Protein AF-A0A818W8V0-F1 (afdb_monomer_lite)

Sequence (957 aa):
MDLLHYVGRNDFQIKLRGQRIELGEIEVVIMRFSSEITNCVVVKYDHNNLEHLVAYVQTKIHFNVNILRDQCTNQLPLYMVPSLFILIDQFPLNPNGKIDRKALPLPDFSLLSLNVTDIVEHPHTKIQQQVSSIWCQVLHLESIPSINMNFFKLGGNSLLLIKLHHAYQMHFNQSITISDLFRHATIIDHAQFLEDHQITIERQWESFHITQGPASFAQTRLFLDERVRFGVATFDGASIDIFFHDLQQAYSTDRPLSSCALDYIDYSIHEKDINMDEAKTFWKHHLNDFSNQHLTIPYDHSPTDKNILSGRGTTITIQLSAELVDHMLILIQEHEATLSQLGLTTFYTFLFKLTQQTDLCVLTVSANRTRADLENIIGVFVNTIPLRLIIEPHSTFISLMQSVKDLALTTLPYSNLPFQDIASTTNISMLQTLFDVETIQNDEIALDSQILLHPFTSSITDPYSVAKFDLSCSFHYNTQTRSIIVAMNGASDLFETSTIELLIHRFECLLDQLVIKSSSTPVCEFSLLLPHERELVDQFNSGDELLFPLNILPIHEQFACRAVEHPQKVVLVLDDQSLTYAELLQTSQLVADHLMNEYEVQPGDIVGEQLLGKIVKDFFNYLSESCSVINIYAPAECTISALCYKIGGKEHEIPDNVPIGRCLPGRKIRLLDKYRQQVIPDGRSTGEIYLGGIGIFTGYFNNPEENARVLVRLSDNDGHFYRTGDLGRITTEGQLLFAGRIDFQVKLRGQRIELGEIEVVIMRFSSEITNCVVVKYDHNNLEHLVAYVQTKIHFNVNILRDQCTNQLPLYMVPSLFILIDQFPLNPNGKIDRKALPLPDFSLLSLNVTDIVEHPHTKIQQQVSSIWCQVLHLESIPSINMNFFKLGGNSLLLIKLHHAYQMHFNQSITISDLFRHATIIDHAQFLEDHQITIERQWESFHITQGQFCFSMKSSLVI

Structure (mmCIF, N/CA/C/O backbone):
data_AF-A0A818W8V0-F1
#
_entry.id   AF-A0A818W8V0-F1
#
loop_
_atom_site.group_PDB
_atom_site.id
_atom_site.type_symbol
_atom_site.label_atom_id
_atom_site.label_alt_id
_atom_site.label_comp_id
_atom_site.label_asym_id
_atom_site.label_entity_id
_atom_site.label_seq_id
_atom_site.pdbx_PDB_ins_code
_atom_site.Cartn_x
_atom_site.Cartn_y
_atom_site.Cartn_z
_atom_site.occupancy
_atom_site.B_iso_or_equiv
_atom_site.auth_seq_id
_atom_site.auth_comp_id
_atom_site.auth_asym_id
_atom_site.auth_atom_id
_atom_site.pdbx_PDB_model_num
ATOM 1 N N . MET A 1 1 ? -5.570 -33.684 -11.121 1.00 32.31 1 MET A N 1
ATOM 2 C CA . MET A 1 1 ? -5.424 -34.290 -12.459 1.00 32.31 1 MET A CA 1
ATOM 3 C C . MET A 1 1 ? -4.751 -33.235 -13.300 1.00 32.31 1 MET A C 1
ATOM 5 O O . MET A 1 1 ? -5.403 -32.245 -13.601 1.00 32.31 1 MET A O 1
ATOM 9 N N . ASP A 1 2 ? -3.464 -33.399 -13.584 1.00 30.47 2 ASP A N 1
ATOM 10 C CA . ASP A 1 2 ? -2.720 -32.449 -14.409 1.00 30.47 2 ASP A CA 1
ATOM 11 C C . ASP A 1 2 ? -3.267 -32.527 -15.837 1.00 30.47 2 ASP A C 1
ATOM 13 O O . ASP A 1 2 ? -3.103 -33.530 -16.536 1.00 30.47 2 ASP A O 1
ATOM 17 N N . LEU A 1 3 ? -4.024 -31.505 -16.234 1.00 33.69 3 LEU A N 1
ATOM 18 C CA . LEU A 1 3 ? -4.536 -31.372 -17.590 1.00 33.69 3 LEU A CA 1
ATOM 19 C C . LEU A 1 3 ? -3.351 -31.046 -18.501 1.00 33.69 3 LEU A C 1
ATOM 21 O O . LEU A 1 3 ? -2.761 -29.972 -18.430 1.00 33.69 3 LEU A O 1
ATOM 25 N N . LEU A 1 4 ? -2.983 -32.003 -19.350 1.00 36.69 4 LEU A N 1
ATOM 26 C CA . LEU A 1 4 ? -1.966 -31.827 -20.380 1.00 36.69 4 LEU A CA 1
ATOM 27 C C . LEU A 1 4 ? -2.536 -30.897 -21.461 1.00 36.69 4 LEU A C 1
ATOM 29 O O . LEU A 1 4 ? -3.321 -31.321 -22.311 1.00 36.69 4 LEU A O 1
ATOM 33 N N . HIS A 1 5 ? -2.175 -29.616 -21.400 1.00 45.50 5 HIS A N 1
ATOM 34 C CA . HIS A 1 5 ? -2.550 -28.642 -22.419 1.00 45.50 5 HIS A CA 1
ATOM 35 C C . HIS A 1 5 ? -1.690 -28.854 -23.669 1.00 45.50 5 HIS A C 1
ATOM 37 O O . HIS A 1 5 ? -0.464 -28.772 -23.630 1.00 45.50 5 HIS A O 1
ATOM 43 N N . TYR A 1 6 ? -2.333 -29.166 -24.793 1.00 51.50 6 TYR A N 1
ATOM 44 C CA . TYR A 1 6 ? -1.666 -29.273 -26.086 1.00 51.50 6 TYR A CA 1
ATOM 45 C C . TYR A 1 6 ? -1.365 -27.864 -26.616 1.00 51.50 6 TYR A C 1
ATOM 47 O O . TYR A 1 6 ? -2.277 -27.171 -27.057 1.00 51.50 6 TYR A O 1
ATOM 55 N N . VAL A 1 7 ? -0.095 -27.453 -26.570 1.00 48.53 7 VAL A N 1
ATOM 56 C CA . VAL A 1 7 ? 0.379 -26.113 -26.991 1.00 48.53 7 VAL A CA 1
ATOM 57 C C . VAL A 1 7 ? 0.801 -26.082 -28.475 1.00 48.53 7 VAL A C 1
ATOM 59 O O . VAL A 1 7 ? 1.339 -25.096 -28.951 1.00 48.53 7 VAL A O 1
ATOM 62 N N . GLY A 1 8 ? 0.567 -27.160 -29.236 1.00 55.56 8 GLY A N 1
ATOM 63 C CA . GLY A 1 8 ? 0.927 -27.245 -30.660 1.00 55.56 8 GLY A CA 1
ATOM 64 C C . GLY A 1 8 ? 2.066 -28.226 -30.961 1.00 55.56 8 GLY A C 1
ATOM 65 O O . GLY A 1 8 ? 2.316 -29.165 -30.204 1.00 55.56 8 GLY A O 1
ATOM 66 N N . ARG A 1 9 ? 2.728 -28.065 -32.114 1.00 52.44 9 ARG A N 1
ATOM 67 C CA . ARG A 1 9 ? 3.899 -28.871 -32.532 1.00 52.44 9 ARG A CA 1
ATOM 68 C C . ARG A 1 9 ? 5.094 -27.943 -32.715 1.00 52.44 9 ARG A C 1
ATOM 70 O O . ARG A 1 9 ? 4.915 -26.855 -33.236 1.00 52.44 9 ARG A O 1
ATOM 77 N N . ASN A 1 10 ? 6.314 -28.412 -32.434 1.00 50.50 10 ASN A N 1
ATOM 78 C CA . ASN A 1 10 ? 7.546 -27.643 -32.689 1.00 50.50 10 ASN A CA 1
ATOM 79 C C . ASN A 1 10 ? 7.644 -27.076 -34.120 1.00 50.50 10 ASN A C 1
ATOM 81 O O . ASN A 1 10 ? 8.220 -26.011 -34.307 1.00 50.50 10 ASN A O 1
ATOM 85 N N . ASP A 1 11 ? 7.053 -27.752 -35.111 1.00 54.50 11 ASP A N 1
ATOM 86 C CA . ASP A 1 11 ? 7.047 -27.320 -36.517 1.00 54.50 11 ASP A CA 1
ATOM 87 C C . ASP A 1 11 ? 6.082 -26.144 -36.806 1.00 54.50 11 ASP A C 1
ATOM 89 O O . ASP A 1 11 ? 6.066 -25.622 -37.920 1.00 54.50 11 ASP A O 1
ATOM 93 N N . PHE A 1 12 ? 5.242 -25.754 -35.840 1.00 61.28 12 PHE A N 1
ATOM 94 C CA . PHE A 1 12 ? 4.280 -24.645 -35.930 1.00 61.28 12 PHE A CA 1
ATOM 95 C C . PHE A 1 12 ? 4.737 -23.379 -35.192 1.00 61.28 12 PHE A C 1
ATOM 97 O O . PHE A 1 12 ? 4.150 -22.314 -35.408 1.00 61.28 12 PHE A O 1
ATOM 104 N N . GLN A 1 13 ? 5.834 -23.478 -34.433 1.00 62.94 13 GLN A N 1
ATOM 105 C CA . GLN A 1 13 ? 6.555 -22.331 -33.904 1.00 62.94 13 GLN A CA 1
ATOM 106 C C . GLN A 1 13 ? 7.411 -21.731 -35.010 1.00 62.94 13 GLN A C 1
ATOM 108 O O . GLN A 1 13 ? 8.459 -22.267 -35.378 1.00 62.94 13 GLN A O 1
ATOM 113 N N . ILE A 1 14 ? 6.983 -20.591 -35.529 1.00 72.38 14 ILE A N 1
ATOM 114 C CA . ILE A 1 14 ? 7.723 -19.860 -36.551 1.00 72.38 14 ILE A CA 1
ATOM 115 C C . ILE A 1 14 ? 8.410 -18.646 -35.936 1.00 72.38 14 ILE A C 1
ATOM 117 O O . ILE A 1 14 ? 7.915 -18.046 -34.985 1.00 72.38 14 ILE A O 1
ATOM 121 N N . LYS A 1 15 ? 9.554 -18.257 -36.498 1.00 58.22 15 LYS A N 1
ATOM 122 C CA . LYS A 1 15 ? 10.124 -16.932 -36.257 1.00 58.22 15 LYS A CA 1
ATOM 123 C C . LYS A 1 15 ? 9.536 -15.991 -37.307 1.00 58.22 15 LYS A C 1
ATOM 125 O O . LYS A 1 15 ? 9.686 -16.256 -38.500 1.00 58.22 15 LYS A O 1
ATOM 130 N N . LEU A 1 16 ? 8.836 -14.955 -36.859 1.00 59.69 16 LEU A N 1
ATOM 131 C CA . LEU A 1 16 ? 8.299 -13.886 -37.698 1.00 59.69 16 LEU A CA 1
ATOM 132 C C . LEU A 1 16 ? 8.810 -12.561 -37.131 1.00 59.69 16 LEU A C 1
ATOM 134 O O . LEU A 1 16 ? 8.563 -12.258 -35.963 1.00 59.69 16 LEU A O 1
ATOM 138 N N . ARG A 1 17 ? 9.562 -11.791 -37.930 1.00 54.91 17 ARG A N 1
ATOM 139 C CA . ARG A 1 17 ? 10.117 -10.477 -37.521 1.00 54.91 17 ARG A CA 1
ATOM 140 C C . ARG A 1 17 ? 10.872 -10.517 -36.179 1.00 54.91 17 ARG A C 1
ATOM 142 O O . ARG A 1 17 ? 10.651 -9.706 -35.288 1.00 54.91 17 ARG A O 1
ATOM 149 N N . GLY A 1 18 ? 11.727 -11.525 -35.999 1.00 49.25 18 GLY A N 1
ATOM 150 C CA . GLY A 1 18 ? 12.541 -11.683 -34.787 1.00 49.25 18 GLY A CA 1
ATOM 151 C C . GLY A 1 18 ? 11.843 -12.362 -33.602 1.00 49.25 18 GLY A C 1
ATOM 152 O O . GLY A 1 18 ? 12.541 -12.849 -32.715 1.00 49.25 18 GLY A O 1
ATOM 153 N N . GLN A 1 19 ? 10.512 -12.484 -33.612 1.00 49.91 19 GLN A N 1
ATOM 154 C CA . GLN A 1 19 ? 9.722 -13.044 -32.511 1.00 49.91 19 GLN A CA 1
ATOM 155 C C . GLN A 1 19 ? 9.246 -14.467 -32.830 1.00 49.91 19 GLN A C 1
ATOM 157 O O . GLN A 1 19 ? 8.926 -14.780 -33.977 1.00 49.91 19 GLN A O 1
ATOM 162 N N . ARG A 1 20 ? 9.229 -15.351 -31.824 1.00 61.84 20 ARG A N 1
ATOM 163 C CA . ARG A 1 20 ? 8.750 -16.734 -31.966 1.00 61.84 20 ARG A CA 1
ATOM 164 C C . ARG A 1 20 ? 7.240 -16.759 -31.719 1.00 61.84 20 ARG A C 1
ATOM 166 O O . ARG A 1 20 ? 6.792 -16.266 -30.692 1.00 61.84 20 ARG A O 1
ATOM 173 N N . ILE A 1 21 ? 6.472 -17.280 -32.671 1.00 73.25 21 ILE A N 1
ATOM 174 C CA . ILE A 1 21 ? 5.003 -17.252 -32.674 1.00 73.25 21 ILE A CA 1
ATOM 175 C C . ILE A 1 21 ? 4.482 -18.660 -32.950 1.00 73.25 21 ILE A C 1
ATOM 177 O O . ILE A 1 21 ? 4.970 -19.318 -33.872 1.00 73.25 21 ILE A O 1
ATOM 181 N N . GLU A 1 22 ? 3.472 -19.098 -32.199 1.00 79.75 22 GLU A N 1
ATOM 182 C CA . GLU A 1 22 ? 2.737 -20.332 -32.474 1.00 79.75 22 GLU A CA 1
ATOM 183 C C . GLU A 1 22 ? 1.491 -20.016 -33.309 1.00 79.75 22 GLU A C 1
ATOM 185 O O . GLU A 1 22 ? 0.564 -19.340 -32.866 1.00 79.75 22 GLU A O 1
ATOM 190 N N . LEU A 1 23 ? 1.440 -20.523 -34.542 1.00 81.69 23 LEU A N 1
ATOM 191 C CA . LEU A 1 23 ? 0.331 -20.234 -35.464 1.00 81.69 23 LEU A CA 1
ATOM 192 C C . LEU A 1 23 ? -1.035 -20.698 -34.926 1.00 81.69 23 LEU A C 1
ATOM 194 O O . LEU A 1 23 ? -2.058 -20.091 -35.238 1.00 81.69 23 LEU A O 1
ATOM 198 N N . GLY A 1 24 ? -1.050 -21.749 -34.100 1.00 77.31 24 GLY A N 1
ATOM 199 C CA . GLY A 1 24 ? -2.264 -22.283 -33.482 1.00 77.31 24 GLY A CA 1
ATOM 200 C C . GLY A 1 24 ? -2.942 -21.322 -32.500 1.00 77.31 24 GLY A C 1
ATOM 201 O O . GLY A 1 24 ? -4.162 -21.367 -32.364 1.00 77.31 24 GLY A O 1
ATOM 202 N N . GLU A 1 25 ? -2.198 -20.419 -31.857 1.00 77.62 25 GLU A N 1
ATOM 203 C CA . GLU A 1 25 ? -2.773 -19.411 -30.950 1.00 77.62 25 GLU A CA 1
ATOM 204 C C . GLU A 1 25 ? -3.679 -18.444 -31.721 1.00 77.62 25 GLU A C 1
ATOM 206 O O . GLU A 1 25 ? -4.813 -18.175 -31.318 1.00 77.62 25 GLU A O 1
ATOM 211 N N . ILE A 1 26 ? -3.223 -18.017 -32.901 1.00 83.44 26 ILE A N 1
ATOM 212 C CA . ILE A 1 26 ? -3.975 -17.141 -33.805 1.00 83.44 26 ILE A CA 1
ATOM 213 C C . ILE A 1 26 ? -5.231 -17.863 -34.321 1.00 83.44 26 ILE A C 1
ATOM 215 O O . ILE A 1 26 ? -6.312 -17.274 -34.360 1.00 83.44 26 ILE A O 1
ATOM 219 N N . GLU A 1 27 ? -5.112 -19.150 -34.676 1.00 86.56 27 GLU A N 1
ATOM 220 C CA . GLU A 1 27 ? -6.248 -19.981 -35.107 1.00 86.56 27 GLU A CA 1
ATOM 221 C C . GLU A 1 27 ? -7.338 -20.044 -34.021 1.00 86.56 27 GLU A C 1
ATOM 223 O O . GLU A 1 27 ? -8.521 -19.870 -34.323 1.00 86.56 27 GLU A O 1
ATOM 228 N N . VAL A 1 28 ? -6.956 -20.244 -32.753 1.00 81.38 28 VAL A N 1
ATOM 229 C CA . VAL A 1 28 ? -7.893 -20.316 -31.618 1.00 81.38 28 VAL A CA 1
ATOM 230 C C . VAL A 1 28 ? -8.596 -18.983 -31.380 1.00 81.38 28 VAL A C 1
ATOM 232 O O . VAL A 1 28 ? -9.808 -18.978 -31.153 1.00 81.38 28 VAL A O 1
ATOM 235 N N . VAL A 1 29 ? -7.871 -17.865 -31.451 1.00 79.88 29 VAL A N 1
ATOM 236 C CA . VAL A 1 29 ? -8.455 -16.526 -31.281 1.00 79.88 29 VAL A CA 1
ATOM 237 C C . VAL A 1 29 ? -9.482 -16.242 -32.380 1.00 79.88 29 VAL A C 1
ATOM 239 O O . VAL A 1 29 ? -10.622 -15.897 -32.070 1.00 79.88 29 VAL A O 1
ATOM 242 N N . ILE A 1 30 ? -9.148 -16.511 -33.649 1.00 83.62 30 ILE A N 1
ATOM 243 C CA . ILE A 1 30 ? -10.077 -16.308 -34.776 1.00 83.62 30 ILE A CA 1
ATOM 244 C C . ILE A 1 30 ? -11.333 -17.175 -34.635 1.00 83.62 30 ILE A C 1
ATOM 246 O O . ILE A 1 30 ? -12.448 -16.706 -34.859 1.00 83.62 30 ILE A O 1
ATOM 250 N N . MET A 1 31 ? -11.172 -18.432 -34.219 1.00 81.75 31 MET A N 1
ATOM 251 C CA . MET A 1 31 ? -12.284 -19.364 -34.008 1.00 81.75 31 MET A CA 1
ATOM 252 C C . MET A 1 31 ? -13.247 -18.932 -32.888 1.00 81.75 31 MET A C 1
ATOM 254 O O . MET A 1 31 ? -14.402 -19.355 -32.892 1.00 81.75 31 MET A O 1
ATOM 258 N N . ARG A 1 32 ? -12.811 -18.100 -31.930 1.00 80.44 32 ARG A N 1
ATOM 259 C CA . ARG A 1 32 ? -13.655 -17.608 -30.825 1.00 80.44 32 ARG A CA 1
ATOM 260 C C . ARG A 1 32 ? -14.546 -16.428 -31.211 1.00 80.44 32 ARG A C 1
ATOM 262 O O . ARG A 1 32 ? -15.521 -16.172 -30.509 1.00 80.44 32 ARG A O 1
ATOM 269 N N . PHE A 1 33 ? -14.257 -15.729 -32.309 1.00 80.25 33 PHE A N 1
ATOM 270 C CA . PHE A 1 33 ? -14.990 -14.513 -32.676 1.00 80.25 33 PHE A CA 1
ATOM 271 C C . PHE A 1 33 ? -16.450 -14.752 -33.052 1.00 80.25 33 PHE A C 1
ATOM 273 O O . PHE A 1 33 ? -17.297 -13.884 -32.840 1.00 80.25 33 PHE A O 1
ATOM 280 N N . SER A 1 34 ? -16.768 -15.913 -33.625 1.00 75.62 34 SER A N 1
ATOM 281 C CA . SER A 1 34 ? -18.135 -16.246 -34.009 1.00 75.62 34 SER A CA 1
ATOM 282 C C . SER A 1 34 ? -18.338 -17.752 -34.110 1.00 75.62 34 SER A C 1
ATOM 284 O O . SER A 1 34 ? -17.533 -18.457 -34.712 1.00 75.62 34 SER A O 1
ATOM 286 N N . SER A 1 35 ? -19.482 -18.236 -33.621 1.00 75.94 35 SER A N 1
ATOM 287 C CA . SER A 1 35 ? -19.940 -19.622 -33.800 1.00 75.94 35 SER A CA 1
ATOM 288 C C . SER A 1 35 ? -20.220 -20.003 -35.265 1.00 75.94 35 SER A C 1
ATOM 290 O O . SER A 1 35 ? -20.450 -21.178 -35.573 1.00 75.94 35 SER A O 1
ATOM 292 N N . GLU A 1 36 ? -20.217 -19.019 -36.169 1.00 79.94 36 GLU A N 1
ATOM 293 C CA . GLU A 1 36 ? -20.360 -19.208 -37.614 1.00 79.94 36 GLU A CA 1
ATOM 294 C C . GLU A 1 36 ? -19.046 -19.599 -38.302 1.00 79.94 36 GLU A C 1
ATOM 296 O O . GLU A 1 36 ? -19.079 -20.102 -39.430 1.00 79.94 36 GLU A O 1
ATOM 301 N N . ILE A 1 37 ? -17.902 -19.407 -37.635 1.00 84.06 37 ILE A N 1
ATOM 302 C CA . ILE A 1 37 ? -16.591 -19.855 -38.105 1.00 84.06 37 ILE A CA 1
ATOM 303 C C . ILE A 1 37 ? -16.417 -21.318 -37.692 1.00 84.06 37 ILE A C 1
ATOM 305 O O . ILE A 1 37 ? -16.410 -21.658 -36.512 1.00 84.06 37 ILE A O 1
ATOM 309 N N . THR A 1 38 ? -16.306 -22.210 -38.673 1.00 82.25 38 THR A N 1
ATOM 310 C CA . THR A 1 38 ? -16.234 -23.657 -38.428 1.00 82.25 38 THR A CA 1
ATOM 311 C C . THR A 1 38 ? -14.818 -24.192 -38.338 1.00 82.25 38 THR A C 1
ATOM 313 O O . THR A 1 38 ? -14.610 -25.172 -37.636 1.00 82.25 38 THR A O 1
ATOM 316 N N . ASN A 1 39 ? -13.868 -23.587 -39.052 1.00 84.12 39 ASN A N 1
ATOM 317 C CA . ASN A 1 39 ? -12.453 -23.954 -39.022 1.00 84.12 39 ASN A CA 1
ATOM 318 C C . ASN A 1 39 ? -11.599 -22.742 -39.408 1.00 84.12 39 ASN A C 1
ATOM 320 O O . ASN A 1 39 ? -11.994 -21.955 -40.273 1.00 84.12 39 ASN A O 1
ATOM 324 N N . CYS A 1 40 ? -10.404 -22.641 -38.831 1.00 88.69 40 CYS A N 1
ATOM 325 C CA . CYS A 1 40 ? -9.398 -21.653 -39.196 1.00 88.69 40 CYS A CA 1
ATOM 326 C C . CYS A 1 40 ? -8.023 -22.321 -39.272 1.00 88.69 40 CYS A C 1
ATOM 328 O O . CYS A 1 40 ? -7.707 -23.175 -38.446 1.00 88.69 40 CYS A O 1
ATOM 330 N N . VAL A 1 41 ? -7.225 -21.948 -40.273 1.00 88.44 41 VAL A N 1
ATOM 331 C CA . VAL A 1 41 ? -5.820 -22.350 -40.386 1.00 88.44 41 VAL A CA 1
ATOM 332 C C . VAL A 1 41 ? -4.986 -21.136 -40.756 1.00 88.44 41 VAL A C 1
ATOM 334 O O . VAL A 1 41 ? -5.291 -20.469 -41.746 1.00 88.44 41 VAL A O 1
ATOM 337 N N . VAL A 1 42 ? -3.917 -20.876 -40.006 1.00 88.81 42 VAL A N 1
ATOM 338 C CA . VAL A 1 42 ? -2.982 -19.783 -40.292 1.00 88.81 42 VAL A CA 1
ATOM 339 C C . VAL A 1 42 ? -1.675 -20.349 -40.835 1.00 88.81 42 VAL A C 1
ATOM 341 O O . VAL A 1 42 ? -1.122 -21.321 -40.318 1.00 88.81 42 VAL A O 1
ATOM 344 N N . VAL A 1 43 ? -1.190 -19.758 -41.927 1.00 86.19 43 VAL A N 1
ATOM 345 C CA . VAL A 1 43 ? 0.030 -20.179 -42.625 1.00 86.19 43 VAL A CA 1
ATOM 346 C C . VAL A 1 43 ? 0.907 -18.963 -42.903 1.00 86.19 43 VAL A C 1
ATOM 348 O O . VAL A 1 43 ? 0.406 -17.903 -43.279 1.00 86.19 43 VAL A O 1
ATOM 351 N N . LYS A 1 44 ? 2.222 -19.127 -42.740 1.00 84.88 44 LYS A N 1
ATOM 352 C CA . LYS A 1 44 ? 3.223 -18.143 -43.162 1.00 84.88 44 LYS A CA 1
ATOM 353 C C . LYS A 1 44 ? 3.591 -18.350 -44.631 1.00 84.88 44 LYS A C 1
ATOM 355 O O . LYS A 1 44 ? 3.869 -19.475 -45.045 1.00 84.88 44 LYS A O 1
ATOM 360 N N . TYR A 1 45 ? 3.646 -17.257 -45.380 1.00 80.56 45 TYR A N 1
ATOM 361 C CA . TYR A 1 45 ? 4.139 -17.198 -46.751 1.00 80.56 45 TYR A CA 1
ATOM 362 C C . TYR A 1 45 ? 5.225 -16.135 -46.887 1.00 80.56 45 TYR A C 1
ATOM 364 O O . TYR A 1 45 ? 5.107 -15.064 -46.301 1.00 80.56 45 TYR A O 1
ATOM 372 N N . ASP A 1 46 ? 6.216 -16.400 -47.736 1.00 74.94 46 ASP A N 1
ATOM 373 C CA . ASP A 1 46 ? 7.251 -15.428 -48.086 1.00 74.94 46 ASP A CA 1
ATOM 374 C C . ASP A 1 46 ? 6.951 -14.853 -49.480 1.00 74.94 46 ASP A C 1
ATOM 376 O O . ASP A 1 46 ? 6.868 -15.591 -50.467 1.00 74.94 46 ASP A O 1
ATOM 380 N N . HIS A 1 47 ? 6.760 -13.535 -49.578 1.00 66.44 47 HIS A N 1
ATOM 381 C CA . HIS A 1 47 ? 6.486 -12.834 -50.837 1.00 66.44 47 HIS A CA 1
ATOM 382 C C . HIS A 1 47 ? 7.252 -11.505 -50.887 1.00 66.44 47 HIS A C 1
ATOM 384 O O . HIS A 1 47 ? 7.178 -10.717 -49.957 1.00 66.44 47 HIS A O 1
ATOM 390 N N . ASN A 1 48 ? 7.997 -11.239 -51.969 1.00 57.09 48 ASN A N 1
ATOM 391 C CA . ASN A 1 48 ? 8.837 -10.034 -52.129 1.00 57.09 48 ASN A CA 1
ATOM 392 C C . ASN A 1 48 ? 9.810 -9.762 -50.960 1.00 57.09 48 ASN A C 1
ATOM 394 O O . ASN A 1 48 ? 9.987 -8.613 -50.566 1.00 57.09 48 ASN A O 1
ATOM 398 N N . ASN A 1 49 ? 10.449 -10.808 -50.421 1.00 53.03 49 ASN A N 1
ATOM 399 C CA . ASN A 1 49 ? 11.295 -10.748 -49.217 1.00 53.03 49 ASN A CA 1
ATOM 400 C C . ASN A 1 49 ? 10.568 -10.279 -47.941 1.00 53.03 49 ASN A C 1
ATOM 402 O O . ASN A 1 49 ? 11.241 -9.920 -46.986 1.00 53.03 49 ASN A O 1
ATOM 406 N N . LEU A 1 50 ? 9.231 -10.295 -47.913 1.00 51.38 50 LEU A N 1
ATOM 407 C CA . LEU A 1 50 ? 8.425 -10.023 -46.726 1.00 51.38 50 LEU A CA 1
ATOM 408 C C . LEU A 1 50 ? 7.713 -11.300 -46.274 1.00 51.38 50 LEU A C 1
ATOM 410 O O . LEU A 1 50 ? 7.146 -12.044 -47.081 1.00 51.38 50 LEU A O 1
ATOM 414 N N . GLU A 1 51 ? 7.718 -11.533 -44.966 1.00 72.00 51 GLU A N 1
ATOM 415 C CA . GLU A 1 51 ? 7.007 -12.646 -44.340 1.00 72.00 51 GLU A CA 1
ATOM 416 C C . GLU A 1 51 ? 5.560 -12.229 -44.010 1.00 72.00 51 GLU A C 1
ATOM 418 O O . GLU A 1 51 ? 5.324 -11.285 -43.249 1.00 72.00 51 GLU A O 1
ATOM 423 N N . HIS A 1 52 ? 4.578 -12.936 -44.571 1.00 76.69 52 HIS A N 1
ATOM 424 C CA . HIS A 1 52 ? 3.149 -12.652 -44.423 1.00 76.69 52 HIS A CA 1
ATOM 425 C C . HIS A 1 52 ? 2.411 -13.794 -43.723 1.00 76.69 52 HIS A C 1
ATOM 427 O O . HIS A 1 52 ? 2.540 -14.960 -44.097 1.00 76.69 52 HIS A O 1
ATOM 433 N N . LEU A 1 53 ? 1.562 -13.448 -42.754 1.00 83.00 53 LEU A N 1
ATOM 434 C CA . LEU A 1 53 ? 0.595 -14.375 -42.168 1.00 83.00 53 LEU A CA 1
ATOM 435 C C . LEU A 1 53 ? -0.710 -14.345 -42.968 1.00 83.00 53 LEU A C 1
ATOM 437 O O . LEU A 1 53 ? -1.283 -13.278 -43.193 1.00 83.00 53 LEU A O 1
ATOM 441 N N . VAL A 1 54 ? -1.194 -15.516 -43.375 1.00 86.56 54 VAL A N 1
ATOM 442 C CA . VAL A 1 54 ? -2.453 -15.679 -44.109 1.00 86.56 54 VAL A CA 1
ATOM 443 C C . VAL A 1 54 ? -3.367 -16.614 -43.329 1.00 86.56 54 VAL A C 1
ATOM 445 O O . VAL A 1 54 ? -3.009 -17.766 -43.080 1.00 86.56 54 VAL A O 1
ATOM 448 N N . ALA A 1 55 ? -4.549 -16.123 -42.958 1.00 89.19 55 ALA A N 1
ATOM 449 C CA . ALA A 1 55 ? -5.577 -16.908 -42.285 1.00 89.19 55 ALA A CA 1
ATOM 450 C C . ALA A 1 55 ? -6.628 -17.396 -43.285 1.00 89.19 55 ALA A C 1
ATOM 452 O O . ALA A 1 55 ? -7.335 -16.608 -43.913 1.00 89.19 55 ALA A O 1
ATOM 453 N N . TYR A 1 56 ? -6.761 -18.711 -43.407 1.00 89.75 56 TYR A N 1
ATOM 454 C CA . TYR A 1 56 ? -7.852 -19.350 -44.133 1.00 89.75 56 TYR A CA 1
ATOM 455 C C . TYR A 1 56 ? -8.986 -19.608 -43.153 1.00 89.75 56 TYR A C 1
ATOM 457 O O . TYR A 1 56 ? -8.773 -20.230 -42.112 1.00 89.75 56 TYR A O 1
ATOM 465 N N . VAL A 1 57 ? -10.182 -19.124 -43.467 1.00 88.50 57 VAL A N 1
ATOM 466 C CA . VAL A 1 57 ? -11.334 -19.169 -42.564 1.00 88.50 57 VAL A CA 1
ATOM 467 C C . VAL A 1 57 ? -12.503 -19.815 -43.293 1.00 88.50 57 VAL A C 1
ATOM 469 O O . VAL A 1 57 ? -12.900 -19.374 -44.368 1.00 88.50 57 VAL A O 1
ATOM 472 N N . GLN A 1 58 ? -13.055 -20.876 -42.713 1.00 87.12 58 GLN A N 1
ATOM 473 C CA . GLN A 1 58 ? -14.262 -21.526 -43.212 1.00 87.12 58 GLN A CA 1
ATOM 474 C C . GLN A 1 58 ? -15.457 -21.041 -42.398 1.00 87.12 58 GLN A C 1
ATOM 476 O O . GLN A 1 58 ? -15.462 -21.180 -41.172 1.00 87.12 58 GLN A O 1
ATOM 481 N N . THR A 1 59 ? -16.472 -20.501 -43.068 1.00 82.50 59 THR A N 1
ATOM 482 C CA . THR A 1 59 ? -17.660 -19.926 -42.424 1.00 82.50 59 THR A CA 1
ATOM 483 C C . THR A 1 59 ? -18.944 -20.525 -42.994 1.00 82.50 59 THR A C 1
ATOM 485 O O . THR A 1 59 ? -19.000 -20.911 -44.159 1.00 82.50 59 THR A O 1
ATOM 488 N N . LYS A 1 60 ? -20.005 -20.613 -42.182 1.00 76.88 60 LYS A N 1
ATOM 489 C CA . LYS A 1 60 ? -21.330 -21.097 -42.633 1.00 76.88 60 LYS A CA 1
ATOM 490 C C . LYS A 1 60 ? -22.117 -20.057 -43.434 1.00 76.88 60 LYS A C 1
ATOM 492 O O . LYS A 1 60 ? -23.024 -20.412 -44.184 1.00 76.88 60 LYS A O 1
ATOM 497 N N . ILE A 1 61 ? -21.783 -18.782 -43.253 1.00 75.44 61 ILE A N 1
ATOM 498 C CA . ILE A 1 61 ? -22.401 -17.625 -43.907 1.00 75.44 61 ILE A CA 1
ATOM 499 C C . ILE A 1 61 ? -21.323 -16.706 -44.479 1.00 75.44 61 ILE A C 1
ATOM 501 O O . ILE A 1 61 ? -20.162 -16.771 -44.070 1.00 75.44 61 ILE A O 1
ATOM 505 N N . HIS A 1 62 ? -21.706 -15.824 -45.404 1.00 68.56 62 HIS A N 1
ATOM 506 C CA . HIS A 1 62 ? -20.791 -14.825 -45.948 1.00 68.56 62 HIS A CA 1
ATOM 507 C C . HIS A 1 62 ? -20.357 -13.867 -44.827 1.00 68.56 62 HIS A C 1
ATOM 509 O O . HIS A 1 62 ? -21.174 -13.115 -44.297 1.00 68.56 62 HIS A O 1
ATOM 515 N N . PHE A 1 63 ? -19.081 -13.922 -44.446 1.00 69.50 63 PHE A N 1
ATOM 516 C CA . PHE A 1 63 ? -18.527 -13.138 -43.343 1.00 69.50 63 PHE A CA 1
ATOM 517 C C . PHE A 1 63 ? -17.783 -11.914 -43.888 1.00 69.50 63 PHE A C 1
ATOM 519 O O . PHE A 1 63 ? -17.148 -11.991 -44.941 1.00 69.50 63 PHE A O 1
ATOM 526 N N . ASN A 1 64 ? -17.863 -10.769 -43.207 1.00 76.38 64 ASN A N 1
ATOM 527 C CA . ASN A 1 64 ? -17.091 -9.594 -43.609 1.00 76.38 64 ASN A CA 1
ATOM 528 C C . ASN A 1 64 ? -15.665 -9.710 -43.057 1.00 76.38 64 ASN A C 1
ATOM 530 O O . ASN A 1 64 ? -15.454 -9.689 -41.847 1.00 76.38 64 ASN A O 1
ATOM 534 N N . VAL A 1 65 ? -14.690 -9.809 -43.959 1.00 73.75 65 VAL A N 1
ATOM 535 C CA . VAL A 1 65 ? -13.266 -9.939 -43.629 1.00 73.75 65 VAL A CA 1
ATOM 536 C C . VAL A 1 65 ? -12.736 -8.750 -42.819 1.00 73.75 65 VAL A C 1
ATOM 538 O O . VAL A 1 65 ? -11.885 -8.945 -41.955 1.00 73.75 65 VAL A O 1
ATOM 541 N N . ASN A 1 66 ? -13.259 -7.539 -43.032 1.00 70.88 66 ASN A N 1
ATOM 542 C CA . ASN A 1 66 ? -12.806 -6.362 -42.286 1.00 70.88 66 ASN A CA 1
ATOM 543 C C . ASN A 1 66 ? -13.160 -6.469 -40.796 1.00 70.88 66 ASN A C 1
ATOM 545 O O . ASN A 1 66 ? -12.340 -6.127 -39.958 1.00 70.88 66 ASN A O 1
ATOM 549 N N . ILE A 1 67 ? -14.308 -7.071 -40.462 1.00 74.44 67 ILE A N 1
ATOM 550 C CA . ILE A 1 67 ? -14.704 -7.302 -39.065 1.00 74.44 67 ILE A CA 1
ATOM 551 C C . ILE A 1 67 ? -13.738 -8.280 -38.380 1.00 74.44 67 ILE A C 1
ATOM 553 O O . ILE A 1 67 ? -13.356 -8.051 -37.237 1.00 74.44 67 ILE A O 1
ATOM 557 N N . LEU A 1 68 ? -13.298 -9.338 -39.077 1.00 75.88 68 LEU A N 1
ATOM 558 C CA . LEU A 1 68 ? -12.292 -10.268 -38.538 1.00 75.88 68 LEU A CA 1
ATOM 559 C C . LEU A 1 68 ? -10.962 -9.568 -38.277 1.00 75.88 68 LEU A C 1
ATOM 561 O O . LEU A 1 68 ? -10.325 -9.830 -37.263 1.00 75.88 68 LEU A O 1
ATOM 565 N N . ARG A 1 69 ? -10.547 -8.672 -39.177 1.00 72.75 69 ARG A N 1
ATOM 566 C CA . ARG A 1 69 ? -9.307 -7.913 -39.017 1.00 72.75 69 ARG A CA 1
ATOM 567 C C . ARG A 1 69 ? -9.385 -6.949 -37.839 1.00 72.75 69 ARG A C 1
ATOM 569 O O . ARG A 1 69 ? -8.455 -6.938 -37.037 1.00 72.75 69 ARG A O 1
ATOM 576 N N . ASP A 1 70 ? -10.478 -6.204 -37.705 1.00 68.62 70 ASP A N 1
ATOM 577 C CA . ASP A 1 70 ? -10.673 -5.267 -36.594 1.00 68.62 70 ASP A CA 1
ATOM 578 C C . ASP A 1 70 ? -10.678 -6.025 -35.257 1.00 68.62 70 ASP A C 1
ATOM 580 O O . ASP A 1 70 ? -9.985 -5.653 -34.314 1.00 68.62 70 ASP A O 1
ATOM 584 N N . GLN A 1 71 ? -11.374 -7.165 -35.195 1.00 72.44 71 GLN A N 1
ATOM 585 C CA . GLN A 1 71 ? -11.395 -8.022 -34.007 1.00 72.44 71 GLN A CA 1
ATOM 586 C C . GLN A 1 71 ? -10.032 -8.656 -33.700 1.00 72.44 71 GLN A C 1
ATOM 588 O O . GLN A 1 71 ? -9.639 -8.697 -32.536 1.00 72.44 71 GLN A O 1
ATOM 593 N N . CYS A 1 72 ? -9.285 -9.101 -34.716 1.00 71.81 72 CYS A N 1
ATOM 594 C CA . CYS A 1 72 ? -7.905 -9.554 -34.538 1.00 71.81 72 CYS A CA 1
ATOM 595 C C . CYS A 1 72 ? -7.016 -8.435 -34.004 1.00 71.81 72 CYS A C 1
ATOM 597 O O . CYS A 1 72 ? -6.245 -8.682 -33.092 1.00 71.81 72 CYS A O 1
ATOM 599 N N . THR A 1 73 ? -7.126 -7.222 -34.540 1.00 68.19 73 THR A N 1
ATOM 600 C CA . THR A 1 73 ? -6.291 -6.080 -34.126 1.00 68.19 73 THR A CA 1
ATOM 601 C C . THR A 1 73 ? -6.545 -5.683 -32.673 1.00 68.19 73 THR A C 1
ATOM 603 O O . THR A 1 73 ? -5.626 -5.243 -31.994 1.00 68.19 73 THR A O 1
ATOM 606 N N . ASN A 1 74 ? -7.764 -5.910 -32.177 1.00 64.25 74 ASN A N 1
ATOM 607 C CA . ASN A 1 74 ? -8.133 -5.643 -30.786 1.00 64.25 74 ASN A CA 1
ATOM 608 C C . ASN A 1 74 ? -7.724 -6.756 -29.801 1.00 64.25 74 ASN A C 1
ATOM 610 O O . ASN A 1 74 ? -7.709 -6.515 -28.600 1.00 64.25 74 ASN A O 1
ATOM 614 N N . GLN A 1 75 ? -7.458 -7.983 -30.267 1.00 62.44 75 GLN A N 1
ATOM 615 C CA . GLN A 1 75 ? -7.146 -9.131 -29.391 1.00 62.44 75 GLN A CA 1
ATOM 616 C C . GLN A 1 75 ? -5.751 -9.723 -29.597 1.00 62.44 75 GLN A C 1
ATOM 618 O O . GLN A 1 75 ? -5.307 -10.533 -28.789 1.00 62.44 75 GLN A O 1
ATOM 623 N N . LEU A 1 76 ? -5.063 -9.358 -30.677 1.00 67.69 76 LEU A N 1
ATOM 624 C CA . LEU A 1 76 ? -3.735 -9.841 -31.022 1.00 67.69 76 LEU A CA 1
ATOM 625 C C . LEU A 1 76 ? -2.811 -8.650 -31.293 1.00 67.69 76 LEU A C 1
ATOM 627 O O . LEU A 1 76 ? -3.211 -7.705 -31.975 1.00 67.69 76 LEU A O 1
ATOM 631 N N . PRO A 1 77 ? -1.539 -8.719 -30.869 1.00 57.59 77 PRO A N 1
ATOM 632 C CA . PRO A 1 77 ? -0.528 -7.757 -31.284 1.00 57.59 77 PRO A CA 1
ATOM 633 C C . PRO A 1 77 ? -0.433 -7.648 -32.816 1.00 57.59 77 PRO A C 1
ATOM 635 O O . PRO A 1 77 ? -0.512 -8.652 -33.523 1.00 57.59 77 PRO A O 1
ATOM 638 N N . LEU A 1 78 ? -0.176 -6.445 -33.342 1.00 60.47 78 LEU A N 1
ATOM 639 C CA . LEU A 1 78 ? -0.188 -6.137 -34.787 1.00 60.47 78 LEU A CA 1
ATOM 640 C C . LEU A 1 78 ? 0.626 -7.095 -35.682 1.00 60.47 78 LEU A C 1
ATOM 642 O O . LEU A 1 78 ? 0.254 -7.324 -36.829 1.00 60.47 78 LEU A O 1
ATOM 646 N N . TYR A 1 79 ? 1.728 -7.671 -35.193 1.00 63.94 79 TYR A N 1
ATOM 647 C CA . TYR A 1 79 ? 2.540 -8.625 -35.964 1.00 63.94 79 TYR A CA 1
ATOM 648 C C . TYR A 1 79 ? 1.956 -10.055 -35.997 1.00 63.94 79 TYR A C 1
ATOM 650 O O . TYR A 1 79 ? 2.367 -10.846 -36.842 1.00 63.94 79 TYR A O 1
ATOM 658 N N . MET A 1 80 ? 1.031 -10.399 -35.092 1.00 71.12 80 MET A N 1
ATOM 659 C CA . MET A 1 80 ? 0.272 -11.661 -35.069 1.00 71.12 80 MET A CA 1
ATOM 660 C C . MET A 1 80 ? -1.014 -11.577 -35.896 1.00 71.12 80 MET A C 1
ATOM 662 O O . MET A 1 80 ? -1.575 -12.612 -36.257 1.00 71.12 80 MET A O 1
ATOM 666 N N . VAL A 1 81 ? -1.480 -10.368 -36.221 1.00 76.44 81 VAL A N 1
ATOM 667 C CA . VAL A 1 81 ? -2.659 -10.170 -37.066 1.00 76.44 81 VAL A CA 1
ATOM 668 C C . VAL A 1 81 ? -2.355 -10.658 -38.490 1.00 76.44 81 VAL A C 1
ATOM 670 O O . VAL A 1 81 ? -1.421 -10.157 -39.128 1.00 76.44 81 VAL A O 1
ATOM 673 N N . PRO A 1 82 ? -3.133 -11.615 -39.034 1.00 82.38 82 PRO A N 1
ATOM 674 C CA . PRO A 1 82 ? -2.970 -12.054 -40.411 1.00 82.38 82 PRO A CA 1
ATOM 675 C C . PRO A 1 82 ? -3.090 -10.885 -41.390 1.00 82.38 82 PRO A C 1
ATOM 677 O O . PRO A 1 82 ? -4.061 -10.127 -41.383 1.00 82.38 82 PRO A O 1
ATOM 680 N N . SER A 1 83 ? -2.108 -10.760 -42.280 1.00 76.19 83 SER A N 1
ATOM 681 C CA . SER A 1 83 ? -2.099 -9.731 -43.322 1.00 76.19 83 SER A CA 1
ATOM 682 C C . SER A 1 83 ? -3.257 -9.934 -44.308 1.00 76.19 83 SER A C 1
ATOM 684 O O . SER A 1 83 ? -3.825 -8.972 -44.831 1.00 76.19 83 SER A O 1
ATOM 686 N N . LEU A 1 84 ? -3.645 -11.193 -44.529 1.00 81.00 84 LEU A N 1
ATOM 687 C CA . LEU A 1 84 ? -4.710 -11.582 -45.444 1.00 81.00 84 LEU A CA 1
ATOM 688 C C . LEU A 1 84 ? -5.640 -12.611 -44.790 1.00 81.00 84 LEU A C 1
ATOM 690 O O . LEU A 1 84 ? -5.173 -13.558 -44.155 1.00 81.00 84 LEU A O 1
ATOM 694 N N . PHE A 1 85 ? -6.945 -12.458 -45.012 1.00 84.88 85 PHE A N 1
ATOM 695 C CA . PHE A 1 85 ? -7.947 -13.464 -44.667 1.00 84.88 85 PHE A CA 1
ATOM 696 C C . PHE A 1 85 ? -8.587 -13.989 -45.949 1.00 84.88 85 PHE A C 1
ATOM 698 O O . PHE A 1 85 ? -9.051 -13.206 -46.780 1.00 84.88 85 PHE A O 1
ATOM 705 N N . ILE A 1 86 ? -8.618 -15.309 -46.105 1.00 86.12 86 ILE A N 1
ATOM 706 C CA . ILE A 1 86 ? -9.211 -15.985 -47.257 1.00 86.12 86 ILE A CA 1
ATOM 707 C C . ILE A 1 86 ? -10.377 -16.825 -46.760 1.00 86.12 86 ILE A C 1
ATOM 709 O O . ILE A 1 86 ? -10.188 -17.782 -46.009 1.00 86.12 86 ILE A O 1
ATOM 713 N N . LEU A 1 87 ? -11.584 -16.474 -47.201 1.00 85.50 87 LEU A N 1
ATOM 714 C CA . LEU A 1 87 ? -12.761 -17.299 -46.966 1.00 85.50 87 LEU A CA 1
ATOM 715 C C . LEU A 1 87 ? -12.723 -18.500 -47.909 1.00 85.50 87 LEU A C 1
ATOM 717 O O . LEU A 1 87 ? -12.568 -18.331 -49.119 1.00 85.50 87 LEU A O 1
ATOM 721 N N . ILE A 1 88 ? -12.851 -19.703 -47.355 1.00 86.38 88 ILE A N 1
ATOM 722 C CA . ILE A 1 88 ? -12.916 -20.939 -48.137 1.00 86.38 88 ILE A CA 1
ATOM 723 C C . ILE A 1 88 ? -14.173 -21.727 -47.783 1.00 86.38 88 ILE A C 1
ATOM 725 O O . ILE A 1 88 ? -14.538 -21.839 -46.615 1.00 86.38 88 ILE A O 1
ATOM 729 N N . ASP A 1 89 ? -14.809 -22.325 -48.788 1.00 81.06 89 ASP A N 1
ATOM 730 C CA . ASP A 1 89 ? -16.025 -23.115 -48.571 1.00 81.06 89 ASP A CA 1
ATOM 731 C C . ASP A 1 89 ? -15.715 -24.449 -47.870 1.00 81.06 89 ASP A C 1
ATOM 733 O O . ASP A 1 89 ? -16.469 -24.906 -47.006 1.00 81.06 89 ASP A O 1
ATOM 737 N N . GLN A 1 90 ? -14.584 -25.079 -48.218 1.00 82.12 90 GLN A N 1
ATOM 738 C CA . GLN A 1 90 ? -14.106 -26.332 -47.624 1.00 82.12 90 GLN A CA 1
ATOM 739 C C . GLN A 1 90 ? -12.575 -26.406 -47.596 1.00 82.12 90 GLN A C 1
ATOM 741 O O . GLN A 1 90 ? -11.907 -26.067 -48.573 1.00 82.12 90 GLN A O 1
ATOM 746 N N . PHE A 1 91 ? -12.020 -26.906 -46.488 1.00 87.75 91 PHE A N 1
ATOM 747 C CA . PHE A 1 91 ? -10.591 -27.198 -46.382 1.00 87.75 91 PHE A CA 1
ATOM 748 C C . PHE A 1 91 ? -10.217 -28.446 -47.197 1.00 87.75 91 PHE A C 1
ATOM 750 O O . PHE A 1 91 ? -10.905 -29.465 -47.090 1.00 87.75 91 PHE A O 1
ATOM 757 N N . PRO A 1 92 ? -9.107 -28.423 -47.957 1.00 85.06 92 PRO A N 1
ATOM 758 C CA . PRO A 1 92 ? -8.571 -29.631 -48.564 1.00 85.06 92 PRO A CA 1
ATOM 759 C C . PRO A 1 92 ? -8.151 -30.602 -47.456 1.00 85.06 92 PRO A C 1
ATOM 761 O O . PRO A 1 92 ? -7.465 -30.222 -46.507 1.00 85.06 92 PRO A O 1
ATOM 764 N N . LEU A 1 93 ? -8.582 -31.857 -47.560 1.00 86.50 93 LEU A N 1
ATOM 765 C CA . LEU A 1 93 ? -8.254 -32.917 -46.608 1.00 86.50 93 LEU A CA 1
ATOM 766 C C . LEU A 1 93 ? -7.290 -33.913 -47.252 1.00 86.50 93 LEU A C 1
ATOM 768 O O . LEU A 1 93 ? -7.434 -34.277 -48.418 1.00 86.50 93 LEU A O 1
ATOM 772 N N . ASN A 1 94 ? -6.324 -34.388 -46.473 1.00 84.56 94 ASN A N 1
ATOM 773 C CA . ASN A 1 94 ? -5.449 -35.483 -46.867 1.00 84.56 94 ASN A CA 1
ATOM 774 C C . ASN A 1 94 ? -6.189 -36.840 -46.773 1.00 84.56 94 ASN A C 1
ATOM 776 O O . ASN A 1 94 ? -7.281 -36.912 -46.201 1.00 84.56 94 ASN A O 1
ATOM 780 N N . PRO A 1 95 ? -5.600 -37.951 -47.261 1.00 77.62 95 PRO A N 1
ATOM 781 C CA . PRO A 1 95 ? -6.234 -39.276 -47.222 1.00 77.62 95 PRO A CA 1
ATOM 782 C C . PRO A 1 95 ? -6.627 -39.774 -45.819 1.00 77.62 95 PRO A C 1
ATOM 784 O O . PRO A 1 95 ? -7.447 -40.678 -45.700 1.00 77.62 95 PRO A O 1
ATOM 787 N N . ASN A 1 96 ? -6.069 -39.178 -44.758 1.00 77.50 96 ASN A N 1
ATOM 788 C CA . ASN A 1 96 ? -6.363 -39.502 -43.360 1.00 77.50 96 ASN A CA 1
ATOM 789 C C . ASN A 1 96 ? -7.436 -38.581 -42.745 1.00 77.50 96 ASN A C 1
ATOM 791 O O . ASN A 1 96 ? -7.618 -38.593 -41.528 1.00 77.50 96 ASN A O 1
ATOM 795 N N . GLY A 1 97 ? -8.104 -37.744 -43.546 1.00 74.81 97 GLY A N 1
ATOM 796 C CA . GLY A 1 97 ? -9.154 -36.829 -43.091 1.00 74.81 97 GLY A CA 1
ATOM 797 C C . GLY A 1 97 ? -8.655 -35.615 -42.300 1.00 74.81 97 GLY A C 1
ATOM 798 O O . GLY A 1 97 ? -9.464 -34.924 -41.688 1.00 74.81 97 GLY A O 1
ATOM 799 N N . LYS A 1 98 ? -7.343 -35.336 -42.288 1.00 78.75 98 LYS A N 1
ATOM 800 C CA . LYS A 1 98 ? -6.772 -34.121 -41.675 1.00 78.75 98 LYS A CA 1
ATOM 801 C C . LYS A 1 98 ? -6.605 -33.028 -42.724 1.00 78.75 98 LYS A C 1
ATOM 803 O O . LYS A 1 98 ? -6.364 -33.345 -43.884 1.00 78.75 98 LYS A O 1
ATOM 808 N N . ILE A 1 99 ? -6.657 -31.763 -42.311 1.00 82.31 99 ILE A N 1
ATOM 809 C CA . ILE A 1 99 ? -6.447 -30.622 -43.214 1.00 82.31 99 ILE A CA 1
ATOM 810 C C . ILE A 1 99 ? -5.064 -30.711 -43.876 1.00 82.31 99 ILE A C 1
ATOM 812 O O . ILE A 1 99 ? -4.040 -30.820 -43.196 1.00 82.31 99 ILE A O 1
ATOM 816 N N . ASP A 1 100 ? -5.042 -30.664 -45.206 1.00 82.69 100 ASP A N 1
ATOM 817 C CA . ASP A 1 100 ? -3.834 -30.634 -46.019 1.00 82.69 100 ASP A CA 1
ATOM 818 C C . ASP A 1 100 ? -3.400 -29.187 -46.272 1.00 82.69 100 ASP A C 1
ATOM 820 O O . ASP A 1 100 ? -3.808 -28.538 -47.235 1.00 82.69 100 ASP A O 1
ATOM 824 N N . ARG A 1 101 ? -2.531 -28.680 -45.392 1.00 79.69 101 ARG A N 1
ATOM 825 C CA . ARG A 1 101 ? -2.006 -27.308 -45.469 1.00 79.69 101 ARG A CA 1
ATOM 826 C C . ARG A 1 101 ? -1.222 -27.034 -46.760 1.00 79.69 101 ARG A C 1
ATOM 828 O O . ARG A 1 101 ? -1.120 -25.881 -47.158 1.00 79.69 101 ARG A O 1
ATOM 835 N N . LYS A 1 102 ? -0.683 -28.064 -47.429 1.00 77.19 102 LYS A N 1
ATOM 836 C CA . LYS A 1 102 ? 0.075 -27.907 -48.686 1.00 77.19 102 LYS A CA 1
ATOM 837 C C . LYS A 1 102 ? -0.830 -27.770 -49.908 1.00 77.19 102 LYS A C 1
ATOM 839 O O . LYS A 1 102 ? -0.381 -27.275 -50.935 1.00 77.19 102 LYS A O 1
ATOM 844 N N . ALA A 1 103 ? -2.078 -28.215 -49.795 1.00 81.69 103 ALA A N 1
ATOM 845 C CA . ALA A 1 103 ? -3.079 -28.131 -50.851 1.00 81.69 103 ALA A CA 1
ATOM 846 C C . ALA A 1 103 ? -3.972 -26.881 -50.731 1.00 81.69 103 ALA A C 1
ATOM 848 O O . ALA A 1 103 ? -4.943 -26.754 -51.478 1.00 81.69 103 ALA A O 1
ATOM 849 N N . LEU A 1 104 ? -3.675 -25.974 -49.790 1.00 86.00 104 LEU A N 1
ATOM 850 C CA . LEU A 1 104 ? -4.391 -24.707 -49.650 1.00 86.00 104 LEU A CA 1
ATOM 851 C C . LEU A 1 104 ? -4.194 -23.827 -50.895 1.00 86.00 104 LEU A C 1
ATOM 853 O O . LEU A 1 104 ? -3.105 -23.820 -51.476 1.00 86.00 104 LEU A O 1
ATOM 857 N N . PRO A 1 105 ? -5.229 -23.078 -51.317 1.00 84.44 105 PRO A N 1
ATOM 858 C CA . PRO A 1 105 ? -5.118 -22.201 -52.472 1.00 84.44 105 PRO A CA 1
ATOM 859 C C . PRO A 1 105 ? -4.088 -21.103 -52.202 1.00 84.44 105 PRO A C 1
ATOM 861 O O . PRO A 1 105 ? -4.071 -20.507 -51.120 1.00 84.44 105 PRO A O 1
ATOM 864 N N . LEU A 1 106 ? -3.233 -20.835 -53.193 1.00 80.75 106 LEU A N 1
ATOM 865 C CA . LEU A 1 106 ? -2.228 -19.783 -53.088 1.00 80.75 106 LEU A CA 1
ATOM 866 C C . LEU A 1 106 ? -2.914 -18.419 -52.893 1.00 80.75 106 LEU A C 1
ATOM 868 O O . LEU A 1 106 ? -3.846 -18.103 -53.637 1.00 80.75 106 LEU A O 1
ATOM 872 N N . PRO A 1 107 ? -2.476 -17.621 -51.907 1.00 80.12 107 PRO A N 1
ATOM 873 C CA . PRO A 1 107 ? -3.052 -16.313 -51.638 1.00 80.12 107 PRO A CA 1
ATOM 874 C C . PRO A 1 107 ? -2.744 -15.328 -52.771 1.00 80.12 107 PRO A C 1
ATOM 876 O O . PRO A 1 107 ? -1.611 -15.240 -53.248 1.00 80.12 107 PRO A O 1
ATOM 879 N N . ASP A 1 108 ? -3.752 -14.559 -53.182 1.00 78.31 108 ASP A N 1
ATOM 880 C CA . ASP A 1 108 ? -3.561 -13.450 -54.113 1.00 78.31 108 ASP A CA 1
ATOM 881 C C . ASP A 1 108 ? -3.071 -12.213 -53.349 1.00 78.31 108 ASP A C 1
ATOM 883 O O . ASP A 1 108 ? -3.850 -11.442 -52.785 1.00 78.31 108 ASP A O 1
ATOM 887 N N . PHE A 1 109 ? -1.750 -12.030 -53.319 1.00 67.94 109 PHE A N 1
ATOM 888 C CA . PHE A 1 109 ? -1.111 -10.898 -52.651 1.00 67.94 109 PHE A CA 1
ATOM 889 C C . PHE A 1 109 ? -1.413 -9.541 -53.305 1.00 67.94 109 PHE A C 1
ATOM 891 O O . PHE A 1 109 ? -1.160 -8.512 -52.682 1.00 67.94 109 PHE A O 1
ATOM 898 N N . SER A 1 110 ? -2.010 -9.493 -54.505 1.00 60.56 110 SER A N 1
ATOM 899 C CA . SER A 1 110 ? -2.457 -8.222 -55.096 1.00 60.56 110 SER A CA 1
ATOM 900 C C . SER A 1 110 ? -3.584 -7.565 -54.284 1.00 60.56 110 SER A C 1
ATOM 902 O O . SER A 1 110 ? -3.698 -6.338 -54.258 1.00 60.56 110 SER A O 1
ATOM 904 N N . LEU A 1 111 ? -4.343 -8.357 -53.517 1.00 56.69 111 LEU A N 1
ATOM 905 C CA . LEU A 1 111 ? -5.404 -7.894 -52.618 1.00 56.69 111 LEU A CA 1
ATOM 906 C C . LEU A 1 111 ? -4.885 -7.140 -51.382 1.00 56.69 111 LEU A C 1
ATOM 908 O O . LEU A 1 111 ? -5.669 -6.443 -50.734 1.00 56.69 111 LEU A O 1
ATOM 912 N N . LEU A 1 112 ? -3.581 -7.218 -51.073 1.00 56.66 112 LEU A N 1
ATOM 913 C CA . LEU A 1 112 ? -2.956 -6.388 -50.032 1.00 56.66 112 LEU A CA 1
ATOM 914 C C . LEU A 1 112 ? -3.066 -4.891 -50.365 1.00 56.66 112 LEU A C 1
ATOM 916 O O . LEU A 1 112 ? -3.163 -4.069 -49.461 1.00 56.66 112 LEU A O 1
ATOM 920 N N . SER A 1 113 ? -3.101 -4.540 -51.655 1.00 41.53 113 SER A N 1
ATOM 921 C CA . SER A 1 113 ? -3.165 -3.147 -52.120 1.00 41.53 113 SER A CA 1
ATOM 922 C C . SER A 1 113 ? -4.568 -2.523 -52.079 1.00 41.53 113 SER A C 1
ATOM 924 O O . SER A 1 113 ? -4.701 -1.314 -52.240 1.00 41.53 113 SER A O 1
ATOM 926 N N . LEU A 1 114 ? -5.619 -3.327 -51.865 1.00 38.16 114 LEU A N 1
ATOM 927 C CA . LEU A 1 114 ? -7.015 -2.912 -52.064 1.00 38.16 114 LEU A CA 1
ATOM 928 C C . LEU A 1 114 ? -7.840 -2.770 -50.774 1.00 38.16 114 LEU A C 1
ATOM 930 O O . LEU A 1 114 ? -8.972 -2.306 -50.851 1.00 38.16 114 LEU A O 1
ATOM 934 N N . ASN A 1 115 ? -7.307 -3.134 -49.601 1.00 39.12 115 ASN A N 1
ATOM 935 C CA . ASN A 1 115 ? -8.091 -3.226 -48.358 1.00 39.12 115 ASN A CA 1
ATOM 936 C C . ASN A 1 115 ? -7.423 -2.589 -47.123 1.00 39.12 115 ASN A C 1
ATOM 938 O O . ASN A 1 115 ? -7.554 -3.117 -46.018 1.00 39.12 115 ASN A O 1
ATOM 942 N N . VAL A 1 116 ? -6.732 -1.457 -47.287 1.00 39.41 116 VAL A N 1
ATOM 943 C CA . VAL A 1 116 ? -6.252 -0.640 -46.159 1.00 39.41 116 VAL A CA 1
ATOM 944 C C . VAL A 1 116 ? -6.933 0.726 -46.231 1.00 39.41 116 VAL A C 1
ATOM 946 O O . VAL A 1 116 ? -6.557 1.581 -47.025 1.00 39.41 116 VAL A O 1
ATOM 949 N N . THR A 1 117 ? -7.995 0.901 -45.445 1.00 32.88 117 THR A N 1
ATOM 950 C CA . THR A 1 117 ? -8.668 2.195 -45.222 1.00 32.88 117 THR A CA 1
ATOM 951 C C . THR A 1 117 ? -8.119 2.942 -44.008 1.00 32.88 117 THR A C 1
ATOM 953 O O . THR A 1 117 ? -8.766 3.868 -43.534 1.00 32.88 117 THR A O 1
ATOM 956 N N . ASP A 1 118 ? -6.919 2.596 -43.546 1.00 39.44 118 ASP A N 1
ATOM 957 C CA . ASP A 1 118 ? -6.056 3.563 -42.874 1.00 39.44 118 ASP A CA 1
ATOM 958 C C . ASP A 1 118 ? -5.178 4.180 -43.955 1.00 39.44 118 ASP A C 1
ATOM 960 O O . ASP A 1 118 ? -4.559 3.471 -44.745 1.00 39.44 118 ASP A O 1
ATOM 964 N N . ILE A 1 119 ? -5.173 5.502 -44.057 1.00 42.06 119 ILE A N 1
ATOM 965 C CA . ILE A 1 119 ? -4.390 6.228 -45.055 1.00 42.06 119 ILE A CA 1
ATOM 966 C C . ILE A 1 119 ? -2.911 5.863 -44.831 1.00 42.06 119 ILE A C 1
ATOM 968 O O . ILE A 1 119 ? -2.276 6.322 -43.880 1.00 42.06 119 ILE A O 1
ATOM 972 N N . VAL A 1 120 ? -2.381 4.968 -45.669 1.00 50.88 120 VAL A N 1
ATOM 973 C CA . VAL A 1 120 ? -0.971 4.569 -45.667 1.00 50.88 120 VAL A CA 1
ATOM 974 C C . VAL A 1 120 ? -0.176 5.744 -46.218 1.00 50.88 120 VAL A C 1
ATOM 976 O O . VAL A 1 120 ? 0.005 5.891 -47.426 1.00 50.88 120 VAL A O 1
ATOM 979 N N . GLU A 1 121 ? 0.251 6.631 -45.328 1.00 56.75 121 GLU A N 1
ATOM 980 C CA . GLU A 1 121 ? 1.167 7.706 -45.678 1.00 56.75 121 GLU A CA 1
ATOM 981 C C . GLU A 1 121 ? 2.595 7.160 -45.651 1.00 56.75 121 GLU A C 1
ATOM 983 O O . GLU A 1 121 ? 3.073 6.604 -44.656 1.00 56.75 121 GLU A O 1
ATOM 988 N N . HIS A 1 122 ? 3.269 7.276 -46.791 1.00 64.94 122 HIS A N 1
ATOM 989 C CA . HIS A 1 122 ? 4.652 6.857 -46.965 1.00 64.94 122 HIS A CA 1
ATOM 990 C C . HIS A 1 122 ? 5.588 8.050 -46.743 1.00 64.94 122 HIS A C 1
ATOM 992 O O . HIS A 1 122 ? 5.205 9.182 -47.018 1.00 64.94 122 HIS A O 1
ATOM 998 N N . PRO A 1 123 ? 6.831 7.835 -46.285 1.00 71.38 123 PRO A N 1
ATOM 999 C CA . PRO A 1 123 ? 7.762 8.931 -46.042 1.00 71.38 123 PRO A CA 1
ATOM 1000 C C . PRO A 1 123 ? 8.058 9.707 -47.338 1.00 71.38 123 PRO A C 1
ATOM 1002 O O . PRO A 1 123 ? 8.629 9.173 -48.295 1.00 71.38 123 PRO A O 1
ATOM 1005 N N . HIS A 1 124 ? 7.666 10.981 -47.359 1.00 75.56 124 HIS A N 1
ATOM 1006 C CA . HIS A 1 124 ? 7.743 11.865 -48.522 1.00 75.56 124 HIS A CA 1
ATOM 1007 C C . HIS A 1 124 ? 8.977 12.775 -48.488 1.00 75.56 124 HIS A C 1
ATOM 1009 O O . HIS A 1 124 ? 9.523 13.101 -49.544 1.00 75.56 124 HIS A O 1
ATOM 1015 N N . THR A 1 125 ? 9.440 13.173 -47.297 1.00 79.44 125 THR A N 1
ATOM 1016 C CA . THR A 1 125 ? 10.654 13.991 -47.141 1.00 79.44 125 THR A CA 1
ATOM 1017 C C . THR A 1 125 ? 11.896 13.125 -46.933 1.00 79.44 125 THR A C 1
ATOM 1019 O O . THR A 1 125 ? 11.829 11.980 -46.480 1.00 79.44 125 THR A O 1
ATOM 1022 N N . LYS A 1 126 ? 13.073 13.675 -47.259 1.00 78.75 126 LYS A N 1
ATOM 1023 C CA . LYS A 1 126 ? 14.357 12.982 -47.069 1.00 78.75 126 LYS A CA 1
ATOM 1024 C C . LYS A 1 126 ? 14.597 12.633 -45.593 1.00 78.75 126 LYS A C 1
ATOM 1026 O O . LYS A 1 126 ? 15.116 11.558 -45.309 1.00 78.75 126 LYS A O 1
ATOM 1031 N N . ILE A 1 127 ? 14.171 13.502 -44.675 1.00 80.81 127 ILE A N 1
ATOM 1032 C CA . ILE A 1 127 ? 14.287 13.283 -43.229 1.00 80.81 127 ILE A CA 1
ATOM 1033 C C . ILE A 1 127 ? 13.305 12.201 -42.773 1.00 80.81 127 ILE A C 1
ATOM 1035 O O . ILE A 1 127 ? 13.725 11.287 -42.071 1.00 80.81 127 ILE A O 1
ATOM 1039 N N . GLN A 1 128 ? 12.055 12.195 -43.255 1.00 82.44 128 GLN A N 1
ATOM 1040 C CA . GLN A 1 128 ? 11.105 11.106 -42.976 1.00 82.44 128 GLN A CA 1
ATOM 1041 C C . GLN A 1 128 ? 11.631 9.735 -43.436 1.00 82.44 128 GLN A C 1
ATOM 1043 O O . GLN A 1 128 ? 11.471 8.742 -42.730 1.00 82.44 128 GLN A O 1
ATOM 1048 N N . GLN A 1 129 ? 12.299 9.666 -44.594 1.00 81.75 129 GLN A N 1
ATOM 1049 C CA . GLN A 1 129 ? 12.917 8.425 -45.085 1.00 81.75 129 GLN A CA 1
ATOM 1050 C C . GLN A 1 129 ? 14.088 7.972 -44.202 1.00 81.75 129 GLN A C 1
ATOM 1052 O O . GLN A 1 129 ? 14.209 6.785 -43.902 1.00 81.75 129 GLN A O 1
ATOM 1057 N N . GLN A 1 130 ? 14.932 8.907 -43.755 1.00 81.38 130 GLN A N 1
ATOM 1058 C CA . GLN A 1 130 ? 16.042 8.614 -42.842 1.00 81.38 130 GLN A CA 1
ATOM 1059 C C . GLN A 1 130 ? 15.538 8.151 -41.471 1.00 81.38 130 GLN A C 1
ATOM 1061 O O . GLN A 1 130 ? 15.981 7.117 -40.977 1.00 81.38 130 GLN A O 1
ATOM 1066 N N . VAL A 1 131 ? 14.564 8.860 -40.897 1.00 84.62 131 VAL A N 1
ATOM 1067 C CA . VAL A 1 131 ? 13.896 8.485 -39.646 1.00 84.62 131 VAL A CA 1
ATOM 1068 C C . VAL A 1 131 ? 13.270 7.093 -39.759 1.00 84.62 131 VAL A C 1
ATOM 1070 O O . VAL A 1 131 ? 13.515 6.240 -38.906 1.00 84.62 131 VAL A O 1
ATOM 1073 N N . SER A 1 132 ? 12.528 6.827 -40.838 1.00 82.94 132 SER A N 1
ATOM 1074 C CA . SER A 1 132 ? 11.913 5.519 -41.076 1.00 82.94 132 SER A CA 1
ATOM 1075 C C . SER A 1 132 ? 12.952 4.401 -41.176 1.00 82.94 132 SER A C 1
ATOM 1077 O O . SER A 1 132 ? 12.731 3.322 -40.636 1.00 82.94 132 SER A O 1
ATOM 1079 N N . SER A 1 133 ? 14.091 4.638 -41.832 1.00 81.25 133 SER A N 1
ATOM 1080 C CA . SER A 1 133 ? 15.172 3.648 -41.917 1.00 81.25 133 SER A CA 1
ATOM 1081 C C . SER A 1 133 ? 15.780 3.340 -40.548 1.00 81.25 133 SER A C 1
ATOM 1083 O O . SER A 1 133 ? 16.103 2.187 -40.266 1.00 81.25 133 SER A O 1
ATOM 1085 N N . ILE A 1 134 ? 15.940 4.356 -39.700 1.00 83.19 134 ILE A N 1
ATOM 1086 C CA . ILE A 1 134 ? 16.484 4.192 -38.350 1.00 83.19 134 ILE A CA 1
ATOM 1087 C C . ILE A 1 134 ? 15.515 3.393 -37.473 1.00 83.19 134 ILE A C 1
ATOM 1089 O O . ILE A 1 134 ? 15.922 2.452 -36.795 1.00 83.19 134 ILE A O 1
ATOM 1093 N N . TRP A 1 135 ? 14.223 3.715 -37.524 1.00 82.25 135 TRP A N 1
ATOM 1094 C CA . TRP A 1 135 ? 13.195 2.966 -36.801 1.00 82.25 135 TRP A CA 1
ATOM 1095 C C . TRP A 1 135 ? 13.149 1.496 -37.219 1.00 82.25 135 TRP A C 1
ATOM 1097 O O . TRP A 1 135 ? 13.072 0.632 -36.351 1.00 82.25 135 TRP A O 1
ATOM 1107 N N . CYS A 1 136 ? 13.252 1.200 -38.520 1.00 76.19 136 CYS A N 1
ATOM 1108 C CA . CYS A 1 136 ? 13.355 -0.173 -39.018 1.00 76.19 136 CYS A CA 1
ATOM 1109 C C . CYS A 1 136 ? 14.516 -0.935 -38.360 1.00 76.19 136 CYS A C 1
ATOM 1111 O O . CYS A 1 136 ? 14.342 -2.064 -37.908 1.00 76.19 136 CYS A O 1
ATOM 1113 N N . GLN A 1 137 ? 15.692 -0.311 -38.245 1.00 74.00 137 GLN A N 1
ATOM 1114 C CA . GLN A 1 137 ? 16.857 -0.935 -37.613 1.00 74.00 137 GLN A CA 1
ATOM 1115 C C . GLN A 1 137 ? 16.651 -1.173 -36.113 1.00 74.00 137 GLN A C 1
ATOM 1117 O O . GLN A 1 137 ? 16.936 -2.267 -35.628 1.00 74.00 137 GLN A O 1
ATOM 1122 N N . VAL A 1 138 ? 16.139 -0.170 -35.394 1.00 72.62 138 VAL A N 1
ATOM 1123 C CA . VAL A 1 138 ? 15.969 -0.218 -33.933 1.00 72.62 138 VAL A CA 1
ATOM 1124 C C . VAL A 1 138 ? 14.862 -1.181 -33.517 1.00 72.62 138 VAL A C 1
ATOM 1126 O O . VAL A 1 138 ? 15.036 -1.946 -32.577 1.00 72.62 138 VAL A O 1
ATOM 1129 N N . LEU A 1 139 ? 13.730 -1.172 -34.221 1.00 64.19 139 LEU A N 1
ATOM 1130 C CA . LEU A 1 139 ? 12.598 -2.061 -33.950 1.00 64.19 139 LEU A CA 1
ATOM 1131 C C . LEU A 1 139 ? 12.772 -3.452 -34.579 1.00 64.19 139 LEU A C 1
ATOM 1133 O O . LEU A 1 139 ? 11.910 -4.310 -34.404 1.00 64.19 139 LEU A O 1
ATOM 1137 N N . HIS A 1 140 ? 13.862 -3.676 -35.322 1.00 65.44 140 HIS A N 1
ATOM 1138 C CA . HIS A 1 140 ? 14.097 -4.889 -36.108 1.00 65.44 140 HIS A CA 1
ATOM 1139 C C . HIS A 1 140 ? 12.945 -5.202 -37.086 1.00 65.44 140 HIS A C 1
ATOM 1141 O O . HIS A 1 140 ? 12.544 -6.354 -37.263 1.00 65.44 140 HIS A O 1
ATOM 1147 N N . LEU A 1 141 ? 12.413 -4.156 -37.727 1.00 59.00 141 LEU A N 1
ATOM 1148 C CA . LEU A 1 141 ? 11.356 -4.225 -38.735 1.00 59.00 141 LEU A CA 1
ATOM 1149 C C . LEU A 1 141 ? 11.944 -4.037 -40.136 1.00 59.00 141 LEU A C 1
ATOM 1151 O O . LEU A 1 141 ? 12.791 -3.178 -40.355 1.00 59.00 141 LEU A O 1
ATOM 1155 N N . GLU A 1 142 ? 11.457 -4.799 -41.113 1.00 50.97 142 GLU A N 1
ATOM 1156 C CA . GLU A 1 142 ? 11.894 -4.665 -42.513 1.00 50.97 142 GLU A CA 1
ATOM 1157 C C . GLU A 1 142 ? 11.345 -3.387 -43.172 1.00 50.97 142 GLU A C 1
ATOM 1159 O O . GLU A 1 142 ? 12.025 -2.752 -43.977 1.00 50.97 142 GLU A O 1
ATOM 1164 N N . SER A 1 143 ? 10.133 -2.967 -42.796 1.00 59.31 143 SER A N 1
ATOM 1165 C CA . SER A 1 143 ? 9.500 -1.727 -43.259 1.00 59.31 143 SER A CA 1
ATOM 1166 C C . SER A 1 143 ? 8.450 -1.237 -42.265 1.00 59.31 143 SER A C 1
ATOM 1168 O O . SER A 1 143 ? 7.754 -2.054 -41.656 1.00 59.31 143 SER A O 1
ATOM 1170 N N . ILE A 1 144 ? 8.275 0.081 -42.154 1.00 65.44 144 ILE A N 1
ATOM 1171 C CA . ILE A 1 144 ? 7.248 0.677 -41.289 1.00 65.44 144 ILE A CA 1
ATOM 1172 C C . ILE A 1 144 ? 5.931 0.797 -42.061 1.00 65.44 144 ILE A C 1
ATOM 1174 O O . ILE A 1 144 ? 5.949 1.324 -43.175 1.00 65.44 144 ILE A O 1
ATOM 1178 N N . PRO A 1 145 ? 4.795 0.328 -41.505 1.00 60.31 145 PRO A N 1
ATOM 1179 C CA . PRO A 1 145 ? 3.540 0.282 -42.250 1.00 60.31 145 PRO A CA 1
ATOM 1180 C C . PRO A 1 145 ? 2.985 1.663 -42.627 1.00 60.31 145 PRO A C 1
ATOM 1182 O O . PRO A 1 145 ? 2.430 1.799 -43.709 1.00 60.31 145 PRO A O 1
ATOM 1185 N N . SER A 1 146 ? 3.130 2.681 -41.772 1.00 71.19 146 SER A N 1
ATOM 1186 C CA . SER A 1 146 ? 2.725 4.069 -42.049 1.00 71.19 146 SER A CA 1
ATOM 1187 C C . SER A 1 146 ? 3.517 5.043 -41.172 1.00 71.19 146 SER A C 1
ATOM 1189 O O . SER A 1 146 ? 3.830 4.724 -40.024 1.00 71.19 146 SER A O 1
ATOM 1191 N N . ILE A 1 147 ? 3.829 6.237 -41.689 1.00 74.62 147 ILE A N 1
ATOM 1192 C CA . ILE A 1 147 ? 4.576 7.271 -40.944 1.00 74.62 147 ILE A CA 1
ATOM 1193 C C . ILE A 1 147 ? 3.797 7.865 -39.759 1.00 74.62 147 ILE A C 1
ATOM 1195 O O . ILE A 1 147 ? 4.401 8.435 -38.851 1.00 74.62 147 ILE A O 1
ATOM 1199 N N . ASN A 1 148 ? 2.475 7.681 -39.740 1.00 73.12 148 ASN A N 1
ATOM 1200 C CA . ASN A 1 148 ? 1.594 8.099 -38.646 1.00 73.12 148 ASN A CA 1
ATOM 1201 C C . ASN A 1 148 ? 1.523 7.075 -37.505 1.00 73.12 148 ASN A C 1
ATOM 1203 O O . ASN A 1 148 ? 0.860 7.318 -36.498 1.00 73.12 148 ASN A O 1
ATOM 1207 N N . MET A 1 149 ? 2.161 5.907 -37.650 1.00 67.62 149 MET A N 1
ATOM 1208 C CA . MET A 1 149 ? 2.144 4.903 -36.591 1.00 67.62 149 MET A CA 1
ATOM 1209 C C . MET A 1 149 ? 3.039 5.308 -35.427 1.00 67.62 149 MET A C 1
ATOM 1211 O O . MET A 1 149 ? 4.187 5.718 -35.599 1.00 67.62 149 MET A O 1
ATOM 1215 N N . ASN A 1 150 ? 2.495 5.120 -34.228 1.00 73.31 150 ASN A N 1
ATOM 1216 C CA . ASN A 1 150 ? 3.201 5.366 -32.987 1.00 73.31 150 ASN A CA 1
ATOM 1217 C C . ASN A 1 150 ? 4.298 4.303 -32.747 1.00 73.31 150 ASN A C 1
ATOM 1219 O O . ASN A 1 150 ? 4.056 3.107 -32.931 1.00 73.31 150 ASN A O 1
ATOM 1223 N N . PHE A 1 151 ? 5.478 4.726 -32.286 1.00 78.38 151 PHE A N 1
ATOM 1224 C CA . PHE A 1 151 ? 6.629 3.875 -31.960 1.00 78.38 151 PHE A CA 1
ATOM 1225 C C . PHE A 1 151 ? 6.274 2.710 -31.024 1.00 78.38 151 PHE A C 1
ATOM 1227 O O . PHE A 1 151 ? 6.673 1.567 -31.257 1.00 78.38 151 PHE A O 1
ATOM 1234 N N . PHE A 1 152 ? 5.480 2.975 -29.984 1.00 69.94 152 PHE A N 1
ATOM 1235 C CA . PHE A 1 152 ? 5.088 1.974 -28.990 1.00 69.94 152 PHE A CA 1
ATOM 1236 C C . PHE A 1 152 ? 4.084 0.964 -29.560 1.00 69.94 152 PHE A C 1
ATOM 1238 O O . PHE A 1 152 ? 4.157 -0.225 -29.247 1.00 69.94 152 PHE A O 1
ATOM 1245 N N . LYS A 1 153 ? 3.220 1.389 -30.494 1.00 64.50 153 LYS A N 1
ATOM 1246 C CA . LYS A 1 153 ? 2.306 0.484 -31.221 1.00 64.50 153 LYS A CA 1
ATOM 1247 C C . LYS A 1 153 ? 3.046 -0.483 -32.143 1.00 64.50 153 LYS A C 1
ATOM 1249 O O . LYS A 1 153 ? 2.548 -1.566 -32.432 1.00 64.50 153 LYS A O 1
ATOM 1254 N N . LEU A 1 154 ? 4.253 -0.121 -32.574 1.00 66.38 154 LEU A N 1
ATOM 1255 C CA . LEU A 1 154 ? 5.136 -0.990 -33.355 1.00 66.38 154 LEU A CA 1
ATOM 1256 C C . LEU A 1 154 ? 5.979 -1.942 -32.485 1.00 66.38 154 LEU A C 1
ATOM 1258 O O . LEU A 1 154 ? 6.813 -2.668 -33.021 1.00 66.38 154 LEU A O 1
ATOM 1262 N N . GLY A 1 155 ? 5.759 -1.971 -31.164 1.00 59.97 155 GLY A N 1
ATOM 1263 C CA . GLY A 1 155 ? 6.492 -2.829 -30.227 1.00 59.97 155 GLY A CA 1
ATOM 1264 C C . GLY A 1 155 ? 7.726 -2.175 -29.599 1.00 59.97 155 GLY A C 1
ATOM 1265 O O . GLY A 1 155 ? 8.542 -2.871 -28.994 1.00 59.97 155 GLY A O 1
ATOM 1266 N N . GLY A 1 156 ? 7.875 -0.854 -29.728 1.00 63.81 156 GLY A N 1
ATOM 1267 C CA . GLY A 1 156 ? 8.896 -0.086 -29.022 1.00 63.81 156 GLY A CA 1
ATOM 1268 C C . GLY A 1 156 ? 8.733 -0.137 -27.497 1.00 63.81 156 GLY A C 1
ATOM 1269 O O . GLY A 1 156 ? 7.626 -0.232 -26.975 1.00 63.81 156 GLY A O 1
ATOM 1270 N N . ASN A 1 157 ? 9.844 -0.050 -26.766 1.00 61.47 157 ASN A N 1
ATOM 1271 C CA . ASN A 1 157 ? 9.883 0.044 -25.301 1.00 61.47 157 ASN A CA 1
ATOM 1272 C C . ASN A 1 157 ? 10.952 1.061 -24.860 1.00 61.47 157 ASN A C 1
ATOM 1274 O O . ASN A 1 157 ? 11.661 1.603 -25.707 1.00 61.47 157 ASN A O 1
ATOM 1278 N N . SER A 1 158 ? 11.095 1.316 -23.554 1.00 62.59 158 SER A N 1
ATOM 1279 C CA . SER A 1 158 ? 12.041 2.316 -23.029 1.00 62.59 158 SER A CA 1
ATOM 1280 C C . SER A 1 158 ? 13.493 2.070 -23.459 1.00 62.59 158 SER A C 1
ATOM 1282 O O . SER A 1 158 ? 14.198 3.019 -23.785 1.00 62.59 158 SER A O 1
ATOM 1284 N N . LEU A 1 159 ? 13.934 0.808 -23.529 1.00 62.78 159 LEU A N 1
ATOM 1285 C CA . LEU A 1 159 ? 15.285 0.453 -23.977 1.00 62.78 159 LEU A CA 1
ATOM 1286 C C . LEU A 1 159 ? 15.465 0.717 -25.479 1.00 62.78 159 LEU A C 1
ATOM 1288 O O . LEU A 1 159 ? 16.458 1.306 -25.899 1.00 62.78 159 LEU A O 1
ATOM 1292 N N . LEU A 1 160 ? 14.488 0.317 -26.296 1.00 68.56 160 LEU A N 1
ATOM 1293 C CA . LEU A 1 160 ? 14.495 0.582 -27.736 1.00 68.56 160 LEU A CA 1
ATOM 1294 C C . LEU A 1 160 ? 14.407 2.080 -28.033 1.00 68.56 160 LEU A C 1
ATOM 1296 O O . LEU A 1 160 ? 15.000 2.541 -28.998 1.00 68.56 160 LEU A O 1
ATOM 1300 N N . LEU A 1 161 ? 13.724 2.852 -27.191 1.00 72.50 161 LEU A N 1
ATOM 1301 C CA . LEU A 1 161 ? 13.663 4.303 -27.318 1.00 72.50 161 LEU A CA 1
ATOM 1302 C C . LEU A 1 161 ? 15.017 4.961 -26.992 1.00 72.50 161 LEU A C 1
ATOM 1304 O O . LEU A 1 161 ? 15.407 5.910 -27.667 1.00 72.50 161 LEU A O 1
ATOM 1308 N N . ILE A 1 162 ? 15.778 4.427 -26.028 1.00 65.38 162 ILE A N 1
ATOM 1309 C CA . ILE A 1 162 ? 17.170 4.847 -25.777 1.00 65.38 162 ILE A CA 1
ATOM 1310 C C . ILE A 1 162 ? 18.053 4.532 -26.997 1.00 65.38 162 ILE A C 1
ATOM 1312 O O . ILE A 1 162 ? 18.814 5.390 -27.444 1.00 65.38 162 ILE A O 1
ATOM 1316 N N . LYS A 1 163 ? 17.901 3.348 -27.606 1.00 69.81 163 LYS A N 1
ATOM 1317 C CA . LYS A 1 163 ? 18.599 2.997 -28.860 1.00 69.81 163 LYS A CA 1
ATOM 1318 C C . LYS A 1 163 ? 18.174 3.881 -30.036 1.00 69.81 163 LYS A C 1
ATOM 1320 O O . LYS A 1 163 ? 18.994 4.240 -30.877 1.00 69.81 163 LYS A O 1
ATOM 1325 N N . LEU A 1 164 ? 16.902 4.270 -30.090 1.00 77.94 164 LEU A N 1
ATOM 1326 C CA . LEU A 1 164 ? 16.390 5.195 -31.096 1.00 77.94 164 LEU A CA 1
ATOM 1327 C C . LEU A 1 164 ? 17.013 6.584 -30.941 1.00 77.94 164 LEU A C 1
ATOM 1329 O O . LEU A 1 164 ? 17.495 7.160 -31.915 1.00 77.94 164 LEU A O 1
ATOM 1333 N N . HIS A 1 165 ? 17.047 7.086 -29.709 1.00 74.94 165 HIS A N 1
ATOM 1334 C CA . HIS A 1 165 ? 17.714 8.329 -29.350 1.00 74.94 165 HIS A CA 1
ATOM 1335 C C . HIS A 1 165 ? 19.183 8.326 -29.772 1.00 74.94 165 HIS A C 1
ATOM 1337 O O . HIS A 1 165 ? 19.634 9.270 -30.420 1.00 74.94 165 HIS A O 1
ATOM 1343 N N . HIS A 1 166 ? 19.904 7.236 -29.489 1.00 67.38 166 HIS A N 1
ATOM 1344 C CA . HIS A 1 166 ? 21.272 7.023 -29.961 1.00 67.38 166 HIS A CA 1
ATOM 1345 C C . HIS A 1 166 ? 21.363 7.160 -31.484 1.00 67.38 166 HIS A C 1
ATOM 1347 O O . HIS A 1 166 ? 22.168 7.938 -32.000 1.00 67.38 166 HIS A O 1
ATOM 1353 N 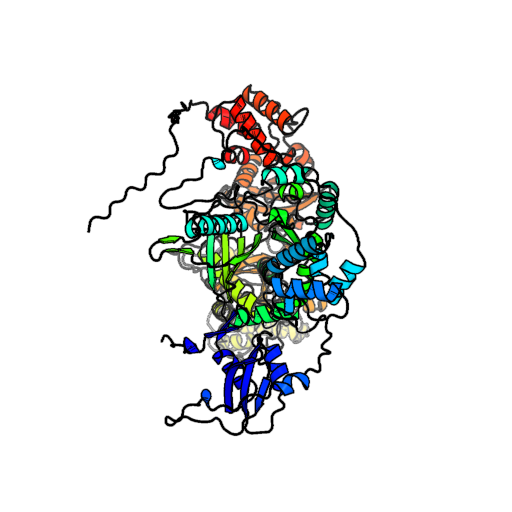N . ALA A 1 167 ? 20.544 6.403 -32.216 1.00 71.44 167 ALA A N 1
ATOM 1354 C CA . ALA A 1 167 ? 20.617 6.365 -33.669 1.00 71.44 167 ALA A CA 1
ATOM 1355 C C . ALA A 1 167 ? 20.322 7.738 -34.294 1.00 71.44 167 ALA A C 1
ATOM 1357 O O . ALA A 1 167 ? 20.960 8.116 -35.276 1.00 71.44 167 ALA A O 1
ATOM 1358 N N . TYR A 1 168 ? 19.426 8.525 -33.690 1.00 76.56 168 TYR A N 1
ATOM 1359 C CA . TYR A 1 168 ? 19.176 9.906 -34.102 1.00 76.56 168 TYR A CA 1
ATOM 1360 C C . TYR A 1 168 ? 20.356 10.830 -33.812 1.00 76.56 168 TYR A C 1
ATOM 1362 O O . TYR A 1 168 ? 20.738 11.609 -34.686 1.00 76.56 168 TYR A O 1
ATOM 1370 N N . GLN A 1 169 ? 20.963 10.733 -32.626 1.00 68.81 169 GLN A N 1
ATOM 1371 C CA . GLN A 1 169 ? 22.141 11.532 -32.282 1.00 68.81 169 GLN A CA 1
ATOM 1372 C C . GLN A 1 169 ? 23.295 11.278 -33.258 1.00 68.81 169 GLN A C 1
ATOM 1374 O O . GLN A 1 169 ? 23.902 12.230 -33.743 1.00 68.81 169 GLN A O 1
ATOM 1379 N N . MET A 1 170 ? 23.549 10.014 -33.610 1.00 67.62 170 MET A N 1
ATOM 1380 C CA . MET A 1 170 ? 24.605 9.639 -34.556 1.00 67.62 170 MET A CA 1
ATOM 1381 C C . MET A 1 170 ? 24.311 10.085 -35.992 1.00 67.62 170 MET A C 1
ATOM 1383 O O . MET A 1 170 ? 25.216 10.536 -36.694 1.00 67.62 170 MET A O 1
ATOM 1387 N N . HIS A 1 171 ? 23.061 9.963 -36.450 1.00 71.69 171 HIS A N 1
ATOM 1388 C CA . HIS A 1 171 ? 22.717 10.267 -37.840 1.00 71.69 171 HIS A CA 1
ATOM 1389 C C . HIS A 1 171 ? 22.442 11.743 -38.124 1.00 71.69 171 HIS A C 1
ATOM 1391 O O . HIS A 1 171 ? 22.743 12.199 -39.228 1.00 71.69 171 HIS A O 1
ATOM 1397 N N . PHE A 1 172 ? 21.869 12.477 -37.169 1.00 71.12 172 PHE A N 1
ATOM 1398 C CA . PHE A 1 172 ? 21.441 13.863 -37.373 1.00 71.12 172 PHE A CA 1
ATOM 1399 C C . PHE A 1 172 ? 22.321 14.886 -36.648 1.00 71.12 172 PHE A C 1
ATOM 1401 O O . PHE A 1 172 ? 22.247 16.066 -36.976 1.00 71.12 172 PHE A O 1
ATOM 1408 N N . ASN A 1 173 ? 23.188 14.459 -35.719 1.00 57.69 173 ASN A N 1
ATOM 1409 C CA . ASN A 1 173 ? 24.074 15.331 -34.936 1.00 57.69 173 ASN A CA 1
ATOM 1410 C C . ASN A 1 173 ? 23.323 16.470 -34.201 1.00 57.69 173 ASN A C 1
ATOM 1412 O O . ASN A 1 173 ? 23.835 17.582 -34.059 1.00 57.69 173 ASN A O 1
ATOM 1416 N N . GLN A 1 174 ? 22.087 16.189 -33.769 1.00 62.84 174 GLN A N 1
ATOM 1417 C CA . GLN A 1 174 ? 21.154 17.116 -33.117 1.00 62.84 174 GLN A CA 1
ATOM 1418 C C . GLN A 1 174 ? 20.766 16.619 -31.715 1.00 62.84 174 GLN A C 1
ATOM 1420 O O . GLN A 1 174 ? 20.747 15.415 -31.448 1.00 62.84 174 GLN A O 1
ATOM 1425 N N . SER A 1 175 ? 20.410 17.546 -30.820 1.00 58.03 175 SER A N 1
ATOM 1426 C CA . SER A 1 175 ? 19.917 17.244 -29.471 1.00 58.03 175 SER A CA 1
ATOM 1427 C C . SER A 1 175 ? 18.397 17.084 -29.441 1.00 58.03 175 SER A C 1
ATOM 1429 O O . SER A 1 175 ? 17.684 17.965 -28.967 1.00 58.03 175 SER A O 1
ATOM 1431 N N . ILE A 1 176 ? 17.888 15.958 -29.934 1.00 69.31 176 ILE A N 1
ATOM 1432 C CA . ILE A 1 176 ? 16.564 15.506 -29.492 1.00 69.31 176 ILE A CA 1
ATOM 1433 C C . ILE A 1 176 ? 16.717 14.941 -28.079 1.00 69.31 176 ILE A C 1
ATOM 1435 O O . ILE A 1 176 ? 17.719 14.277 -27.822 1.00 69.31 176 ILE A O 1
ATOM 1439 N N . THR A 1 177 ? 15.801 15.221 -27.150 1.00 69.25 177 THR A N 1
ATOM 1440 C CA . THR A 1 177 ? 15.832 14.573 -25.829 1.00 69.25 177 THR A CA 1
ATOM 1441 C C . THR A 1 177 ? 14.995 13.295 -25.836 1.00 69.25 177 THR A C 1
ATOM 1443 O O . THR A 1 177 ? 14.097 13.119 -26.658 1.00 69.25 177 THR A O 1
ATOM 1446 N N . ILE A 1 178 ? 15.246 12.391 -24.886 1.00 68.75 178 ILE A N 1
ATOM 1447 C CA . ILE A 1 178 ? 14.417 11.187 -24.699 1.00 68.75 178 ILE A CA 1
ATOM 1448 C C . ILE A 1 178 ? 12.957 11.565 -24.393 1.00 68.75 178 ILE A C 1
ATOM 1450 O O . ILE A 1 178 ? 12.042 10.887 -24.852 1.00 68.75 178 ILE A O 1
ATOM 1454 N N . SER A 1 179 ? 12.733 12.666 -23.662 1.00 65.75 179 SER A N 1
ATOM 1455 C CA . SER A 1 179 ? 11.386 13.177 -23.376 1.00 65.75 179 SER A CA 1
ATOM 1456 C C . SER A 1 179 ? 10.676 13.624 -24.660 1.00 65.75 179 SER A C 1
ATOM 1458 O O . SER A 1 179 ? 9.508 13.294 -24.858 1.00 65.75 179 SER A O 1
ATOM 1460 N N . ASP A 1 180 ? 11.397 14.276 -25.579 1.00 73.69 180 ASP A N 1
ATOM 1461 C CA . ASP A 1 180 ? 10.851 14.679 -26.880 1.00 73.69 180 ASP A CA 1
ATOM 1462 C C . ASP A 1 180 ? 10.508 13.466 -27.747 1.00 73.69 180 ASP A C 1
ATOM 1464 O O . ASP A 1 180 ? 9.433 13.438 -28.338 1.00 73.69 180 ASP A O 1
ATOM 1468 N N . LEU A 1 181 ? 11.354 12.427 -27.756 1.00 76.88 181 LEU A N 1
ATOM 1469 C CA . LEU A 1 181 ? 11.064 11.180 -28.479 1.00 76.88 181 LEU A CA 1
ATOM 1470 C C . LEU A 1 181 ? 9.815 10.465 -27.959 1.00 76.88 181 LEU A C 1
ATOM 1472 O O . LEU A 1 181 ? 9.086 9.817 -28.706 1.00 76.88 181 LEU A O 1
ATOM 1476 N N . PHE A 1 182 ? 9.575 10.567 -26.654 1.00 72.88 182 PHE A N 1
ATOM 1477 C CA . PHE A 1 182 ? 8.382 10.015 -26.027 1.00 72.88 182 PHE A CA 1
ATOM 1478 C C . PHE A 1 182 ? 7.130 10.839 -26.336 1.00 72.88 182 PHE A C 1
ATOM 1480 O O . PHE A 1 182 ? 6.049 10.275 -26.507 1.00 72.88 182 PHE A O 1
ATOM 1487 N N . ARG A 1 183 ? 7.265 12.171 -26.364 1.00 71.38 183 ARG A N 1
ATOM 1488 C CA . ARG A 1 183 ? 6.169 13.116 -26.620 1.00 71.38 183 ARG A CA 1
ATOM 1489 C C . ARG A 1 183 ? 5.741 13.106 -28.088 1.00 71.38 183 ARG A C 1
ATOM 1491 O O . ARG A 1 183 ? 4.557 13.243 -28.372 1.00 71.38 183 ARG A O 1
ATOM 1498 N N . HIS A 1 184 ? 6.693 12.916 -28.994 1.00 75.44 184 HIS A N 1
ATOM 1499 C CA . HIS A 1 184 ? 6.523 12.960 -30.445 1.00 75.44 184 HIS A CA 1
ATOM 1500 C C . HIS A 1 184 ? 6.637 11.566 -31.060 1.00 75.44 184 HIS A C 1
ATOM 1502 O O . HIS A 1 184 ? 7.412 11.338 -31.974 1.00 75.44 184 HIS A O 1
ATOM 1508 N N . ALA A 1 185 ? 5.864 10.607 -30.560 1.00 76.88 185 ALA A N 1
ATOM 1509 C CA . ALA A 1 185 ? 6.073 9.189 -30.837 1.00 76.88 185 ALA A CA 1
ATOM 1510 C C . ALA A 1 185 ? 5.702 8.718 -32.264 1.00 76.88 185 ALA A C 1
ATOM 1512 O O . ALA A 1 185 ? 5.526 7.518 -32.452 1.00 76.88 185 ALA A O 1
ATOM 1513 N N . THR A 1 186 ? 5.595 9.594 -33.272 1.00 84.25 186 THR A N 1
ATOM 1514 C CA . THR A 1 186 ? 5.391 9.230 -34.690 1.00 84.25 186 THR A CA 1
ATOM 1515 C C . THR A 1 186 ? 6.572 9.665 -35.565 1.00 84.25 186 THR A C 1
ATOM 1517 O O . THR A 1 186 ? 7.385 10.512 -35.190 1.00 84.25 186 THR A O 1
ATOM 1520 N N . ILE A 1 187 ? 6.686 9.095 -36.768 1.00 82.06 187 ILE A N 1
ATOM 1521 C CA . ILE A 1 187 ? 7.745 9.479 -37.717 1.00 82.06 187 ILE A CA 1
ATOM 1522 C C . ILE A 1 187 ? 7.543 10.906 -38.217 1.00 82.06 187 ILE A C 1
ATOM 1524 O O . ILE A 1 187 ? 8.533 11.605 -38.434 1.00 82.06 187 ILE A O 1
ATOM 1528 N N . ILE A 1 188 ? 6.292 11.340 -38.398 1.00 82.50 188 ILE A N 1
ATOM 1529 C CA . ILE A 1 188 ? 5.995 12.716 -38.808 1.00 82.50 188 ILE A CA 1
ATOM 1530 C C . ILE A 1 188 ? 6.475 13.694 -37.746 1.00 82.50 188 ILE A C 1
ATOM 1532 O O . ILE A 1 188 ? 7.221 14.610 -38.083 1.00 82.50 188 ILE A O 1
ATOM 1536 N N . ASP A 1 189 ? 6.100 13.471 -36.488 1.00 81.44 189 ASP A N 1
ATOM 1537 C CA . ASP A 1 189 ? 6.438 14.394 -35.407 1.00 81.44 189 ASP A CA 1
ATOM 1538 C C . ASP A 1 189 ? 7.956 14.460 -35.197 1.00 81.44 189 ASP A C 1
ATOM 1540 O O . ASP A 1 189 ? 8.523 15.544 -35.081 1.00 81.44 189 ASP A O 1
ATOM 1544 N N . HIS A 1 190 ? 8.645 13.314 -35.234 1.00 83.88 190 HIS A N 1
ATOM 1545 C CA . HIS A 1 190 ? 10.107 13.280 -35.180 1.00 83.88 190 HIS A CA 1
ATOM 1546 C C . HIS A 1 190 ? 10.759 13.988 -36.367 1.00 83.88 190 HIS A C 1
ATOM 1548 O O . HIS A 1 190 ? 11.717 14.734 -36.179 1.00 83.88 190 HIS A O 1
ATOM 1554 N N . ALA A 1 191 ? 10.274 13.759 -37.589 1.00 81.81 191 ALA A N 1
ATOM 1555 C CA . ALA A 1 191 ? 10.829 14.408 -38.769 1.00 81.81 191 ALA A CA 1
ATOM 1556 C C . ALA A 1 191 ? 10.62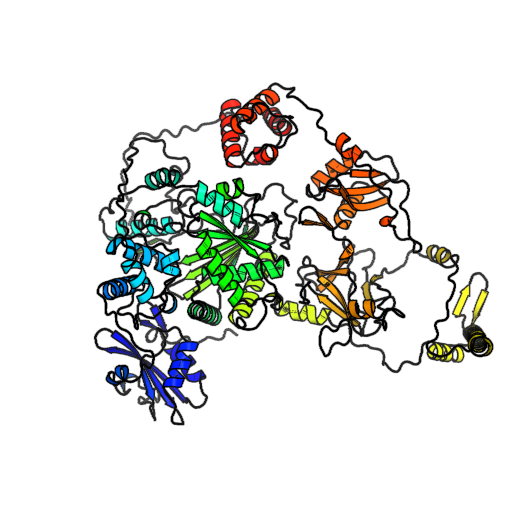7 15.928 -38.722 1.00 81.81 191 ALA A C 1
ATOM 1558 O O . ALA A 1 191 ? 11.568 16.659 -39.014 1.00 81.81 191 ALA A O 1
ATOM 1559 N N . GLN A 1 192 ? 9.452 16.395 -38.290 1.00 81.50 192 GLN A N 1
ATOM 1560 C CA . GLN A 1 192 ? 9.168 17.817 -38.082 1.00 81.50 192 GLN A CA 1
ATOM 1561 C C . GLN A 1 192 ? 10.064 18.417 -36.995 1.00 81.50 192 GLN A C 1
ATOM 1563 O O . GLN A 1 192 ? 10.687 19.449 -37.214 1.00 81.50 192 GLN A O 1
ATOM 1568 N N . PHE A 1 193 ? 10.217 17.739 -35.855 1.00 78.94 193 PHE A N 1
ATOM 1569 C CA . PHE A 1 193 ? 11.080 18.209 -34.771 1.00 78.94 193 PHE A CA 1
ATOM 1570 C C . PHE A 1 193 ? 12.541 18.379 -35.222 1.00 78.94 193 PHE A C 1
ATOM 1572 O O . PHE A 1 193 ? 13.163 19.401 -34.923 1.00 78.94 193 PHE A O 1
ATOM 1579 N N . LEU A 1 194 ? 13.074 17.403 -35.969 1.00 76.88 194 LEU A N 1
ATOM 1580 C CA . LEU A 1 194 ? 14.435 17.431 -36.526 1.00 76.88 194 LEU A CA 1
ATOM 1581 C C . LEU A 1 194 ? 14.603 18.494 -37.632 1.00 76.88 194 LEU A C 1
ATOM 1583 O O . LEU A 1 194 ? 15.700 19.030 -37.822 1.00 76.88 194 LEU A O 1
ATOM 1587 N N . GLU A 1 195 ? 13.531 18.796 -38.371 1.00 77.12 195 GLU A N 1
ATOM 1588 C CA . GLU A 1 195 ? 13.483 19.876 -39.365 1.00 77.12 195 GLU A CA 1
ATOM 1589 C C . GLU A 1 195 ? 13.494 21.263 -38.694 1.00 77.12 195 GLU A C 1
ATOM 1591 O O . GLU A 1 195 ? 14.218 22.151 -39.153 1.00 77.12 195 GLU A O 1
ATOM 1596 N N . ASP A 1 196 ? 12.772 21.426 -37.581 1.00 71.44 196 ASP A N 1
ATOM 1597 C CA . ASP A 1 196 ? 12.603 22.703 -36.876 1.00 71.44 196 ASP A CA 1
ATOM 1598 C C . ASP A 1 196 ? 13.789 23.074 -35.959 1.00 71.44 196 ASP A C 1
ATOM 1600 O O . ASP A 1 196 ? 14.083 24.258 -35.774 1.00 71.44 196 ASP A O 1
ATOM 1604 N N . HIS A 1 197 ? 14.509 22.093 -35.397 1.00 63.69 197 HIS A N 1
ATOM 1605 C CA . HIS A 1 197 ? 15.551 22.315 -34.380 1.00 63.69 197 HIS A CA 1
ATOM 1606 C C . HIS A 1 197 ? 16.968 21.978 -34.887 1.00 63.69 197 HIS A C 1
ATOM 1608 O O . HIS A 1 197 ? 17.612 21.025 -34.449 1.00 63.69 197 HIS A O 1
ATOM 1614 N N . GLN A 1 198 ? 17.511 22.812 -35.783 1.00 51.59 198 GLN A N 1
ATOM 1615 C CA . GLN A 1 198 ? 18.923 22.755 -36.198 1.00 51.59 198 GLN A CA 1
ATOM 1616 C C . GLN A 1 198 ? 19.863 23.335 -35.124 1.00 51.59 198 GLN A C 1
ATOM 1618 O O . GLN A 1 198 ? 20.384 24.441 -35.271 1.00 51.59 198 GLN A O 1
ATOM 1623 N N . ILE A 1 199 ? 20.105 22.599 -34.038 1.00 46.66 199 ILE A N 1
ATOM 1624 C CA . ILE A 1 199 ? 21.150 22.940 -33.061 1.00 46.66 199 ILE A CA 1
ATOM 1625 C C . ILE A 1 199 ? 22.267 21.898 -33.147 1.00 46.66 199 ILE A C 1
ATOM 1627 O O . ILE A 1 199 ? 22.099 20.748 -32.747 1.00 46.66 199 ILE A O 1
ATOM 1631 N N . THR A 1 200 ? 23.416 22.319 -33.678 1.00 39.56 200 THR A N 1
ATOM 1632 C CA . THR A 1 200 ? 24.654 21.533 -33.715 1.00 39.56 200 THR A CA 1
ATOM 1633 C C . THR A 1 200 ? 25.350 21.637 -32.361 1.00 39.56 200 THR A C 1
ATOM 1635 O O . THR A 1 200 ? 25.684 22.742 -31.933 1.00 39.56 200 THR A O 1
ATOM 1638 N N . ILE A 1 201 ? 25.613 20.511 -31.698 1.00 46.00 201 ILE A N 1
ATOM 1639 C CA . ILE A 1 201 ? 26.492 20.485 -30.523 1.00 46.00 201 ILE A CA 1
ATOM 1640 C C . ILE A 1 201 ? 27.887 20.040 -30.976 1.00 46.00 201 ILE A C 1
ATOM 1642 O O . ILE A 1 201 ? 28.068 18.905 -31.410 1.00 46.00 201 ILE A O 1
ATOM 1646 N N . GLU A 1 202 ? 28.890 20.908 -30.838 1.00 38.62 202 GLU A N 1
ATOM 1647 C CA . GLU A 1 202 ? 30.291 20.474 -30.793 1.00 38.62 202 GLU A CA 1
ATOM 1648 C C . GLU A 1 202 ? 30.547 19.816 -29.431 1.00 38.62 202 GLU A C 1
ATOM 1650 O O . GLU A 1 202 ? 30.416 20.460 -28.391 1.00 38.62 202 GLU A O 1
ATOM 1655 N N . ARG A 1 203 ? 30.896 18.524 -29.409 1.00 46.06 203 ARG A N 1
ATOM 1656 C CA . ARG A 1 203 ? 31.357 17.844 -28.189 1.00 46.06 203 ARG A CA 1
ATOM 1657 C C . ARG A 1 203 ? 32.839 17.512 -28.320 1.00 46.06 203 ARG A C 1
ATOM 1659 O O . ARG A 1 203 ? 33.202 16.596 -29.050 1.00 46.06 203 ARG A O 1
ATOM 1666 N N . GLN A 1 204 ? 33.677 18.236 -27.583 1.00 39.56 204 GLN A N 1
ATOM 1667 C CA . GLN A 1 204 ? 35.043 17.819 -27.266 1.00 39.56 204 GLN A CA 1
ATOM 1668 C C . GLN A 1 204 ? 35.051 17.271 -25.840 1.00 39.56 204 GLN A C 1
ATOM 1670 O O . GLN A 1 204 ? 34.687 17.979 -24.908 1.00 39.56 204 GLN A O 1
ATOM 1675 N N . TRP A 1 205 ? 35.425 16.002 -25.689 1.00 39.16 205 TRP A N 1
ATOM 1676 C CA . TRP A 1 205 ? 35.773 15.410 -24.400 1.00 39.16 205 TRP A CA 1
ATOM 1677 C C . TRP A 1 205 ? 37.291 15.329 -24.356 1.00 39.16 205 TRP A C 1
ATOM 1679 O O . TRP A 1 205 ? 37.903 14.769 -25.266 1.00 39.16 205 TRP A O 1
ATOM 1689 N N . GLU A 1 206 ? 37.905 15.895 -23.325 1.00 39.72 206 GLU A N 1
ATOM 1690 C CA . GLU A 1 206 ? 39.296 15.579 -23.021 1.00 39.72 206 GLU A CA 1
ATOM 1691 C C . GLU A 1 206 ? 39.304 14.256 -22.247 1.00 39.72 206 GLU A C 1
ATOM 1693 O O . GLU A 1 206 ? 38.728 14.158 -21.167 1.00 39.72 206 GLU A O 1
ATOM 1698 N N . SER A 1 207 ? 39.899 13.214 -22.831 1.00 34.38 207 SER A N 1
ATOM 1699 C CA . SER A 1 207 ? 40.089 11.916 -22.176 1.00 34.38 207 SER A CA 1
ATOM 1700 C C . SER A 1 207 ? 41.165 12.027 -21.093 1.00 34.38 207 SER A C 1
ATOM 1702 O O . SER A 1 207 ? 42.293 12.437 -21.397 1.00 34.38 207 SER A O 1
ATOM 1704 N N . PHE A 1 208 ? 40.873 11.614 -19.860 1.00 39.56 208 PHE A N 1
ATOM 1705 C CA . PHE A 1 208 ? 41.833 11.645 -18.758 1.00 39.56 208 PHE A CA 1
ATOM 1706 C C . PHE A 1 208 ? 42.421 10.251 -18.500 1.00 39.56 208 PHE A C 1
ATOM 1708 O O . PHE A 1 208 ? 41.841 9.409 -17.822 1.00 39.56 208 PHE A O 1
ATOM 1715 N N . HIS A 1 209 ? 43.643 10.004 -18.978 1.00 39.62 209 HIS A N 1
ATOM 1716 C CA . HIS A 1 209 ? 44.366 8.771 -18.655 1.00 39.62 209 HIS A CA 1
ATOM 1717 C C . HIS A 1 209 ? 45.037 8.855 -17.274 1.00 39.62 209 HIS A C 1
ATOM 1719 O O . HIS A 1 209 ? 46.083 9.488 -17.116 1.00 39.62 209 HIS A O 1
ATOM 1725 N N . ILE A 1 210 ? 44.483 8.167 -16.271 1.00 38.81 210 ILE A N 1
ATOM 1726 C CA . ILE A 1 210 ? 45.144 7.987 -14.969 1.00 38.81 210 ILE A CA 1
ATOM 1727 C C . ILE A 1 210 ? 46.154 6.840 -15.089 1.00 38.81 210 ILE A C 1
ATOM 1729 O O . ILE A 1 210 ? 45.791 5.668 -15.096 1.00 38.81 210 ILE A O 1
ATOM 1733 N N . THR A 1 211 ? 47.445 7.163 -15.183 1.00 39.28 211 THR A N 1
ATOM 1734 C CA . THR A 1 211 ? 48.510 6.158 -15.352 1.00 39.28 211 THR A CA 1
ATOM 1735 C C . THR A 1 211 ? 48.951 5.492 -14.044 1.00 39.28 211 THR A C 1
ATOM 1737 O O . THR A 1 211 ? 49.522 4.405 -14.096 1.00 39.28 211 THR A O 1
ATOM 1740 N N . GLN A 1 212 ? 48.682 6.095 -12.875 1.00 37.12 212 GLN A N 1
ATOM 1741 C CA . GLN A 1 212 ? 48.937 5.509 -11.550 1.00 37.12 212 GLN A CA 1
ATOM 1742 C C . GLN A 1 212 ? 47.972 6.069 -10.491 1.00 37.12 212 GLN A C 1
ATOM 1744 O O . GLN A 1 212 ? 48.067 7.231 -10.106 1.00 37.12 212 GLN A O 1
ATOM 1749 N N . GLY A 1 213 ? 47.080 5.222 -9.980 1.00 35.91 213 GLY A N 1
ATOM 1750 C CA . GLY A 1 213 ? 46.251 5.481 -8.800 1.00 35.91 213 GLY A CA 1
ATOM 1751 C C . GLY A 1 213 ? 46.061 4.181 -8.009 1.00 35.91 213 GLY A C 1
ATOM 1752 O O . GLY A 1 213 ? 46.149 3.105 -8.605 1.00 35.91 213 GLY A O 1
ATOM 1753 N N . PRO A 1 214 ? 45.864 4.227 -6.678 1.00 33.59 214 PRO A N 1
ATOM 1754 C CA . PRO A 1 214 ? 45.581 3.018 -5.916 1.00 33.59 214 PRO A CA 1
ATOM 1755 C C . PRO A 1 214 ? 44.273 2.408 -6.426 1.00 33.59 214 PRO A C 1
ATOM 1757 O O . PRO A 1 214 ? 43.273 3.115 -6.547 1.00 33.59 214 PRO A O 1
ATOM 1760 N N . ALA A 1 215 ? 44.282 1.104 -6.717 1.00 39.31 215 ALA A N 1
ATOM 1761 C CA . ALA A 1 215 ? 43.055 0.378 -7.015 1.00 39.31 215 ALA A CA 1
ATOM 1762 C C . ALA A 1 215 ? 42.052 0.619 -5.875 1.00 39.31 215 ALA A C 1
ATOM 1764 O O . ALA A 1 215 ? 42.406 0.495 -4.697 1.00 39.31 215 ALA A O 1
ATOM 1765 N N . SER A 1 216 ? 40.824 1.016 -6.206 1.00 40.94 216 SER A N 1
ATOM 1766 C CA . SER A 1 216 ? 39.802 1.292 -5.196 1.00 40.94 216 SER A CA 1
ATOM 1767 C C . SER A 1 216 ? 39.523 0.031 -4.366 1.00 40.94 216 SER A C 1
ATOM 1769 O O . SER A 1 216 ? 39.702 -1.093 -4.836 1.00 40.94 216 SER A O 1
ATOM 1771 N N . PHE A 1 217 ? 39.027 0.201 -3.136 1.00 38.03 217 PHE A N 1
ATOM 1772 C CA . PHE A 1 217 ? 38.593 -0.908 -2.270 1.00 38.03 217 PHE A CA 1
ATOM 1773 C C . PHE A 1 217 ? 37.592 -1.867 -2.956 1.00 38.03 217 PHE A C 1
ATOM 1775 O O . PHE A 1 217 ? 37.469 -3.024 -2.562 1.00 38.03 217 PHE A O 1
ATOM 1782 N N . ALA A 1 218 ? 36.879 -1.405 -3.991 1.00 37.25 218 ALA A N 1
ATOM 1783 C CA . ALA A 1 218 ? 35.960 -2.221 -4.780 1.00 37.25 218 ALA A CA 1
ATOM 1784 C C . ALA A 1 218 ? 36.652 -2.971 -5.938 1.00 37.25 218 ALA A C 1
ATOM 1786 O O . ALA A 1 218 ? 36.246 -4.084 -6.268 1.00 37.25 218 ALA A O 1
ATOM 1787 N N . GLN A 1 219 ? 37.724 -2.416 -6.515 1.00 40.25 219 GLN A N 1
ATOM 1788 C CA . GLN A 1 219 ? 38.517 -3.061 -7.575 1.00 40.25 219 GLN A CA 1
ATOM 1789 C C . GLN A 1 219 ? 39.324 -4.267 -7.059 1.00 40.25 219 GLN A C 1
ATOM 1791 O O . GLN A 1 219 ? 39.621 -5.183 -7.820 1.00 40.25 219 GLN A O 1
ATOM 1796 N N . THR A 1 220 ? 39.632 -4.323 -5.760 1.00 37.62 220 THR A N 1
ATOM 1797 C CA . THR A 1 220 ? 40.360 -5.432 -5.114 1.00 37.62 220 THR A CA 1
ATOM 1798 C C . THR A 1 220 ? 39.507 -6.666 -4.788 1.00 37.62 220 THR A C 1
ATOM 1800 O O . THR A 1 220 ? 40.041 -7.642 -4.264 1.00 37.62 220 THR A O 1
ATOM 1803 N N . ARG A 1 221 ? 38.199 -6.663 -5.089 1.00 41.47 221 ARG A N 1
ATOM 1804 C CA . ARG A 1 221 ? 37.264 -7.758 -4.755 1.00 41.47 221 ARG A CA 1
ATOM 1805 C C . ARG A 1 221 ? 36.747 -8.574 -5.944 1.00 41.47 221 ARG A C 1
ATOM 1807 O O . ARG A 1 221 ? 35.821 -9.365 -5.763 1.00 41.47 221 ARG A O 1
ATOM 1814 N N . LEU A 1 222 ? 37.342 -8.436 -7.128 1.00 38.94 222 LEU A N 1
ATOM 1815 C CA . LEU A 1 222 ? 37.034 -9.314 -8.257 1.00 38.94 222 LEU A CA 1
ATOM 1816 C C . LEU A 1 222 ? 37.712 -10.676 -8.026 1.00 38.94 222 LEU A C 1
ATOM 1818 O O . LEU A 1 222 ? 38.869 -10.885 -8.378 1.00 38.94 222 LEU A O 1
ATOM 1822 N N . PHE A 1 223 ? 37.008 -11.580 -7.345 1.00 39.22 223 PHE A N 1
ATOM 1823 C CA . PHE A 1 223 ? 37.457 -12.956 -7.144 1.00 39.22 223 PHE A CA 1
ATOM 1824 C C . PHE A 1 223 ? 36.994 -13.813 -8.323 1.00 39.22 223 PHE A C 1
ATOM 1826 O O . PHE A 1 223 ? 35.796 -13.983 -8.539 1.00 39.22 223 PHE A O 1
ATOM 1833 N N . LEU A 1 224 ? 37.962 -14.337 -9.074 1.00 37.12 224 LEU A N 1
ATOM 1834 C CA . LEU A 1 224 ? 37.779 -15.406 -10.050 1.00 37.12 224 LEU A CA 1
ATOM 1835 C C . LEU A 1 224 ? 38.117 -16.730 -9.353 1.00 37.12 224 LEU A C 1
ATOM 1837 O O . LEU A 1 224 ? 39.285 -17.085 -9.224 1.00 37.12 224 LEU A O 1
ATOM 1841 N N . ASP A 1 225 ? 37.088 -17.414 -8.862 1.00 38.44 225 ASP A N 1
ATOM 1842 C CA . ASP A 1 225 ? 37.126 -18.850 -8.546 1.00 38.44 225 ASP A CA 1
ATOM 1843 C C . ASP A 1 225 ? 36.111 -19.553 -9.477 1.00 38.44 225 ASP A C 1
ATOM 1845 O O . ASP A 1 225 ? 35.714 -18.961 -10.481 1.00 38.44 225 ASP A O 1
ATOM 1849 N N . GLU A 1 226 ? 35.595 -20.745 -9.159 1.00 36.72 226 GLU A N 1
ATOM 1850 C CA . GLU A 1 226 ? 34.464 -21.378 -9.880 1.00 36.72 226 GLU A CA 1
ATOM 1851 C C . GLU A 1 226 ? 33.188 -20.488 -10.003 1.00 36.72 226 GLU A C 1
ATOM 1853 O O . GLU A 1 226 ? 32.186 -20.918 -10.573 1.00 36.72 226 GLU A O 1
ATOM 1858 N N . ARG A 1 227 ? 33.177 -19.253 -9.461 1.00 39.50 227 ARG A N 1
ATOM 1859 C CA . ARG A 1 227 ? 32.083 -18.263 -9.523 1.00 39.50 227 ARG A CA 1
ATOM 1860 C C . ARG A 1 227 ? 32.619 -16.822 -9.608 1.00 39.50 227 ARG A C 1
ATOM 1862 O O . ARG A 1 227 ? 33.590 -16.493 -8.930 1.00 39.50 227 ARG A O 1
ATOM 1869 N N . VAL A 1 228 ? 31.927 -15.944 -10.346 1.00 45.12 228 VAL A N 1
ATOM 1870 C CA . VAL A 1 228 ? 32.194 -14.488 -10.426 1.00 45.12 228 VAL A CA 1
ATOM 1871 C C . VAL A 1 228 ? 31.181 -13.725 -9.558 1.00 45.12 228 VAL A C 1
ATOM 1873 O O . VAL A 1 228 ? 29.994 -14.042 -9.581 1.00 45.12 228 VAL A O 1
ATOM 1876 N N . ARG A 1 229 ? 31.622 -12.726 -8.776 1.00 46.09 229 ARG A N 1
ATOM 1877 C CA . ARG A 1 229 ? 30.738 -11.837 -7.990 1.00 46.09 229 ARG A CA 1
ATOM 1878 C C . ARG A 1 229 ? 30.939 -10.373 -8.398 1.00 46.09 229 ARG A C 1
ATOM 1880 O O . ARG A 1 229 ? 32.062 -9.880 -8.325 1.00 46.09 229 ARG A O 1
ATOM 1887 N N . PHE A 1 230 ? 29.855 -9.672 -8.733 1.00 49.25 230 PHE A N 1
ATOM 1888 C CA . PHE A 1 230 ? 29.865 -8.236 -9.048 1.00 49.25 230 PHE A CA 1
ATOM 1889 C C . PHE A 1 230 ? 29.433 -7.396 -7.838 1.00 49.25 230 PHE A C 1
ATOM 1891 O O . PHE A 1 230 ? 28.535 -7.777 -7.087 1.00 49.25 230 PHE A O 1
ATOM 1898 N N . GLY A 1 231 ? 30.087 -6.253 -7.622 1.00 47.34 231 GLY A N 1
ATOM 1899 C CA . GLY A 1 231 ? 29.691 -5.280 -6.603 1.00 47.34 231 GLY A CA 1
ATOM 1900 C C . GLY A 1 231 ? 28.783 -4.202 -7.193 1.00 47.34 231 GLY A C 1
ATOM 1901 O O . GLY A 1 231 ? 29.133 -3.597 -8.197 1.00 47.34 231 GLY A O 1
ATOM 1902 N N . VAL A 1 232 ? 27.661 -3.894 -6.534 1.00 51.09 232 VAL A N 1
ATOM 1903 C CA . VAL A 1 232 ? 26.698 -2.861 -6.991 1.00 51.09 232 VAL A CA 1
ATOM 1904 C C . VAL A 1 232 ? 27.307 -1.446 -7.007 1.00 51.09 232 VAL A C 1
ATOM 1906 O O . VAL A 1 232 ? 26.822 -0.559 -7.693 1.00 51.09 232 VAL A O 1
ATOM 1909 N N . ALA A 1 233 ? 28.398 -1.223 -6.267 1.00 49.47 233 ALA A N 1
ATOM 1910 C CA . ALA A 1 233 ? 29.145 0.039 -6.281 1.00 49.47 233 ALA A CA 1
ATOM 1911 C C . ALA A 1 233 ? 30.090 0.188 -7.492 1.00 49.47 233 ALA A C 1
ATOM 1913 O O . ALA A 1 233 ? 30.724 1.231 -7.635 1.00 49.47 233 ALA A O 1
ATOM 1914 N N . THR A 1 234 ? 30.224 -0.846 -8.329 1.00 54.62 234 THR A N 1
ATOM 1915 C CA . THR A 1 234 ? 31.096 -0.854 -9.516 1.00 54.62 234 THR A CA 1
ATOM 1916 C C . THR A 1 234 ? 30.389 -1.291 -10.797 1.00 54.62 234 THR A C 1
ATOM 1918 O O . THR A 1 234 ? 30.823 -0.884 -11.869 1.00 54.62 234 THR A O 1
ATOM 1921 N N . PHE A 1 235 ? 29.314 -2.076 -10.697 1.00 61.00 235 PHE A N 1
ATOM 1922 C CA . PHE A 1 235 ? 28.515 -2.542 -11.829 1.00 61.00 235 PHE A CA 1
ATOM 1923 C C . PHE A 1 235 ? 27.027 -2.287 -11.572 1.00 61.00 235 PHE A C 1
ATOM 1925 O O . PHE A 1 235 ? 26.497 -2.686 -10.533 1.00 61.00 235 PHE A O 1
ATOM 1932 N N . ASP A 1 236 ? 26.354 -1.669 -12.539 1.00 65.94 236 ASP A N 1
ATOM 1933 C CA . ASP A 1 236 ? 24.900 -1.754 -12.690 1.00 65.94 236 ASP A CA 1
ATOM 1934 C C . ASP A 1 236 ? 24.489 -2.949 -13.576 1.00 65.94 236 ASP A C 1
ATOM 1936 O O . ASP A 1 236 ? 25.347 -3.638 -14.129 1.00 65.94 236 ASP A O 1
ATOM 1940 N N . GLY A 1 237 ? 23.181 -3.217 -13.704 1.00 64.19 237 GLY A N 1
ATOM 1941 C CA . GLY A 1 237 ? 22.671 -4.349 -14.496 1.00 64.19 237 GLY A CA 1
ATOM 1942 C C . GLY A 1 237 ? 23.170 -4.333 -15.946 1.00 64.19 237 GLY A C 1
ATOM 1943 O O . GLY A 1 237 ? 23.738 -5.314 -16.413 1.00 64.19 237 GLY A O 1
ATOM 1944 N N . ALA A 1 238 ? 23.099 -3.174 -16.608 1.00 68.25 238 ALA A N 1
ATOM 1945 C CA . ALA A 1 238 ? 23.598 -3.007 -17.974 1.00 68.25 238 ALA A CA 1
ATOM 1946 C C . ALA A 1 238 ? 25.113 -3.266 -18.096 1.00 68.25 238 ALA A C 1
ATOM 1948 O O . ALA A 1 238 ? 25.566 -3.843 -19.079 1.00 68.25 238 ALA A O 1
ATOM 1949 N N . SER A 1 239 ? 25.916 -2.886 -17.095 1.00 70.38 239 SER A N 1
ATOM 1950 C CA . SER A 1 239 ? 27.356 -3.181 -17.083 1.00 70.38 239 SER A CA 1
ATOM 1951 C C . SER A 1 239 ? 27.662 -4.668 -16.997 1.00 70.38 239 SER A C 1
ATOM 1953 O O . SER A 1 239 ? 28.690 -5.104 -17.514 1.00 70.38 239 SER A O 1
ATOM 1955 N N . ILE A 1 240 ? 26.804 -5.440 -16.328 1.00 66.12 240 ILE A N 1
ATOM 1956 C CA . ILE A 1 240 ? 26.943 -6.895 -16.259 1.00 66.12 240 ILE A CA 1
ATOM 1957 C C . ILE A 1 240 ? 26.677 -7.501 -17.641 1.00 66.12 240 ILE A C 1
ATOM 1959 O O . ILE A 1 240 ? 27.468 -8.328 -18.093 1.00 66.12 240 ILE A O 1
ATOM 1963 N N . ASP A 1 241 ? 25.641 -7.036 -18.341 1.00 67.81 241 ASP A N 1
ATOM 1964 C CA . ASP A 1 241 ? 25.326 -7.493 -19.700 1.00 67.81 241 ASP A CA 1
ATOM 1965 C C . ASP A 1 241 ? 26.470 -7.196 -20.679 1.00 67.81 241 ASP A C 1
ATOM 1967 O O . ASP A 1 241 ? 26.910 -8.088 -21.407 1.00 67.81 241 ASP A O 1
ATOM 1971 N N . ILE A 1 242 ? 27.017 -5.972 -20.645 1.00 72.50 242 ILE A N 1
ATOM 1972 C CA . ILE A 1 242 ? 28.175 -5.571 -21.465 1.00 72.50 242 ILE A CA 1
ATOM 1973 C C . ILE A 1 242 ? 29.379 -6.467 -21.158 1.00 72.50 242 ILE A C 1
ATOM 1975 O O . ILE A 1 242 ? 30.016 -6.988 -22.070 1.00 72.50 242 ILE A O 1
ATOM 1979 N N . PHE A 1 243 ? 29.666 -6.700 -19.874 1.00 73.31 243 PHE A N 1
ATOM 1980 C CA . PHE A 1 243 ? 30.778 -7.551 -19.459 1.00 73.31 243 PHE A CA 1
ATOM 1981 C C . PHE A 1 243 ? 30.649 -8.981 -20.000 1.00 73.31 243 PHE A C 1
ATOM 1983 O O . PHE A 1 243 ? 31.624 -9.536 -20.508 1.00 73.31 243 PHE A O 1
ATOM 1990 N N . PHE A 1 244 ? 29.464 -9.591 -19.901 1.00 68.44 244 PHE A N 1
ATOM 1991 C CA . PHE A 1 244 ? 29.248 -10.950 -20.400 1.00 68.44 244 PHE A CA 1
ATOM 1992 C C . PHE A 1 244 ? 29.261 -11.023 -21.929 1.00 68.44 244 PHE A C 1
ATOM 1994 O O . PHE A 1 244 ? 29.803 -11.987 -22.478 1.00 68.44 244 PHE A O 1
ATOM 2001 N N . HIS A 1 245 ? 28.742 -10.002 -22.613 1.00 71.31 245 HIS A N 1
ATOM 2002 C CA . HIS A 1 245 ? 28.828 -9.888 -24.066 1.00 71.31 245 HIS A CA 1
ATOM 2003 C C . HIS A 1 245 ? 30.287 -9.824 -24.543 1.00 71.31 245 HIS A C 1
ATOM 2005 O O . HIS A 1 245 ? 30.708 -10.617 -25.389 1.00 71.31 245 HIS A O 1
ATOM 2011 N N . ASP A 1 246 ? 31.087 -8.943 -23.941 1.00 73.94 246 ASP A N 1
ATOM 2012 C CA . ASP A 1 246 ? 32.508 -8.789 -24.254 1.00 73.94 246 ASP A CA 1
ATOM 2013 C C . ASP A 1 246 ? 33.297 -10.064 -23.934 1.00 73.94 246 ASP A C 1
ATOM 2015 O O . ASP A 1 246 ? 34.151 -10.495 -24.715 1.00 73.94 246 ASP A O 1
ATOM 2019 N N . LEU A 1 247 ? 32.983 -10.723 -22.814 1.00 71.88 247 LEU A N 1
ATOM 2020 C CA . LEU A 1 247 ? 33.588 -11.998 -22.436 1.00 71.88 247 LEU A CA 1
ATOM 2021 C C . LEU A 1 247 ? 33.307 -13.084 -23.485 1.00 71.88 247 LEU A C 1
ATOM 2023 O O . LEU A 1 247 ? 34.220 -13.811 -23.884 1.00 71.88 247 LEU A O 1
ATOM 2027 N N . GLN A 1 248 ? 32.066 -13.175 -23.969 1.00 68.31 248 GLN A N 1
ATOM 2028 C CA . GLN A 1 248 ? 31.682 -14.106 -25.029 1.00 68.31 248 GLN A CA 1
ATOM 2029 C C . GLN A 1 248 ? 32.405 -13.794 -26.342 1.00 68.31 248 GLN A C 1
ATOM 2031 O O . GLN A 1 248 ? 32.901 -14.704 -27.015 1.00 68.31 248 GLN A O 1
ATOM 2036 N N . GLN A 1 249 ? 32.481 -12.520 -26.726 1.00 69.56 249 GLN A N 1
ATOM 2037 C CA . GLN A 1 249 ? 33.144 -12.107 -27.957 1.00 69.56 249 GLN A CA 1
ATOM 2038 C C . GLN A 1 249 ? 34.645 -12.413 -27.915 1.00 69.56 249 GLN A C 1
ATOM 2040 O O . GLN A 1 249 ? 35.181 -12.985 -28.870 1.00 69.56 249 GLN A O 1
ATOM 2045 N N . ALA A 1 250 ? 35.312 -12.087 -26.806 1.00 70.12 250 ALA A N 1
ATOM 2046 C CA . ALA A 1 250 ? 36.730 -12.370 -26.607 1.00 70.12 250 ALA A CA 1
ATOM 2047 C C . ALA A 1 250 ? 37.021 -13.873 -26.715 1.00 70.12 250 ALA A C 1
ATOM 2049 O O . ALA A 1 250 ? 37.970 -14.275 -27.386 1.00 70.12 250 ALA A O 1
ATOM 2050 N N . TYR A 1 251 ? 36.170 -14.706 -26.114 1.00 65.38 251 TYR A N 1
ATOM 2051 C CA . TYR A 1 251 ? 36.359 -16.154 -26.104 1.00 65.38 251 TYR A CA 1
ATOM 2052 C C . TYR A 1 251 ? 36.037 -16.822 -27.450 1.00 65.38 251 TYR A C 1
ATOM 2054 O O . TYR A 1 251 ? 36.716 -17.759 -27.854 1.00 65.38 251 TYR A O 1
ATOM 2062 N N . SER A 1 252 ? 35.010 -16.350 -28.162 1.00 66.69 252 SER A N 1
ATOM 2063 C CA . SER A 1 252 ? 34.564 -16.952 -29.430 1.00 66.69 252 SER A CA 1
ATOM 2064 C C . SER A 1 252 ? 35.407 -16.552 -30.641 1.00 66.69 252 SER A C 1
ATOM 2066 O O . SER A 1 252 ? 35.470 -17.301 -31.617 1.00 66.69 252 SER A O 1
ATOM 2068 N N . THR A 1 253 ? 36.034 -15.372 -30.616 1.00 64.69 253 THR A N 1
ATOM 2069 C CA . THR A 1 253 ? 36.710 -14.817 -31.801 1.00 64.69 253 THR A CA 1
ATOM 2070 C C . THR A 1 253 ? 38.233 -14.804 -31.720 1.00 64.69 253 THR A C 1
ATOM 2072 O O . THR A 1 253 ? 38.861 -14.533 -32.745 1.00 64.69 253 THR A O 1
ATOM 2075 N N . ASP A 1 254 ? 38.825 -15.092 -30.552 1.00 61.38 254 ASP A N 1
ATOM 2076 C CA . ASP A 1 254 ? 40.277 -15.031 -30.281 1.00 61.38 254 ASP A CA 1
ATOM 2077 C C . ASP A 1 254 ? 40.914 -13.699 -30.755 1.00 61.38 254 ASP A C 1
ATOM 2079 O O . ASP A 1 254 ? 42.090 -13.607 -31.118 1.00 61.38 254 ASP A O 1
ATOM 2083 N N . ARG A 1 255 ? 40.094 -12.638 -30.817 1.00 58.81 255 ARG A N 1
ATOM 2084 C CA . ARG A 1 255 ? 40.465 -11.284 -31.239 1.00 58.81 255 ARG A CA 1
ATOM 2085 C C . ARG A 1 255 ? 40.466 -10.356 -30.028 1.00 58.81 255 ARG A C 1
ATOM 2087 O O . ARG A 1 255 ? 39.597 -10.482 -29.167 1.00 58.81 255 ARG A O 1
ATOM 2094 N N . PRO A 1 256 ? 41.396 -9.387 -29.973 1.00 58.19 256 PRO A N 1
ATOM 2095 C CA . PRO A 1 256 ? 41.364 -8.364 -28.940 1.00 58.19 256 PRO A CA 1
ATOM 2096 C C . PRO A 1 256 ? 40.071 -7.547 -29.057 1.00 58.19 256 PRO A C 1
ATOM 2098 O O . PRO A 1 256 ? 39.699 -7.128 -30.157 1.00 58.19 256 PRO A O 1
ATOM 2101 N N . LEU A 1 257 ? 39.405 -7.331 -27.921 1.00 65.50 257 LEU A N 1
ATOM 2102 C CA . LEU A 1 257 ? 38.255 -6.435 -27.817 1.00 65.50 257 LEU A CA 1
ATOM 2103 C C . LEU A 1 257 ? 38.654 -5.015 -28.239 1.00 65.50 257 LEU A C 1
ATOM 2105 O O . LEU A 1 257 ? 39.795 -4.582 -28.049 1.00 65.50 257 LEU A O 1
ATOM 2109 N N . SER A 1 258 ? 37.705 -4.294 -28.828 1.00 61.03 258 SER A N 1
ATOM 2110 C CA . SER A 1 258 ? 37.903 -2.901 -29.232 1.00 61.03 258 SER A CA 1
ATOM 2111 C C . SER A 1 258 ? 38.145 -2.037 -27.990 1.00 61.03 258 SER A C 1
ATOM 2113 O O . SER A 1 258 ? 37.421 -2.162 -27.007 1.00 61.03 258 SER A O 1
ATOM 2115 N N . SER A 1 259 ? 39.145 -1.151 -28.010 1.00 56.38 259 SER A N 1
ATOM 2116 C CA . SER A 1 259 ? 39.381 -0.232 -26.890 1.00 56.38 259 SER A CA 1
ATOM 2117 C C . SER A 1 259 ? 38.226 0.763 -26.759 1.00 56.38 259 SER A C 1
ATOM 2119 O O . SER A 1 259 ? 37.918 1.459 -27.731 1.00 56.38 259 SER A O 1
ATOM 2121 N N . CYS A 1 260 ? 37.631 0.873 -25.570 1.00 59.72 260 CYS A N 1
ATOM 2122 C CA . CYS A 1 260 ? 36.646 1.915 -25.282 1.00 59.72 260 CYS A CA 1
ATOM 2123 C C . CYS A 1 260 ? 37.313 3.299 -25.323 1.00 59.72 260 CYS A C 1
ATOM 2125 O O . CYS A 1 260 ? 38.407 3.485 -24.792 1.00 59.72 260 CYS A O 1
ATOM 2127 N N . ALA A 1 261 ? 36.671 4.262 -25.989 1.00 57.69 261 ALA A N 1
ATOM 2128 C CA . ALA A 1 261 ? 37.199 5.620 -26.152 1.00 57.69 261 ALA A CA 1
ATOM 2129 C C . ALA A 1 261 ? 37.060 6.483 -24.883 1.00 57.69 261 ALA A C 1
ATOM 2131 O O . ALA A 1 261 ? 37.702 7.525 -24.785 1.00 57.69 261 ALA A O 1
ATOM 2132 N N . LEU A 1 262 ? 36.217 6.053 -23.942 1.00 64.25 262 LEU A N 1
ATOM 2133 C CA . LEU A 1 262 ? 35.866 6.747 -22.706 1.00 64.25 262 LEU A CA 1
ATOM 2134 C C . LEU A 1 262 ? 35.860 5.752 -21.546 1.00 64.25 262 LEU A C 1
ATOM 2136 O O . LEU A 1 262 ? 35.408 4.616 -21.708 1.00 64.25 262 LEU A O 1
ATOM 2140 N N . ASP A 1 263 ? 36.337 6.194 -20.386 1.00 69.38 263 ASP A N 1
ATOM 2141 C CA . ASP A 1 263 ? 36.272 5.448 -19.130 1.00 69.38 263 ASP A CA 1
ATOM 2142 C C . ASP A 1 263 ? 35.151 6.008 -18.231 1.00 69.38 263 ASP A C 1
ATOM 2144 O O . ASP A 1 263 ? 34.749 7.170 -18.345 1.00 69.38 263 ASP A O 1
ATOM 2148 N N . TYR A 1 264 ? 34.651 5.214 -17.283 1.00 73.38 264 TYR A N 1
ATOM 2149 C CA . TYR A 1 264 ? 33.645 5.673 -16.313 1.00 73.38 264 TYR A CA 1
ATOM 2150 C C . TYR A 1 264 ? 34.148 6.863 -15.476 1.00 73.38 264 TYR A C 1
ATOM 2152 O O . TYR A 1 264 ? 33.377 7.719 -15.037 1.00 73.38 264 TYR A O 1
ATOM 2160 N N . ILE A 1 265 ? 35.467 6.957 -15.288 1.00 70.94 265 ILE A N 1
ATOM 2161 C CA . ILE A 1 265 ? 36.107 8.088 -14.614 1.00 70.94 265 ILE A CA 1
ATOM 2162 C C . ILE A 1 265 ? 35.863 9.392 -15.383 1.00 70.94 265 ILE A C 1
ATOM 2164 O O . ILE A 1 265 ? 35.501 10.390 -14.755 1.00 70.94 265 ILE A O 1
ATOM 2168 N N . ASP A 1 266 ? 35.984 9.376 -16.714 1.00 71.81 266 ASP A N 1
ATOM 2169 C CA . ASP A 1 266 ? 35.755 10.551 -17.564 1.00 71.81 266 ASP A CA 1
ATOM 2170 C C . ASP A 1 266 ? 34.312 11.060 -17.421 1.00 71.81 266 ASP A C 1
ATOM 2172 O O . ASP A 1 266 ? 34.083 12.267 -17.292 1.00 71.81 266 ASP A O 1
ATOM 2176 N N . TYR A 1 267 ? 33.346 10.132 -17.352 1.00 74.56 267 TYR 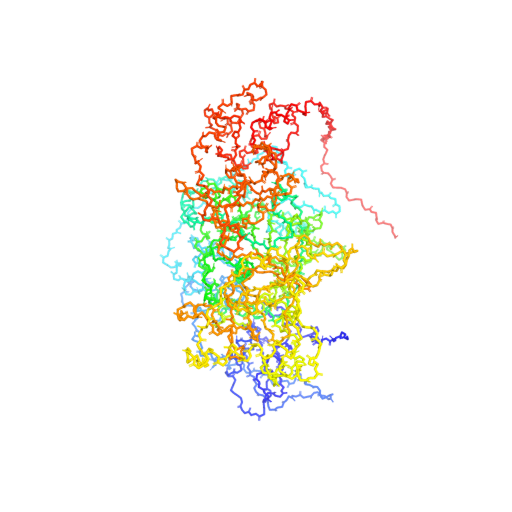A N 1
ATOM 2177 C CA . TYR A 1 267 ? 31.942 10.433 -17.060 1.00 74.56 267 TYR A CA 1
ATOM 2178 C C . TYR A 1 267 ? 31.776 11.096 -15.682 1.00 74.56 267 TYR A C 1
ATOM 2180 O O . TYR A 1 267 ? 31.178 12.167 -15.586 1.00 74.56 267 TYR A O 1
ATOM 2188 N N . SER A 1 268 ? 32.356 10.513 -14.627 1.00 71.25 268 SER A N 1
ATOM 2189 C CA . SER A 1 268 ? 32.195 10.999 -13.244 1.00 71.25 268 SER A CA 1
ATOM 2190 C C . SER A 1 268 ? 32.772 12.401 -12.990 1.00 71.25 268 SER A C 1
ATOM 2192 O O . SER A 1 268 ? 32.351 13.100 -12.066 1.00 71.25 268 SER A O 1
ATOM 2194 N N . ILE A 1 269 ? 33.763 12.812 -13.789 1.00 68.94 269 ILE A N 1
ATOM 2195 C CA . ILE A 1 269 ? 34.350 14.154 -13.731 1.00 68.94 269 ILE A CA 1
ATOM 2196 C C . ILE A 1 269 ? 33.411 15.153 -14.411 1.00 68.94 269 ILE A C 1
ATOM 2198 O O . ILE A 1 269 ? 33.072 16.163 -13.801 1.00 68.94 269 ILE A O 1
ATOM 2202 N N . HIS A 1 270 ? 32.940 14.843 -15.622 1.00 65.94 270 HIS A N 1
ATOM 2203 C CA . HIS A 1 270 ? 32.035 15.714 -16.378 1.00 65.94 270 HIS A CA 1
ATOM 2204 C C . HIS A 1 270 ? 30.649 15.858 -15.738 1.00 65.94 270 HIS A C 1
ATOM 2206 O O . HIS A 1 270 ? 30.020 16.905 -15.870 1.00 65.94 270 HIS A O 1
ATOM 2212 N N . GLU A 1 271 ? 30.163 14.838 -15.027 1.00 65.81 271 GLU A N 1
ATOM 2213 C CA . GLU A 1 271 ? 28.883 14.902 -14.314 1.00 65.81 271 GLU A CA 1
ATOM 2214 C C . GLU A 1 271 ? 28.857 16.036 -13.274 1.00 65.81 271 GLU A C 1
ATOM 2216 O O . GLU A 1 271 ? 27.826 16.679 -13.087 1.00 65.81 271 GLU A O 1
ATOM 2221 N N . LYS A 1 272 ? 30.001 16.354 -12.651 1.00 57.62 272 LYS A N 1
ATOM 2222 C CA . LYS A 1 272 ? 30.109 17.434 -11.654 1.00 57.62 272 LYS A CA 1
ATOM 2223 C C . LYS A 1 272 ? 29.974 18.840 -12.241 1.00 57.62 272 LYS A C 1
ATOM 2225 O O . LYS A 1 272 ? 29.661 19.757 -11.485 1.00 57.62 272 LYS A O 1
ATOM 2230 N N . ASP A 1 273 ? 30.179 18.996 -13.548 1.00 52.78 273 ASP A N 1
ATOM 2231 C CA . ASP A 1 273 ? 30.112 20.282 -14.253 1.00 52.78 273 ASP A CA 1
ATOM 2232 C C . ASP A 1 273 ? 28.716 20.577 -14.845 1.00 52.78 273 ASP A C 1
ATOM 2234 O O . ASP A 1 273 ? 28.483 21.651 -15.405 1.00 52.78 273 ASP A O 1
ATOM 2238 N N . ILE A 1 274 ? 27.756 19.650 -14.716 1.00 61.56 274 ILE A N 1
ATOM 2239 C CA . ILE A 1 274 ? 26.359 19.862 -15.128 1.00 61.56 274 ILE A CA 1
ATOM 2240 C C . ILE A 1 274 ? 25.694 20.870 -14.172 1.00 61.56 274 ILE A C 1
ATOM 2242 O O . ILE A 1 274 ? 25.941 20.853 -12.969 1.00 61.56 274 ILE A O 1
ATOM 2246 N N . ASN A 1 275 ? 24.833 21.757 -14.692 1.00 61.53 275 ASN A N 1
ATOM 2247 C CA . ASN A 1 275 ? 24.125 22.787 -13.919 1.00 61.53 275 ASN A CA 1
ATOM 2248 C C . ASN A 1 275 ? 23.137 22.175 -12.898 1.00 61.53 275 ASN A C 1
ATOM 2250 O O . ASN A 1 275 ? 21.934 22.076 -13.140 1.00 61.53 275 ASN A O 1
ATOM 2254 N N . MET A 1 276 ? 23.659 21.758 -11.743 1.00 70.62 276 MET A N 1
ATOM 2255 C CA . MET A 1 276 ? 22.900 21.100 -10.675 1.00 70.62 276 MET A CA 1
ATOM 2256 C C . MET A 1 276 ? 21.877 22.021 -9.999 1.00 70.62 276 MET A C 1
ATOM 2258 O O . MET A 1 276 ? 20.964 21.526 -9.339 1.00 70.62 276 MET A O 1
ATOM 2262 N N . ASP A 1 277 ? 21.995 23.342 -10.142 1.00 78.44 277 ASP A N 1
ATOM 2263 C CA . ASP A 1 277 ? 21.128 24.297 -9.442 1.00 78.44 277 ASP A CA 1
ATOM 2264 C C . ASP A 1 277 ? 19.700 24.314 -10.001 1.00 78.44 277 ASP A C 1
ATOM 2266 O O . ASP A 1 277 ? 18.735 24.414 -9.236 1.00 78.44 277 ASP A O 1
ATOM 2270 N N . GLU A 1 278 ? 19.540 24.144 -11.317 1.00 82.06 278 GLU A N 1
ATOM 2271 C CA . GLU A 1 278 ? 18.219 24.021 -11.940 1.00 82.06 278 GLU A CA 1
ATOM 2272 C C . GLU A 1 278 ? 17.519 22.733 -11.486 1.00 82.06 278 GLU A C 1
ATOM 2274 O O . GLU A 1 278 ? 16.375 22.778 -11.032 1.00 82.06 278 GLU A O 1
ATOM 2279 N N . ALA A 1 279 ? 18.238 21.604 -11.497 1.00 82.38 279 ALA A N 1
ATOM 2280 C CA . ALA A 1 279 ? 17.724 20.322 -11.020 1.00 82.38 279 ALA A CA 1
ATOM 2281 C C . ALA A 1 279 ? 17.327 20.382 -9.537 1.00 82.38 279 ALA A C 1
ATOM 2283 O O . ALA A 1 279 ? 16.229 19.965 -9.172 1.00 82.38 279 ALA A O 1
ATOM 2284 N N . LYS A 1 280 ? 18.172 20.961 -8.673 1.00 84.50 280 LYS A N 1
ATOM 2285 C CA . LYS A 1 280 ? 17.852 21.161 -7.249 1.00 84.50 280 LYS A CA 1
ATOM 2286 C C . LYS A 1 280 ? 16.612 22.033 -7.057 1.00 84.50 280 LYS A C 1
ATOM 2288 O O . LYS A 1 280 ? 15.789 21.742 -6.192 1.00 84.50 280 LYS A O 1
ATOM 2293 N N . THR A 1 281 ? 16.458 23.085 -7.862 1.00 88.19 281 THR A N 1
ATOM 2294 C CA . THR A 1 281 ? 15.286 23.971 -7.805 1.00 88.19 281 THR A CA 1
ATOM 2295 C C . THR A 1 281 ? 14.015 23.236 -8.226 1.00 88.19 281 THR A C 1
ATOM 2297 O O . THR A 1 281 ? 13.001 23.334 -7.531 1.00 88.19 281 THR A O 1
ATOM 2300 N N . PHE A 1 282 ? 14.081 22.456 -9.309 1.00 89.31 282 PHE A N 1
ATOM 2301 C CA . PHE A 1 282 ? 12.985 21.600 -9.754 1.00 89.31 282 PHE A CA 1
ATOM 2302 C C . PHE A 1 282 ? 12.566 20.621 -8.654 1.00 89.31 282 PHE A C 1
ATOM 2304 O O . PHE A 1 282 ? 11.404 20.622 -8.256 1.00 89.31 282 PHE A O 1
ATOM 2311 N N . TRP A 1 283 ? 13.506 19.848 -8.100 1.00 88.50 283 TRP A N 1
ATOM 2312 C CA . TRP A 1 283 ? 13.215 18.850 -7.066 1.00 88.50 283 TRP A CA 1
ATOM 2313 C C . TRP A 1 283 ? 12.658 19.472 -5.786 1.00 88.50 283 TRP A C 1
ATOM 2315 O O . TRP A 1 283 ? 11.703 18.948 -5.210 1.00 88.50 283 TRP A O 1
ATOM 2325 N N . LYS A 1 284 ? 13.186 20.634 -5.383 1.00 87.00 284 LYS A N 1
ATOM 2326 C CA . LYS A 1 284 ? 12.664 21.397 -4.247 1.00 87.00 284 LYS A CA 1
ATOM 2327 C C . LYS A 1 284 ? 11.212 21.818 -4.452 1.00 87.00 284 LYS A C 1
ATOM 2329 O O . LYS A 1 284 ? 10.443 21.765 -3.501 1.00 87.00 284 LYS A O 1
ATOM 2334 N N . HIS A 1 285 ? 10.837 22.227 -5.663 1.00 86.88 285 HIS A N 1
ATOM 2335 C CA . HIS A 1 285 ? 9.458 22.589 -5.986 1.00 86.88 285 HIS A CA 1
ATOM 2336 C C . HIS A 1 285 ? 8.551 21.357 -6.123 1.00 86.88 285 HIS A C 1
ATOM 2338 O O . HIS A 1 285 ? 7.469 21.325 -5.547 1.00 86.88 285 HIS A O 1
ATOM 2344 N N . HIS A 1 286 ? 9.010 20.328 -6.836 1.00 87.50 286 HIS A N 1
ATOM 2345 C CA . HIS A 1 286 ? 8.254 19.110 -7.128 1.00 87.50 286 HIS A CA 1
ATOM 2346 C C . HIS A 1 286 ? 7.872 18.332 -5.859 1.00 87.50 286 HIS A C 1
ATOM 2348 O O . HIS A 1 286 ? 6.761 17.819 -5.727 1.00 87.50 286 HIS A O 1
ATOM 2354 N N . LEU A 1 287 ? 8.788 18.285 -4.891 1.00 86.94 287 LEU A N 1
ATOM 2355 C CA . LEU A 1 287 ? 8.597 17.608 -3.609 1.00 86.94 287 LEU A CA 1
ATOM 2356 C C . LEU A 1 287 ? 8.213 18.589 -2.488 1.00 86.94 287 LEU A C 1
ATOM 2358 O O . LEU A 1 287 ? 8.174 18.204 -1.317 1.00 86.94 287 LEU A O 1
ATOM 2362 N N . ASN A 1 288 ? 7.905 19.847 -2.830 1.00 76.56 288 ASN A N 1
ATOM 2363 C CA . ASN A 1 288 ? 7.468 20.842 -1.857 1.00 76.56 288 ASN A CA 1
ATOM 2364 C C . ASN A 1 288 ? 6.161 20.396 -1.197 1.00 76.56 288 ASN A C 1
ATOM 2366 O O . ASN A 1 288 ? 5.281 19.841 -1.852 1.00 76.56 288 ASN A O 1
ATOM 2370 N N . ASP A 1 289 ? 6.023 20.632 0.104 1.00 71.75 289 ASP A N 1
ATOM 2371 C CA . ASP A 1 289 ? 4.836 20.254 0.884 1.00 71.75 289 ASP A CA 1
ATOM 2372 C C . ASP A 1 289 ? 4.521 18.748 0.910 1.00 71.75 289 ASP A C 1
ATOM 2374 O O . ASP A 1 289 ? 3.482 18.353 1.443 1.00 71.75 289 ASP A O 1
ATOM 2378 N N . PHE A 1 290 ? 5.397 17.882 0.383 1.00 76.31 290 PHE A N 1
ATOM 2379 C CA . PHE A 1 290 ? 5.333 16.465 0.715 1.00 76.31 290 PHE A CA 1
ATOM 2380 C C . PHE A 1 290 ? 5.715 16.346 2.186 1.00 76.31 290 PHE A C 1
ATOM 2382 O O . PHE A 1 290 ? 6.888 16.354 2.566 1.00 76.31 290 PHE A O 1
ATOM 2389 N N . SER A 1 291 ? 4.699 16.305 3.047 1.00 57.22 291 SER A N 1
ATOM 2390 C CA . SER A 1 291 ? 4.883 15.854 4.416 1.00 57.22 291 SER A CA 1
ATOM 2391 C C . SER A 1 291 ? 5.521 14.481 4.306 1.00 57.22 291 SER A C 1
ATOM 2393 O O . SER A 1 291 ? 4.924 13.628 3.657 1.00 57.22 291 SER A O 1
ATOM 2395 N N . ASN A 1 292 ? 6.716 14.306 4.870 1.00 57.25 292 ASN A N 1
ATOM 2396 C CA . ASN A 1 292 ? 7.499 13.069 4.909 1.00 57.25 292 ASN A CA 1
ATOM 2397 C C . ASN A 1 292 ? 6.727 11.978 5.690 1.00 57.25 292 ASN A C 1
ATOM 2399 O O . ASN A 1 292 ? 7.112 11.562 6.782 1.00 57.25 292 ASN A O 1
ATOM 2403 N N . GLN A 1 293 ? 5.539 11.636 5.193 1.00 56.81 293 GLN A N 1
ATOM 2404 C CA . GLN A 1 293 ? 4.570 10.743 5.785 1.00 56.81 293 GLN A CA 1
ATOM 2405 C C . GLN A 1 293 ? 5.103 9.351 5.550 1.00 56.81 293 GLN A C 1
ATOM 2407 O O . GLN A 1 293 ? 5.149 8.868 4.421 1.00 56.81 293 GLN A O 1
ATOM 2412 N N . HIS A 1 294 ? 5.497 8.722 6.647 1.00 66.38 294 HIS A N 1
ATOM 2413 C CA . HIS A 1 294 ? 5.747 7.299 6.671 1.00 66.38 294 HIS A CA 1
ATOM 2414 C C . HIS A 1 294 ? 4.496 6.591 6.135 1.00 66.38 294 HIS A C 1
ATOM 2416 O O . HIS A 1 294 ? 3.374 6.855 6.588 1.00 66.38 294 HIS A O 1
ATOM 2422 N N . LEU A 1 295 ? 4.681 5.740 5.136 1.00 73.56 295 LEU A N 1
ATOM 2423 C CA . LEU A 1 295 ? 3.653 4.846 4.649 1.00 73.56 295 LEU A CA 1
ATOM 2424 C C . LEU A 1 295 ? 3.229 3.939 5.799 1.00 73.56 295 LEU A C 1
ATOM 2426 O O . LEU A 1 295 ? 4.056 3.315 6.471 1.00 73.56 295 LEU A O 1
ATOM 2430 N N . THR A 1 296 ? 1.923 3.863 6.030 1.00 72.44 296 THR A N 1
ATOM 2431 C CA . THR A 1 296 ? 1.342 2.991 7.056 1.00 72.44 296 THR A CA 1
ATOM 2432 C C . THR A 1 296 ? 1.133 1.592 6.485 1.00 72.44 296 THR A C 1
ATOM 2434 O O . THR A 1 296 ? 0.004 1.110 6.397 1.00 72.44 296 THR A O 1
ATOM 2437 N N . ILE A 1 297 ? 2.220 0.976 6.014 1.00 81.06 297 ILE A N 1
ATOM 2438 C CA . ILE A 1 297 ? 2.212 -0.402 5.514 1.00 81.06 297 ILE A CA 1
ATOM 2439 C C . ILE A 1 297 ? 1.943 -1.339 6.711 1.00 81.06 297 ILE A C 1
ATOM 2441 O O . ILE A 1 297 ? 2.478 -1.097 7.795 1.00 81.06 297 ILE A O 1
ATOM 2445 N N . PRO A 1 298 ? 1.102 -2.380 6.573 1.00 77.12 298 PRO A N 1
ATOM 2446 C CA . PRO A 1 298 ? 0.763 -3.290 7.667 1.00 77.12 298 PRO A CA 1
ATOM 2447 C C . PRO A 1 298 ? 1.903 -4.282 7.964 1.00 77.12 298 PRO A C 1
ATOM 2449 O O . PRO A 1 298 ? 1.813 -5.464 7.630 1.00 77.12 298 PRO A O 1
ATOM 2452 N N . TYR A 1 299 ? 2.972 -3.799 8.597 1.00 81.31 299 TYR A N 1
ATOM 2453 C CA . TYR A 1 299 ? 4.122 -4.601 9.029 1.00 81.31 299 TYR A CA 1
ATOM 2454 C C . TYR A 1 299 ? 3.762 -5.656 10.084 1.00 81.31 299 TYR A C 1
ATOM 2456 O O . TYR A 1 299 ? 2.839 -5.475 10.879 1.00 81.31 299 TYR A O 1
ATOM 2464 N N . ASP A 1 300 ? 4.530 -6.741 10.116 1.00 79.25 300 ASP A N 1
ATOM 2465 C CA . ASP A 1 300 ? 4.439 -7.828 11.099 1.00 79.25 300 ASP A CA 1
ATOM 2466 C C . ASP A 1 300 ? 5.109 -7.418 12.411 1.00 79.25 300 ASP A C 1
ATOM 2468 O O . ASP A 1 300 ? 4.649 -7.757 13.503 1.00 79.25 300 ASP A O 1
ATOM 2472 N N . HIS A 1 301 ? 6.192 -6.653 12.287 1.00 76.88 301 HIS A N 1
ATOM 2473 C CA . HIS A 1 301 ? 6.967 -6.101 13.388 1.00 76.88 301 HIS A CA 1
ATOM 2474 C C . HIS A 1 301 ? 7.064 -4.591 13.234 1.00 76.88 301 HIS A C 1
ATOM 2476 O O . HIS A 1 301 ? 7.114 -4.076 12.114 1.00 76.88 301 HIS A O 1
ATOM 2482 N N . SER A 1 302 ? 7.084 -3.865 14.352 1.00 65.62 302 SER A N 1
ATOM 2483 C CA . SER A 1 302 ? 7.146 -2.413 14.264 1.00 65.62 302 SER A CA 1
ATOM 2484 C C . SER A 1 302 ? 8.476 -2.002 13.626 1.00 65.62 302 SER A C 1
ATOM 2486 O O . SER A 1 302 ? 9.530 -2.470 14.072 1.00 65.62 302 SER A O 1
ATOM 2488 N N . PRO A 1 303 ? 8.481 -1.056 12.667 1.00 59.09 303 PRO A N 1
ATOM 2489 C CA . PRO A 1 303 ? 9.711 -0.444 12.166 1.00 59.09 303 PRO A CA 1
ATOM 2490 C C . PRO A 1 303 ? 10.602 0.145 13.262 1.00 59.09 303 PRO A C 1
ATOM 2492 O O . PRO A 1 303 ? 11.780 0.401 13.032 1.00 59.09 303 PRO A O 1
ATOM 2495 N N . THR A 1 304 ? 10.052 0.354 14.461 1.00 48.34 304 THR A N 1
ATOM 2496 C CA . THR A 1 304 ? 10.753 0.919 15.613 1.00 48.34 304 THR A CA 1
ATOM 2497 C C . THR A 1 304 ? 11.323 -0.106 16.583 1.00 48.34 304 THR A C 1
ATOM 2499 O O . THR A 1 304 ? 12.071 0.289 17.472 1.00 48.34 304 THR A O 1
ATOM 2502 N N . ASP A 1 305 ? 11.043 -1.402 16.412 1.00 42.84 305 ASP A N 1
ATOM 2503 C CA . ASP A 1 305 ? 11.655 -2.454 17.240 1.00 42.84 305 ASP A CA 1
ATOM 2504 C C . ASP A 1 305 ? 13.166 -2.581 16.965 1.00 42.84 305 ASP A C 1
ATOM 2506 O O . ASP A 1 305 ? 13.915 -3.167 17.752 1.00 42.84 305 ASP A O 1
ATOM 2510 N N . LYS A 1 306 ? 13.644 -2.000 15.852 1.00 45.25 306 LYS A N 1
ATOM 2511 C CA . LYS A 1 306 ? 15.063 -1.922 15.493 1.00 45.25 306 LYS A CA 1
ATOM 2512 C C . LYS A 1 306 ? 15.424 -0.527 14.988 1.00 45.25 306 LYS A C 1
ATOM 2514 O O . LYS A 1 306 ? 14.985 -0.109 13.928 1.00 45.25 306 LYS A O 1
ATOM 2519 N N . ASN A 1 307 ? 16.344 0.147 15.683 1.00 43.91 307 ASN A N 1
ATOM 2520 C CA . ASN A 1 307 ? 16.895 1.442 15.248 1.00 43.91 307 ASN A CA 1
ATOM 2521 C C . ASN A 1 307 ? 17.669 1.372 13.910 1.00 43.91 307 ASN A C 1
ATOM 2523 O O . ASN A 1 307 ? 17.973 2.412 13.330 1.00 43.91 307 ASN A O 1
ATOM 2527 N N . ILE A 1 308 ? 18.035 0.169 13.442 1.00 56.28 308 ILE A N 1
ATOM 2528 C CA . ILE A 1 308 ? 18.740 -0.083 12.176 1.00 56.28 308 ILE A CA 1
ATOM 2529 C C . ILE A 1 308 ? 18.228 -1.407 11.595 1.00 56.28 308 ILE A C 1
ATOM 2531 O O . ILE A 1 308 ? 18.318 -2.443 12.260 1.00 56.28 308 ILE A O 1
ATOM 2535 N N . LEU A 1 309 ? 17.737 -1.387 10.354 1.00 64.31 309 LEU A N 1
ATOM 2536 C CA . LEU A 1 309 ? 17.400 -2.604 9.614 1.00 64.31 309 LEU A CA 1
ATOM 2537 C C . LEU A 1 309 ? 18.678 -3.395 9.302 1.00 64.31 309 LEU A C 1
ATOM 2539 O O . LEU A 1 309 ? 19.689 -2.840 8.875 1.00 64.31 309 LEU A O 1
ATOM 2543 N N . SER A 1 310 ? 18.630 -4.712 9.475 1.00 64.69 310 SER A N 1
ATOM 2544 C CA . SER A 1 310 ? 19.739 -5.637 9.211 1.00 64.69 310 SER A CA 1
ATOM 2545 C C . SER A 1 310 ? 20.103 -5.748 7.728 1.00 64.69 310 SER A C 1
ATOM 2547 O O . SER A 1 310 ? 21.104 -6.378 7.390 1.00 64.69 310 SER A O 1
ATOM 2549 N N . GLY A 1 311 ? 19.279 -5.178 6.844 1.00 69.25 311 GLY A N 1
ATOM 2550 C CA . GLY A 1 311 ? 19.391 -5.327 5.398 1.00 69.25 311 GLY A CA 1
ATOM 2551 C C . GLY A 1 311 ? 19.014 -6.723 4.907 1.00 69.25 311 GLY A C 1
ATOM 2552 O O . GLY A 1 311 ? 19.182 -6.999 3.725 1.00 69.25 311 GLY A O 1
ATOM 2553 N N . ARG A 1 312 ? 18.515 -7.613 5.778 1.00 74.75 312 ARG A N 1
ATOM 2554 C CA . ARG A 1 312 ? 17.975 -8.912 5.366 1.00 74.75 312 ARG A CA 1
ATOM 2555 C C . ARG A 1 312 ? 16.575 -8.739 4.797 1.00 74.75 312 ARG A C 1
ATOM 2557 O O . ARG A 1 312 ? 15.758 -8.017 5.364 1.00 74.75 312 ARG A O 1
ATOM 2564 N N . GLY A 1 313 ? 16.323 -9.408 3.687 1.00 82.12 313 GLY A N 1
ATOM 2565 C CA . GLY A 1 313 ? 15.049 -9.409 2.990 1.00 82.12 313 GLY A CA 1
ATOM 2566 C C . GLY A 1 313 ? 14.539 -10.815 2.750 1.00 82.12 313 GLY A C 1
ATOM 2567 O O . GLY A 1 313 ? 15.278 -11.786 2.878 1.00 82.12 313 GLY A O 1
ATOM 2568 N N . THR A 1 314 ? 13.275 -10.894 2.380 1.00 83.56 314 THR A N 1
ATOM 2569 C CA . THR A 1 314 ? 12.639 -12.084 1.837 1.00 83.56 314 THR A CA 1
ATOM 2570 C C . THR A 1 314 ? 12.014 -11.681 0.520 1.00 83.56 314 THR A C 1
ATOM 2572 O O . THR A 1 314 ? 11.314 -10.672 0.465 1.00 83.56 314 THR A O 1
ATOM 2575 N N . THR A 1 315 ? 12.230 -12.462 -0.533 1.00 84.94 315 THR A N 1
ATOM 2576 C CA . THR A 1 315 ? 11.604 -12.199 -1.830 1.00 84.94 315 THR A CA 1
ATOM 2577 C C . THR A 1 315 ? 10.779 -13.379 -2.273 1.00 84.94 315 THR A C 1
ATOM 2579 O O . THR A 1 315 ? 11.247 -14.515 -2.239 1.00 84.94 315 THR A O 1
ATOM 2582 N N . ILE A 1 316 ? 9.577 -13.078 -2.735 1.00 89.69 316 ILE A N 1
ATOM 2583 C CA . ILE A 1 316 ? 8.675 -14.035 -3.355 1.00 89.69 316 ILE A CA 1
ATOM 2584 C C . ILE A 1 316 ? 8.527 -13.644 -4.818 1.00 89.69 316 ILE A C 1
ATOM 2586 O O . ILE A 1 316 ? 8.544 -12.459 -5.154 1.00 89.69 316 ILE A O 1
ATOM 2590 N N . THR A 1 317 ? 8.418 -14.639 -5.694 1.00 89.75 317 THR A N 1
ATOM 2591 C CA . THR A 1 317 ? 8.215 -14.419 -7.127 1.00 89.75 317 THR A CA 1
ATOM 2592 C C . THR A 1 317 ? 6.983 -15.163 -7.606 1.00 89.75 317 THR A C 1
ATOM 2594 O O . THR A 1 317 ? 6.687 -16.258 -7.129 1.00 89.75 317 THR A O 1
ATOM 2597 N N . ILE A 1 318 ? 6.276 -14.564 -8.557 1.00 92.06 318 ILE A N 1
ATOM 2598 C CA . ILE A 1 318 ? 5.154 -15.175 -9.264 1.00 92.06 318 ILE A CA 1
ATOM 2599 C C . ILE A 1 318 ? 5.356 -14.991 -10.765 1.00 92.06 318 ILE A C 1
ATOM 2601 O O . ILE A 1 318 ? 5.834 -13.951 -11.223 1.00 92.06 318 ILE A O 1
ATOM 2605 N N . GLN A 1 319 ? 4.989 -16.002 -11.542 1.00 90.44 319 GLN A N 1
ATOM 2606 C CA . GLN A 1 319 ? 4.944 -15.894 -12.993 1.00 90.44 319 GLN A CA 1
ATOM 2607 C C . GLN A 1 319 ? 3.514 -15.564 -13.412 1.00 90.44 319 GLN A C 1
ATOM 2609 O O . GLN A 1 319 ? 2.598 -16.323 -13.104 1.00 90.44 319 GLN A O 1
ATOM 2614 N N . LEU A 1 320 ? 3.333 -14.457 -14.135 1.00 91.75 320 LEU A N 1
ATOM 2615 C CA . LEU A 1 320 ? 2.014 -14.059 -14.622 1.00 91.75 320 LEU A CA 1
ATOM 2616 C C . LEU A 1 320 ? 1.509 -15.032 -15.696 1.00 91.75 320 LEU A C 1
ATOM 2618 O O . LEU A 1 320 ? 2.290 -15.596 -16.471 1.00 91.75 320 LEU A O 1
ATOM 2622 N N . SER A 1 321 ? 0.188 -15.215 -15.757 1.00 90.19 321 SER A N 1
ATOM 2623 C CA . SER A 1 321 ? -0.447 -16.016 -16.804 1.00 90.19 321 SER A CA 1
ATOM 2624 C C . SER A 1 321 ? -0.247 -15.370 -18.181 1.00 90.19 321 SER A C 1
ATOM 2626 O O . SER A 1 321 ? -0.196 -14.146 -18.301 1.00 90.19 321 SER A O 1
ATOM 2628 N N . ALA A 1 322 ? -0.159 -16.186 -19.236 1.00 82.94 322 ALA A N 1
ATOM 2629 C CA . ALA A 1 322 ? 0.003 -15.678 -20.602 1.00 82.94 322 ALA A CA 1
ATOM 2630 C C . ALA A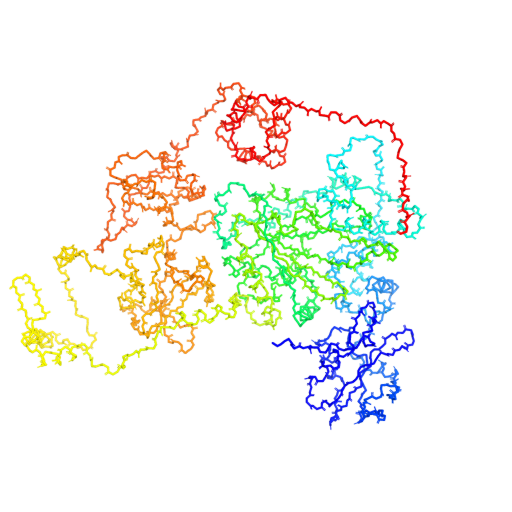 1 322 ? -1.137 -14.720 -20.999 1.00 82.94 322 ALA A C 1
ATOM 2632 O O . ALA A 1 322 ? -0.881 -13.659 -21.553 1.00 82.94 322 ALA A O 1
ATOM 2633 N N . GLU A 1 323 ? -2.375 -15.046 -20.612 1.00 84.44 323 GLU A N 1
ATOM 2634 C CA . GLU A 1 323 ? -3.556 -14.209 -20.859 1.00 84.44 323 GLU A CA 1
ATOM 2635 C C . GLU A 1 323 ? -3.444 -12.826 -20.199 1.00 84.44 323 GLU A C 1
ATOM 2637 O O . GLU A 1 323 ? -3.753 -11.813 -20.824 1.00 84.44 323 GLU A O 1
ATOM 2642 N N . LEU A 1 324 ? -2.962 -12.760 -18.953 1.00 88.25 324 LEU A N 1
ATOM 2643 C CA . LEU A 1 324 ? -2.759 -11.485 -18.270 1.00 88.25 324 LEU A CA 1
ATOM 2644 C C . LEU A 1 324 ? -1.651 -10.664 -18.939 1.00 88.25 324 LEU A C 1
ATOM 2646 O O . LEU A 1 324 ? -1.818 -9.461 -19.136 1.00 88.25 324 LEU A O 1
ATOM 2650 N N . VAL A 1 325 ? -0.542 -11.305 -19.323 1.00 87.25 325 VAL A N 1
ATOM 2651 C CA . VAL A 1 325 ? 0.554 -10.628 -20.031 1.00 87.25 325 VAL A CA 1
ATOM 2652 C C . VAL A 1 325 ? 0.077 -10.061 -21.368 1.00 87.25 325 VAL A C 1
ATOM 2654 O O . VAL A 1 325 ? 0.375 -8.907 -21.671 1.00 87.25 325 VAL A O 1
ATOM 2657 N N . ASP A 1 326 ? -0.699 -10.820 -22.140 1.00 81.06 326 ASP A N 1
ATOM 2658 C CA . ASP A 1 326 ? -1.243 -10.353 -23.416 1.00 81.06 326 ASP A CA 1
ATOM 2659 C C . ASP A 1 326 ? -2.149 -9.131 -23.222 1.00 81.06 326 ASP A C 1
ATOM 2661 O O . ASP A 1 326 ? -1.961 -8.116 -23.898 1.00 81.06 326 ASP A O 1
ATOM 2665 N N . HIS A 1 327 ? -3.060 -9.162 -22.242 1.00 85.44 327 HIS A N 1
ATOM 2666 C CA . HIS A 1 327 ? -3.893 -8.001 -21.924 1.00 85.44 327 HIS A CA 1
ATOM 2667 C C . HIS A 1 327 ? -3.070 -6.788 -21.464 1.00 85.44 327 HIS A C 1
ATOM 2669 O O . HIS A 1 327 ? -3.371 -5.662 -21.859 1.00 85.44 327 HIS A O 1
ATOM 2675 N N . MET A 1 328 ? -2.007 -6.988 -20.675 1.00 89.50 328 MET A N 1
ATOM 2676 C CA . MET A 1 328 ? -1.096 -5.903 -20.290 1.00 89.50 328 MET A CA 1
ATOM 2677 C C . MET A 1 328 ? -0.416 -5.285 -21.514 1.00 89.50 328 MET A C 1
ATOM 2679 O O . MET A 1 328 ? -0.350 -4.062 -21.625 1.00 89.50 328 MET A O 1
ATOM 2683 N N . LEU A 1 329 ? 0.090 -6.110 -22.436 1.00 82.00 329 LEU A N 1
ATOM 2684 C CA . LEU A 1 329 ? 0.759 -5.637 -23.649 1.00 82.00 329 LEU A CA 1
ATOM 2685 C C . LEU A 1 329 ? -0.203 -4.876 -24.569 1.00 82.00 329 LEU A C 1
ATOM 2687 O O . LEU A 1 329 ? 0.183 -3.836 -25.103 1.00 82.00 329 LEU A O 1
ATOM 2691 N N . ILE A 1 330 ? -1.448 -5.342 -24.705 1.00 80.62 330 ILE A N 1
ATOM 2692 C CA . ILE A 1 330 ? -2.508 -4.632 -25.439 1.00 80.62 330 ILE A CA 1
ATOM 2693 C C . ILE A 1 330 ? -2.772 -3.270 -24.789 1.00 80.62 330 ILE A C 1
ATOM 2695 O O . ILE A 1 330 ? -2.701 -2.247 -25.466 1.00 80.62 330 ILE A O 1
ATOM 2699 N N . LEU A 1 331 ? -2.969 -3.228 -23.468 1.00 84.50 331 LEU A N 1
ATOM 2700 C CA . LEU A 1 331 ? -3.262 -1.990 -22.739 1.00 84.50 331 LEU A CA 1
ATOM 2701 C C . LEU A 1 331 ? -2.145 -0.944 -22.877 1.00 84.50 331 LEU A C 1
ATOM 2703 O O . LEU A 1 331 ? -2.399 0.246 -23.073 1.00 84.50 331 LEU A O 1
ATOM 2707 N N . ILE A 1 332 ? -0.891 -1.398 -22.794 1.00 84.19 332 ILE A N 1
ATOM 2708 C CA . ILE A 1 332 ? 0.306 -0.572 -22.982 1.00 84.19 332 ILE A CA 1
ATOM 2709 C C . ILE A 1 332 ? 0.333 0.016 -24.401 1.00 84.19 332 ILE A C 1
ATOM 2711 O O . ILE A 1 332 ? 0.654 1.193 -24.565 1.00 84.19 332 ILE A O 1
ATOM 2715 N N . GLN A 1 333 ? -0.028 -0.772 -25.418 1.00 75.00 333 GLN A N 1
ATOM 2716 C CA . GLN A 1 333 ? -0.080 -0.321 -26.812 1.00 75.00 333 GLN A CA 1
ATOM 2717 C C . GLN A 1 333 ? -1.231 0.658 -27.077 1.00 75.00 333 GLN A C 1
ATOM 2719 O O . GLN A 1 333 ? -1.026 1.671 -27.749 1.00 75.00 333 GLN A O 1
ATOM 2724 N N . GLU A 1 334 ? -2.424 0.383 -26.548 1.00 80.06 334 GLU A N 1
ATOM 2725 C CA . GLU A 1 334 ? -3.615 1.224 -26.723 1.00 80.06 334 GLU A CA 1
ATOM 2726 C C . GLU A 1 334 ? -3.423 2.625 -26.138 1.00 80.06 334 GLU A C 1
ATOM 2728 O O . GLU A 1 334 ? -3.802 3.618 -26.763 1.00 80.06 334 GLU A O 1
ATOM 2733 N N . HIS A 1 335 ? -2.789 2.710 -24.968 1.00 80.94 335 HIS A N 1
ATOM 2734 C CA . HIS A 1 335 ? -2.582 3.963 -24.242 1.00 80.94 335 HIS A CA 1
ATOM 2735 C C . HIS A 1 335 ? -1.172 4.550 -24.384 1.00 80.94 335 HIS A C 1
ATOM 2737 O O . HIS A 1 335 ? -0.834 5.512 -23.690 1.00 80.94 335 HIS A O 1
ATOM 2743 N N . GLU A 1 336 ? -0.360 3.999 -25.292 1.00 77.50 336 GLU A N 1
ATOM 2744 C CA . GLU A 1 336 ? 0.995 4.479 -25.598 1.00 77.50 336 GLU A CA 1
ATOM 2745 C C . GLU A 1 336 ? 1.858 4.626 -24.332 1.00 77.50 336 GLU A C 1
ATOM 2747 O O . GLU A 1 336 ? 2.551 5.630 -24.128 1.00 77.50 336 GLU A O 1
ATOM 2752 N N . ALA A 1 337 ? 1.739 3.650 -23.436 1.00 83.50 337 ALA A N 1
ATOM 2753 C CA . ALA A 1 337 ? 2.458 3.583 -22.175 1.00 83.50 337 ALA A CA 1
ATOM 2754 C C . ALA A 1 337 ? 3.646 2.613 -22.290 1.00 83.50 337 ALA A C 1
ATOM 2756 O O . ALA A 1 337 ? 3.951 2.080 -23.355 1.00 83.50 337 ALA A O 1
ATOM 2757 N N . THR A 1 338 ? 4.334 2.363 -21.179 1.00 83.56 338 THR A N 1
ATOM 2758 C CA . THR A 1 338 ? 5.374 1.331 -21.062 1.00 83.56 338 THR A CA 1
ATOM 2759 C C . THR A 1 338 ? 5.063 0.371 -19.930 1.00 83.56 338 THR A C 1
ATOM 2761 O O . THR A 1 338 ? 4.278 0.681 -19.034 1.00 83.56 338 THR A O 1
ATOM 2764 N N . LEU A 1 339 ? 5.740 -0.780 -19.927 1.00 85.69 339 LEU A N 1
ATOM 2765 C CA . LEU A 1 339 ? 5.615 -1.756 -18.845 1.00 85.69 339 LEU A CA 1
ATOM 2766 C C . LEU A 1 339 ? 5.973 -1.157 -17.476 1.00 85.69 339 LEU A C 1
ATOM 2768 O O . LEU A 1 339 ? 5.301 -1.447 -16.492 1.00 85.69 339 LEU A O 1
ATOM 2772 N N . SER A 1 340 ? 6.973 -0.270 -17.430 1.00 86.44 340 SER A N 1
ATOM 2773 C CA . SER A 1 340 ? 7.332 0.476 -16.217 1.00 86.44 340 SER A CA 1
ATOM 2774 C C . SER A 1 340 ? 6.198 1.378 -15.740 1.00 86.44 340 SER A C 1
ATOM 2776 O O . SER A 1 340 ? 5.844 1.326 -14.569 1.00 86.44 340 SER A O 1
ATOM 2778 N N . GLN A 1 341 ? 5.555 2.126 -16.639 1.00 90.19 341 GLN A N 1
ATOM 2779 C CA . GLN A 1 341 ? 4.426 2.988 -16.277 1.00 90.19 341 GLN A CA 1
ATOM 2780 C C . GLN A 1 341 ? 3.216 2.179 -15.795 1.00 90.19 341 GLN A C 1
ATOM 2782 O O . GLN A 1 341 ? 2.636 2.525 -14.769 1.00 90.19 341 GLN A O 1
ATOM 2787 N N . LEU A 1 342 ? 2.859 1.083 -16.472 1.00 93.69 342 LEU A N 1
ATOM 2788 C CA . LEU A 1 342 ? 1.757 0.212 -16.046 1.00 93.69 342 LEU A CA 1
ATOM 2789 C C . LEU A 1 342 ? 2.049 -0.429 -14.682 1.00 93.69 342 LEU A C 1
ATOM 2791 O O . LEU A 1 342 ? 1.208 -0.385 -13.780 1.00 93.69 342 LEU A O 1
ATOM 2795 N N . GLY A 1 343 ? 3.246 -0.993 -14.510 1.00 94.06 343 GLY A N 1
ATOM 2796 C CA . GLY A 1 343 ? 3.657 -1.632 -13.263 1.00 94.06 343 GLY A CA 1
ATOM 2797 C C . GLY A 1 343 ? 3.732 -0.647 -12.094 1.00 94.06 343 GLY A C 1
ATOM 2798 O O . GLY A 1 343 ? 3.173 -0.913 -11.032 1.00 94.06 343 GLY A O 1
ATOM 2799 N N . LEU A 1 344 ? 4.302 0.540 -12.315 1.00 94.56 344 LEU A N 1
ATOM 2800 C CA . LEU A 1 344 ? 4.376 1.599 -11.310 1.00 94.56 344 LEU A CA 1
ATOM 2801 C C . LEU A 1 344 ? 2.979 2.112 -10.929 1.00 94.56 344 LEU A C 1
ATOM 2803 O O . LEU A 1 344 ? 2.691 2.286 -9.748 1.00 94.56 344 LEU A O 1
ATOM 2807 N N . THR A 1 345 ? 2.075 2.283 -11.898 1.00 96.50 345 THR A N 1
ATOM 2808 C CA . THR A 1 345 ? 0.669 2.661 -11.643 1.00 96.50 345 THR A CA 1
ATOM 2809 C C . THR A 1 345 ? -0.056 1.598 -10.817 1.00 96.50 345 THR A C 1
ATOM 2811 O O . THR A 1 345 ? -0.802 1.917 -9.885 1.00 96.50 345 THR A O 1
ATOM 2814 N N . THR A 1 346 ? 0.193 0.322 -11.120 1.00 96.94 346 THR A N 1
ATOM 2815 C CA . THR A 1 346 ? -0.331 -0.814 -10.348 1.00 96.94 346 THR A CA 1
ATOM 2816 C C . THR A 1 346 ? 0.195 -0.770 -8.917 1.00 96.94 346 THR A C 1
ATOM 2818 O O . THR A 1 346 ? -0.582 -0.903 -7.976 1.00 96.94 346 THR A O 1
ATOM 2821 N N . PHE A 1 347 ? 1.489 -0.501 -8.730 1.00 97.25 347 PHE A N 1
ATOM 2822 C CA . PHE A 1 347 ? 2.109 -0.414 -7.411 1.00 97.25 347 PHE A CA 1
ATOM 2823 C C . PHE A 1 347 ? 1.624 0.794 -6.597 1.00 97.25 347 PHE A C 1
ATOM 2825 O O . PHE A 1 347 ? 1.317 0.638 -5.418 1.00 97.25 347 PHE A O 1
ATOM 2832 N N . TYR A 1 348 ? 1.427 1.965 -7.212 1.00 96.56 348 TYR A N 1
ATOM 2833 C CA . TYR A 1 348 ? 0.755 3.099 -6.562 1.00 96.56 348 TYR A CA 1
ATOM 2834 C C . TYR A 1 348 ? -0.660 2.744 -6.112 1.00 96.56 348 TYR A C 1
ATOM 2836 O O . TYR A 1 348 ? -1.039 3.042 -4.981 1.00 96.56 348 TYR A O 1
ATOM 2844 N N . THR A 1 349 ? -1.432 2.080 -6.976 1.00 96.38 349 THR A N 1
ATOM 2845 C CA . THR A 1 349 ? -2.795 1.643 -6.646 1.00 96.38 349 THR A CA 1
ATOM 2846 C C . THR A 1 349 ? -2.777 0.623 -5.508 1.00 96.38 349 THR A C 1
ATOM 2848 O O . THR A 1 349 ? -3.583 0.713 -4.584 1.00 96.38 349 THR A O 1
ATOM 2851 N N . PHE A 1 350 ? -1.819 -0.304 -5.522 1.00 96.50 350 PHE A N 1
ATOM 2852 C CA . PHE A 1 350 ? -1.613 -1.286 -4.464 1.00 96.50 350 PHE A CA 1
ATOM 2853 C C . PHE A 1 350 ? -1.301 -0.618 -3.123 1.00 96.50 350 PHE A C 1
ATOM 2855 O O . PHE A 1 350 ? -2.002 -0.867 -2.145 1.00 96.50 350 PHE A O 1
ATOM 2862 N N . LEU A 1 351 ? -0.318 0.287 -3.084 1.00 93.56 351 LEU A N 1
ATOM 2863 C CA . LEU A 1 351 ? 0.039 1.038 -1.880 1.00 93.56 351 LEU A CA 1
ATOM 2864 C C . LEU A 1 351 ? -1.129 1.892 -1.382 1.00 93.56 351 LEU A C 1
ATOM 2866 O O . LEU A 1 351 ? -1.421 1.882 -0.193 1.00 93.56 351 LEU A O 1
ATOM 2870 N N . PHE A 1 352 ? -1.856 2.558 -2.278 1.00 93.38 352 PHE A N 1
ATOM 2871 C CA . PHE A 1 352 ? -3.066 3.307 -1.941 1.00 93.38 352 PHE A CA 1
ATOM 2872 C C . PHE A 1 352 ? -4.134 2.433 -1.286 1.00 93.38 352 PHE A C 1
ATOM 2874 O O . PHE A 1 352 ? -4.727 2.832 -0.284 1.00 93.38 352 PHE A O 1
ATOM 2881 N N . LYS A 1 353 ? -4.386 1.238 -1.829 1.00 91.62 353 LYS A N 1
ATOM 2882 C CA . LYS A 1 353 ? -5.360 0.301 -1.259 1.00 91.62 353 LYS A CA 1
ATOM 2883 C C . LYS A 1 353 ? -4.880 -0.303 0.060 1.00 91.62 353 LYS A C 1
ATOM 2885 O O . LYS A 1 353 ? -5.711 -0.573 0.921 1.00 91.62 353 LYS A O 1
ATOM 2890 N N . LEU A 1 354 ? -3.571 -0.471 0.226 1.00 88.31 354 LEU A N 1
ATOM 2891 C CA . LEU A 1 354 ? -2.959 -1.037 1.424 1.00 88.31 354 LEU A CA 1
ATOM 2892 C C . LEU A 1 354 ? -2.908 -0.032 2.587 1.00 88.31 354 LEU A C 1
ATOM 2894 O O . LEU A 1 354 ? -3.245 -0.377 3.713 1.00 88.31 354 LEU A O 1
ATOM 2898 N N . THR A 1 355 ? -2.520 1.219 2.323 1.00 84.38 355 THR A N 1
ATOM 2899 C CA . THR A 1 355 ? -2.300 2.247 3.359 1.00 84.38 355 THR A CA 1
ATOM 2900 C C . THR A 1 355 ? -3.456 3.236 3.495 1.00 84.38 355 THR A C 1
ATOM 2902 O O . THR A 1 355 ? -3.535 3.980 4.472 1.00 84.38 355 THR A O 1
ATOM 2905 N N . GLN A 1 356 ? -4.357 3.288 2.510 1.00 83.19 356 GLN A N 1
ATOM 2906 C CA . GLN A 1 356 ? -5.394 4.314 2.374 1.00 83.19 356 GLN A CA 1
ATOM 2907 C C . GLN A 1 356 ? -4.829 5.748 2.276 1.00 83.19 356 GLN A C 1
ATOM 2909 O O . GLN A 1 356 ? -5.574 6.712 2.476 1.00 83.19 356 GLN A O 1
ATOM 2914 N N . GLN A 1 357 ? -3.543 5.939 1.969 1.00 85.88 357 GLN A N 1
ATOM 2915 C CA . GLN A 1 357 ? -2.940 7.261 1.752 1.00 85.88 357 GLN A CA 1
ATOM 2916 C C . GLN A 1 357 ? -3.037 7.659 0.276 1.00 85.88 357 GLN A C 1
ATOM 2918 O O . GLN A 1 357 ? -2.844 6.833 -0.607 1.00 85.88 357 GLN A O 1
ATOM 2923 N N . THR A 1 358 ? -3.368 8.925 0.008 1.00 90.88 358 THR A N 1
ATOM 2924 C CA . THR A 1 358 ? -3.517 9.460 -1.360 1.00 90.88 358 THR A CA 1
ATOM 2925 C C . THR A 1 358 ? -2.264 10.160 -1.865 1.00 90.88 358 THR A C 1
ATOM 2927 O O . THR A 1 358 ? -2.050 10.185 -3.063 1.00 90.88 358 THR A O 1
ATOM 2930 N N . ASP A 1 359 ? -1.453 10.745 -0.985 1.00 90.50 359 ASP A N 1
ATOM 2931 C CA . ASP A 1 359 ? -0.195 11.403 -1.351 1.00 90.50 359 ASP A CA 1
ATOM 2932 C C . ASP A 1 359 ? 0.945 10.403 -1.144 1.00 90.50 359 ASP A C 1
ATOM 2934 O O . ASP A 1 359 ? 1.335 10.132 -0.007 1.00 90.50 359 ASP A O 1
ATOM 2938 N N . LEU A 1 360 ? 1.397 9.778 -2.232 1.00 90.25 360 LEU A N 1
ATOM 2939 C CA . LEU A 1 360 ? 2.376 8.693 -2.208 1.00 90.25 360 LEU A CA 1
ATOM 2940 C C . LEU A 1 360 ? 3.648 9.108 -2.940 1.00 90.25 360 LEU A C 1
ATOM 2942 O O . LEU A 1 360 ? 3.592 9.710 -4.008 1.00 90.25 360 LEU A O 1
ATOM 2946 N N . CYS A 1 361 ? 4.803 8.723 -2.402 1.00 90.50 361 CYS A N 1
ATOM 2947 C CA . CYS A 1 361 ? 6.089 8.891 -3.067 1.00 90.50 361 CYS A CA 1
ATOM 2948 C C . CYS A 1 361 ? 6.800 7.538 -3.147 1.00 90.50 361 CYS A C 1
ATOM 2950 O O . CYS A 1 361 ? 7.063 6.915 -2.118 1.00 90.50 361 CYS A O 1
ATOM 2952 N N . VAL A 1 362 ? 7.065 7.079 -4.369 1.00 91.25 362 VAL A N 1
ATOM 2953 C CA . VAL A 1 362 ? 7.686 5.780 -4.663 1.00 91.25 362 VAL A CA 1
ATOM 2954 C C . VAL A 1 362 ? 9.005 6.032 -5.373 1.00 91.25 362 VAL A C 1
ATOM 2956 O O . VAL A 1 362 ? 9.092 6.892 -6.251 1.00 91.25 362 VAL A O 1
ATOM 2959 N N . LEU A 1 363 ? 10.039 5.284 -4.996 1.00 89.81 363 LEU A N 1
ATOM 2960 C CA . LEU A 1 363 ? 11.307 5.316 -5.707 1.00 89.81 363 LEU A CA 1
ATOM 2961 C C . LEU A 1 363 ? 11.237 4.459 -6.969 1.00 89.81 363 LEU A C 1
ATOM 2963 O O . LEU A 1 363 ? 10.752 3.333 -6.932 1.00 89.81 363 LEU A O 1
ATOM 2967 N N . THR A 1 364 ? 11.776 4.970 -8.068 1.00 88.69 364 THR A N 1
ATOM 2968 C CA . THR A 1 364 ? 12.004 4.200 -9.294 1.00 88.69 364 THR A CA 1
ATOM 2969 C C . THR A 1 364 ? 13.468 4.257 -9.689 1.00 88.69 364 THR A C 1
ATOM 2971 O O . THR A 1 364 ? 14.200 5.178 -9.316 1.00 88.69 364 THR A O 1
ATOM 2974 N N . VAL A 1 365 ? 13.891 3.277 -10.472 1.00 81.44 365 VAL A N 1
ATOM 2975 C CA . VAL A 1 365 ? 15.242 3.199 -11.016 1.00 81.44 365 VAL A CA 1
ATOM 2976 C C . VAL A 1 365 ? 15.267 3.809 -12.420 1.00 81.44 365 VAL A C 1
ATOM 2978 O O . VAL A 1 365 ? 14.377 3.560 -13.231 1.00 81.44 365 VAL A O 1
ATOM 2981 N N . SER A 1 366 ? 16.282 4.623 -12.715 1.00 74.62 366 SER A N 1
ATOM 2982 C CA . SER A 1 366 ? 16.589 5.092 -14.070 1.00 74.62 366 SER A CA 1
ATOM 2983 C C . SER A 1 366 ? 17.983 4.633 -14.463 1.00 74.62 366 SER A C 1
ATOM 2985 O O . SER A 1 366 ? 18.935 4.845 -13.716 1.00 74.62 366 SER A O 1
ATOM 2987 N N . ALA A 1 367 ? 18.116 4.036 -15.649 1.00 68.56 367 ALA A N 1
ATOM 2988 C CA . ALA A 1 367 ? 19.395 3.549 -16.165 1.00 68.56 367 ALA A CA 1
ATOM 2989 C C . ALA A 1 367 ? 20.412 4.672 -16.429 1.00 68.56 367 ALA A C 1
ATOM 2991 O O . ALA A 1 367 ? 21.604 4.405 -16.507 1.00 68.56 367 ALA A O 1
ATOM 2992 N N . ASN A 1 368 ? 19.939 5.908 -16.620 1.00 69.31 368 ASN A N 1
ATOM 2993 C CA . ASN A 1 368 ? 20.733 7.120 -16.844 1.00 69.31 368 ASN A CA 1
ATOM 2994 C C . ASN A 1 368 ? 21.779 7.083 -17.985 1.00 69.31 368 ASN A C 1
ATOM 2996 O O . ASN A 1 368 ? 22.537 8.031 -18.176 1.00 69.31 368 ASN A O 1
ATOM 3000 N N . ARG A 1 369 ? 21.773 6.040 -18.825 1.00 69.62 369 ARG A N 1
ATOM 3001 C CA . ARG A 1 369 ? 22.577 5.913 -20.053 1.00 69.62 369 ARG A CA 1
ATOM 3002 C C . ARG A 1 369 ? 21.899 6.625 -21.217 1.00 69.62 369 ARG A C 1
ATOM 3004 O O . ARG A 1 369 ? 21.480 6.022 -22.198 1.00 69.62 369 ARG A O 1
ATOM 3011 N N . THR A 1 370 ? 21.729 7.933 -21.077 1.00 60.50 370 THR A N 1
ATOM 3012 C CA . THR A 1 370 ? 20.960 8.746 -22.030 1.00 60.50 370 THR A CA 1
ATOM 3013 C C . THR A 1 370 ? 21.753 9.131 -23.278 1.00 60.50 370 THR A C 1
ATOM 3015 O O . THR A 1 370 ? 21.189 9.690 -24.216 1.00 60.50 370 THR A O 1
ATOM 3018 N N . ARG A 1 371 ? 23.057 8.839 -23.323 1.00 60.28 371 ARG A N 1
ATOM 3019 C CA . ARG A 1 371 ? 23.954 9.216 -24.419 1.00 60.28 371 ARG A CA 1
ATOM 3020 C C . ARG A 1 371 ? 24.642 8.000 -25.026 1.00 60.28 371 ARG A C 1
ATOM 3022 O O . ARG A 1 371 ? 25.030 7.078 -24.315 1.00 60.28 371 ARG A O 1
ATOM 3029 N N . ALA A 1 372 ? 24.850 8.070 -26.336 1.00 56.50 372 ALA A N 1
ATOM 3030 C CA . ALA A 1 372 ? 25.462 7.022 -27.145 1.00 56.50 372 ALA A CA 1
ATOM 3031 C C . ALA A 1 372 ? 26.869 6.602 -26.692 1.00 56.50 372 ALA A C 1
ATOM 3033 O O . ALA A 1 372 ? 27.241 5.437 -26.777 1.00 56.50 372 ALA A O 1
ATOM 3034 N N . ASP A 1 373 ? 27.652 7.554 -26.195 1.00 61.91 373 ASP A N 1
ATOM 3035 C CA . ASP A 1 373 ? 29.024 7.339 -25.751 1.00 61.91 373 ASP A CA 1
ATOM 3036 C C . ASP A 1 373 ? 29.128 6.598 -24.407 1.00 61.91 373 ASP A C 1
ATOM 3038 O O . ASP A 1 373 ? 30.200 6.109 -24.071 1.00 61.91 373 ASP A O 1
ATOM 3042 N N . LEU A 1 374 ? 28.015 6.460 -23.674 1.00 69.75 374 LEU A N 1
ATOM 3043 C CA . LEU A 1 374 ? 27.938 5.770 -22.381 1.00 69.75 374 LEU A CA 1
ATOM 3044 C C . LEU A 1 374 ? 27.371 4.343 -22.485 1.00 69.75 374 LEU A C 1
ATOM 3046 O O . LEU A 1 374 ? 27.333 3.623 -21.489 1.00 69.75 374 LEU A O 1
ATOM 3050 N N . GLU A 1 375 ? 26.904 3.924 -23.665 1.00 64.38 375 GLU A N 1
ATOM 3051 C CA . GLU A 1 375 ? 26.180 2.657 -23.851 1.00 64.38 375 GLU A CA 1
ATOM 3052 C C . GLU A 1 375 ? 27.060 1.434 -23.567 1.00 64.38 375 GLU A C 1
ATOM 3054 O O . GLU A 1 375 ? 26.599 0.511 -22.911 1.00 64.38 375 GLU A O 1
ATOM 3059 N N . ASN A 1 376 ? 28.339 1.479 -23.953 1.00 69.44 376 ASN A N 1
ATOM 3060 C CA . ASN A 1 376 ? 29.285 0.362 -23.816 1.00 69.44 376 ASN A CA 1
ATOM 3061 C C . ASN A 1 376 ? 30.321 0.575 -22.696 1.00 69.44 376 ASN A C 1
ATOM 3063 O O . ASN A 1 376 ? 31.378 -0.054 -22.688 1.00 69.44 376 ASN A O 1
ATOM 3067 N N . ILE A 1 377 ? 30.053 1.493 -21.763 1.00 75.31 377 ILE A N 1
ATOM 3068 C CA . ILE A 1 377 ? 30.939 1.745 -20.621 1.00 75.31 377 ILE A CA 1
ATOM 3069 C C . ILE A 1 377 ? 30.496 0.889 -19.432 1.00 75.31 377 ILE A C 1
ATOM 3071 O O . ILE A 1 377 ? 29.329 0.899 -19.038 1.00 75.31 377 ILE A O 1
ATOM 3075 N N . ILE A 1 378 ? 31.442 0.183 -18.820 1.00 74.56 378 ILE A N 1
ATOM 3076 C CA . ILE A 1 378 ? 31.227 -0.516 -17.551 1.00 74.56 378 ILE A CA 1
ATOM 3077 C C . ILE A 1 378 ? 31.312 0.504 -16.407 1.00 74.56 378 ILE A C 1
ATOM 3079 O O . ILE A 1 378 ? 32.325 1.184 -16.258 1.00 74.56 378 ILE A O 1
ATOM 3083 N N . GLY A 1 379 ? 30.257 0.612 -15.597 1.00 70.06 379 GLY A N 1
ATOM 3084 C CA . GLY A 1 379 ? 30.178 1.557 -14.482 1.00 70.06 379 GLY A CA 1
ATOM 3085 C C . GLY A 1 379 ? 28.820 1.565 -13.775 1.00 70.06 379 GLY A C 1
ATOM 3086 O O . GLY A 1 379 ? 27.965 0.721 -14.024 1.00 70.06 379 GLY A O 1
ATOM 3087 N N . VAL A 1 380 ? 28.600 2.521 -12.871 1.00 72.31 380 VAL A N 1
ATOM 3088 C CA . VAL A 1 380 ? 27.321 2.665 -12.152 1.00 72.31 380 VAL A CA 1
ATOM 3089 C C . VAL A 1 380 ? 26.598 3.905 -12.654 1.00 72.31 380 VAL A C 1
ATOM 3091 O O . VAL A 1 380 ? 26.832 5.002 -12.166 1.00 72.31 380 VAL A O 1
ATOM 3094 N N . PHE A 1 381 ? 25.713 3.739 -13.630 1.00 74.00 381 PHE A N 1
ATOM 3095 C CA . PHE A 1 381 ? 24.930 4.854 -14.173 1.00 74.00 381 PHE A CA 1
ATOM 3096 C C . PHE A 1 381 ? 23.544 4.941 -13.545 1.00 74.00 381 PHE A C 1
ATOM 3098 O O . PHE A 1 381 ? 22.926 6.001 -13.540 1.00 74.00 381 PHE A O 1
ATOM 3105 N N . VAL A 1 382 ? 23.064 3.829 -12.990 1.00 74.81 382 VAL A N 1
ATOM 3106 C CA . VAL A 1 382 ? 21.751 3.746 -12.362 1.00 74.81 382 VAL A CA 1
ATOM 3107 C C . VAL A 1 382 ? 21.579 4.800 -11.265 1.00 74.81 382 VAL A C 1
ATOM 3109 O O . VAL A 1 382 ? 22.344 4.840 -10.300 1.00 74.81 382 VAL A O 1
ATOM 3112 N N . ASN A 1 383 ? 20.510 5.590 -11.371 1.00 79.25 383 ASN A N 1
ATOM 3113 C CA . ASN A 1 383 ? 20.092 6.524 -10.335 1.00 79.25 383 ASN A CA 1
ATOM 3114 C C . ASN A 1 383 ? 18.684 6.197 -9.822 1.00 79.25 383 ASN A C 1
ATOM 3116 O O . ASN A 1 383 ? 17.862 5.596 -10.515 1.00 79.25 383 ASN A O 1
ATOM 3120 N N . THR A 1 384 ? 18.416 6.585 -8.578 1.00 84.69 384 THR A N 1
ATOM 3121 C CA . THR A 1 384 ? 17.141 6.356 -7.894 1.00 84.69 384 THR A CA 1
ATOM 3122 C C . THR A 1 384 ? 16.362 7.663 -7.815 1.00 84.69 384 THR A C 1
ATOM 3124 O O . THR A 1 384 ? 16.867 8.658 -7.299 1.00 84.69 384 THR A O 1
ATOM 3127 N N . ILE A 1 385 ? 15.133 7.668 -8.328 1.00 87.88 385 ILE A N 1
ATOM 3128 C CA . ILE A 1 385 ? 14.326 8.877 -8.508 1.00 87.88 385 ILE A CA 1
ATOM 3129 C C . ILE A 1 385 ? 13.050 8.777 -7.668 1.00 87.88 385 ILE A C 1
ATOM 3131 O O . ILE A 1 385 ? 12.320 7.794 -7.807 1.00 87.88 385 ILE A O 1
ATOM 3135 N N . PRO A 1 386 ? 12.742 9.777 -6.825 1.00 90.31 386 PRO A N 1
ATOM 3136 C CA . PRO A 1 386 ? 11.478 9.840 -6.107 1.00 90.31 386 PRO A CA 1
ATOM 3137 C C . PRO A 1 386 ? 10.376 10.403 -7.003 1.00 90.31 386 PRO A C 1
ATOM 3139 O O . PRO A 1 386 ? 10.447 11.548 -7.446 1.00 90.31 386 PRO A O 1
ATOM 3142 N N . LEU A 1 387 ? 9.333 9.612 -7.238 1.00 91.38 387 LEU A N 1
ATOM 3143 C CA . LEU A 1 387 ? 8.144 10.043 -7.962 1.00 91.38 387 LEU A CA 1
ATOM 3144 C C . LEU A 1 387 ? 6.997 10.232 -6.966 1.00 91.38 387 LEU A C 1
ATOM 3146 O O . LEU A 1 387 ? 6.548 9.276 -6.327 1.00 91.38 387 LEU A O 1
ATOM 3150 N N . ARG A 1 388 ? 6.528 11.475 -6.812 1.00 92.31 388 ARG A N 1
ATOM 3151 C CA . ARG A 1 388 ? 5.375 11.810 -5.966 1.00 92.31 388 ARG A CA 1
ATOM 3152 C C . ARG A 1 388 ? 4.106 11.858 -6.808 1.00 92.31 388 ARG A C 1
ATOM 3154 O O . ARG A 1 388 ? 4.040 12.595 -7.786 1.00 92.31 388 ARG A O 1
ATOM 3161 N N . LEU A 1 389 ? 3.084 11.127 -6.381 1.00 92.62 389 LEU A N 1
ATOM 3162 C CA . LEU A 1 389 ? 1.780 11.078 -7.024 1.00 92.62 389 LEU A CA 1
ATOM 3163 C C . LEU A 1 389 ? 0.674 11.287 -5.989 1.00 92.62 389 LEU A C 1
ATOM 3165 O O . LEU A 1 389 ? 0.614 10.590 -4.975 1.00 92.62 389 LEU A O 1
ATOM 3169 N N . ILE A 1 390 ? -0.227 12.229 -6.274 1.00 92.62 390 ILE A N 1
ATOM 3170 C CA . ILE A 1 390 ? -1.463 12.412 -5.513 1.00 92.62 390 ILE A CA 1
ATOM 3171 C C . ILE A 1 390 ? -2.567 11.645 -6.236 1.00 92.62 390 ILE A C 1
ATOM 3173 O O . ILE A 1 390 ? -2.968 11.999 -7.341 1.00 92.62 390 ILE A O 1
ATOM 3177 N N . ILE A 1 391 ? -3.051 10.582 -5.608 1.00 94.12 391 ILE A N 1
ATOM 3178 C CA . ILE A 1 391 ? -4.075 9.698 -6.151 1.00 94.12 391 ILE A CA 1
ATOM 3179 C C . ILE A 1 391 ? -5.451 10.274 -5.850 1.00 94.12 391 ILE A C 1
ATOM 3181 O O . ILE A 1 391 ? -5.850 10.403 -4.689 1.00 94.12 391 ILE A O 1
ATOM 3185 N N . GLU A 1 392 ? -6.207 10.547 -6.908 1.00 94.62 392 GLU A N 1
ATOM 3186 C CA . GLU A 1 392 ? -7.631 10.834 -6.814 1.00 94.62 392 GLU A CA 1
ATOM 3187 C C . GLU A 1 392 ? -8.413 9.515 -6.705 1.00 94.62 392 GLU A C 1
ATOM 3189 O O . GLU A 1 392 ? -8.420 8.735 -7.659 1.00 94.62 392 GLU A O 1
ATOM 3194 N N . PRO A 1 393 ? -9.108 9.234 -5.586 1.00 92.88 393 PRO A N 1
ATOM 3195 C CA . PRO A 1 393 ? -9.741 7.930 -5.355 1.00 92.88 393 PRO A CA 1
ATOM 3196 C C . PRO A 1 393 ? -10.765 7.525 -6.419 1.00 92.88 393 PRO A C 1
ATOM 3198 O O . PRO A 1 393 ? -10.961 6.340 -6.671 1.00 92.88 393 PRO A O 1
ATOM 3201 N N . HIS A 1 394 ? -11.422 8.514 -7.028 1.00 92.56 394 HIS A N 1
ATOM 3202 C CA . HIS A 1 394 ? -12.455 8.306 -8.038 1.00 92.56 394 HIS A CA 1
ATOM 3203 C C . HIS A 1 394 ? -11.921 8.311 -9.481 1.00 92.56 394 HIS A C 1
ATOM 3205 O O . HIS A 1 394 ? -12.706 8.147 -10.413 1.00 92.56 394 HIS A O 1
ATOM 3211 N N . SER A 1 395 ? -10.610 8.496 -9.676 1.00 94.00 395 SER A N 1
ATOM 3212 C CA . SER A 1 395 ? -9.981 8.384 -10.996 1.00 94.00 395 SER A CA 1
ATOM 3213 C C . SER A 1 395 ? -9.984 6.934 -11.484 1.00 94.00 395 SER A C 1
ATOM 3215 O O . SER A 1 395 ? -10.061 5.995 -10.690 1.00 94.00 395 SER A O 1
ATOM 3217 N N . THR A 1 396 ? -9.926 6.737 -12.800 1.00 94.50 396 THR A N 1
ATOM 3218 C CA . THR A 1 396 ? -9.764 5.405 -13.397 1.00 94.50 396 THR A CA 1
ATOM 3219 C C . THR A 1 396 ? -8.292 5.007 -13.436 1.00 94.50 396 THR A C 1
ATOM 3221 O O . THR A 1 396 ? -7.401 5.859 -13.407 1.00 94.50 396 THR A O 1
ATOM 3224 N N . PHE A 1 397 ? -8.024 3.707 -13.574 1.00 95.00 397 PHE A N 1
ATOM 3225 C CA . PHE A 1 397 ? -6.657 3.203 -13.723 1.00 95.00 397 PHE A CA 1
ATOM 3226 C C . PHE A 1 397 ? -5.931 3.829 -14.927 1.00 95.00 397 PHE A C 1
ATOM 3228 O O . PHE A 1 397 ? -4.761 4.189 -14.827 1.00 95.00 397 PHE A O 1
ATOM 3235 N N . ILE A 1 398 ? -6.642 4.045 -16.040 1.00 93.19 398 ILE A N 1
ATOM 3236 C CA . ILE A 1 398 ? -6.089 4.697 -17.237 1.00 93.19 398 ILE A CA 1
ATOM 3237 C C . ILE A 1 398 ? -5.686 6.146 -16.966 1.00 93.19 398 ILE A C 1
ATOM 3239 O O . ILE A 1 398 ? -4.595 6.559 -17.358 1.00 93.19 398 ILE A O 1
ATOM 3243 N N . SER A 1 399 ? -6.534 6.910 -16.271 1.00 92.81 399 SER A N 1
ATOM 3244 C CA . SER A 1 399 ? -6.212 8.288 -15.885 1.00 92.81 399 SER A CA 1
ATOM 3245 C C . SER A 1 399 ? -4.966 8.331 -15.003 1.00 92.81 399 SER A C 1
ATOM 3247 O O . SER A 1 399 ? -4.105 9.186 -15.195 1.00 92.81 399 SER A O 1
ATOM 3249 N N . LEU A 1 400 ? -4.847 7.393 -14.060 1.00 94.31 400 LEU A N 1
ATOM 3250 C CA . LEU A 1 400 ? -3.686 7.316 -13.181 1.00 94.31 400 LEU A CA 1
ATOM 3251 C C . LEU A 1 400 ? -2.412 6.957 -13.958 1.00 94.31 400 LEU A C 1
ATOM 3253 O O . LEU A 1 400 ? -1.365 7.559 -13.731 1.00 94.31 400 LEU A O 1
ATOM 3257 N N . MET A 1 401 ? -2.508 6.037 -14.922 1.00 93.06 401 MET A N 1
ATOM 3258 C CA . MET A 1 401 ? -1.392 5.666 -15.795 1.00 93.06 401 MET A CA 1
ATOM 3259 C C . MET A 1 401 ? -0.914 6.844 -16.654 1.00 93.06 401 MET A C 1
ATOM 3261 O O . MET A 1 401 ? 0.290 7.014 -16.846 1.00 93.06 401 MET A O 1
ATOM 3265 N N . GLN A 1 402 ? -1.832 7.695 -17.121 1.00 90.94 402 GLN A N 1
ATOM 3266 C CA . GLN A 1 402 ? -1.488 8.945 -17.806 1.00 90.94 402 GLN A CA 1
ATOM 3267 C C . GLN A 1 402 ? -0.756 9.915 -16.871 1.00 90.94 402 GLN A C 1
ATOM 3269 O O . GLN A 1 402 ? 0.291 10.436 -17.243 1.00 90.94 402 GLN A O 1
ATOM 3274 N N . SER A 1 403 ? -1.226 10.086 -15.629 1.00 93.81 403 SER A N 1
ATOM 3275 C CA . SER A 1 403 ? -0.527 10.914 -14.636 1.00 93.81 403 SER A CA 1
ATOM 3276 C C . SER A 1 403 ? 0.881 10.396 -14.329 1.00 93.81 403 SER A C 1
ATOM 3278 O O . SER A 1 403 ? 1.818 11.185 -14.235 1.00 93.81 403 SER A O 1
ATOM 3280 N N . VAL A 1 404 ? 1.063 9.074 -14.224 1.00 92.88 404 VAL A N 1
ATOM 3281 C CA . VAL A 1 404 ? 2.385 8.449 -14.042 1.00 92.88 404 VAL A CA 1
ATOM 3282 C C . VAL A 1 404 ? 3.276 8.663 -15.268 1.00 92.88 404 VAL A C 1
ATOM 3284 O O . VAL A 1 404 ? 4.467 8.936 -15.117 1.00 92.88 404 VAL A O 1
ATOM 3287 N N . LYS A 1 405 ? 2.722 8.583 -16.484 1.00 88.12 405 LYS A N 1
ATOM 3288 C CA . LYS A 1 405 ? 3.447 8.889 -17.725 1.00 88.12 405 LYS A CA 1
ATOM 3289 C C . LYS A 1 405 ? 3.934 10.340 -17.737 1.00 88.12 405 LYS A C 1
ATOM 3291 O O . LYS A 1 405 ? 5.124 10.565 -17.946 1.00 88.12 405 LYS A O 1
ATOM 3296 N N . ASP A 1 406 ? 3.064 11.305 -17.452 1.00 88.50 406 ASP A N 1
ATOM 3297 C CA . ASP A 1 406 ? 3.428 12.727 -17.399 1.00 88.50 406 ASP A CA 1
ATOM 3298 C C . ASP A 1 406 ? 4.476 13.006 -16.312 1.00 88.50 406 ASP A C 1
ATOM 3300 O O . ASP A 1 406 ? 5.451 13.731 -16.533 1.00 88.50 406 ASP A O 1
ATOM 33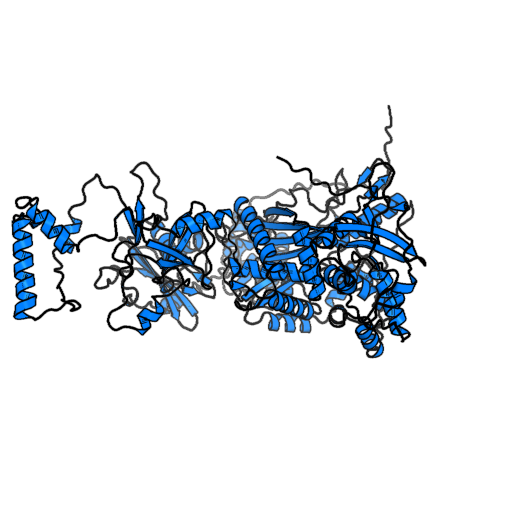04 N N . LEU A 1 407 ? 4.330 12.369 -15.149 1.00 89.56 407 LEU A N 1
ATOM 3305 C CA . LEU A 1 407 ? 5.280 12.455 -14.044 1.00 89.56 407 LEU A CA 1
ATOM 3306 C C . LEU A 1 407 ? 6.668 11.920 -14.435 1.00 89.56 407 LEU A C 1
ATOM 3308 O O . LEU A 1 407 ? 7.688 12.570 -14.196 1.00 89.56 407 LEU A O 1
ATOM 3312 N N . ALA A 1 408 ? 6.724 10.764 -15.097 1.00 84.31 408 ALA A N 1
ATOM 3313 C CA . ALA A 1 408 ? 7.980 10.194 -15.576 1.00 84.31 408 ALA A CA 1
ATOM 3314 C C . ALA A 1 408 ? 8.655 11.101 -16.623 1.00 84.31 408 ALA A C 1
ATOM 3316 O O . ALA A 1 408 ? 9.865 11.308 -16.577 1.00 84.31 408 ALA A O 1
ATOM 3317 N N . LEU A 1 409 ? 7.884 11.693 -17.541 1.00 81.44 409 LEU A N 1
ATOM 3318 C CA . LEU A 1 409 ? 8.422 12.545 -18.609 1.00 81.44 409 LEU A CA 1
ATOM 3319 C C . LEU A 1 409 ? 8.913 13.910 -18.121 1.00 81.44 409 LEU A C 1
ATOM 3321 O O . LEU A 1 409 ? 9.879 14.443 -18.673 1.00 81.44 409 LEU A O 1
ATOM 3325 N N . THR A 1 410 ? 8.258 14.472 -17.105 1.00 85.19 410 THR A N 1
ATOM 3326 C CA . THR A 1 410 ? 8.633 15.753 -16.485 1.00 85.19 410 THR A CA 1
ATOM 3327 C C . THR A 1 410 ? 9.861 15.639 -15.587 1.00 85.19 410 THR A C 1
ATOM 3329 O O . THR A 1 410 ? 10.634 16.588 -15.496 1.00 85.19 410 THR A O 1
ATOM 3332 N N . THR A 1 411 ? 10.073 14.484 -14.954 1.00 84.94 411 THR A N 1
ATOM 3333 C CA . THR A 1 411 ? 11.226 14.244 -14.069 1.00 84.94 411 THR A CA 1
ATOM 3334 C C . THR A 1 411 ? 12.473 13.763 -14.810 1.00 84.94 411 THR A C 1
ATOM 3336 O O . THR A 1 411 ? 13.586 13.996 -14.338 1.00 84.94 411 THR A O 1
ATOM 3339 N N . LEU A 1 412 ? 12.315 13.155 -15.992 1.00 79.00 412 LEU A N 1
ATOM 3340 C CA . LEU A 1 412 ? 13.412 12.588 -16.781 1.00 79.00 412 LEU A CA 1
ATOM 3341 C C . LEU A 1 412 ? 14.589 13.552 -17.049 1.00 79.00 412 LEU A C 1
ATOM 3343 O O . LEU A 1 412 ? 15.725 13.117 -16.894 1.00 79.00 412 LEU A O 1
ATOM 3347 N N . PRO A 1 413 ? 14.400 14.845 -17.393 1.00 78.00 413 PRO A N 1
ATOM 3348 C CA . PRO A 1 413 ? 15.528 15.761 -17.616 1.00 78.00 413 PRO A CA 1
ATOM 3349 C C . PRO A 1 413 ? 16.398 15.996 -16.372 1.00 78.00 413 PRO A C 1
ATOM 3351 O O . PRO A 1 413 ? 17.561 16.377 -16.489 1.00 78.00 413 PRO A O 1
ATOM 3354 N N . TYR A 1 414 ? 15.841 15.756 -15.183 1.00 82.50 414 TYR A N 1
ATOM 3355 C CA . TYR A 1 414 ? 16.475 16.000 -13.890 1.00 82.50 414 TYR A CA 1
ATOM 3356 C C . TYR A 1 414 ? 16.877 14.695 -13.177 1.00 82.50 414 TYR A C 1
ATOM 3358 O O . TYR A 1 414 ? 17.258 14.732 -12.003 1.00 82.50 414 TYR A O 1
ATOM 3366 N N . SER A 1 415 ? 16.833 13.553 -13.883 1.00 77.50 415 SER A N 1
ATOM 3367 C CA . SER A 1 415 ? 17.153 12.217 -13.358 1.00 77.50 415 SER A CA 1
ATOM 3368 C C . SER A 1 415 ? 18.619 12.007 -13.003 1.00 77.50 415 SER A C 1
ATOM 3370 O O . SER A 1 415 ? 18.931 11.026 -12.339 1.00 77.50 415 SER A O 1
ATOM 3372 N N . ASN A 1 416 ? 19.520 12.888 -13.444 1.00 77.94 416 ASN A N 1
ATOM 3373 C CA . ASN A 1 416 ? 20.953 12.784 -13.158 1.00 77.94 416 ASN A CA 1
ATOM 3374 C C . ASN A 1 416 ? 21.302 13.192 -11.722 1.00 77.94 416 ASN A C 1
ATOM 3376 O O . ASN A 1 416 ? 22.366 12.829 -11.238 1.00 77.94 416 ASN A O 1
ATOM 3380 N N . LEU A 1 417 ? 20.441 13.956 -11.034 1.00 79.69 417 LEU A N 1
ATOM 3381 C CA . LEU A 1 417 ? 20.748 14.410 -9.679 1.00 79.69 417 LEU A CA 1
ATOM 3382 C C . LEU A 1 417 ? 20.667 13.221 -8.702 1.00 79.69 417 LEU A C 1
ATOM 3384 O O . LEU A 1 417 ? 19.599 12.610 -8.601 1.00 79.69 417 LEU A O 1
ATOM 3388 N N . PRO A 1 418 ? 21.740 12.875 -7.968 1.00 80.62 418 PRO A N 1
ATOM 3389 C CA . PRO A 1 418 ? 21.720 11.744 -7.046 1.00 80.62 418 PRO A CA 1
ATOM 3390 C C . PRO A 1 418 ? 20.633 11.883 -5.978 1.00 80.62 418 PRO A C 1
ATOM 3392 O O . PRO A 1 418 ? 20.413 12.971 -5.439 1.00 80.62 418 PRO A O 1
ATOM 3395 N N . PHE A 1 419 ? 20.005 10.769 -5.589 1.00 81.12 419 PHE A N 1
ATOM 3396 C CA . PHE A 1 419 ? 18.952 10.783 -4.562 1.00 81.12 419 PHE A CA 1
ATOM 3397 C C . PHE A 1 419 ? 19.384 11.464 -3.254 1.00 81.12 419 PHE A C 1
ATOM 3399 O O . PHE A 1 419 ? 18.586 12.151 -2.626 1.00 81.12 419 PHE A O 1
ATOM 3406 N N . GLN A 1 420 ? 20.650 11.318 -2.847 1.00 75.25 420 GLN A N 1
ATOM 3407 C CA . GLN A 1 420 ? 21.177 11.960 -1.635 1.00 75.25 420 GLN A CA 1
ATOM 3408 C C . GLN A 1 420 ? 21.132 13.491 -1.722 1.00 75.25 420 GLN A C 1
ATOM 3410 O O . GLN A 1 420 ? 20.821 14.154 -0.732 1.00 75.25 420 GLN A O 1
ATOM 3415 N N . ASP A 1 421 ? 21.385 14.052 -2.905 1.00 78.19 421 ASP A N 1
ATOM 3416 C CA . ASP A 1 421 ? 21.317 15.492 -3.134 1.00 78.19 421 ASP A CA 1
ATOM 3417 C C . ASP A 1 421 ? 19.860 15.970 -3.201 1.00 78.19 421 ASP A C 1
ATOM 3419 O O . ASP A 1 421 ? 19.529 17.010 -2.622 1.00 78.19 421 ASP A O 1
ATOM 3423 N N . ILE A 1 422 ? 18.965 15.178 -3.807 1.00 81.88 422 ILE A N 1
ATOM 3424 C CA . ILE A 1 422 ? 17.511 15.418 -3.775 1.00 81.88 422 ILE A CA 1
ATOM 3425 C C . ILE A 1 422 ? 17.003 15.431 -2.323 1.00 81.88 422 ILE A C 1
ATOM 3427 O O . ILE A 1 422 ? 16.327 16.370 -1.902 1.00 81.88 422 ILE A O 1
ATOM 3431 N N . ALA A 1 423 ? 17.381 14.432 -1.526 1.00 76.06 423 ALA A N 1
ATOM 3432 C CA . ALA A 1 423 ? 17.021 14.325 -0.115 1.00 76.06 423 ALA A CA 1
ATOM 3433 C C . ALA A 1 423 ? 17.584 15.492 0.713 1.00 76.06 423 ALA A C 1
ATOM 3435 O O . ALA A 1 423 ? 16.889 16.039 1.557 1.00 76.06 423 ALA A O 1
ATOM 3436 N N . SER A 1 424 ? 18.817 15.938 0.440 1.00 72.81 424 SER A N 1
ATOM 3437 C CA . SER A 1 424 ? 19.438 17.060 1.165 1.00 72.81 424 SER A CA 1
ATOM 3438 C C . SER A 1 424 ? 18.802 18.427 0.882 1.00 72.81 424 SER A C 1
ATOM 3440 O O . SER A 1 424 ? 18.906 19.343 1.697 1.00 72.81 424 SER A O 1
ATOM 3442 N N . THR A 1 425 ? 18.166 18.583 -0.282 1.00 73.19 425 THR A N 1
ATOM 3443 C CA . THR A 1 425 ? 17.539 19.841 -0.723 1.00 73.19 425 THR A CA 1
ATOM 3444 C C . THR A 1 425 ? 16.042 19.904 -0.428 1.00 73.19 425 THR A C 1
ATOM 3446 O O . THR A 1 425 ? 15.424 20.963 -0.580 1.00 73.19 425 THR A O 1
ATOM 3449 N N . THR A 1 426 ? 15.470 18.792 0.033 1.00 73.81 426 THR A N 1
ATOM 3450 C CA . THR A 1 426 ? 14.059 18.626 0.386 1.00 73.81 426 THR A CA 1
ATOM 3451 C C . THR A 1 426 ? 13.931 18.179 1.846 1.00 73.81 426 THR A C 1
ATOM 3453 O O . THR A 1 426 ? 14.921 17.948 2.529 1.00 73.81 426 THR A O 1
ATOM 3456 N N . ASN A 1 427 ? 12.706 18.066 2.363 1.00 64.00 427 ASN A N 1
ATOM 3457 C CA . ASN A 1 427 ? 12.465 17.530 3.712 1.00 64.00 427 ASN A CA 1
ATOM 3458 C C . ASN A 1 427 ? 12.313 15.994 3.724 1.00 64.00 427 ASN A C 1
ATOM 3460 O O . ASN A 1 427 ? 11.807 15.432 4.698 1.00 64.00 427 ASN A O 1
ATOM 3464 N N . ILE A 1 428 ? 12.701 15.312 2.641 1.00 67.31 428 ILE A N 1
ATOM 3465 C CA . ILE A 1 428 ? 12.578 13.859 2.500 1.00 67.31 428 ILE A CA 1
ATOM 3466 C C . ILE A 1 428 ? 13.859 13.213 3.010 1.00 67.31 428 ILE A C 1
ATOM 3468 O O . ILE A 1 428 ? 14.922 13.360 2.418 1.00 67.31 428 ILE A O 1
ATOM 3472 N N . SER A 1 429 ? 13.752 12.482 4.115 1.00 56.34 429 SER A N 1
ATOM 3473 C CA . SER A 1 429 ? 14.900 11.817 4.739 1.00 56.34 429 SER A CA 1
ATOM 3474 C C . SER A 1 429 ? 15.046 10.350 4.331 1.00 56.34 429 SER A C 1
ATOM 3476 O O . SER A 1 429 ? 16.163 9.839 4.305 1.00 56.34 429 SER A O 1
ATOM 3478 N N . MET A 1 430 ? 13.935 9.658 4.050 1.00 65.81 430 MET A N 1
ATOM 3479 C CA . MET A 1 430 ? 13.914 8.236 3.697 1.00 65.81 430 MET A CA 1
ATOM 3480 C C . MET A 1 430 ? 12.581 7.878 3.036 1.00 65.81 430 MET A C 1
ATOM 3482 O O . MET A 1 430 ? 11.531 8.307 3.505 1.00 65.81 430 MET A O 1
ATOM 3486 N N . LEU A 1 431 ? 12.625 7.082 1.969 1.00 69.75 431 LEU A N 1
ATOM 3487 C CA . LEU A 1 431 ? 11.440 6.498 1.341 1.00 69.75 431 LEU A CA 1
ATOM 3488 C C . LEU A 1 431 ? 11.494 4.981 1.494 1.00 69.75 431 LEU A C 1
ATOM 3490 O O . LEU A 1 431 ? 12.562 4.378 1.425 1.00 69.75 431 LEU A O 1
ATOM 3494 N N . GLN A 1 432 ? 10.331 4.383 1.722 1.00 76.06 432 GLN A N 1
ATOM 3495 C CA . GLN A 1 432 ? 10.215 2.994 2.169 1.00 76.06 432 GLN A CA 1
ATOM 3496 C C . GLN A 1 432 ? 9.991 2.005 1.033 1.00 76.06 432 GLN A C 1
ATOM 3498 O O . GLN A 1 432 ? 10.102 0.799 1.239 1.00 76.06 432 GLN A O 1
ATOM 3503 N N . THR A 1 433 ? 9.630 2.506 -0.150 1.00 80.56 433 THR A N 1
ATOM 3504 C CA . THR A 1 433 ? 9.195 1.666 -1.263 1.00 80.56 433 THR A CA 1
ATOM 3505 C C . THR A 1 433 ? 9.933 1.977 -2.551 1.00 80.56 433 THR A C 1
ATOM 3507 O O . THR A 1 433 ? 10.224 3.139 -2.848 1.00 80.56 433 THR A O 1
ATOM 3510 N N . LEU A 1 434 ? 10.219 0.921 -3.313 1.00 87.88 434 LEU A N 1
ATOM 3511 C CA . LEU A 1 434 ? 10.840 0.999 -4.631 1.00 87.88 434 LEU A CA 1
ATOM 3512 C C . LEU A 1 434 ? 10.097 0.108 -5.630 1.00 87.88 434 LEU A C 1
ATOM 3514 O O . LEU A 1 434 ? 9.769 -1.038 -5.325 1.00 87.88 434 LEU A O 1
ATOM 3518 N N . PHE A 1 435 ? 9.874 0.633 -6.828 1.00 87.25 435 PHE A N 1
ATOM 3519 C CA . PHE A 1 435 ? 9.410 -0.123 -7.980 1.00 87.25 435 PHE A CA 1
ATOM 3520 C C . PHE A 1 435 ? 10.479 -0.147 -9.078 1.00 87.25 435 PHE A C 1
ATOM 3522 O O . PHE A 1 435 ? 11.145 0.862 -9.314 1.00 87.25 435 PHE A O 1
ATOM 3529 N N . ASP A 1 436 ? 10.628 -1.278 -9.764 1.00 83.12 436 ASP A N 1
ATOM 3530 C CA . ASP A 1 436 ? 11.576 -1.418 -10.872 1.00 83.12 436 ASP A CA 1
ATOM 3531 C C . ASP A 1 436 ? 11.047 -2.322 -11.999 1.00 83.12 436 ASP A C 1
ATOM 3533 O O . ASP A 1 436 ? 10.161 -3.154 -11.800 1.00 83.12 436 ASP A O 1
ATOM 3537 N N . VAL A 1 437 ? 11.597 -2.172 -13.203 1.00 74.00 437 VAL A N 1
ATOM 3538 C CA . VAL A 1 437 ? 11.376 -3.096 -14.318 1.00 74.00 437 VAL A CA 1
ATOM 3539 C C . VAL A 1 437 ? 12.709 -3.484 -14.929 1.00 74.00 437 VAL A C 1
ATOM 3541 O O . VAL A 1 437 ? 13.402 -2.664 -15.526 1.00 74.00 437 VAL A O 1
ATOM 3544 N N . GLU A 1 438 ? 13.006 -4.773 -14.865 1.00 71.62 438 GLU A N 1
ATOM 3545 C CA . GLU A 1 438 ? 14.183 -5.376 -15.461 1.00 71.62 438 GLU A CA 1
ATOM 3546 C C . GLU A 1 438 ? 13.789 -6.131 -16.734 1.00 71.62 438 GLU A C 1
ATOM 3548 O O . GLU A 1 438 ? 12.816 -6.887 -16.777 1.00 71.62 438 GLU A O 1
ATOM 3553 N N . THR A 1 439 ? 14.544 -5.922 -17.808 1.00 64.25 439 THR A N 1
ATOM 3554 C CA . THR A 1 439 ? 14.371 -6.695 -19.041 1.00 64.25 439 THR A CA 1
ATOM 3555 C C . THR A 1 439 ? 15.420 -7.788 -19.067 1.00 64.25 439 THR A C 1
ATOM 3557 O O . THR A 1 439 ? 16.606 -7.492 -19.131 1.00 64.25 439 THR A O 1
ATOM 3560 N N . ILE A 1 440 ? 14.984 -9.043 -19.051 1.00 62.66 440 ILE A N 1
ATOM 3561 C CA . ILE A 1 440 ? 15.885 -10.188 -19.110 1.00 62.66 440 ILE A CA 1
ATOM 3562 C C . ILE A 1 440 ? 16.052 -10.597 -20.574 1.00 62.66 440 ILE A C 1
ATOM 3564 O O . ILE A 1 440 ? 15.098 -11.010 -21.246 1.00 62.66 440 ILE A O 1
ATOM 3568 N N . GLN A 1 441 ? 17.283 -10.493 -21.067 1.00 54.03 441 GLN A N 1
ATOM 3569 C CA . GLN A 1 441 ? 17.723 -11.134 -22.301 1.00 54.03 441 GLN A CA 1
ATOM 3570 C C . GLN A 1 441 ? 18.476 -12.403 -21.901 1.00 54.03 441 GLN A C 1
ATOM 3572 O O . GLN A 1 441 ? 19.666 -12.371 -21.613 1.00 54.03 441 GLN A O 1
ATOM 3577 N N . ASN A 1 442 ? 17.754 -13.525 -21.805 1.00 46.03 442 ASN A N 1
ATOM 3578 C CA . ASN A 1 442 ? 18.377 -14.830 -21.588 1.00 46.03 442 ASN A CA 1
ATOM 3579 C C . ASN A 1 442 ? 19.113 -15.240 -22.865 1.00 46.03 442 ASN A C 1
ATOM 3581 O O . ASN A 1 442 ? 18.581 -15.994 -23.679 1.00 46.03 442 ASN A O 1
ATOM 3585 N N . ASP A 1 443 ? 20.334 -14.761 -23.041 1.00 42.31 443 ASP A N 1
ATOM 3586 C CA . ASP A 1 443 ? 21.271 -15.453 -23.906 1.00 42.31 443 ASP A CA 1
ATOM 3587 C C . ASP A 1 443 ? 21.973 -16.493 -23.029 1.00 42.31 443 ASP A C 1
ATOM 3589 O O . ASP A 1 443 ? 22.821 -16.178 -22.197 1.00 42.31 443 ASP A O 1
ATOM 3593 N N . GLU A 1 444 ? 21.572 -17.762 -23.159 1.00 43.38 444 GLU A N 1
ATOM 3594 C CA . GLU A 1 444 ? 22.426 -18.862 -22.716 1.00 43.38 444 GLU A CA 1
ATOM 3595 C C . GLU A 1 444 ? 23.753 -18.731 -23.469 1.00 43.38 444 GLU A C 1
ATOM 3597 O O . GLU A 1 444 ? 23.832 -18.980 -24.675 1.00 43.38 444 GLU A O 1
ATOM 3602 N N . ILE A 1 445 ? 24.805 -18.306 -22.769 1.00 43.94 445 ILE A N 1
ATOM 3603 C CA . ILE A 1 445 ? 26.129 -18.175 -23.366 1.00 43.94 445 ILE A CA 1
ATOM 3604 C C . ILE A 1 445 ? 26.765 -19.568 -23.381 1.00 43.94 445 ILE A C 1
ATOM 3606 O O . ILE A 1 445 ? 27.461 -19.983 -22.451 1.00 43.94 445 ILE A O 1
ATOM 3610 N N . ALA A 1 446 ? 26.498 -20.315 -24.451 1.00 38.72 446 ALA A N 1
ATOM 3611 C CA . ALA A 1 446 ? 27.224 -21.539 -24.760 1.00 38.72 446 ALA A CA 1
ATOM 3612 C C . ALA A 1 446 ? 28.620 -21.180 -25.298 1.00 38.72 446 ALA A C 1
ATOM 3614 O O . ALA A 1 446 ? 28.755 -20.642 -26.400 1.00 38.72 446 ALA A O 1
ATOM 3615 N N . LEU A 1 447 ? 29.662 -21.478 -24.523 1.00 43.41 447 LEU A N 1
ATOM 3616 C CA . LEU A 1 447 ? 31.061 -21.375 -24.935 1.00 43.41 447 LEU A CA 1
ATOM 3617 C C . LEU A 1 447 ? 31.573 -22.774 -25.252 1.00 43.41 447 LEU A C 1
ATOM 3619 O O . LEU A 1 447 ? 31.982 -23.520 -24.368 1.00 43.41 447 LEU A O 1
ATOM 3623 N N . ASP A 1 448 ? 31.490 -23.142 -26.530 1.00 40.59 448 ASP A N 1
ATOM 3624 C CA . ASP A 1 448 ? 31.587 -24.527 -26.992 1.00 40.59 448 ASP A CA 1
ATOM 3625 C C . ASP A 1 448 ? 30.585 -25.474 -26.299 1.00 40.59 448 ASP A C 1
ATOM 3627 O O . ASP A 1 448 ? 30.036 -25.222 -25.231 1.00 40.59 448 ASP A O 1
ATOM 3631 N N . SER A 1 449 ? 30.309 -26.620 -26.921 1.00 41.59 449 SER A N 1
ATOM 3632 C CA . SER A 1 449 ? 29.337 -27.626 -26.437 1.00 41.59 449 SER A CA 1
ATOM 3633 C C . SER A 1 449 ? 29.603 -28.225 -25.032 1.00 41.59 449 SER A C 1
ATOM 3635 O O . SER A 1 449 ? 28.944 -29.188 -24.648 1.00 41.59 449 SER A O 1
ATOM 3637 N N . GLN A 1 450 ? 30.570 -27.695 -24.274 1.00 36.38 450 GLN A N 1
ATOM 3638 C CA . GLN A 1 450 ? 31.030 -28.208 -22.981 1.00 36.38 450 GLN A CA 1
ATOM 3639 C C . GLN A 1 450 ? 31.048 -27.163 -21.848 1.00 36.38 450 GLN A C 1
ATOM 3641 O O . GLN A 1 450 ? 31.112 -27.578 -20.692 1.00 36.38 450 GLN A O 1
ATOM 3646 N N . ILE A 1 451 ? 30.970 -25.850 -22.124 1.00 42.78 451 ILE A N 1
ATOM 3647 C CA . ILE A 1 451 ? 30.986 -24.804 -21.083 1.00 42.78 451 ILE A CA 1
ATOM 3648 C C . ILE A 1 451 ? 29.750 -23.910 -21.231 1.00 42.78 451 ILE A C 1
ATOM 3650 O O . ILE A 1 451 ? 29.617 -23.140 -22.178 1.00 42.78 451 ILE A O 1
ATOM 3654 N N . LEU A 1 452 ? 28.841 -24.000 -20.261 1.00 42.81 452 LEU A N 1
ATOM 3655 C CA . LEU A 1 452 ? 27.719 -23.075 -20.103 1.00 42.81 452 LEU A CA 1
ATOM 3656 C C . LEU A 1 452 ? 28.135 -21.990 -19.107 1.00 42.81 452 LEU A C 1
ATOM 3658 O O . LEU A 1 452 ? 28.294 -22.277 -17.919 1.00 42.81 452 LEU A O 1
ATOM 3662 N N . LEU A 1 453 ? 28.329 -20.754 -19.577 1.00 43.41 453 LEU A N 1
ATOM 3663 C CA . LEU A 1 453 ? 28.399 -19.607 -18.674 1.00 43.41 453 LEU A CA 1
ATOM 3664 C C . LEU A 1 453 ? 26.979 -19.103 -18.453 1.00 43.41 453 LEU A C 1
ATOM 3666 O O . LEU A 1 453 ? 26.340 -18.570 -19.356 1.00 43.41 453 LEU A O 1
ATOM 3670 N N . HIS A 1 454 ? 26.489 -19.267 -17.231 1.00 42.88 454 HIS A N 1
ATOM 3671 C CA . HIS A 1 454 ? 25.274 -18.595 -16.808 1.00 42.88 454 HIS A CA 1
ATOM 3672 C C . HIS A 1 454 ? 25.648 -17.172 -16.377 1.00 42.88 454 HIS A C 1
ATOM 3674 O O . HIS A 1 454 ? 26.437 -17.044 -15.432 1.00 42.88 454 HIS A O 1
ATOM 3680 N N . PRO A 1 455 ? 25.123 -16.111 -17.024 1.00 40.41 455 PRO A N 1
ATOM 3681 C CA . PRO A 1 455 ? 25.189 -14.772 -16.461 1.00 40.41 455 PRO A CA 1
ATOM 3682 C C . PRO A 1 455 ? 24.500 -14.813 -15.096 1.00 40.41 455 PRO A C 1
ATOM 3684 O O . PRO A 1 455 ? 23.284 -14.935 -14.977 1.00 40.41 455 PRO A O 1
ATOM 3687 N N . PHE A 1 456 ? 25.310 -14.840 -14.043 1.00 40.12 456 PHE A N 1
ATOM 3688 C CA . PHE A 1 456 ? 24.844 -14.982 -12.672 1.00 40.12 456 PHE A CA 1
ATOM 3689 C C . PHE A 1 456 ? 24.783 -13.576 -12.068 1.00 40.12 456 PHE A C 1
ATOM 3691 O O . PHE A 1 456 ? 25.745 -13.098 -11.468 1.00 40.12 456 PHE A O 1
ATOM 3698 N N . THR A 1 457 ? 23.665 -12.878 -12.270 1.00 39.72 457 THR A N 1
ATOM 3699 C CA . THR A 1 457 ? 23.403 -11.543 -11.690 1.00 39.72 457 THR A CA 1
ATOM 3700 C C . THR A 1 457 ? 23.052 -11.603 -10.198 1.00 39.72 457 THR A C 1
ATOM 3702 O O . THR A 1 457 ? 23.009 -10.581 -9.518 1.00 39.72 457 THR A O 1
ATOM 3705 N N . SER A 1 458 ? 22.872 -12.798 -9.636 1.00 34.91 458 SER A N 1
ATOM 3706 C CA . SER A 1 458 ? 22.512 -12.998 -8.234 1.00 34.91 458 SER A CA 1
ATOM 3707 C C . SER A 1 458 ? 23.723 -13.309 -7.351 1.00 34.91 458 SER A C 1
ATOM 3709 O O . SER A 1 458 ? 24.287 -14.404 -7.386 1.00 34.91 458 SER A O 1
ATOM 3711 N N . SER A 1 459 ? 24.105 -12.351 -6.508 1.00 37.75 459 SER A N 1
ATOM 3712 C CA . SER A 1 459 ? 25.072 -12.510 -5.418 1.00 37.75 459 SER A CA 1
ATOM 3713 C C . SER A 1 459 ? 24.847 -13.789 -4.598 1.00 37.75 459 SER A C 1
ATOM 3715 O O . SER A 1 459 ? 23.725 -14.101 -4.218 1.00 37.75 459 SER A O 1
ATOM 3717 N N . ILE A 1 460 ? 25.923 -14.501 -4.251 1.00 32.75 460 ILE A N 1
ATOM 3718 C CA . ILE A 1 460 ? 25.892 -15.664 -3.345 1.00 32.75 460 ILE A CA 1
ATOM 3719 C C . ILE A 1 460 ? 25.743 -15.191 -1.893 1.00 32.75 460 ILE A C 1
ATOM 3721 O O . ILE A 1 460 ? 26.720 -15.024 -1.157 1.00 32.75 460 ILE A O 1
ATOM 3725 N N . THR A 1 461 ? 24.487 -14.938 -1.579 1.00 36.09 461 THR A N 1
ATOM 3726 C CA . THR A 1 461 ? 23.636 -15.254 -0.423 1.00 36.09 461 THR A CA 1
ATOM 3727 C C . THR A 1 461 ? 22.269 -15.114 -1.076 1.00 36.09 461 THR A C 1
ATOM 3729 O O . THR A 1 461 ? 22.094 -14.055 -1.669 1.00 36.09 461 THR A O 1
ATOM 3732 N N . ASP A 1 462 ? 21.433 -16.163 -1.113 1.00 42.31 462 ASP A N 1
ATOM 3733 C CA . ASP A 1 462 ? 20.100 -16.203 -1.758 1.00 42.31 462 ASP A CA 1
ATOM 3734 C C . ASP A 1 462 ? 19.674 -14.825 -2.311 1.00 42.31 462 ASP A C 1
ATOM 3736 O O . ASP A 1 462 ? 19.479 -13.934 -1.489 1.00 42.31 462 ASP A O 1
ATOM 3740 N N . PRO A 1 463 ? 19.589 -14.558 -3.633 1.00 43.41 463 PRO A N 1
ATOM 3741 C CA . PRO A 1 463 ? 19.294 -13.211 -4.175 1.00 43.41 463 PRO A CA 1
ATOM 3742 C C . PRO A 1 463 ? 18.054 -12.545 -3.563 1.00 43.41 463 PRO A C 1
ATOM 3744 O O . PRO A 1 463 ? 17.855 -11.338 -3.657 1.00 43.41 463 PRO A O 1
ATOM 3747 N N . TYR A 1 464 ? 17.253 -13.354 -2.891 1.00 48.44 464 TYR A N 1
ATOM 3748 C CA . TYR A 1 464 ? 16.063 -13.027 -2.157 1.00 48.44 464 TYR A CA 1
ATOM 3749 C C . TYR A 1 464 ? 16.273 -12.622 -0.689 1.00 48.44 464 TYR A C 1
ATOM 3751 O O . TYR A 1 464 ? 15.285 -12.307 -0.031 1.00 48.44 464 TYR A O 1
ATOM 3759 N N . SER A 1 465 ? 17.515 -12.602 -0.185 1.00 55.31 465 SER A N 1
ATOM 3760 C CA . SER A 1 465 ? 17.865 -12.448 1.232 1.00 55.31 465 SER A CA 1
ATOM 3761 C C . SER A 1 465 ? 18.267 -11.031 1.648 1.00 55.31 465 SER A C 1
ATOM 3763 O O . SER A 1 465 ? 18.627 -10.833 2.809 1.00 55.31 465 SER A O 1
ATOM 3765 N N . VAL A 1 466 ? 18.303 -10.060 0.728 1.00 66.06 466 VAL A N 1
ATOM 3766 C CA . VAL A 1 466 ? 18.735 -8.678 1.007 1.00 66.06 466 VAL A CA 1
ATOM 3767 C C . VAL A 1 466 ? 17.600 -7.711 0.689 1.00 66.06 466 VAL A C 1
ATOM 3769 O O . VAL A 1 466 ? 17.061 -7.739 -0.412 1.00 66.06 466 VAL A O 1
ATOM 3772 N N . ALA A 1 467 ? 17.252 -6.850 1.641 1.00 75.31 467 ALA A N 1
ATOM 3773 C CA . ALA A 1 467 ? 16.270 -5.785 1.479 1.00 75.31 467 ALA A CA 1
ATOM 3774 C C . ALA A 1 467 ? 16.963 -4.426 1.576 1.00 75.31 467 ALA A C 1
ATOM 3776 O O . ALA A 1 467 ? 17.602 -4.106 2.580 1.00 75.31 467 ALA A O 1
ATOM 3777 N N . LYS A 1 468 ? 16.847 -3.632 0.508 1.00 74.50 468 LYS A N 1
ATOM 3778 C CA . LYS A 1 468 ? 17.346 -2.245 0.458 1.00 74.50 468 LYS A CA 1
ATOM 3779 C C . LYS A 1 468 ? 16.297 -1.227 0.917 1.00 74.50 468 LYS A C 1
ATOM 3781 O O . LYS A 1 468 ? 16.658 -0.124 1.310 1.00 74.50 468 LYS A O 1
ATOM 3786 N N . PHE A 1 469 ? 15.027 -1.614 0.846 1.00 81.94 469 PHE A N 1
ATOM 3787 C CA . PHE A 1 469 ? 13.846 -0.830 1.195 1.00 81.94 469 PHE A CA 1
ATOM 3788 C C . PHE A 1 469 ? 12.912 -1.710 2.028 1.00 81.94 469 PHE A C 1
ATOM 3790 O O . PHE A 1 469 ? 13.077 -2.931 2.026 1.00 81.94 469 PHE A O 1
ATOM 3797 N N . ASP A 1 470 ? 11.933 -1.116 2.708 1.00 87.06 470 ASP A N 1
ATOM 3798 C CA . ASP A 1 470 ? 10.955 -1.880 3.488 1.00 87.06 470 ASP A CA 1
ATOM 3799 C C . ASP A 1 470 ? 10.212 -2.872 2.589 1.00 87.06 470 ASP A C 1
ATOM 3801 O O . ASP A 1 470 ? 10.112 -4.050 2.925 1.00 87.06 470 ASP A O 1
ATOM 3805 N N . LEU A 1 471 ? 9.728 -2.392 1.438 1.00 90.69 471 LEU A N 1
ATOM 3806 C CA . LEU A 1 471 ? 9.023 -3.183 0.436 1.00 90.69 471 LEU A CA 1
ATOM 3807 C C . LEU A 1 471 ? 9.427 -2.733 -0.971 1.00 90.69 471 LEU A C 1
ATOM 3809 O O . LEU A 1 471 ? 9.340 -1.555 -1.308 1.00 90.69 471 LEU A O 1
ATOM 3813 N N . SER A 1 472 ? 9.817 -3.667 -1.826 1.00 91.12 472 SER A N 1
ATOM 3814 C CA . SER A 1 472 ? 10.113 -3.398 -3.232 1.00 91.12 472 SER A CA 1
ATOM 3815 C C . SER A 1 472 ? 9.415 -4.387 -4.152 1.00 91.12 472 SER A C 1
ATOM 3817 O O . SER A 1 472 ? 9.178 -5.534 -3.776 1.00 91.12 472 SER A O 1
ATOM 3819 N N . CYS A 1 473 ? 9.054 -3.925 -5.345 1.00 93.62 473 CYS A N 1
ATOM 3820 C CA . CYS A 1 473 ? 8.383 -4.722 -6.364 1.00 93.62 473 CYS A CA 1
ATOM 3821 C C . CYS A 1 473 ? 9.093 -4.531 -7.705 1.00 93.62 473 CYS A C 1
ATOM 3823 O O . CYS A 1 473 ? 9.315 -3.397 -8.123 1.00 93.62 473 CYS A O 1
ATOM 3825 N N . SER A 1 474 ? 9.419 -5.621 -8.395 1.00 89.06 474 SER A N 1
ATOM 3826 C CA . SER A 1 474 ? 10.065 -5.579 -9.705 1.00 89.06 474 SER A CA 1
ATOM 3827 C C . SER A 1 474 ? 9.363 -6.463 -10.725 1.00 89.06 474 SER A C 1
ATOM 3829 O O . SER A 1 474 ? 8.900 -7.560 -10.411 1.00 89.06 474 SER A O 1
ATOM 3831 N N . PHE A 1 475 ? 9.270 -5.983 -11.966 1.00 89.06 475 PHE A N 1
ATOM 3832 C CA . PHE A 1 475 ? 8.826 -6.798 -13.099 1.00 89.06 475 PHE A CA 1
ATOM 3833 C C . PHE A 1 475 ? 10.040 -7.240 -13.903 1.00 89.06 475 PHE A C 1
ATOM 3835 O O . PHE A 1 475 ? 10.790 -6.406 -14.394 1.00 89.06 475 PHE A O 1
ATOM 3842 N N . HIS A 1 476 ? 10.194 -8.543 -14.088 1.00 82.75 476 HIS A N 1
ATOM 3843 C CA . HIS A 1 476 ? 11.223 -9.143 -14.919 1.00 82.75 476 HIS A CA 1
ATOM 3844 C C . HIS A 1 476 ? 10.582 -9.616 -16.223 1.00 82.75 476 HIS A C 1
ATOM 3846 O O . HIS A 1 476 ? 9.875 -10.627 -16.254 1.00 82.75 476 HIS A O 1
ATOM 3852 N N . TYR A 1 477 ? 10.788 -8.862 -17.301 1.00 80.50 477 TYR A N 1
ATOM 3853 C CA . TYR A 1 477 ? 10.225 -9.173 -18.612 1.00 80.50 477 TYR A CA 1
ATOM 3854 C C . TYR A 1 477 ? 11.227 -9.939 -19.468 1.00 80.50 477 TYR A C 1
ATOM 3856 O O . TYR A 1 477 ? 12.265 -9.400 -19.855 1.00 80.50 477 TYR A O 1
ATOM 3864 N N . ASN A 1 478 ? 10.900 -11.185 -19.807 1.00 74.12 478 ASN A N 1
ATOM 3865 C CA . ASN A 1 478 ? 11.667 -11.957 -20.775 1.00 74.12 478 ASN A CA 1
ATOM 3866 C C . ASN A 1 478 ? 11.140 -11.682 -22.187 1.00 74.12 478 ASN A C 1
ATOM 3868 O O . ASN A 1 478 ? 10.035 -12.081 -22.549 1.00 74.12 478 ASN A O 1
ATOM 3872 N N . THR A 1 479 ? 11.953 -11.023 -23.007 1.00 66.00 479 THR A N 1
ATOM 3873 C CA . THR A 1 479 ? 11.565 -10.630 -24.374 1.00 66.00 479 THR A CA 1
ATOM 3874 C C . THR A 1 479 ? 11.425 -11.807 -25.344 1.00 66.00 479 THR A C 1
ATOM 3876 O O . THR A 1 479 ? 10.675 -11.702 -26.315 1.00 66.00 479 THR A O 1
ATOM 3879 N N . GLN A 1 480 ? 12.116 -12.927 -25.100 1.00 63.03 480 GLN A N 1
ATOM 3880 C CA . GLN A 1 480 ? 12.095 -14.101 -25.976 1.00 63.03 480 GLN A CA 1
ATOM 3881 C C . GLN A 1 480 ? 10.859 -14.971 -25.732 1.00 63.03 480 GLN A C 1
ATOM 3883 O O . GLN A 1 480 ? 10.200 -15.390 -26.683 1.00 63.03 480 GLN A O 1
ATOM 3888 N N . THR A 1 481 ? 10.553 -15.248 -24.463 1.00 67.31 481 THR A N 1
ATOM 3889 C CA . THR A 1 481 ? 9.414 -16.087 -24.055 1.00 67.31 481 THR A CA 1
ATOM 3890 C C . THR A 1 481 ? 8.143 -15.286 -23.810 1.00 67.31 481 THR A C 1
ATOM 3892 O O . THR A 1 481 ? 7.082 -15.883 -23.657 1.00 67.31 481 THR A O 1
ATOM 3895 N N . ARG A 1 482 ? 8.243 -13.950 -23.746 1.00 70.81 482 ARG A N 1
ATOM 3896 C CA . ARG A 1 482 ? 7.168 -13.025 -23.353 1.00 70.81 482 ARG A CA 1
ATOM 3897 C C . ARG A 1 482 ? 6.559 -13.334 -21.992 1.00 70.81 482 ARG A C 1
ATOM 3899 O O . ARG A 1 482 ? 5.412 -13.003 -21.730 1.00 70.81 482 ARG A O 1
ATOM 3906 N N . SER A 1 483 ? 7.322 -13.961 -21.109 1.00 78.56 483 SER A N 1
ATOM 3907 C CA . SER A 1 483 ? 6.895 -14.165 -19.731 1.00 78.56 483 SER A CA 1
ATOM 3908 C C . SER A 1 483 ? 7.269 -12.951 -18.891 1.00 78.56 483 SER A C 1
ATOM 3910 O O . SER A 1 483 ? 8.392 -12.448 -18.987 1.00 78.56 483 SER A O 1
ATOM 3912 N N . ILE A 1 484 ? 6.350 -12.524 -18.031 1.00 85.62 484 ILE A N 1
ATOM 3913 C CA . ILE A 1 484 ? 6.625 -11.548 -16.979 1.00 85.62 484 ILE A CA 1
ATOM 3914 C C . ILE A 1 484 ? 6.650 -12.297 -15.649 1.00 85.62 484 ILE A C 1
ATOM 3916 O O . ILE A 1 484 ? 5.684 -12.972 -15.289 1.00 85.62 484 ILE A O 1
ATOM 3920 N N . ILE A 1 485 ? 7.763 -12.173 -14.931 1.00 87.50 485 ILE A N 1
ATOM 3921 C CA . ILE A 1 485 ? 7.883 -12.612 -13.542 1.00 87.50 485 ILE A CA 1
ATOM 3922 C C . ILE A 1 485 ? 7.811 -11.365 -12.669 1.00 87.50 485 ILE A C 1
ATOM 3924 O O . ILE A 1 485 ? 8.576 -10.425 -12.867 1.00 87.50 485 ILE A O 1
ATOM 3928 N N . VAL A 1 486 ? 6.895 -11.346 -11.708 1.00 92.25 486 VAL A N 1
ATOM 3929 C CA . VAL A 1 486 ? 6.831 -10.295 -10.690 1.00 92.25 486 VAL A CA 1
ATOM 3930 C C . VAL A 1 486 ? 7.573 -10.796 -9.462 1.00 92.25 486 VAL A C 1
ATOM 3932 O O . VAL A 1 486 ? 7.332 -11.914 -9.011 1.00 92.25 486 VAL A O 1
ATOM 3935 N N . ALA A 1 487 ? 8.469 -9.979 -8.923 1.00 90.25 487 ALA A N 1
ATOM 3936 C CA . ALA A 1 487 ? 9.162 -10.249 -7.675 1.00 90.25 487 ALA A CA 1
ATOM 3937 C C . ALA A 1 487 ? 8.808 -9.175 -6.646 1.00 90.25 487 ALA A C 1
ATOM 3939 O O . ALA A 1 487 ? 8.777 -7.987 -6.961 1.00 90.25 487 ALA A O 1
ATOM 3940 N N . MET A 1 488 ? 8.548 -9.591 -5.410 1.00 92.94 488 MET A N 1
ATOM 3941 C CA . MET A 1 488 ? 8.294 -8.690 -4.291 1.00 92.94 488 MET A CA 1
ATOM 3942 C C . MET A 1 488 ? 9.243 -9.028 -3.153 1.00 92.94 488 MET A C 1
ATOM 3944 O O . MET A 1 488 ? 9.250 -10.160 -2.675 1.00 92.94 488 MET A O 1
ATOM 3948 N N . ASN A 1 489 ? 10.048 -8.054 -2.737 1.00 89.81 489 ASN A N 1
ATOM 3949 C CA . ASN A 1 489 ? 11.035 -8.181 -1.672 1.00 89.81 489 ASN A CA 1
ATOM 3950 C C . ASN A 1 489 ? 10.628 -7.310 -0.485 1.00 89.81 489 ASN A C 1
ATOM 3952 O O . ASN A 1 489 ? 10.408 -6.111 -0.651 1.00 89.81 489 ASN A O 1
ATOM 3956 N N . GLY A 1 490 ? 10.536 -7.906 0.700 1.00 89.38 490 GLY A N 1
ATOM 3957 C CA . GLY A 1 490 ? 10.277 -7.193 1.947 1.00 89.38 490 GLY A CA 1
ATOM 3958 C C . GLY A 1 490 ? 11.392 -7.395 2.962 1.00 89.38 490 GLY A C 1
ATOM 3959 O O . GLY A 1 490 ? 11.987 -8.471 3.029 1.00 89.38 490 GLY A O 1
ATOM 3960 N N . ALA A 1 491 ? 11.676 -6.377 3.772 1.00 87.69 491 ALA A N 1
ATOM 3961 C CA . ALA A 1 491 ? 12.660 -6.471 4.846 1.00 87.69 491 ALA A CA 1
ATOM 3962 C C . ALA A 1 491 ? 12.217 -7.479 5.920 1.00 87.69 491 ALA A C 1
ATOM 3964 O O . ALA A 1 491 ? 11.181 -7.296 6.557 1.00 87.69 491 ALA A O 1
ATOM 3965 N N . SER A 1 492 ? 13.026 -8.510 6.186 1.00 86.38 492 SER A N 1
ATOM 3966 C CA . SER A 1 492 ? 12.691 -9.587 7.138 1.00 86.38 492 SER A CA 1
ATOM 3967 C C . SER A 1 492 ? 12.651 -9.123 8.598 1.00 86.38 492 SER A C 1
ATOM 3969 O O . SER A 1 492 ? 12.264 -9.874 9.486 1.00 86.38 492 SER A O 1
ATOM 3971 N N . ASP A 1 493 ? 13.122 -7.907 8.873 1.00 81.44 493 ASP A N 1
ATOM 3972 C CA . ASP A 1 493 ? 12.969 -7.282 10.185 1.00 81.44 493 ASP A CA 1
ATOM 3973 C C . ASP A 1 493 ? 11.575 -6.679 10.392 1.00 81.44 493 ASP A C 1
ATOM 3975 O O . ASP A 1 493 ? 11.222 -6.402 11.533 1.00 81.44 493 ASP A O 1
ATOM 3979 N N . LEU A 1 494 ? 10.816 -6.482 9.309 1.00 83.56 494 LEU A N 1
ATOM 3980 C CA . LEU A 1 494 ? 9.490 -5.865 9.291 1.00 83.56 494 LEU A CA 1
ATOM 3981 C C . LEU A 1 494 ? 8.389 -6.848 8.879 1.00 83.56 494 LEU A C 1
ATOM 3983 O O . LEU A 1 494 ? 7.252 -6.701 9.318 1.00 83.56 494 LEU A O 1
ATOM 3987 N N . PHE A 1 495 ? 8.721 -7.825 8.031 1.00 88.12 495 PHE A N 1
ATOM 3988 C CA . PHE A 1 495 ? 7.779 -8.772 7.442 1.00 88.12 495 PHE A CA 1
ATOM 3989 C C . PHE A 1 495 ? 8.203 -10.220 7.675 1.00 88.12 495 PHE A C 1
ATOM 3991 O O . PHE A 1 495 ? 9.363 -10.582 7.456 1.00 88.12 495 PHE A O 1
ATOM 3998 N N . GLU A 1 496 ? 7.243 -11.075 8.015 1.00 89.94 496 GLU A N 1
ATOM 3999 C CA . GLU A 1 496 ? 7.385 -12.516 7.871 1.00 89.94 496 GLU A CA 1
ATOM 4000 C C . GLU A 1 496 ? 7.246 -12.912 6.394 1.00 89.94 496 GLU A C 1
ATOM 4002 O O . GLU A 1 496 ? 6.610 -12.234 5.582 1.00 89.94 496 GLU A O 1
ATOM 4007 N N . THR A 1 497 ? 7.835 -14.052 6.035 1.00 90.00 497 THR A N 1
ATOM 4008 C CA . THR A 1 497 ? 7.785 -14.596 4.670 1.00 90.00 497 THR A CA 1
ATOM 4009 C C . THR A 1 497 ? 6.352 -14.794 4.171 1.00 90.00 497 THR A C 1
ATOM 4011 O O . THR A 1 497 ? 6.041 -14.406 3.048 1.00 90.00 497 THR A O 1
ATOM 4014 N N . SER A 1 498 ? 5.473 -15.318 5.028 1.00 90.44 498 SER A N 1
ATOM 4015 C CA . SER A 1 498 ? 4.044 -15.524 4.757 1.00 90.44 498 SER A CA 1
ATOM 4016 C C . SER A 1 498 ? 3.323 -14.225 4.386 1.00 90.44 498 SER A C 1
ATOM 4018 O O . SER A 1 498 ? 2.462 -14.218 3.507 1.00 90.44 498 SER A O 1
ATOM 4020 N N . THR A 1 499 ? 3.693 -13.102 5.006 1.00 91.12 499 THR A N 1
ATOM 4021 C CA . THR A 1 499 ? 3.107 -11.798 4.683 1.00 91.12 499 THR A CA 1
ATOM 4022 C C . THR A 1 499 ? 3.500 -11.350 3.279 1.00 91.12 499 THR A C 1
ATOM 4024 O O . THR A 1 499 ? 2.638 -10.898 2.529 1.00 91.12 499 THR A O 1
ATOM 4027 N N . ILE A 1 500 ? 4.766 -11.507 2.878 1.00 92.69 500 ILE A N 1
ATOM 4028 C CA . ILE A 1 500 ? 5.201 -11.149 1.516 1.00 92.69 500 ILE A CA 1
ATOM 4029 C C . ILE A 1 500 ? 4.535 -12.046 0.464 1.00 92.69 500 ILE A C 1
ATOM 4031 O O . ILE A 1 500 ? 4.125 -11.546 -0.584 1.00 92.69 500 ILE A O 1
ATOM 4035 N N . GLU A 1 501 ? 4.349 -13.337 0.759 1.00 92.88 501 GLU A N 1
ATOM 4036 C CA . GLU A 1 501 ? 3.577 -14.258 -0.090 1.00 92.88 501 GLU A CA 1
ATOM 4037 C C . GLU A 1 501 ? 2.127 -13.781 -0.276 1.00 92.88 501 GLU A C 1
ATOM 4039 O O . GLU A 1 501 ? 1.614 -13.736 -1.394 1.00 92.88 501 GLU A O 1
ATOM 4044 N N . LEU A 1 502 ? 1.464 -13.346 0.798 1.00 92.31 502 LEU A N 1
ATOM 4045 C CA . LEU A 1 502 ? 0.116 -12.783 0.699 1.00 92.31 502 LEU A CA 1
ATOM 4046 C C . LEU A 1 502 ? 0.103 -11.469 -0.092 1.00 92.31 502 LEU A C 1
ATOM 4048 O O . LEU A 1 502 ? -0.760 -11.281 -0.949 1.00 92.31 502 LEU A O 1
ATOM 4052 N N . LEU A 1 503 ? 1.052 -10.561 0.156 1.00 94.06 503 LEU A N 1
ATOM 4053 C CA . LEU A 1 503 ? 1.120 -9.273 -0.539 1.00 94.06 503 LEU A CA 1
ATOM 4054 C C . LEU A 1 503 ? 1.318 -9.443 -2.049 1.00 94.06 503 LEU A C 1
ATOM 4056 O O . LEU A 1 503 ? 0.642 -8.753 -2.813 1.00 94.06 503 LEU A O 1
ATOM 4060 N N . ILE A 1 504 ? 2.171 -10.373 -2.494 1.00 95.19 504 ILE A N 1
ATOM 4061 C CA . ILE A 1 504 ? 2.395 -10.588 -3.929 1.00 95.19 504 ILE A CA 1
ATOM 4062 C C . ILE A 1 504 ? 1.177 -11.216 -4.620 1.00 95.19 504 ILE A C 1
ATOM 4064 O O . ILE A 1 504 ? 0.823 -10.791 -5.717 1.00 95.19 504 ILE A O 1
ATOM 4068 N N . HIS A 1 505 ? 0.458 -12.135 -3.967 1.00 94.81 505 HIS A N 1
ATOM 4069 C CA . HIS A 1 505 ? -0.792 -12.674 -4.517 1.00 94.81 505 HIS A CA 1
ATOM 4070 C C . HIS A 1 505 ? -1.916 -11.632 -4.552 1.00 94.81 505 HIS A C 1
ATOM 4072 O O . HIS A 1 505 ? -2.730 -11.609 -5.476 1.00 94.81 505 HIS A O 1
ATOM 4078 N N . ARG A 1 506 ? -1.962 -10.722 -3.573 1.00 94.94 506 ARG A N 1
ATOM 4079 C CA . ARG A 1 506 ? -2.897 -9.586 -3.598 1.00 94.94 506 ARG A CA 1
ATOM 4080 C C . ARG A 1 506 ? -2.550 -8.606 -4.709 1.00 94.94 506 ARG A C 1
ATOM 4082 O O . ARG A 1 506 ? -3.453 -8.096 -5.367 1.00 94.94 506 ARG A O 1
ATOM 4089 N N . PHE A 1 507 ? -1.260 -8.370 -4.933 1.00 96.38 507 PHE A N 1
ATOM 4090 C CA . PHE A 1 507 ? -0.776 -7.571 -6.051 1.00 96.38 507 PHE A CA 1
ATOM 4091 C C . PHE A 1 507 ? -1.158 -8.203 -7.396 1.00 96.38 507 PHE A C 1
ATOM 4093 O O . PHE A 1 507 ? -1.678 -7.502 -8.255 1.00 96.38 507 PHE A O 1
ATOM 4100 N N . GLU A 1 508 ? -0.987 -9.518 -7.560 1.00 95.44 508 GLU A N 1
ATOM 4101 C CA . GLU A 1 508 ? -1.419 -10.270 -8.749 1.00 95.44 508 GLU A CA 1
ATOM 4102 C C . GLU A 1 508 ? -2.922 -10.127 -9.005 1.00 95.44 508 GLU A C 1
ATOM 4104 O O . GLU A 1 508 ? -3.343 -9.754 -10.098 1.00 95.44 508 GLU A O 1
ATOM 4109 N N . CYS A 1 509 ? -3.737 -10.359 -7.972 1.00 94.25 509 CYS A N 1
ATOM 4110 C CA . CYS A 1 509 ? -5.189 -10.248 -8.069 1.00 94.25 509 CYS A CA 1
ATOM 4111 C C . CYS A 1 509 ? -5.638 -8.813 -8.380 1.00 94.25 509 CYS A C 1
ATOM 4113 O O . CYS A 1 509 ? -6.623 -8.608 -9.092 1.00 94.25 509 CYS A O 1
ATOM 4115 N N . LEU A 1 510 ? -4.938 -7.807 -7.850 1.00 95.62 510 LEU A N 1
ATOM 4116 C CA . LEU A 1 510 ? -5.190 -6.409 -8.179 1.00 95.62 510 LEU A CA 1
ATOM 4117 C C . LEU A 1 510 ? -4.795 -6.102 -9.627 1.00 95.62 510 LEU A C 1
ATOM 4119 O O . LEU A 1 510 ? -5.579 -5.476 -10.333 1.00 95.62 510 LEU A O 1
ATOM 4123 N N . LEU A 1 511 ? -3.614 -6.541 -10.070 1.00 95.44 511 LEU A N 1
ATOM 4124 C CA . LEU A 1 511 ? -3.120 -6.345 -11.432 1.00 95.44 511 LEU A CA 1
ATOM 4125 C C . LEU A 1 511 ? -4.101 -6.924 -12.459 1.00 95.44 511 LEU A C 1
ATOM 4127 O O . LEU A 1 511 ? -4.470 -6.228 -13.401 1.00 95.44 511 LEU A O 1
ATOM 4131 N N . ASP A 1 512 ? -4.586 -8.145 -12.231 1.00 93.56 512 ASP A N 1
ATOM 4132 C CA . ASP A 1 512 ? -5.607 -8.787 -13.064 1.00 93.56 512 ASP A CA 1
ATOM 4133 C C . ASP A 1 512 ? -6.889 -7.942 -13.158 1.00 93.56 512 ASP A C 1
ATOM 4135 O O . ASP A 1 512 ? -7.349 -7.598 -14.249 1.00 93.56 512 ASP A O 1
ATOM 4139 N N . GLN A 1 513 ? -7.417 -7.490 -12.014 1.00 93.38 513 GLN A N 1
ATOM 4140 C CA . GLN A 1 513 ? -8.603 -6.632 -11.990 1.00 93.38 513 GLN A CA 1
ATOM 4141 C C . GLN A 1 513 ? -8.379 -5.298 -12.713 1.00 93.38 513 GLN A C 1
ATOM 4143 O O . GLN A 1 513 ? -9.266 -4.853 -13.445 1.00 93.38 513 GLN A O 1
ATOM 4148 N N . LEU A 1 514 ? -7.229 -4.653 -12.494 1.00 93.50 514 LEU A N 1
ATOM 4149 C CA . LEU A 1 514 ? -6.905 -3.351 -13.073 1.00 93.50 514 LEU A CA 1
ATOM 4150 C C . LEU A 1 514 ? -6.757 -3.439 -14.586 1.00 93.50 514 LEU A C 1
ATOM 4152 O O . LEU A 1 514 ? -7.277 -2.573 -15.277 1.00 93.50 514 LEU A O 1
ATOM 4156 N N . VAL A 1 515 ? -6.102 -4.480 -15.099 1.00 90.19 515 VAL A N 1
ATOM 4157 C CA . VAL A 1 515 ? -5.901 -4.674 -16.539 1.00 90.19 515 VAL A CA 1
ATOM 4158 C C . VAL A 1 515 ? -7.228 -5.000 -17.232 1.00 90.19 515 VAL A C 1
ATOM 4160 O O . VAL A 1 515 ? -7.533 -4.413 -18.268 1.00 90.19 515 VAL A O 1
ATOM 4163 N N . ILE A 1 516 ? -8.062 -5.857 -16.633 1.00 85.25 516 ILE A N 1
ATOM 4164 C CA . ILE A 1 516 ? -9.319 -6.319 -17.244 1.00 85.25 516 ILE A CA 1
ATOM 4165 C C . ILE A 1 516 ? -10.453 -5.277 -17.138 1.00 85.25 516 ILE A C 1
ATOM 4167 O O . ILE A 1 516 ? -11.276 -5.170 -18.047 1.00 85.25 516 ILE A O 1
ATOM 4171 N N . LYS A 1 517 ? -10.534 -4.498 -16.048 1.00 83.50 517 LYS A N 1
ATOM 4172 C CA . LYS A 1 517 ? -11.628 -3.526 -15.787 1.00 83.50 517 LYS A CA 1
ATOM 4173 C C . LYS A 1 517 ? -11.191 -2.054 -15.885 1.00 83.50 517 LYS A C 1
ATOM 4175 O O . LYS A 1 517 ? -11.884 -1.163 -15.390 1.00 83.50 517 LYS A O 1
ATOM 4180 N N . SER A 1 518 ? -10.049 -1.795 -16.519 1.00 72.19 518 SER A N 1
ATOM 4181 C CA . SER A 1 518 ? -9.322 -0.513 -16.527 1.00 72.19 518 SER A CA 1
ATOM 4182 C C . SER A 1 518 ? -10.142 0.730 -16.910 1.00 72.19 518 SER A C 1
ATOM 4184 O O . SER A 1 518 ? -9.875 1.823 -16.404 1.00 72.19 518 SER A O 1
ATOM 4186 N N . SER A 1 519 ? -11.126 0.593 -17.803 1.00 74.19 519 SER A N 1
ATOM 4187 C CA . SER A 1 519 ? -11.729 1.718 -18.533 1.00 74.19 519 SER A CA 1
ATOM 4188 C C . SER A 1 519 ? -12.881 2.442 -17.828 1.00 74.19 519 SER A C 1
ATOM 4190 O O . SER A 1 519 ? -13.224 3.553 -18.232 1.00 74.19 519 SER A O 1
ATOM 4192 N N . SER A 1 520 ? -13.492 1.858 -16.791 1.00 77.75 520 SER A N 1
ATOM 4193 C CA . SER A 1 520 ? -14.716 2.423 -16.183 1.00 77.75 520 SER A CA 1
ATOM 4194 C C . SER A 1 520 ? -14.800 2.340 -14.661 1.00 77.75 520 SER A C 1
ATOM 4196 O O . SER A 1 520 ? -15.606 3.055 -14.069 1.00 77.75 520 SER A O 1
ATOM 4198 N N . THR A 1 521 ? -13.977 1.512 -14.015 1.00 90.44 521 THR A N 1
ATOM 4199 C CA . THR A 1 521 ? -14.011 1.340 -12.560 1.00 90.44 521 THR A CA 1
ATOM 4200 C C . THR A 1 521 ? -13.054 2.321 -11.867 1.00 90.44 521 THR A C 1
ATOM 4202 O O . THR A 1 521 ? -11.873 2.379 -12.229 1.00 90.44 521 THR A O 1
ATOM 4205 N N . PRO A 1 522 ? -13.524 3.090 -10.869 1.00 93.69 522 PRO A N 1
ATOM 4206 C CA . PRO A 1 522 ? -12.663 3.925 -10.040 1.00 93.69 522 PRO A CA 1
ATOM 4207 C C . PRO A 1 522 ? -11.618 3.124 -9.255 1.00 93.69 522 PRO A C 1
ATOM 4209 O O . PRO A 1 522 ? -11.912 2.044 -8.740 1.00 93.69 522 PRO A O 1
ATOM 4212 N N . VAL A 1 523 ? -10.416 3.680 -9.075 1.00 93.62 523 VAL A N 1
ATOM 4213 C CA . VAL A 1 523 ? -9.310 3.005 -8.368 1.00 93.62 523 VAL A CA 1
ATOM 4214 C C . VAL A 1 523 ? -9.662 2.616 -6.924 1.00 93.62 523 VAL A C 1
ATOM 4216 O O . VAL A 1 523 ? -9.166 1.615 -6.408 1.00 93.62 523 VAL A O 1
ATOM 4219 N N . CYS A 1 524 ? -10.550 3.364 -6.260 1.00 92.12 524 CYS A N 1
ATOM 4220 C CA . CYS A 1 524 ? -10.986 3.055 -4.899 1.00 92.12 524 CYS A CA 1
ATOM 4221 C C . CYS A 1 524 ? -11.876 1.812 -4.786 1.00 92.12 524 CYS A C 1
ATOM 4223 O O . CYS A 1 524 ? -11.883 1.204 -3.716 1.00 92.12 524 CYS A O 1
ATOM 4225 N N . GLU A 1 525 ? -12.564 1.410 -5.857 1.00 91.81 525 GLU A N 1
ATOM 4226 C CA . GLU A 1 525 ? -13.514 0.288 -5.863 1.00 91.81 525 GLU A CA 1
ATOM 4227 C C . GLU A 1 525 ? -12.845 -1.080 -6.053 1.00 91.81 525 GLU A C 1
ATOM 4229 O O . GLU A 1 525 ? -13.462 -2.113 -5.795 1.00 91.81 525 GLU A O 1
ATOM 4234 N N . PHE A 1 526 ? -11.575 -1.116 -6.462 1.00 92.31 526 PHE A N 1
ATOM 4235 C CA . PHE A 1 526 ? -10.836 -2.371 -6.577 1.00 92.31 526 PHE A CA 1
ATOM 4236 C C . PHE A 1 526 ? -10.580 -3.006 -5.207 1.00 92.31 526 PHE A C 1
ATOM 4238 O O . PHE A 1 526 ? -10.349 -2.318 -4.207 1.00 92.31 526 PHE A O 1
ATOM 4245 N N . SER A 1 527 ? -10.602 -4.340 -5.165 1.00 91.25 527 SER A N 1
ATOM 4246 C CA . SER A 1 527 ? -10.448 -5.116 -3.934 1.00 91.25 527 SER A CA 1
ATOM 4247 C C . SER A 1 527 ? -9.102 -5.831 -3.890 1.00 91.25 527 SER A C 1
ATOM 4249 O O . SER A 1 527 ? -8.698 -6.456 -4.869 1.00 91.25 527 SER A O 1
ATOM 4251 N N . LEU A 1 528 ? -8.448 -5.787 -2.725 1.00 92.62 528 LEU A N 1
ATOM 4252 C CA . LEU A 1 528 ? -7.261 -6.593 -2.423 1.00 92.62 528 LEU A CA 1
ATOM 4253 C C . LEU A 1 528 ? -7.609 -7.984 -1.867 1.00 92.62 528 LEU A C 1
ATOM 4255 O O . LEU A 1 528 ? -6.698 -8.750 -1.585 1.00 92.62 528 LEU A O 1
ATOM 4259 N N . LEU A 1 529 ? -8.892 -8.314 -1.671 1.00 91.44 529 LEU A N 1
ATOM 4260 C CA . LEU A 1 529 ? -9.284 -9.603 -1.099 1.00 91.44 529 LEU A CA 1
ATOM 4261 C C . LEU A 1 529 ? -9.021 -10.741 -2.077 1.00 91.44 529 LEU A C 1
ATOM 4263 O O . LEU A 1 529 ? -9.583 -10.764 -3.184 1.00 91.44 529 LEU A O 1
ATOM 4267 N N . LEU A 1 530 ? -8.257 -11.722 -1.607 1.00 91.62 530 LEU A N 1
ATOM 4268 C CA . LEU A 1 530 ? -8.069 -12.994 -2.287 1.00 91.62 530 LEU A CA 1
ATOM 4269 C C . LEU A 1 530 ? -9.384 -13.796 -2.292 1.00 91.62 530 LEU A C 1
ATOM 4271 O O . LEU A 1 530 ? -10.230 -13.605 -1.415 1.00 91.62 530 LEU A O 1
ATOM 4275 N N . PRO A 1 531 ? -9.580 -14.727 -3.243 1.00 86.50 531 PRO A N 1
ATOM 4276 C CA . PRO A 1 531 ? -10.828 -15.487 -3.351 1.00 86.50 531 PRO A CA 1
ATOM 4277 C C . PRO A 1 531 ? -11.256 -16.193 -2.054 1.00 86.50 531 PRO A C 1
ATOM 4279 O O . PRO A 1 531 ? -12.414 -16.094 -1.664 1.00 86.50 531 PRO A O 1
ATOM 4282 N N . HIS A 1 532 ? -10.321 -16.834 -1.346 1.00 84.62 532 HIS A N 1
ATOM 4283 C CA . HIS A 1 532 ? -10.605 -17.514 -0.076 1.00 84.62 532 HIS A CA 1
ATOM 4284 C C . HIS A 1 532 ? -10.909 -16.532 1.072 1.00 84.62 532 HIS A C 1
ATOM 4286 O O . HIS A 1 532 ? -11.699 -16.834 1.962 1.00 84.62 532 HIS A O 1
ATOM 4292 N N . GLU A 1 533 ? -10.321 -15.332 1.046 1.00 89.19 533 GLU A N 1
ATOM 4293 C CA . GLU A 1 533 ? -10.593 -14.280 2.031 1.00 89.19 533 GLU A CA 1
ATOM 4294 C C . GLU A 1 533 ? -11.990 -13.697 1.845 1.00 89.19 533 GLU A C 1
ATOM 4296 O O . GLU A 1 533 ? -12.640 -13.362 2.828 1.00 89.19 533 GLU A O 1
ATOM 4301 N N . ARG A 1 534 ? -12.489 -13.618 0.603 1.00 86.81 534 ARG A N 1
ATOM 4302 C CA . ARG A 1 534 ? -13.875 -13.201 0.341 1.00 86.81 534 ARG A CA 1
ATOM 4303 C C . ARG A 1 534 ? -14.867 -14.147 0.999 1.00 86.81 534 ARG A C 1
ATOM 4305 O O . ARG A 1 534 ? -15.789 -13.675 1.647 1.00 86.81 534 ARG A O 1
ATOM 4312 N N . GLU A 1 535 ? -14.641 -15.457 0.916 1.00 84.06 535 GLU A N 1
ATOM 4313 C CA . GLU A 1 535 ? -15.491 -16.438 1.601 1.00 84.06 535 GLU A CA 1
ATOM 4314 C C . GLU A 1 535 ? -15.451 -16.265 3.126 1.00 84.06 535 GLU A C 1
ATOM 4316 O O . GLU A 1 535 ? -16.497 -16.290 3.776 1.00 84.06 535 GLU A O 1
ATOM 4321 N N . LEU A 1 536 ? -14.263 -16.039 3.700 1.00 83.94 536 LEU A N 1
ATOM 4322 C CA . LEU A 1 536 ? -14.110 -15.761 5.133 1.00 83.94 536 LEU A CA 1
ATOM 4323 C C . LEU A 1 536 ? -14.849 -14.484 5.546 1.00 83.94 536 LEU A C 1
ATOM 4325 O O . LEU A 1 536 ? -15.562 -14.477 6.553 1.00 83.94 536 LEU A O 1
ATOM 4329 N N . VAL A 1 537 ? -14.707 -13.410 4.768 1.00 84.88 537 VAL A N 1
ATOM 4330 C CA . VAL A 1 537 ? -15.378 -12.138 5.041 1.00 84.88 537 VAL A CA 1
ATOM 4331 C C . VAL A 1 537 ? -16.889 -12.263 4.839 1.00 84.88 537 VAL A C 1
ATOM 4333 O O . VAL A 1 537 ? -17.640 -11.722 5.642 1.00 84.88 537 VAL A O 1
ATOM 4336 N N . ASP A 1 538 ? -17.369 -13.023 3.856 1.00 82.06 538 ASP A N 1
ATOM 4337 C CA . ASP A 1 538 ? -18.800 -13.257 3.626 1.00 82.06 538 ASP A CA 1
ATOM 4338 C C . ASP A 1 538 ? -19.451 -14.085 4.745 1.00 82.06 538 ASP A C 1
ATOM 4340 O O . ASP A 1 538 ? -20.566 -13.774 5.185 1.00 82.06 538 ASP A O 1
ATOM 4344 N N . GLN A 1 539 ? -18.733 -15.082 5.273 1.00 77.94 539 GLN A N 1
ATOM 4345 C CA . GLN A 1 539 ? -19.134 -15.807 6.481 1.00 77.94 539 GLN A CA 1
ATOM 4346 C C . GLN A 1 539 ? -19.161 -14.885 7.704 1.00 77.94 539 GLN A C 1
ATOM 4348 O O . GLN A 1 539 ? -20.105 -14.925 8.485 1.00 77.94 539 GLN A O 1
ATOM 4353 N N . PHE A 1 540 ? -18.157 -14.022 7.864 1.00 78.12 540 PHE A N 1
ATOM 4354 C CA . PHE A 1 540 ? -18.111 -13.031 8.943 1.00 78.12 540 PHE A CA 1
ATOM 4355 C C . PHE A 1 540 ? -19.253 -12.003 8.849 1.00 78.12 540 PHE A C 1
ATOM 4357 O O . PHE A 1 540 ? -19.854 -11.620 9.852 1.00 78.12 540 PHE A O 1
ATOM 4364 N N . ASN A 1 541 ? -19.571 -11.581 7.630 1.00 81.19 541 ASN A N 1
ATOM 4365 C CA . ASN A 1 541 ? -20.562 -10.567 7.290 1.00 81.19 541 ASN A CA 1
ATOM 4366 C C . ASN A 1 541 ? -22.010 -10.976 7.609 1.00 81.19 541 ASN A C 1
ATOM 4368 O O . ASN A 1 541 ? -22.908 -10.120 7.631 1.00 81.19 541 ASN A O 1
ATOM 4372 N N . SER A 1 542 ? -22.237 -12.267 7.829 1.00 68.44 542 SER A N 1
ATOM 4373 C CA . SER A 1 542 ? -23.547 -12.881 7.998 1.00 68.44 542 SER A CA 1
ATOM 4374 C C . SER A 1 542 ? -23.624 -13.498 9.394 1.00 68.44 542 SER A C 1
ATOM 4376 O O . SER A 1 542 ? -22.915 -14.454 9.688 1.00 68.44 542 SER A O 1
ATOM 4378 N N . GLY A 1 543 ? -24.464 -12.961 10.285 1.00 62.78 543 GLY A N 1
ATOM 4379 C CA . GLY A 1 543 ? -24.812 -13.685 11.509 1.00 62.78 543 GLY A CA 1
ATOM 4380 C C . GLY A 1 543 ? -25.565 -14.970 11.164 1.00 62.78 543 GLY A C 1
ATOM 4381 O O . GLY A 1 543 ? -26.229 -15.027 10.126 1.00 62.78 543 GLY A O 1
ATOM 4382 N N . ASP A 1 544 ? -25.486 -15.979 12.037 1.00 64.81 544 ASP A N 1
ATOM 4383 C CA . ASP A 1 544 ? -26.272 -17.209 11.887 1.00 64.81 544 ASP A CA 1
ATOM 4384 C C . ASP A 1 544 ? -27.752 -16.869 11.629 1.00 64.81 544 ASP A C 1
ATOM 4386 O O . ASP A 1 544 ? -28.283 -15.873 12.147 1.00 64.81 544 ASP A O 1
ATOM 4390 N N . GLU A 1 545 ? -28.432 -17.691 10.824 1.00 63.50 545 GLU A N 1
ATOM 4391 C CA . GLU A 1 545 ? -29.867 -17.524 10.611 1.00 63.50 545 GLU A CA 1
ATOM 4392 C C . GLU A 1 545 ? -30.600 -17.516 11.955 1.00 63.50 545 GLU A C 1
ATOM 4394 O O . GLU A 1 545 ? -30.278 -18.252 12.892 1.00 63.50 545 GLU A O 1
ATOM 4399 N N . LEU A 1 546 ? -31.606 -16.648 12.054 1.00 61.53 546 LEU A N 1
ATOM 4400 C CA . LEU A 1 546 ? -32.452 -16.567 13.233 1.00 61.53 546 LEU A CA 1
ATOM 4401 C C . LEU A 1 546 ? -33.121 -17.920 13.480 1.00 61.53 546 LEU A C 1
ATOM 4403 O O . LEU A 1 546 ? -34.074 -18.295 12.804 1.00 61.53 546 LEU A O 1
ATOM 4407 N N . LEU A 1 547 ? -32.657 -18.622 14.512 1.00 55.19 547 LEU A N 1
ATOM 4408 C CA . LEU A 1 547 ? -33.273 -19.862 14.989 1.00 55.19 547 LEU A CA 1
ATOM 4409 C C . LEU A 1 547 ? -34.622 -19.621 15.694 1.00 55.19 547 LEU A C 1
ATOM 4411 O O . LEU A 1 547 ? -35.284 -20.577 16.098 1.00 55.19 547 LEU A O 1
ATOM 4415 N N . PHE A 1 548 ? -35.042 -18.359 15.850 1.00 55.78 548 PHE A N 1
ATOM 4416 C CA . PHE A 1 548 ? -36.308 -17.983 16.471 1.00 55.78 548 PHE A CA 1
ATOM 4417 C C . PHE A 1 548 ? -37.270 -17.394 15.426 1.00 55.78 548 PHE A C 1
ATOM 4419 O O . PHE A 1 548 ? -36.884 -16.487 14.687 1.00 55.78 548 PHE A O 1
ATOM 4426 N N . PRO A 1 549 ? -38.526 -17.868 15.352 1.00 54.19 549 PRO A N 1
ATOM 4427 C CA . PRO A 1 549 ? -39.502 -17.338 14.408 1.00 54.19 549 PRO A CA 1
ATOM 4428 C C . PRO A 1 549 ? -39.829 -15.878 14.739 1.00 54.19 549 PRO A C 1
ATOM 4430 O O . PRO A 1 549 ? -40.115 -15.562 15.884 1.00 54.19 549 PRO A O 1
ATOM 4433 N N . LEU A 1 550 ? -39.876 -15.002 13.730 1.00 54.56 550 LEU A N 1
ATOM 4434 C CA . LEU A 1 550 ? -40.253 -13.580 13.854 1.00 54.56 550 LEU A CA 1
ATOM 4435 C C . LEU A 1 550 ? -41.676 -13.337 14.415 1.00 54.56 550 LEU A C 1
ATOM 4437 O O . LEU A 1 550 ? -42.010 -12.208 14.756 1.00 54.56 550 LEU A O 1
ATOM 4441 N N . ASN A 1 551 ? -42.497 -14.385 14.557 1.00 53.69 551 ASN A N 1
ATOM 4442 C CA . ASN A 1 551 ? -43.839 -14.354 15.155 1.00 53.69 551 ASN A CA 1
ATOM 4443 C C . ASN A 1 551 ? -43.812 -14.574 16.678 1.00 53.69 551 ASN A C 1
ATOM 4445 O O . ASN A 1 551 ? -44.581 -15.379 17.210 1.00 53.69 551 ASN A O 1
ATOM 4449 N N . ILE A 1 552 ? -42.913 -13.904 17.395 1.00 60.16 552 ILE A N 1
ATOM 4450 C CA . ILE A 1 552 ? -42.928 -13.950 18.859 1.00 60.16 552 ILE A CA 1
ATOM 4451 C C . ILE A 1 552 ? -43.903 -12.883 19.355 1.00 60.16 552 ILE A C 1
ATOM 4453 O O . ILE A 1 552 ? -43.825 -11.728 18.939 1.00 60.16 552 ILE A O 1
ATOM 4457 N N . LEU A 1 553 ? -44.816 -13.271 20.248 1.00 70.88 553 LEU A N 1
ATOM 4458 C CA . LEU A 1 553 ? -45.650 -12.335 21.004 1.00 70.88 553 LEU A CA 1
ATOM 4459 C C . LEU A 1 553 ? -44.752 -11.244 21.636 1.00 70.88 553 LEU A C 1
ATOM 4461 O O . LEU A 1 553 ? -43.618 -11.555 22.023 1.00 70.88 553 LEU A O 1
ATOM 4465 N N . PRO A 1 554 ? -45.202 -9.985 21.774 1.00 75.94 554 PRO A N 1
ATOM 4466 C CA . PRO A 1 554 ? -44.473 -8.960 22.521 1.00 75.94 554 PRO A CA 1
ATOM 4467 C C . PRO A 1 554 ? -44.013 -9.456 23.904 1.00 75.94 554 PRO A C 1
ATOM 4469 O O . PRO A 1 554 ? -44.667 -10.302 24.512 1.00 75.94 554 PRO A O 1
ATOM 4472 N N . ILE A 1 555 ? -42.906 -8.919 24.442 1.00 79.56 555 ILE A N 1
ATOM 4473 C CA . ILE A 1 555 ? -42.331 -9.378 25.729 1.00 79.56 555 ILE A CA 1
ATOM 4474 C C . ILE A 1 555 ? -43.379 -9.389 26.853 1.00 79.56 555 ILE A C 1
ATOM 4476 O O . ILE A 1 555 ? -43.403 -10.320 27.654 1.00 79.56 555 ILE A O 1
ATOM 4480 N N . HIS A 1 556 ? -44.272 -8.395 26.891 1.00 79.25 556 HIS A N 1
ATOM 4481 C CA . HIS A 1 556 ? -45.333 -8.324 27.896 1.00 79.25 556 HIS A CA 1
ATOM 4482 C C . HIS A 1 556 ? -46.350 -9.474 27.771 1.00 79.25 556 HIS A C 1
ATOM 4484 O O . HIS A 1 556 ? -46.777 -10.015 28.786 1.00 79.25 556 HIS A O 1
ATOM 4490 N N . GLU A 1 557 ? -46.686 -9.912 26.554 1.00 83.44 557 GLU A N 1
ATOM 4491 C CA . GLU A 1 557 ? -47.565 -11.065 26.323 1.00 83.44 557 GLU A CA 1
ATOM 4492 C C . GLU A 1 557 ? -46.861 -12.386 26.650 1.00 83.44 557 GLU A C 1
ATOM 4494 O O . GLU A 1 557 ? -47.450 -13.253 27.293 1.00 83.44 557 GLU A O 1
ATOM 4499 N N . GLN A 1 558 ? -45.577 -12.529 26.301 1.00 84.56 558 GLN A N 1
ATOM 4500 C CA . GLN A 1 558 ? -44.781 -13.690 26.724 1.00 84.56 558 GLN A CA 1
ATOM 4501 C C . GLN A 1 558 ? -44.709 -13.786 28.252 1.00 84.56 558 GLN A C 1
ATOM 4503 O O . GLN A 1 558 ? -44.869 -14.867 28.824 1.00 84.56 558 GLN A O 1
ATOM 4508 N N . PHE A 1 559 ? -44.482 -12.652 28.917 1.00 86.50 559 PHE A N 1
ATOM 4509 C CA . PHE A 1 559 ? -44.469 -12.565 30.370 1.00 86.50 559 PHE A CA 1
ATOM 4510 C C . PHE A 1 559 ? -45.839 -12.923 30.962 1.00 86.50 559 PHE A C 1
ATOM 4512 O O . PHE A 1 559 ? -45.899 -13.725 31.894 1.00 86.50 559 PHE A O 1
ATOM 4519 N N . ALA A 1 560 ? -46.934 -12.420 30.383 1.00 86.75 560 ALA A N 1
ATOM 4520 C CA . ALA A 1 560 ? -48.291 -12.760 30.804 1.00 86.75 560 ALA A CA 1
ATOM 4521 C C . ALA A 1 560 ? -48.578 -14.265 30.668 1.00 86.75 560 ALA A C 1
ATOM 4523 O O . ALA A 1 560 ? -49.073 -14.878 31.615 1.00 86.75 560 ALA A O 1
ATOM 4524 N N . CYS A 1 561 ? -48.194 -14.898 29.552 1.00 87.44 561 CYS A N 1
ATOM 4525 C CA . CYS A 1 561 ? -48.306 -16.351 29.385 1.00 87.44 561 CYS A CA 1
ATOM 4526 C C . CYS A 1 561 ? -47.539 -17.108 30.480 1.00 87.44 561 CYS A C 1
ATOM 4528 O O . CYS A 1 561 ? -48.094 -18.006 31.112 1.00 87.44 561 CYS A O 1
ATOM 4530 N N . ARG A 1 562 ? -46.291 -16.710 30.771 1.00 87.31 562 ARG A N 1
ATOM 4531 C CA . ARG A 1 562 ? -45.490 -17.321 31.848 1.00 87.31 562 ARG A CA 1
ATOM 4532 C C . ARG A 1 562 ? -46.107 -17.129 33.228 1.00 87.31 562 ARG A C 1
ATOM 4534 O O . ARG A 1 562 ? -46.042 -18.045 34.046 1.00 87.31 562 ARG A O 1
ATOM 4541 N N . ALA A 1 563 ? -46.724 -15.981 33.482 1.00 90.31 563 ALA A N 1
ATOM 4542 C CA . ALA A 1 563 ? -47.395 -15.715 34.745 1.00 90.31 563 ALA A CA 1
ATOM 4543 C C . ALA A 1 563 ? -48.670 -16.542 34.937 1.00 90.31 563 ALA A C 1
ATOM 4545 O O . ALA A 1 563 ? -48.964 -16.948 36.059 1.00 90.31 563 ALA A O 1
ATOM 4546 N N . VAL A 1 564 ? -49.377 -16.866 33.853 1.00 90.25 564 VAL A N 1
ATOM 4547 C CA . VAL A 1 564 ? -50.510 -17.802 33.884 1.00 90.25 564 VAL A CA 1
ATOM 4548 C C . VAL A 1 564 ? -50.039 -19.247 34.086 1.00 90.25 564 VAL A C 1
ATOM 4550 O O . VAL A 1 564 ? -50.652 -19.985 34.854 1.00 90.25 564 VAL A O 1
ATOM 4553 N N . GLU A 1 565 ? -48.943 -19.656 33.441 1.00 92.62 565 GLU A N 1
ATOM 4554 C CA . GLU A 1 565 ? -48.374 -21.008 33.582 1.00 92.62 565 GLU A CA 1
ATOM 4555 C C . GLU A 1 565 ? -47.780 -21.264 34.977 1.00 92.62 565 GLU A C 1
ATOM 4557 O O . GLU A 1 565 ? -47.873 -22.373 35.514 1.00 92.62 565 GLU A O 1
ATOM 4562 N N . HIS A 1 566 ? -47.139 -20.253 35.568 1.00 93.00 566 HIS A N 1
ATOM 4563 C CA . HIS A 1 566 ? -46.357 -20.384 36.799 1.00 93.00 566 HIS A CA 1
ATOM 4564 C C . HIS A 1 566 ? -46.671 -19.289 37.832 1.00 93.00 566 HIS A C 1
ATOM 4566 O O . HIS A 1 566 ? -45.759 -18.606 38.304 1.00 93.00 566 HIS A O 1
ATOM 4572 N N . PRO A 1 567 ? -47.938 -19.147 38.260 1.00 92.81 567 PRO A N 1
ATOM 4573 C CA . PRO A 1 567 ? -48.398 -17.983 39.017 1.00 92.81 567 PRO A CA 1
ATOM 4574 C C . PRO A 1 567 ? -47.710 -17.814 40.372 1.00 92.81 567 PRO A C 1
ATOM 4576 O O . PRO A 1 567 ? -47.487 -16.691 40.799 1.00 92.81 567 PRO A O 1
ATOM 4579 N N . GLN A 1 568 ? -47.343 -18.917 41.030 1.00 94.62 568 GLN A N 1
ATOM 4580 C CA . GLN A 1 568 ? -46.767 -18.930 42.382 1.00 94.62 568 GLN A CA 1
ATOM 4581 C C . GLN A 1 568 ? -45.231 -18.929 42.400 1.00 94.62 568 GLN A C 1
ATOM 4583 O O . GLN A 1 568 ? -44.619 -18.999 43.465 1.00 94.62 568 GLN A O 1
ATOM 4588 N N . LYS A 1 569 ? -44.572 -18.914 41.235 1.00 94.12 569 LYS A N 1
ATOM 4589 C CA . LYS A 1 569 ? -43.108 -18.945 41.175 1.00 94.12 569 LYS A CA 1
ATOM 4590 C C . LYS A 1 569 ? -42.564 -17.540 41.435 1.00 94.12 569 LYS A C 1
ATOM 4592 O O . LYS A 1 569 ? -43.012 -16.584 40.809 1.00 94.12 569 LYS A O 1
ATOM 4597 N N . VAL A 1 570 ? -41.600 -17.423 42.346 1.00 91.50 570 VAL A N 1
ATOM 4598 C CA . VAL A 1 570 ? -40.906 -16.159 42.634 1.00 91.50 570 VAL A CA 1
ATOM 4599 C C . VAL A 1 570 ? -40.113 -15.714 41.400 1.00 91.50 570 VAL A C 1
ATOM 4601 O O . VAL A 1 570 ? -39.387 -16.522 40.817 1.00 91.50 570 VAL A O 1
ATOM 4604 N N . VAL A 1 571 ? -40.270 -14.448 41.000 1.00 89.19 571 VAL A N 1
ATOM 4605 C CA . VAL A 1 571 ? -39.648 -13.857 39.799 1.00 89.19 571 VAL A CA 1
ATOM 4606 C C . VAL A 1 571 ? -38.763 -12.649 40.112 1.00 89.19 571 VAL A C 1
ATOM 4608 O O . VAL A 1 571 ? -37.778 -12.424 39.415 1.00 89.19 571 VAL A O 1
ATOM 4611 N N . LEU A 1 572 ? -39.077 -11.899 41.170 1.00 85.81 572 LEU A N 1
ATOM 4612 C CA . LEU A 1 572 ? -38.310 -10.734 41.605 1.00 85.81 572 LEU A CA 1
ATOM 4613 C C . LEU A 1 572 ? -38.049 -10.844 43.105 1.00 85.81 572 LEU A C 1
ATOM 4615 O O . LEU A 1 572 ? -38.973 -11.119 43.867 1.00 85.81 572 LEU A O 1
ATOM 4619 N N . VAL A 1 573 ? -36.800 -10.636 43.514 1.00 85.25 573 VAL A N 1
ATOM 4620 C CA . VAL A 1 573 ? -36.389 -10.583 44.919 1.00 85.25 573 VAL A CA 1
ATOM 4621 C C . VAL A 1 573 ? -35.603 -9.298 45.121 1.00 85.25 573 VAL A C 1
ATOM 4623 O O . VAL A 1 573 ? -34.664 -9.027 44.373 1.00 85.25 573 VAL A O 1
ATOM 4626 N N . LEU A 1 574 ? -36.001 -8.510 46.112 1.00 77.50 574 LEU A N 1
ATOM 4627 C CA . LEU A 1 574 ? -35.304 -7.302 46.530 1.00 77.50 574 LEU A CA 1
ATOM 4628 C C . LEU A 1 574 ? -35.237 -7.304 48.057 1.00 77.50 574 LEU A C 1
ATOM 4630 O O . LEU A 1 574 ? -36.271 -7.212 48.719 1.00 77.50 574 LEU A O 1
ATOM 4634 N N . ASP A 1 575 ? -34.027 -7.414 48.605 1.00 80.50 575 ASP A N 1
ATOM 4635 C CA . ASP A 1 575 ? -33.794 -7.621 50.038 1.00 80.50 575 ASP A CA 1
ATOM 4636 C C . ASP A 1 575 ? -34.627 -8.817 50.571 1.00 80.50 575 ASP A C 1
ATOM 4638 O O . ASP A 1 575 ? -34.525 -9.922 50.035 1.00 80.50 575 ASP A O 1
ATOM 4642 N N . ASP A 1 576 ? -35.471 -8.609 51.588 1.00 83.38 576 ASP A N 1
ATOM 4643 C CA . ASP A 1 576 ? -36.343 -9.639 52.182 1.00 83.38 576 ASP A CA 1
ATOM 4644 C C . ASP A 1 576 ? -37.707 -9.781 51.471 1.00 83.38 576 ASP A C 1
ATOM 4646 O O . ASP A 1 576 ? -38.568 -10.550 51.908 1.00 83.38 576 ASP A O 1
ATOM 4650 N N . GLN A 1 577 ? -37.950 -9.016 50.402 1.00 83.12 577 GLN A N 1
ATOM 4651 C CA . GLN A 1 577 ? -39.214 -9.029 49.666 1.00 83.12 577 GLN A CA 1
ATOM 4652 C C . GLN A 1 577 ? -39.105 -9.868 48.397 1.00 83.12 577 GLN A C 1
ATOM 4654 O O . GLN A 1 577 ? -38.123 -9.797 47.659 1.00 83.12 577 GLN A O 1
ATOM 4659 N N . SER A 1 578 ? -40.159 -10.628 48.105 1.00 89.75 578 SER A N 1
ATOM 4660 C CA . SER A 1 578 ? -40.271 -11.414 46.879 1.00 89.75 578 SER A CA 1
ATOM 4661 C C . SER A 1 578 ? -41.628 -11.204 46.227 1.00 89.75 578 SER A C 1
ATOM 4663 O O . SER A 1 578 ? -42.639 -11.231 46.926 1.00 89.75 578 SER A O 1
ATOM 4665 N N . LEU A 1 579 ? -41.653 -11.075 44.904 1.00 91.06 579 LEU A N 1
ATOM 4666 C CA . LEU A 1 579 ? -42.879 -11.109 44.112 1.00 91.06 579 LEU A CA 1
ATOM 4667 C C . LEU A 1 579 ? -42.934 -12.390 43.288 1.00 91.06 579 LEU A C 1
ATOM 4669 O O . LEU A 1 579 ? -41.946 -12.805 42.668 1.00 91.06 579 LEU A O 1
ATOM 4673 N N . THR A 1 580 ? -44.110 -13.001 43.261 1.00 94.81 580 THR A N 1
ATOM 4674 C CA . THR A 1 580 ? -44.445 -14.074 42.327 1.00 94.81 580 THR A CA 1
ATOM 4675 C C . THR A 1 580 ? -44.777 -13.515 40.943 1.00 94.81 580 THR A C 1
ATOM 4677 O O . THR A 1 580 ? -45.058 -12.325 40.785 1.00 94.81 580 THR A O 1
ATOM 4680 N N . TYR A 1 581 ? -44.762 -14.364 39.913 1.00 92.56 581 TYR A N 1
ATOM 4681 C CA . TYR A 1 581 ? -45.169 -13.946 38.569 1.00 92.56 581 TYR A CA 1
ATOM 4682 C C . TYR A 1 581 ? -46.583 -13.343 38.529 1.00 92.56 581 TYR A C 1
ATOM 4684 O O . TYR A 1 581 ? -46.796 -12.363 37.816 1.00 92.56 581 TYR A O 1
ATOM 4692 N N . ALA A 1 582 ? -47.541 -13.904 39.278 1.00 91.81 582 ALA A N 1
ATOM 4693 C CA . ALA A 1 582 ? -48.909 -13.387 39.311 1.00 91.81 582 ALA A CA 1
ATOM 4694 C C . ALA A 1 582 ? -48.981 -11.989 39.946 1.00 91.81 582 ALA A C 1
ATOM 4696 O O . ALA A 1 582 ? -49.630 -11.095 39.402 1.00 91.81 582 ALA A O 1
ATOM 4697 N N . GLU A 1 583 ? -48.279 -11.784 41.062 1.00 92.12 583 GLU A N 1
ATOM 4698 C CA . GLU A 1 583 ? -48.236 -10.494 41.761 1.00 92.12 583 GLU A CA 1
ATOM 4699 C C . GLU A 1 583 ? -47.531 -9.422 40.926 1.00 92.12 583 GLU A C 1
ATOM 4701 O O . GLU A 1 583 ? -48.001 -8.283 40.858 1.00 92.12 583 GLU A O 1
ATOM 4706 N N . LEU A 1 584 ? -46.438 -9.779 40.242 1.00 91.31 584 LEU A N 1
ATOM 4707 C CA . LEU A 1 584 ? -45.732 -8.847 39.368 1.00 91.31 584 LEU A CA 1
ATOM 4708 C C . LEU A 1 584 ? -46.589 -8.457 38.154 1.00 91.31 584 LEU A C 1
ATOM 4710 O O . LEU A 1 584 ? -46.669 -7.270 37.846 1.00 91.31 584 LEU A O 1
ATOM 4714 N N . LEU A 1 585 ? -47.287 -9.411 37.519 1.00 91.69 585 LEU A N 1
ATOM 4715 C CA . LEU A 1 585 ? -48.204 -9.122 36.407 1.00 91.69 585 LEU A CA 1
ATOM 4716 C C . LEU A 1 585 ? -49.340 -8.187 36.839 1.00 91.69 585 LEU A C 1
ATOM 4718 O O . LEU A 1 585 ? -49.617 -7.196 36.163 1.00 91.69 585 LEU A O 1
ATOM 4722 N N . GLN A 1 586 ? -49.971 -8.467 37.982 1.00 90.75 586 GLN A N 1
ATOM 4723 C CA . GLN A 1 586 ? -51.038 -7.623 38.517 1.00 90.75 586 GLN A CA 1
ATOM 4724 C C . GLN A 1 586 ? -50.533 -6.205 38.808 1.00 90.75 586 GLN A C 1
ATOM 4726 O O . GLN A 1 586 ? -51.191 -5.228 38.457 1.00 90.75 586 GLN A O 1
ATOM 4731 N N . THR A 1 587 ? -49.348 -6.087 39.409 1.00 84.88 587 THR A N 1
ATOM 4732 C CA . THR A 1 587 ? -48.742 -4.788 39.719 1.00 84.88 587 THR A CA 1
ATOM 4733 C C . THR A 1 587 ? -48.409 -4.013 38.442 1.00 84.88 587 THR A C 1
ATOM 4735 O O . THR A 1 587 ? -48.739 -2.832 38.351 1.00 84.88 587 THR A O 1
ATOM 4738 N N . SER A 1 588 ? -47.838 -4.667 37.422 1.00 85.06 588 SER A N 1
ATOM 4739 C CA . SER A 1 588 ? -47.572 -4.023 36.129 1.00 85.06 588 SER A CA 1
ATOM 4740 C C . SER A 1 588 ? -48.850 -3.574 35.421 1.00 85.06 588 SER A C 1
ATOM 4742 O O . SER A 1 588 ? -48.862 -2.495 34.835 1.00 85.06 588 SER A O 1
ATOM 4744 N N . GLN A 1 589 ? -49.934 -4.353 35.522 1.00 85.50 589 GLN A N 1
ATOM 4745 C CA . GLN A 1 589 ? -51.229 -4.003 34.938 1.00 85.50 589 GLN A CA 1
ATOM 4746 C C . GLN A 1 589 ? -51.819 -2.763 35.617 1.00 85.50 589 GLN A C 1
ATOM 4748 O O . GLN A 1 589 ? -52.257 -1.852 34.929 1.00 85.50 589 GLN A O 1
ATOM 4753 N N . LEU A 1 590 ? -51.761 -2.680 36.951 1.00 84.94 590 LEU A N 1
ATOM 4754 C CA . LEU A 1 590 ? -52.235 -1.507 37.694 1.00 84.94 590 LEU A CA 1
ATOM 4755 C C . LEU A 1 590 ? -51.477 -0.232 37.309 1.00 84.94 590 LEU A C 1
ATOM 4757 O O . LEU A 1 590 ? -52.086 0.825 37.166 1.00 84.94 590 LEU A O 1
ATOM 4761 N N . VAL A 1 591 ? -50.157 -0.327 37.127 1.00 81.38 591 VAL A N 1
ATOM 4762 C CA . VAL A 1 591 ? -49.342 0.805 36.666 1.00 81.38 591 VAL A CA 1
ATOM 4763 C C . VAL A 1 591 ? -49.702 1.179 35.228 1.00 81.38 591 VAL A C 1
ATOM 4765 O O . VAL A 1 591 ? -49.884 2.360 34.947 1.00 81.38 591 VAL A O 1
ATOM 4768 N N . ALA A 1 592 ? -49.856 0.201 34.332 1.00 77.69 592 ALA A N 1
ATOM 4769 C CA . ALA A 1 592 ? -50.259 0.447 32.949 1.00 77.69 592 ALA A CA 1
ATOM 4770 C C . ALA A 1 592 ? -51.644 1.109 32.868 1.00 77.69 592 ALA A C 1
ATOM 4772 O O . ALA A 1 592 ? -51.799 2.120 32.189 1.00 77.69 592 ALA A O 1
ATOM 4773 N N . ASP A 1 593 ? -52.628 0.594 33.608 1.00 81.12 593 ASP A N 1
ATOM 4774 C CA . ASP A 1 593 ? -53.978 1.154 33.678 1.00 81.12 593 ASP A CA 1
ATOM 4775 C C . ASP A 1 593 ? -53.952 2.579 34.242 1.00 81.12 593 ASP A C 1
ATOM 4777 O O . ASP A 1 593 ? -54.660 3.451 33.747 1.00 81.12 593 ASP A O 1
ATOM 4781 N N . HIS A 1 594 ? -53.116 2.855 35.244 1.00 76.12 594 HIS A N 1
ATOM 4782 C CA . HIS A 1 594 ? -52.937 4.204 35.777 1.00 76.12 594 HIS A CA 1
ATOM 4783 C C . HIS A 1 594 ? -52.314 5.156 34.745 1.00 76.12 594 HIS A C 1
ATOM 4785 O O . HIS A 1 594 ? -52.818 6.260 34.556 1.00 76.12 594 HIS A O 1
ATOM 4791 N N . LEU A 1 595 ? -51.268 4.726 34.032 1.00 72.31 595 LEU A N 1
ATOM 4792 C CA . LEU A 1 595 ? -50.641 5.511 32.962 1.00 72.31 595 LEU A CA 1
ATOM 4793 C C . LEU A 1 595 ? -51.621 5.809 31.818 1.00 72.31 595 LEU A C 1
ATOM 4795 O O . LEU A 1 595 ? -51.678 6.940 31.341 1.00 72.31 595 LEU A O 1
ATOM 4799 N N . MET A 1 596 ? -52.425 4.826 31.411 1.00 78.44 596 MET A N 1
ATOM 4800 C CA . MET A 1 596 ? -53.429 5.000 30.358 1.00 78.44 596 MET A CA 1
ATOM 4801 C C . MET A 1 596 ? -54.597 5.888 30.802 1.00 78.44 596 MET A C 1
ATOM 4803 O O . MET A 1 596 ? -55.043 6.728 30.029 1.00 78.44 596 MET A O 1
ATOM 4807 N N . ASN A 1 597 ? -55.101 5.715 32.027 1.00 81.56 597 ASN A N 1
ATOM 4808 C CA . ASN A 1 597 ? -56.308 6.411 32.480 1.00 81.56 597 ASN A CA 1
ATOM 4809 C C . ASN A 1 597 ? -56.034 7.831 32.993 1.00 81.56 597 ASN A C 1
ATOM 4811 O O . ASN A 1 597 ? -56.851 8.716 32.765 1.00 81.56 597 ASN A O 1
ATOM 4815 N N . GLU A 1 598 ? -54.918 8.057 33.691 1.00 73.56 598 GLU A N 1
ATOM 4816 C CA . GLU A 1 598 ? -54.619 9.360 34.308 1.00 73.56 598 GLU A CA 1
ATOM 4817 C C . GLU A 1 598 ? -53.734 10.248 33.430 1.00 73.56 598 GLU A C 1
ATOM 4819 O O . GLU A 1 598 ? -53.824 11.473 33.504 1.00 73.56 598 GLU A O 1
ATOM 4824 N N . TYR A 1 599 ? -52.872 9.645 32.605 1.00 64.75 599 TYR A N 1
ATOM 4825 C CA . TYR A 1 599 ? -51.903 10.368 31.776 1.00 64.75 599 TYR A CA 1
ATOM 4826 C C . TYR A 1 599 ? -52.132 10.179 30.271 1.00 64.75 599 TYR A C 1
ATOM 4828 O O . TYR A 1 599 ? -51.343 10.687 29.479 1.00 64.75 599 TYR A O 1
ATOM 4836 N N . GLU A 1 600 ? -53.202 9.470 29.886 1.00 79.88 600 GLU A N 1
ATOM 4837 C CA . GLU A 1 600 ? -53.633 9.241 28.497 1.00 79.88 600 GLU A CA 1
ATOM 4838 C C . GLU A 1 600 ? -52.537 8.677 27.574 1.00 79.88 600 GLU A C 1
ATOM 4840 O O . GLU A 1 600 ? -52.606 8.853 26.357 1.00 79.88 600 GLU A O 1
ATOM 4845 N N . VAL A 1 601 ? -51.548 7.967 28.136 1.00 61.53 601 VAL A N 1
ATOM 4846 C CA . VAL A 1 601 ? -50.383 7.436 27.406 1.00 61.53 601 VAL A CA 1
ATOM 4847 C C . VAL A 1 601 ? -50.827 6.541 26.244 1.00 61.53 601 VAL A C 1
ATOM 4849 O O . VAL A 1 601 ? -51.544 5.558 26.440 1.00 61.53 601 VAL A O 1
ATOM 4852 N N . GLN A 1 602 ? -50.368 6.865 25.036 1.00 70.44 602 GLN A N 1
ATOM 4853 C CA . GLN A 1 602 ? -50.654 6.156 23.789 1.00 70.44 602 GLN A CA 1
ATOM 4854 C C . GLN A 1 602 ? -49.435 5.366 23.277 1.00 70.44 602 GLN A C 1
ATOM 4856 O O . GLN A 1 602 ? -48.288 5.657 23.633 1.00 70.44 602 GLN A O 1
ATOM 4861 N N . PRO A 1 603 ? -49.638 4.376 22.383 1.00 69.88 603 PRO A N 1
ATOM 4862 C CA . PRO A 1 603 ? -48.534 3.739 21.672 1.00 69.88 603 PRO A CA 1
ATOM 4863 C C . PRO A 1 603 ? -47.668 4.771 20.932 1.00 69.88 603 PRO A C 1
ATOM 4865 O O . PRO A 1 603 ? -48.155 5.483 20.057 1.00 69.88 603 PRO A O 1
ATOM 4868 N N . GLY A 1 604 ? -46.374 4.815 21.260 1.00 60.34 604 GLY A N 1
ATOM 4869 C CA . GLY A 1 604 ? -45.410 5.765 20.691 1.00 60.34 604 GLY A CA 1
ATOM 4870 C C . GLY A 1 604 ? -45.013 6.908 21.629 1.00 60.34 604 GLY A C 1
ATOM 4871 O O . GLY A 1 604 ? -44.023 7.585 21.348 1.00 60.34 604 GLY A O 1
ATOM 4872 N N . ASP A 1 605 ? -45.713 7.083 22.753 1.00 56.84 605 ASP A N 1
ATOM 4873 C CA . ASP A 1 605 ? -45.339 8.060 23.775 1.00 56.84 605 ASP A CA 1
ATOM 4874 C C . ASP A 1 605 ? -44.109 7.602 24.575 1.00 56.84 605 ASP A C 1
ATOM 4876 O O . ASP A 1 605 ? -43.916 6.417 24.858 1.00 56.84 605 ASP A O 1
ATOM 4880 N N . ILE A 1 606 ? -43.260 8.560 24.958 1.00 55.59 606 ILE A N 1
ATOM 4881 C CA . ILE A 1 606 ? -42.043 8.312 25.740 1.00 55.59 606 ILE A CA 1
ATOM 4882 C C . ILE A 1 606 ? -42.341 8.569 27.218 1.00 55.59 606 ILE A C 1
ATOM 4884 O O . ILE A 1 606 ? -42.573 9.708 27.622 1.00 55.59 606 ILE A O 1
ATOM 4888 N N . VAL A 1 607 ? -42.274 7.517 28.034 1.00 53.19 607 VAL A N 1
ATOM 4889 C CA . VAL A 1 607 ? -42.430 7.596 29.493 1.00 53.19 607 VAL A CA 1
ATOM 4890 C C . VAL A 1 607 ? -41.044 7.559 30.140 1.00 53.19 607 VAL A C 1
ATOM 4892 O O . VAL A 1 607 ? -40.316 6.579 30.005 1.00 53.19 607 VAL A O 1
ATOM 4895 N N . GLY A 1 608 ? -40.641 8.644 30.804 1.00 41.75 608 GLY A N 1
ATOM 4896 C CA . GLY A 1 608 ? -39.338 8.733 31.468 1.00 41.75 608 GLY A CA 1
ATOM 4897 C C . GLY A 1 608 ? -39.324 8.014 32.819 1.00 41.75 608 GLY A C 1
ATOM 4898 O O . GLY A 1 608 ? -40.173 8.283 33.665 1.00 41.75 608 GLY A O 1
ATOM 4899 N N . GLU A 1 609 ? -38.333 7.151 33.048 1.00 43.94 609 GLU A N 1
ATOM 4900 C CA . GLU A 1 609 ? -38.106 6.474 34.331 1.00 43.94 609 GLU A CA 1
ATOM 4901 C C . GLU A 1 609 ? -36.825 7.002 34.999 1.00 43.94 609 GLU A C 1
ATOM 4903 O O . GLU A 1 609 ? -35.771 7.114 34.370 1.00 43.94 609 GLU A O 1
ATOM 4908 N N . GLN A 1 610 ? -36.897 7.345 36.288 1.00 31.06 610 GLN A N 1
ATOM 4909 C CA . GLN A 1 610 ? -35.732 7.784 37.057 1.00 31.06 610 GLN A CA 1
ATOM 4910 C C . GLN A 1 610 ? -34.988 6.568 37.629 1.00 31.06 610 GLN A C 1
ATOM 4912 O O . GLN A 1 610 ? -35.463 5.927 38.564 1.00 31.06 610 GLN A O 1
ATOM 4917 N N . LEU A 1 611 ? -33.787 6.275 37.117 1.00 31.22 611 LEU A N 1
ATOM 4918 C CA . LEU A 1 611 ? -32.916 5.242 37.688 1.00 31.22 611 LEU A CA 1
ATOM 4919 C C . LEU A 1 611 ? -32.427 5.651 39.092 1.00 31.22 611 LEU A C 1
ATOM 4921 O O . LEU A 1 611 ? -31.802 6.699 39.271 1.00 31.22 611 LEU A O 1
ATOM 4925 N N . LEU A 1 612 ? -32.656 4.800 40.095 1.00 39.84 612 LEU A N 1
ATOM 4926 C CA . LEU A 1 612 ? -32.156 5.003 41.458 1.00 39.84 612 LEU A CA 1
ATOM 4927 C C . LEU A 1 612 ? -30.724 4.461 41.594 1.00 39.84 612 LEU A C 1
ATOM 4929 O O . LEU A 1 612 ? -30.482 3.263 41.456 1.00 39.84 612 LEU A O 1
ATOM 4933 N N . GLY A 1 613 ? -29.771 5.324 41.964 1.00 35.72 613 GLY A N 1
ATOM 4934 C CA . GLY A 1 613 ? -28.339 4.991 42.096 1.00 35.72 613 GLY A CA 1
ATOM 4935 C C . GLY A 1 613 ? -27.970 3.911 43.132 1.00 35.72 613 GLY A C 1
ATOM 4936 O O . GLY A 1 613 ? -26.799 3.553 43.243 1.00 35.72 613 GLY A O 1
ATOM 4937 N N . LYS A 1 614 ? -28.941 3.377 43.885 1.00 39.97 614 LYS A N 1
ATOM 4938 C CA . LYS A 1 614 ? -28.768 2.244 44.811 1.00 39.97 614 LYS A CA 1
ATOM 4939 C C . LYS A 1 614 ? -28.609 0.911 44.056 1.00 39.97 614 LYS A C 1
ATOM 4941 O O . LYS A 1 614 ? -27.718 0.139 44.386 1.00 39.97 614 LYS A O 1
ATOM 4946 N N . ILE A 1 615 ? -29.362 0.712 42.970 1.00 43.81 615 ILE A N 1
ATOM 4947 C CA . ILE A 1 615 ? -29.396 -0.536 42.178 1.00 43.81 615 ILE A CA 1
ATOM 4948 C C . ILE A 1 615 ? -28.040 -0.827 41.506 1.00 43.81 615 ILE A C 1
ATOM 4950 O O . ILE A 1 615 ? -27.624 -1.975 41.383 1.00 43.81 615 ILE A O 1
ATOM 4954 N N . VAL A 1 616 ? -27.301 0.225 41.140 1.00 42.75 616 VAL A N 1
ATOM 4955 C CA . VAL A 1 616 ? -25.957 0.124 40.543 1.00 42.75 616 VAL A CA 1
ATOM 4956 C C . VAL A 1 616 ? -24.904 -0.329 41.564 1.00 42.75 616 VAL A C 1
ATOM 4958 O O . VAL A 1 616 ? -23.942 -1.000 41.198 1.00 42.75 616 VAL A O 1
ATOM 4961 N N . LYS A 1 617 ? -25.075 0.005 42.852 1.00 43.56 617 LYS A N 1
ATOM 4962 C CA . LYS A 1 617 ? -24.133 -0.378 43.919 1.00 43.56 617 LYS A CA 1
ATOM 4963 C C . LYS A 1 617 ? -24.281 -1.839 44.341 1.00 43.56 617 LYS A C 1
ATOM 4965 O O . LYS A 1 617 ? -23.280 -2.465 44.674 1.00 43.56 617 LYS A O 1
ATOM 4970 N N . ASP A 1 618 ? -25.492 -2.385 44.279 1.00 45.69 618 ASP A N 1
ATOM 4971 C CA . ASP A 1 618 ? -25.777 -3.755 44.722 1.00 45.69 618 ASP A CA 1
ATOM 4972 C C . ASP A 1 618 ? -25.295 -4.813 43.708 1.00 45.69 618 ASP A C 1
ATOM 4974 O O . ASP A 1 618 ? -24.934 -5.927 44.087 1.00 45.69 618 ASP A O 1
ATOM 4978 N N . PHE A 1 619 ? -25.177 -4.441 42.428 1.00 45.84 619 PHE A N 1
ATOM 4979 C CA . PHE A 1 619 ? -24.728 -5.328 41.348 1.00 45.84 619 PHE A CA 1
ATOM 4980 C C . PHE A 1 619 ? -23.248 -5.749 41.464 1.00 45.84 619 PHE A C 1
ATOM 4982 O O . PHE A 1 619 ? -22.877 -6.843 41.042 1.00 45.84 619 PHE A O 1
ATOM 4989 N N . PHE A 1 620 ? -22.395 -4.925 42.085 1.00 44.59 620 PHE A N 1
ATOM 4990 C CA . PHE A 1 620 ? -20.961 -5.216 42.237 1.00 44.59 620 PHE A CA 1
ATOM 4991 C C . PHE A 1 620 ? -20.628 -6.199 43.374 1.00 44.59 620 PHE A C 1
ATOM 4993 O O . PHE A 1 620 ? -19.515 -6.717 43.415 1.00 44.59 620 PHE A O 1
ATOM 5000 N N . ASN A 1 621 ? -21.576 -6.508 44.265 1.00 47.75 621 ASN A N 1
ATOM 5001 C CA . ASN A 1 621 ? -21.322 -7.340 45.448 1.00 47.75 621 ASN A CA 1
ATOM 5002 C C . ASN A 1 621 ? -21.529 -8.855 45.226 1.00 47.75 621 ASN A C 1
ATOM 5004 O O . ASN A 1 621 ? -21.274 -9.634 46.141 1.00 47.75 621 ASN A O 1
ATOM 5008 N N . TYR A 1 622 ? -21.976 -9.292 44.040 1.00 48.38 622 TYR A N 1
ATOM 5009 C CA . TYR A 1 622 ? -22.510 -10.651 43.824 1.00 48.38 622 TYR A CA 1
ATOM 5010 C C . TYR A 1 622 ? -21.678 -11.601 42.939 1.00 48.38 622 TYR A C 1
ATOM 5012 O O . TYR A 1 622 ? -22.154 -12.683 42.594 1.00 48.38 622 TYR A O 1
ATOM 5020 N N . LEU A 1 623 ? -20.436 -11.275 42.570 1.00 47.22 623 LEU A N 1
ATOM 5021 C CA . LEU A 1 623 ? -19.650 -12.153 41.687 1.00 47.22 623 LEU A CA 1
ATOM 5022 C C . LEU A 1 623 ? -18.885 -13.247 42.464 1.00 47.22 623 LEU A C 1
ATOM 5024 O O . LEU A 1 623 ? -17.879 -12.980 43.114 1.00 47.22 623 LEU A O 1
ATOM 5028 N N . SER A 1 624 ? -19.371 -14.493 42.372 1.00 48.06 624 SER A N 1
ATOM 5029 C CA . SER A 1 624 ? -18.779 -15.722 42.939 1.00 48.06 624 SER A CA 1
ATOM 5030 C C . SER A 1 624 ? -17.766 -16.428 42.011 1.00 48.06 624 SER A C 1
ATOM 5032 O O . SER A 1 624 ? -17.822 -16.279 40.793 1.00 48.06 624 SER A O 1
ATOM 5034 N N . GLU A 1 625 ? -16.897 -17.282 42.571 1.00 47.78 625 GLU A N 1
ATOM 5035 C CA . GLU A 1 625 ? -15.717 -17.931 41.947 1.00 47.78 625 GLU A CA 1
ATOM 5036 C C . GLU A 1 625 ? -15.981 -19.058 40.911 1.00 47.78 625 GLU A C 1
ATOM 5038 O O . GLU A 1 625 ? -15.179 -19.980 40.749 1.00 47.78 625 GLU A O 1
ATOM 5043 N N . SER A 1 626 ? -17.074 -19.021 40.149 1.00 49.53 626 SER A N 1
ATOM 5044 C CA . SER A 1 626 ? -17.324 -19.991 39.061 1.00 49.53 626 SER A CA 1
ATOM 5045 C C . SER A 1 626 ? -18.079 -19.355 37.894 1.00 49.53 626 SER A C 1
ATOM 5047 O O . SER A 1 626 ? -19.177 -19.776 37.544 1.00 49.53 626 SER A O 1
ATOM 5049 N N . CYS A 1 627 ? -17.491 -18.318 37.295 1.00 51.94 627 CYS A N 1
ATOM 5050 C CA . CYS A 1 627 ? -18.099 -17.572 36.194 1.00 51.94 627 CYS A CA 1
ATOM 5051 C C . CYS A 1 627 ? -17.391 -17.838 34.859 1.00 51.94 627 CYS A C 1
ATOM 5053 O O . CYS A 1 627 ? -16.164 -17.824 34.776 1.00 51.94 627 CYS A O 1
ATOM 5055 N N . SER A 1 628 ? -18.176 -18.029 33.796 1.00 49.31 628 SER A N 1
ATOM 5056 C CA . SER A 1 628 ? -17.713 -17.894 32.412 1.00 49.31 628 SER A CA 1
ATOM 5057 C C . SER A 1 628 ? -17.759 -16.424 32.001 1.00 49.31 628 SER A C 1
ATOM 5059 O O . SER A 1 628 ? -18.789 -15.778 32.200 1.00 49.31 628 SER A O 1
ATOM 5061 N N . VAL A 1 629 ? -16.687 -15.908 31.401 1.00 53.16 629 VAL A N 1
ATOM 5062 C CA . VAL A 1 629 ? -16.620 -14.515 30.937 1.00 53.16 629 VAL A CA 1
ATOM 5063 C C . VAL A 1 629 ? -16.973 -14.451 29.451 1.00 53.16 629 VAL A C 1
ATOM 5065 O O . VAL A 1 629 ? -16.400 -15.170 28.630 1.00 53.16 629 VAL A O 1
ATOM 5068 N N . ILE A 1 630 ? -17.930 -13.593 29.105 1.00 59.66 630 ILE A N 1
ATOM 5069 C CA . ILE A 1 630 ? -18.296 -13.283 27.721 1.00 59.66 630 ILE A CA 1
ATOM 5070 C C . ILE A 1 630 ? -17.968 -11.812 27.497 1.00 59.66 630 ILE A C 1
ATOM 5072 O O . ILE A 1 630 ? -18.505 -10.950 28.190 1.00 59.66 630 ILE A O 1
ATOM 5076 N N . ASN A 1 631 ? -17.085 -11.532 26.542 1.00 63.12 631 ASN A N 1
ATOM 5077 C CA . ASN A 1 631 ? -16.855 -10.174 26.073 1.00 63.12 631 ASN A CA 1
ATOM 5078 C C . ASN A 1 631 ? -18.005 -9.784 25.136 1.00 63.12 631 ASN A C 1
ATOM 5080 O O . ASN A 1 631 ? -18.308 -10.529 24.201 1.00 63.12 631 ASN A O 1
ATOM 5084 N N . ILE A 1 632 ? -18.658 -8.653 25.398 1.00 65.75 632 ILE A N 1
ATOM 5085 C CA . ILE A 1 632 ? -19.819 -8.180 24.636 1.00 65.75 632 ILE A CA 1
ATOM 5086 C C . ILE A 1 632 ? -19.513 -6.787 24.097 1.00 65.75 632 ILE A C 1
ATOM 5088 O O . ILE A 1 632 ? -19.218 -5.870 24.862 1.00 65.75 632 ILE A O 1
ATOM 5092 N N . TYR A 1 633 ? -19.651 -6.617 22.783 1.00 76.88 633 TYR A N 1
ATOM 5093 C CA . TYR A 1 633 ? -19.615 -5.305 22.141 1.00 76.88 633 TYR A CA 1
ATOM 5094 C C . TYR A 1 633 ? -21.038 -4.805 21.868 1.00 76.88 633 TYR A C 1
ATOM 5096 O O . TYR A 1 633 ? -21.888 -5.536 21.350 1.00 76.88 633 TYR A O 1
ATOM 5104 N N . ALA A 1 634 ? -21.298 -3.563 22.280 1.00 69.50 634 ALA A N 1
ATOM 5105 C CA . ALA A 1 634 ? -22.601 -3.151 22.795 1.00 69.50 634 ALA A CA 1
ATOM 5106 C C . ALA A 1 634 ? -22.959 -1.669 22.530 1.00 69.50 634 ALA A C 1
ATOM 5108 O O . ALA A 1 634 ? -23.218 -0.930 23.484 1.00 69.50 634 ALA A O 1
ATOM 5109 N N . PRO A 1 635 ? -22.972 -1.175 21.276 1.00 79.50 635 PRO A N 1
ATOM 5110 C CA . PRO A 1 635 ? -23.513 0.157 21.018 1.00 79.50 635 PRO A CA 1
ATOM 5111 C C . PRO A 1 635 ? -25.016 0.190 21.341 1.00 79.50 635 PRO A C 1
ATOM 5113 O O . PRO A 1 635 ? -25.751 -0.762 21.051 1.00 79.50 635 PRO A O 1
ATOM 5116 N N . ALA A 1 636 ? -25.480 1.282 21.954 1.00 74.06 636 ALA A N 1
ATOM 5117 C CA . ALA A 1 636 ? -26.869 1.430 22.397 1.00 74.06 636 ALA A CA 1
ATOM 5118 C C . ALA A 1 636 ? -27.845 1.390 21.211 1.00 74.06 636 ALA A C 1
ATOM 5120 O O . ALA A 1 636 ? -28.908 0.775 21.285 1.00 74.06 636 ALA A O 1
ATOM 5121 N N . GLU A 1 637 ? -27.417 1.956 20.084 1.00 83.25 637 GLU A N 1
ATOM 5122 C CA . GLU A 1 637 ? -28.100 1.998 18.791 1.00 83.25 637 GLU A CA 1
ATOM 5123 C C . GLU A 1 637 ? -28.300 0.609 18.170 1.00 83.25 637 GLU A C 1
ATOM 5125 O O . GLU A 1 637 ? -29.021 0.462 17.185 1.00 83.25 637 GLU A O 1
ATOM 5130 N N . CYS A 1 638 ? -27.682 -0.423 18.751 1.00 80.00 638 CYS A N 1
ATOM 5131 C CA . CYS A 1 638 ? -27.835 -1.818 18.360 1.00 80.00 638 CYS A CA 1
ATOM 5132 C C . CYS A 1 638 ? -28.465 -2.674 19.473 1.00 80.00 638 CYS A C 1
ATOM 5134 O O . CYS A 1 638 ? -28.251 -3.884 19.511 1.00 80.00 638 CYS A O 1
ATOM 5136 N N . THR A 1 639 ? -29.241 -2.088 20.390 1.00 77.81 639 THR A N 1
ATOM 5137 C CA . THR A 1 639 ? -29.990 -2.825 21.427 1.00 77.81 639 THR A CA 1
ATOM 5138 C C . THR A 1 639 ? -29.084 -3.710 22.293 1.00 77.81 639 THR A C 1
ATOM 5140 O O . THR A 1 639 ? -29.157 -4.939 22.260 1.00 77.81 639 THR A O 1
ATOM 5143 N N . ILE A 1 640 ? -28.216 -3.062 23.073 1.00 70.19 640 ILE A N 1
ATOM 5144 C CA . ILE A 1 640 ? -27.366 -3.637 24.135 1.00 70.19 640 ILE A CA 1
ATOM 5145 C C . ILE A 1 640 ? -26.263 -4.598 23.671 1.00 70.19 640 ILE A C 1
ATOM 5147 O O . ILE A 1 640 ? -25.153 -4.465 24.150 1.00 70.19 640 ILE A O 1
ATOM 5151 N N . SER A 1 641 ? -26.488 -5.589 22.809 1.00 68.44 641 SER A N 1
ATOM 5152 C CA . SER A 1 641 ? -25.453 -6.590 22.483 1.00 68.44 641 SER A CA 1
ATOM 5153 C C . SER A 1 641 ? -25.426 -6.880 20.997 1.00 68.44 641 SER A C 1
ATOM 5155 O O . SER A 1 641 ? -26.387 -7.427 20.477 1.00 68.44 641 SER A O 1
ATOM 5157 N N . ALA A 1 642 ? -24.335 -6.533 20.317 1.00 71.25 642 ALA A N 1
ATOM 5158 C CA . ALA A 1 642 ? -24.175 -6.741 18.879 1.00 71.25 642 ALA A CA 1
ATOM 5159 C C . ALA A 1 642 ? -23.248 -7.905 18.536 1.00 71.25 642 ALA A C 1
ATOM 5161 O O . ALA A 1 642 ? -23.564 -8.692 17.639 1.00 71.25 642 ALA A O 1
ATOM 5162 N N . LEU A 1 643 ? -22.139 -8.018 19.263 1.00 76.31 643 LEU A N 1
ATOM 5163 C CA . LEU A 1 643 ? -21.148 -9.072 19.085 1.00 76.31 643 LEU A CA 1
ATOM 5164 C C . LEU A 1 643 ? -20.843 -9.715 20.433 1.00 76.31 643 LEU A C 1
ATOM 5166 O O . LEU A 1 643 ? -20.883 -9.038 21.467 1.00 76.31 643 LEU A O 1
ATOM 5170 N N . CYS A 1 644 ? -20.520 -11.004 20.415 1.00 71.81 644 CYS A N 1
ATOM 5171 C CA . CYS A 1 644 ? -20.064 -11.707 21.605 1.00 71.81 644 CYS A CA 1
ATOM 5172 C C . CYS A 1 644 ? -18.860 -12.606 21.320 1.00 71.81 644 CYS A C 1
ATOM 5174 O O . CYS A 1 644 ? -18.825 -13.334 20.322 1.00 71.81 644 CYS A O 1
ATOM 5176 N N . TYR A 1 645 ? -17.909 -12.613 22.252 1.00 68.81 645 TYR A N 1
ATOM 5177 C CA . TYR A 1 645 ? -16.790 -13.546 22.291 1.00 68.81 645 TYR A CA 1
ATOM 5178 C C . TYR A 1 645 ? -16.768 -14.273 23.633 1.00 68.81 645 TYR A C 1
ATOM 5180 O O . TYR A 1 645 ? -16.723 -13.652 24.696 1.00 68.81 645 TYR A O 1
ATOM 5188 N N . LYS A 1 646 ? -16.803 -15.605 23.598 1.00 66.62 646 LYS A N 1
ATOM 5189 C CA . LYS A 1 646 ? -16.699 -16.428 24.804 1.00 66.62 646 LYS A CA 1
ATOM 5190 C C . LYS A 1 646 ? -15.223 -16.632 25.136 1.00 66.62 646 LYS A C 1
ATOM 5192 O O . LYS A 1 646 ? -14.514 -17.277 24.370 1.00 66.62 646 LYS A O 1
ATOM 5197 N N . ILE A 1 647 ? -14.778 -16.124 26.282 1.00 58.53 647 ILE A N 1
ATOM 5198 C CA . ILE A 1 647 ? -13.411 -16.347 26.762 1.00 58.53 647 ILE A CA 1
ATOM 5199 C C . ILE A 1 647 ? -13.338 -17.778 27.319 1.00 58.53 647 ILE A C 1
ATOM 5201 O O . ILE A 1 647 ? -14.199 -18.191 28.103 1.00 58.53 647 ILE A O 1
ATOM 5205 N N . GLY A 1 648 ? -12.355 -18.562 26.863 1.00 48.31 648 GLY A N 1
ATOM 5206 C CA . GLY A 1 648 ? -12.111 -19.924 27.352 1.00 48.31 648 GLY A CA 1
ATOM 5207 C C . GLY A 1 648 ? -11.843 -19.958 28.863 1.00 48.31 648 GLY A C 1
ATOM 5208 O O . GLY A 1 648 ? -11.466 -18.951 29.456 1.00 48.31 648 GLY A O 1
ATOM 5209 N N . GLY A 1 649 ? -12.080 -21.105 29.510 1.00 45.16 649 GLY A N 1
ATOM 5210 C CA . GLY A 1 649 ? -11.822 -21.278 30.949 1.00 45.16 649 GLY A CA 1
ATOM 5211 C C . GLY A 1 649 ? -10.342 -21.099 31.329 1.00 45.16 649 GLY A C 1
ATOM 5212 O O . GLY A 1 649 ? -9.491 -20.977 30.455 1.00 45.16 649 GLY A O 1
ATOM 5213 N N . LYS A 1 650 ? -10.037 -21.138 32.639 1.00 40.16 650 LYS A N 1
ATOM 5214 C CA . LYS A 1 650 ? -8.729 -20.825 33.277 1.00 40.16 650 LYS A CA 1
ATOM 5215 C C . LYS A 1 650 ? -7.460 -21.475 32.671 1.00 40.16 650 LYS A C 1
ATOM 5217 O O . LYS A 1 650 ? -6.370 -21.093 33.072 1.00 40.16 650 LYS A O 1
ATOM 5222 N N . GLU A 1 651 ? -7.582 -22.441 31.760 1.00 37.53 651 GLU A N 1
ATOM 5223 C CA . GLU A 1 651 ? -6.467 -23.157 31.114 1.00 37.53 651 GLU A CA 1
ATOM 5224 C C . GLU A 1 651 ? -6.049 -22.582 29.746 1.00 37.53 651 GLU A C 1
ATOM 5226 O O . GLU A 1 651 ? -5.095 -23.080 29.158 1.00 37.53 651 GLU A O 1
ATOM 5231 N N . HIS A 1 652 ? -6.741 -21.573 29.205 1.00 43.62 652 HIS A N 1
ATOM 5232 C CA . HIS A 1 652 ? -6.326 -20.897 27.966 1.00 43.62 652 HIS A CA 1
ATOM 5233 C C . HIS A 1 652 ? -5.641 -19.567 28.290 1.00 43.62 652 HIS A C 1
ATOM 5235 O O . HIS A 1 652 ? -6.168 -18.777 29.076 1.00 43.62 652 HIS A O 1
ATOM 5241 N N . GLU A 1 653 ? -4.485 -19.309 27.672 1.00 42.34 653 GLU A N 1
ATOM 5242 C CA . GLU A 1 653 ? -3.874 -17.977 27.675 1.00 42.34 653 GLU A CA 1
ATOM 5243 C C . GLU A 1 653 ? -4.889 -16.966 27.126 1.00 42.34 653 GLU A C 1
ATOM 5245 O O . GLU A 1 653 ? -5.449 -17.143 26.042 1.00 42.34 653 GLU A O 1
ATOM 5250 N N . ILE A 1 654 ? -5.183 -15.929 27.913 1.00 48.75 654 ILE A N 1
ATOM 5251 C CA . ILE A 1 654 ? -6.053 -14.835 27.484 1.00 48.75 654 ILE A CA 1
ATOM 5252 C C . ILE A 1 654 ? -5.197 -13.938 26.582 1.00 48.75 654 ILE A C 1
ATOM 5254 O O . ILE A 1 654 ? -4.198 -13.411 27.069 1.00 48.75 654 ILE A O 1
ATOM 5258 N N . PRO A 1 655 ? -5.547 -13.759 25.297 1.00 48.97 655 PRO A N 1
ATOM 5259 C CA . PRO A 1 655 ? -4.777 -12.893 24.414 1.00 48.97 655 PRO A CA 1
ATOM 5260 C C . PRO A 1 655 ? -4.824 -11.441 24.906 1.00 48.97 655 PRO A C 1
ATOM 5262 O O . PRO A 1 655 ? -5.878 -10.971 25.339 1.00 48.97 655 PRO A O 1
ATOM 5265 N N . ASP A 1 656 ? -3.698 -10.727 24.784 1.00 47.16 656 ASP A N 1
ATOM 5266 C CA . ASP A 1 656 ? -3.550 -9.312 25.173 1.00 47.16 656 ASP A CA 1
ATOM 5267 C C . ASP A 1 656 ? -4.662 -8.419 24.585 1.00 47.16 656 ASP A C 1
ATOM 5269 O O . ASP A 1 656 ? -5.164 -7.524 25.263 1.00 47.16 656 ASP A O 1
ATOM 5273 N N . ASN A 1 657 ? -5.091 -8.706 23.348 1.00 57.19 657 ASN A N 1
ATOM 5274 C CA . ASN A 1 657 ? -6.258 -8.097 22.708 1.00 57.19 657 ASN A CA 1
ATOM 5275 C C . ASN A 1 657 ? -7.396 -9.116 22.587 1.00 57.19 657 ASN A C 1
ATOM 5277 O O . ASN A 1 657 ? -7.442 -9.912 21.648 1.00 57.19 657 ASN A O 1
ATOM 5281 N N . VAL A 1 658 ? -8.344 -9.063 23.522 1.00 63.16 658 VAL A N 1
ATOM 5282 C CA . VAL A 1 658 ? -9.522 -9.938 23.520 1.00 63.16 658 VAL A CA 1
ATOM 5283 C C . VAL A 1 658 ? -10.442 -9.583 22.338 1.00 63.16 658 VAL A C 1
ATOM 5285 O O . VAL A 1 658 ? -10.901 -8.440 22.252 1.00 63.16 658 VAL A O 1
ATOM 5288 N N . PRO A 1 659 ? -10.774 -10.539 21.449 1.00 72.00 659 PRO A N 1
ATOM 5289 C CA . PRO A 1 659 ? -11.713 -10.299 20.361 1.00 72.00 659 PRO A CA 1
ATOM 5290 C C . PRO A 1 659 ? -13.088 -9.849 20.860 1.00 72.00 659 PRO A C 1
ATOM 5292 O O . PRO A 1 659 ? -13.554 -10.262 21.926 1.00 72.00 659 PRO A O 1
ATOM 5295 N N . ILE A 1 660 ? -13.774 -9.039 20.054 1.00 71.94 660 ILE A N 1
ATOM 5296 C CA . ILE A 1 660 ? -15.182 -8.674 20.291 1.00 71.94 660 ILE A CA 1
ATOM 5297 C C . ILE A 1 660 ? -16.155 -9.718 19.726 1.00 71.94 660 ILE A C 1
ATOM 5299 O O . ILE A 1 660 ? -17.336 -9.724 20.070 1.00 71.94 660 ILE A O 1
ATOM 5303 N N . GLY A 1 661 ? -15.632 -10.668 18.946 1.00 75.06 661 GLY A N 1
ATOM 5304 C CA . GLY A 1 661 ? -16.318 -11.897 18.562 1.00 75.06 661 GLY A CA 1
ATOM 5305 C C . GLY A 1 661 ? -17.192 -11.763 17.322 1.00 75.06 661 GLY A C 1
ATOM 5306 O O . GLY A 1 661 ? -16.914 -10.950 16.443 1.00 75.06 661 GLY A O 1
ATOM 5307 N N . ARG A 1 662 ? -18.215 -12.619 17.226 1.00 75.56 662 ARG A N 1
ATOM 5308 C CA . ARG A 1 662 ? -19.088 -12.733 16.045 1.00 75.56 662 ARG A CA 1
ATOM 5309 C C . ARG A 1 662 ? -20.457 -12.104 16.290 1.00 75.56 662 ARG A C 1
ATOM 5311 O O . ARG A 1 662 ? -20.874 -11.940 17.438 1.00 75.56 662 ARG A O 1
ATOM 5318 N N . CYS A 1 663 ? -21.148 -11.775 15.198 1.00 77.00 663 CYS A N 1
ATOM 5319 C CA . CYS A 1 663 ? -22.529 -11.304 15.229 1.00 77.00 663 CYS A CA 1
ATOM 5320 C C . CYS A 1 663 ? -23.464 -12.304 15.892 1.00 77.00 663 CYS A C 1
ATOM 5322 O O . CYS A 1 663 ? -23.409 -13.502 15.624 1.00 77.00 663 CYS A O 1
ATOM 5324 N N . LEU A 1 664 ? -24.372 -11.776 16.713 1.00 74.88 664 LEU A N 1
ATOM 5325 C CA . LEU A 1 664 ? -25.529 -12.542 17.158 1.00 74.88 664 LEU A CA 1
ATOM 5326 C C . LEU A 1 664 ? -26.431 -12.904 15.960 1.00 74.88 664 LEU A C 1
ATOM 5328 O O . LEU A 1 664 ? -26.458 -12.156 14.974 1.00 74.88 664 LEU A O 1
ATOM 5332 N N . PRO A 1 665 ? -27.205 -14.002 16.049 1.00 75.75 665 PRO A N 1
ATOM 5333 C CA . PRO A 1 665 ? -28.093 -14.434 14.974 1.00 75.75 665 PRO A CA 1
ATOM 5334 C C . PRO A 1 665 ? -29.035 -13.327 14.485 1.00 75.75 665 PRO A C 1
ATOM 5336 O O . PRO A 1 665 ? -29.582 -12.561 15.283 1.00 75.75 665 PRO A O 1
ATOM 5339 N N . GLY A 1 666 ? -29.227 -13.235 13.167 1.00 75.62 666 GLY A N 1
ATOM 5340 C CA . GLY A 1 666 ? -30.066 -12.205 12.537 1.00 75.62 666 GLY A CA 1
ATOM 5341 C C . GLY A 1 666 ? -29.461 -10.799 12.447 1.00 75.62 666 GLY A C 1
ATOM 5342 O O . GLY A 1 666 ? -30.112 -9.885 11.927 1.00 75.62 666 GLY A O 1
ATOM 5343 N N . ARG A 1 667 ? -28.229 -10.606 12.932 1.00 80.69 667 ARG A N 1
ATOM 5344 C CA . ARG A 1 667 ? -27.451 -9.375 12.745 1.00 80.69 667 ARG A CA 1
ATOM 5345 C C . ARG A 1 667 ? -26.487 -9.524 11.574 1.00 80.69 667 ARG A C 1
ATOM 5347 O O . ARG A 1 667 ? -26.091 -10.625 11.205 1.00 80.69 667 ARG A O 1
ATOM 5354 N N . LYS A 1 668 ? -26.098 -8.395 10.997 1.00 86.94 668 LYS A N 1
ATOM 5355 C CA . LYS A 1 668 ? -25.067 -8.293 9.963 1.00 86.94 668 LYS A CA 1
ATOM 5356 C C . LYS A 1 668 ? -23.956 -7.383 10.469 1.00 86.94 668 LYS A C 1
ATOM 5358 O O . LYS A 1 668 ? -24.213 -6.454 11.232 1.00 86.94 668 LYS A O 1
ATOM 5363 N N . ILE A 1 669 ? -22.741 -7.607 9.996 1.00 88.50 669 ILE A N 1
ATOM 5364 C CA . ILE A 1 669 ? -21.607 -6.711 10.226 1.00 88.50 669 ILE A CA 1
ATOM 5365 C C . ILE A 1 669 ? -20.896 -6.450 8.907 1.00 88.50 669 ILE A C 1
ATOM 5367 O O . ILE A 1 669 ? -20.899 -7.297 8.017 1.00 88.50 669 ILE A O 1
ATOM 5371 N N . ARG A 1 670 ? -20.332 -5.257 8.752 1.00 90.25 670 ARG A N 1
ATOM 5372 C CA . ARG A 1 670 ? -19.370 -4.940 7.697 1.00 90.25 670 ARG A CA 1
ATOM 5373 C C . ARG A 1 670 ? -18.216 -4.180 8.329 1.00 90.25 670 ARG A C 1
ATOM 5375 O O . ARG A 1 670 ? -18.447 -3.259 9.108 1.00 90.25 670 ARG A O 1
ATOM 5382 N N . LEU A 1 671 ? -16.993 -4.562 7.983 1.00 91.19 671 LEU A N 1
ATOM 5383 C CA . LEU A 1 671 ? -15.800 -3.791 8.305 1.00 91.19 671 LEU A CA 1
ATOM 5384 C C . LEU A 1 671 ? -15.318 -3.119 7.023 1.00 91.19 671 LEU A C 1
ATOM 5386 O O . LEU A 1 671 ? -14.890 -3.808 6.095 1.00 91.19 671 LEU A O 1
ATOM 5390 N N . LEU A 1 672 ? -15.446 -1.795 6.957 1.00 91.31 672 LEU A N 1
ATOM 5391 C CA . LEU A 1 672 ? -15.235 -1.051 5.720 1.00 91.31 672 LEU A CA 1
ATOM 5392 C C . LEU A 1 672 ? -14.118 -0.019 5.845 1.00 91.31 672 LEU A C 1
ATOM 5394 O O . LEU A 1 672 ? -14.022 0.687 6.847 1.00 91.31 672 LEU A O 1
ATOM 5398 N N . ASP A 1 673 ? -13.303 0.107 4.804 1.00 88.00 673 ASP A N 1
ATOM 5399 C CA . ASP A 1 673 ? -12.349 1.202 4.676 1.00 88.00 673 ASP A CA 1
ATOM 5400 C C . ASP A 1 673 ? -13.069 2.551 4.465 1.00 88.00 673 ASP A C 1
ATOM 5402 O O . ASP A 1 673 ? -14.295 2.640 4.320 1.00 88.00 673 ASP A O 1
ATOM 5406 N N . LYS A 1 674 ? -12.300 3.642 4.418 1.00 85.69 674 LYS A N 1
ATOM 5407 C CA . LYS A 1 674 ? -12.854 4.991 4.213 1.00 85.69 674 LYS A CA 1
ATOM 5408 C C . LYS A 1 674 ? -13.561 5.189 2.858 1.00 85.69 674 LYS A C 1
ATOM 5410 O O . LYS A 1 674 ? -14.274 6.177 2.695 1.00 85.69 674 LYS A O 1
ATOM 5415 N N . TYR A 1 675 ? -13.369 4.275 1.907 1.00 86.94 675 TYR A N 1
ATOM 5416 C CA . TYR A 1 675 ? -14.010 4.245 0.590 1.00 86.94 675 TYR A CA 1
ATOM 5417 C C . TYR A 1 675 ? -15.132 3.199 0.502 1.00 86.94 675 TYR A C 1
ATOM 5419 O O . TYR A 1 675 ? -15.628 2.916 -0.588 1.00 86.94 675 TYR A O 1
ATOM 5427 N N . ARG A 1 676 ? -15.566 2.656 1.649 1.00 87.38 676 ARG A N 1
ATOM 5428 C CA . ARG A 1 676 ? -16.620 1.643 1.781 1.00 87.38 676 ARG A CA 1
ATOM 5429 C C . ARG A 1 676 ? -16.298 0.295 1.127 1.00 87.38 676 ARG A C 1
ATOM 5431 O O . ARG A 1 676 ? -17.218 -0.455 0.810 1.00 87.38 676 ARG A O 1
ATOM 5438 N N . GLN A 1 677 ? -15.021 -0.035 0.964 1.00 89.00 677 GLN A N 1
ATOM 5439 C CA . GLN A 1 677 ? -14.590 -1.366 0.538 1.00 89.00 677 GLN A CA 1
ATOM 5440 C C . GLN A 1 677 ? -14.294 -2.261 1.735 1.00 89.00 677 GLN A C 1
ATOM 5442 O O . GLN A 1 677 ? -13.950 -1.779 2.812 1.00 89.00 677 GLN A O 1
ATOM 5447 N N . GLN A 1 678 ? -14.428 -3.574 1.553 1.00 88.38 678 GLN A N 1
ATOM 5448 C CA . GLN A 1 678 ? -14.104 -4.534 2.605 1.00 88.38 678 GLN A CA 1
ATOM 5449 C C . GLN A 1 678 ? -12.612 -4.492 2.946 1.00 88.38 678 GLN A C 1
ATOM 5451 O O . GLN A 1 678 ? -11.757 -4.478 2.057 1.00 88.38 678 GLN A O 1
ATOM 5456 N N . VAL A 1 679 ? -12.318 -4.490 4.244 1.00 87.44 679 VAL A N 1
ATOM 5457 C CA . VAL A 1 679 ? -10.946 -4.551 4.748 1.00 87.44 679 VAL A CA 1
ATOM 5458 C C . VAL A 1 679 ? -10.410 -5.977 4.659 1.00 87.44 679 VAL A C 1
ATOM 5460 O O . VAL A 1 679 ? -11.120 -6.944 4.925 1.00 87.44 679 VAL A O 1
ATOM 5463 N N . ILE A 1 680 ? -9.140 -6.089 4.288 1.00 89.25 680 ILE A N 1
ATOM 5464 C CA . ILE A 1 680 ? -8.392 -7.345 4.229 1.00 89.25 680 ILE A CA 1
ATOM 5465 C C . ILE A 1 680 ? -8.231 -7.983 5.626 1.00 89.25 680 ILE A C 1
ATOM 5467 O O . ILE A 1 680 ? -7.924 -7.269 6.582 1.00 89.25 680 ILE A O 1
ATOM 5471 N N . PRO A 1 681 ? -8.416 -9.310 5.776 1.00 87.25 681 PRO A N 1
ATOM 5472 C CA . PRO A 1 681 ? -8.332 -9.999 7.066 1.00 87.25 681 PRO A CA 1
ATOM 5473 C C . PRO A 1 681 ? -6.883 -10.374 7.429 1.00 87.25 681 PRO A C 1
ATOM 5475 O O . PRO A 1 681 ? -6.540 -11.543 7.559 1.00 87.25 681 PRO A O 1
ATOM 5478 N N . ASP A 1 682 ? -6.005 -9.380 7.554 1.00 81.50 682 ASP A N 1
ATOM 5479 C CA . ASP A 1 682 ? -4.575 -9.556 7.875 1.00 81.50 682 ASP A CA 1
ATOM 5480 C C . ASP A 1 682 ? -4.234 -9.306 9.361 1.00 81.50 682 ASP A C 1
ATOM 5482 O O . ASP A 1 682 ? -3.076 -9.350 9.767 1.00 81.50 682 ASP A O 1
ATOM 5486 N N . GLY A 1 683 ? -5.237 -8.994 10.185 1.00 74.12 683 GLY A N 1
ATOM 5487 C CA . GLY A 1 683 ? -5.095 -8.657 11.602 1.00 74.12 683 GLY A CA 1
ATOM 5488 C C . GLY A 1 683 ? -4.536 -7.263 11.885 1.00 74.12 683 GLY A C 1
ATOM 5489 O O . GLY A 1 683 ? -4.356 -6.923 13.055 1.00 74.12 683 GLY A O 1
ATOM 5490 N N . ARG A 1 684 ? -4.275 -6.448 10.858 1.00 77.00 684 ARG A N 1
ATOM 5491 C CA . ARG A 1 684 ? -3.528 -5.180 10.959 1.00 77.00 684 ARG A CA 1
ATOM 5492 C C . ARG A 1 684 ? -4.274 -4.023 10.312 1.00 77.00 684 ARG A C 1
ATOM 5494 O O . ARG A 1 684 ? -4.386 -2.956 10.914 1.00 77.00 684 ARG A O 1
ATOM 5501 N N . SER A 1 685 ? -4.819 -4.249 9.125 1.00 80.06 685 SER A N 1
ATOM 5502 C CA . SER A 1 685 ? -5.619 -3.294 8.378 1.00 80.06 685 SER A CA 1
ATOM 5503 C C . SER A 1 685 ? -6.895 -2.957 9.143 1.00 80.06 685 SER A C 1
ATOM 5505 O O . SER A 1 685 ? -7.608 -3.835 9.634 1.00 80.06 685 SER A O 1
ATOM 5507 N N . THR A 1 686 ? -7.179 -1.660 9.263 1.00 82.44 686 THR A N 1
ATOM 5508 C CA . THR A 1 686 ? -8.316 -1.158 10.039 1.00 82.44 686 THR A CA 1
ATOM 5509 C C . THR A 1 686 ? -9.431 -0.643 9.139 1.00 82.44 686 THR A C 1
ATOM 5511 O O . THR A 1 686 ? -9.196 -0.037 8.089 1.00 82.44 686 THR A O 1
ATOM 5514 N N . GLY A 1 687 ? -10.665 -0.871 9.579 1.00 85.94 687 GLY A N 1
ATOM 5515 C CA . GLY A 1 687 ? -11.873 -0.324 8.973 1.00 85.94 687 GLY A CA 1
ATOM 5516 C C . GLY A 1 687 ? -12.865 0.129 10.024 1.00 85.94 687 GLY A C 1
ATOM 5517 O O . GLY A 1 687 ? -12.749 -0.214 11.197 1.00 85.94 687 GLY A O 1
ATOM 5518 N N . GLU A 1 688 ? -13.849 0.901 9.597 1.00 91.38 688 GLU A N 1
ATOM 5519 C CA . GLU A 1 688 ? -14.986 1.291 10.416 1.00 91.38 688 GLU A CA 1
ATOM 5520 C C . GLU A 1 688 ? -16.002 0.145 10.500 1.00 91.38 688 GLU A C 1
ATOM 5522 O O . GLU A 1 688 ? -16.293 -0.527 9.506 1.00 91.38 688 GLU A O 1
ATOM 5527 N N . ILE A 1 689 ? -16.534 -0.081 11.701 1.00 90.81 689 ILE A N 1
ATOM 5528 C CA . ILE A 1 689 ? -17.533 -1.110 11.980 1.00 90.81 689 ILE A CA 1
ATOM 5529 C C . ILE A 1 689 ? -18.925 -0.577 11.607 1.00 90.81 689 ILE A C 1
ATOM 5531 O O . ILE A 1 689 ? -19.377 0.463 12.083 1.00 90.81 689 ILE A O 1
ATOM 5535 N N . TYR A 1 690 ? -19.637 -1.329 10.774 1.00 92.25 690 TYR A N 1
ATOM 5536 C CA . TYR A 1 690 ? -21.035 -1.096 10.424 1.00 92.25 690 TYR A CA 1
ATOM 5537 C C . TYR A 1 690 ? -21.864 -2.282 10.895 1.00 92.25 690 TYR A C 1
ATOM 5539 O O . TYR A 1 690 ? -21.525 -3.432 10.613 1.00 92.25 690 TYR A O 1
ATOM 5547 N N . LEU A 1 691 ? -22.975 -2.015 11.574 1.00 90.12 691 LEU A N 1
ATOM 5548 C CA . LEU A 1 691 ? -23.880 -3.048 12.077 1.00 90.12 691 LEU A CA 1
ATOM 5549 C C . LEU A 1 691 ? -25.208 -2.986 11.327 1.00 90.12 691 LEU A C 1
ATOM 5551 O O . LEU A 1 691 ? -25.770 -1.912 11.178 1.00 90.12 691 LEU A O 1
ATOM 5555 N N . GLY A 1 692 ? -25.670 -4.131 10.827 1.00 88.19 692 GLY A N 1
ATOM 5556 C CA . GLY A 1 692 ? -26.866 -4.339 10.000 1.00 88.19 692 GLY A CA 1
ATOM 5557 C C . GLY A 1 692 ? -27.847 -5.330 10.655 1.00 88.19 692 GLY A C 1
ATOM 5558 O O . GLY A 1 692 ? -27.489 -6.049 11.588 1.00 88.19 692 GLY A O 1
ATOM 5559 N N . GLY A 1 693 ? -29.070 -5.433 10.134 1.00 83.62 693 GLY A N 1
ATOM 5560 C CA . GLY A 1 693 ? -30.031 -6.473 10.536 1.00 83.62 693 GLY A CA 1
ATOM 5561 C C . GLY A 1 693 ? -30.859 -6.153 11.788 1.00 83.62 693 GLY A C 1
ATOM 5562 O O . GLY A 1 693 ? -31.165 -4.996 12.074 1.00 83.62 693 GLY A O 1
ATOM 5563 N N . ILE A 1 694 ? -31.293 -7.196 12.504 1.00 79.25 694 ILE A N 1
ATOM 5564 C CA . ILE A 1 694 ? -32.232 -7.060 13.630 1.00 79.25 694 ILE A CA 1
ATOM 5565 C C . ILE A 1 694 ? -31.561 -6.402 14.841 1.00 79.25 694 ILE A C 1
ATOM 5567 O O . ILE A 1 694 ? -30.449 -6.754 15.226 1.00 79.25 694 ILE A O 1
ATOM 5571 N N . GLY A 1 695 ? -32.273 -5.479 15.491 1.00 76.81 695 GLY A N 1
ATOM 5572 C CA . GLY A 1 695 ? -31.817 -4.812 16.714 1.00 76.81 695 GLY A CA 1
ATOM 5573 C C . GLY A 1 695 ? -31.149 -3.460 16.480 1.00 76.81 695 GLY A C 1
ATOM 5574 O O . GLY A 1 695 ? -30.741 -2.828 17.453 1.00 76.81 695 GLY A O 1
ATOM 5575 N N . ILE A 1 696 ? -31.075 -3.000 15.229 1.00 86.81 696 ILE A N 1
ATOM 5576 C CA . ILE A 1 696 ? -30.748 -1.606 14.920 1.00 86.81 696 ILE A CA 1
ATOM 5577 C C . ILE A 1 696 ? -31.928 -0.732 15.321 1.00 86.81 696 ILE A C 1
ATOM 5579 O O . ILE A 1 696 ? -33.079 -1.027 14.994 1.00 86.81 696 ILE A O 1
ATOM 5583 N N . PHE A 1 697 ? -31.629 0.339 16.042 1.00 85.75 697 PHE A N 1
ATOM 5584 C CA . PHE A 1 697 ? -32.591 1.364 16.410 1.00 85.75 697 PHE A CA 1
ATOM 5585 C C . PHE A 1 697 ? -33.270 2.012 15.190 1.00 85.75 697 PHE A C 1
ATOM 5587 O O . PHE A 1 697 ? -32.763 2.010 14.072 1.00 85.75 697 PHE A O 1
ATOM 5594 N N . THR A 1 698 ? -34.417 2.644 15.406 1.00 83.44 698 THR A N 1
ATOM 5595 C CA . THR A 1 698 ? -35.130 3.388 14.353 1.00 83.44 698 THR A CA 1
ATOM 5596 C C . THR A 1 698 ? -34.548 4.783 14.095 1.00 83.44 698 THR A C 1
ATOM 5598 O O . THR A 1 698 ? -35.018 5.482 13.200 1.00 83.44 698 THR A O 1
ATOM 5601 N N . GLY A 1 699 ? -33.546 5.192 14.878 1.00 85.75 699 GLY A N 1
ATOM 5602 C CA . GLY A 1 699 ? -32.927 6.513 14.854 1.00 85.75 699 GLY A CA 1
ATOM 5603 C C . GLY A 1 699 ? -33.013 7.230 16.203 1.00 85.75 699 GLY A C 1
ATOM 5604 O O . GLY A 1 699 ? -33.799 6.878 17.083 1.00 85.75 699 GLY A O 1
ATOM 5605 N N . TYR A 1 700 ? -32.198 8.264 16.356 1.00 87.31 700 TYR A N 1
ATOM 5606 C CA . TYR A 1 700 ? -32.265 9.235 17.434 1.00 87.31 700 TYR A CA 1
ATOM 5607 C C . TYR A 1 700 ? -33.565 10.043 17.365 1.00 87.31 700 TYR A C 1
ATOM 5609 O O . TYR A 1 700 ? -33.998 10.499 16.300 1.00 87.31 700 TYR A O 1
ATOM 5617 N N . PHE A 1 701 ? -34.175 10.240 18.531 1.00 84.25 701 PHE A N 1
ATOM 5618 C CA . PHE A 1 701 ? -35.429 10.968 18.673 1.00 84.25 701 PHE A CA 1
ATOM 5619 C C . PHE A 1 701 ? -35.280 12.433 18.237 1.00 84.25 701 PHE A C 1
ATOM 5621 O O . PHE A 1 701 ? -34.376 13.128 18.697 1.00 84.25 701 PHE A O 1
ATOM 5628 N N . ASN A 1 702 ? -36.171 12.900 17.354 1.00 82.06 702 ASN A N 1
ATOM 5629 C CA . ASN A 1 702 ? -36.200 14.269 16.819 1.00 82.06 702 ASN A CA 1
ATOM 5630 C C . ASN A 1 702 ? -34.860 14.789 16.262 1.00 82.06 702 ASN A C 1
ATOM 5632 O O . ASN A 1 702 ? -34.612 15.994 16.277 1.00 82.06 702 ASN A O 1
ATOM 5636 N N . ASN A 1 703 ? -34.010 13.902 15.734 1.00 85.00 703 ASN A N 1
ATOM 5637 C CA . ASN A 1 703 ? -32.713 14.285 15.178 1.00 85.00 703 ASN A CA 1
ATOM 5638 C C . ASN A 1 703 ? -32.491 13.707 13.763 1.00 85.00 703 ASN A C 1
ATOM 5640 O O . ASN A 1 703 ? -31.706 12.774 13.580 1.00 85.00 703 ASN A O 1
ATOM 5644 N N . PRO A 1 704 ? -33.218 14.215 12.747 1.00 86.75 704 PRO A N 1
ATOM 5645 C CA . PRO A 1 704 ? -33.187 13.662 11.393 1.00 86.75 704 PRO A CA 1
ATOM 5646 C C . PRO A 1 704 ? -31.825 13.816 10.702 1.00 86.75 704 PRO A C 1
ATOM 5648 O O . PRO A 1 704 ? -31.450 12.944 9.921 1.00 86.75 704 PRO A O 1
ATOM 5651 N N . GLU A 1 705 ? -31.079 14.885 10.996 1.00 84.56 705 GLU A N 1
ATOM 5652 C CA . GLU A 1 705 ? -29.749 15.121 10.418 1.00 84.56 705 GLU A CA 1
ATOM 5653 C C . GLU A 1 705 ? -28.742 14.068 10.890 1.00 84.56 705 GLU A C 1
ATOM 5655 O O . GLU A 1 705 ? -28.083 13.428 10.068 1.00 84.56 705 GLU A O 1
ATOM 5660 N N . GLU A 1 706 ? -28.678 13.812 12.201 1.00 83.69 706 GLU A N 1
ATOM 5661 C CA . GLU A 1 706 ? -27.812 12.758 12.736 1.00 83.69 706 GLU A CA 1
ATOM 5662 C C . GLU A 1 706 ? -28.257 11.370 12.276 1.00 83.69 706 GLU A C 1
ATOM 5664 O O . GLU A 1 706 ? -27.414 10.549 11.917 1.00 83.69 706 GLU A O 1
ATOM 5669 N N . ASN A 1 707 ? -29.567 11.117 12.188 1.00 87.25 707 ASN A N 1
ATOM 5670 C CA . ASN A 1 707 ? -30.084 9.853 11.662 1.00 87.25 707 ASN A CA 1
ATOM 5671 C C . ASN A 1 707 ? -29.618 9.599 10.228 1.00 87.25 707 ASN A C 1
ATOM 5673 O O . ASN A 1 707 ? -29.156 8.500 9.938 1.00 87.25 707 ASN A O 1
ATOM 5677 N N . ALA A 1 708 ? -29.664 10.604 9.350 1.00 87.12 708 ALA A N 1
ATOM 5678 C CA . ALA A 1 708 ? -29.160 10.481 7.982 1.00 87.12 708 ALA A CA 1
ATOM 5679 C C . ALA A 1 708 ? -27.637 10.251 7.921 1.00 87.12 708 ALA A C 1
ATOM 5681 O O . ALA A 1 708 ? -27.140 9.645 6.970 1.00 87.12 708 ALA A O 1
ATOM 5682 N N . ARG A 1 709 ? -26.889 10.717 8.931 1.00 85.94 709 ARG A N 1
ATOM 5683 C CA . ARG A 1 709 ? -25.433 10.543 9.027 1.00 85.94 709 ARG A CA 1
ATOM 5684 C C . ARG A 1 709 ? -25.032 9.139 9.485 1.00 85.94 709 ARG A C 1
ATOM 5686 O O . ARG A 1 709 ? -24.024 8.620 8.998 1.00 85.94 709 ARG A O 1
ATOM 5693 N N . VAL A 1 710 ? -25.782 8.546 10.418 1.00 88.88 710 VAL A N 1
ATOM 5694 C CA . VAL A 1 710 ? -25.418 7.265 11.053 1.00 88.88 710 VAL A CA 1
ATOM 5695 C C . VAL A 1 710 ? -26.177 6.055 10.510 1.00 88.88 710 VAL A C 1
ATOM 5697 O O . VAL A 1 710 ? -25.644 4.952 10.567 1.00 88.88 710 VAL A O 1
ATOM 5700 N N . LEU A 1 711 ? -27.388 6.227 9.969 1.00 91.19 711 LEU A N 1
ATOM 5701 C CA . LEU A 1 711 ? -28.158 5.158 9.326 1.00 91.19 711 LEU A CA 1
ATOM 5702 C C . LEU A 1 711 ? -27.957 5.216 7.812 1.00 91.19 711 LEU A C 1
ATOM 5704 O O . LEU A 1 711 ? -28.541 6.047 7.119 1.00 91.19 711 LEU A O 1
ATOM 5708 N N . VAL A 1 712 ? -27.140 4.306 7.290 1.00 91.12 712 VAL A N 1
ATOM 5709 C CA . VAL A 1 712 ? -26.740 4.278 5.878 1.00 91.12 712 VAL A CA 1
ATOM 5710 C C . VAL A 1 712 ? -27.216 3.007 5.185 1.00 91.12 712 VAL A C 1
ATOM 5712 O O . VAL A 1 712 ? -27.388 1.968 5.814 1.00 91.12 712 VAL A O 1
ATOM 5715 N N . ARG A 1 713 ? -27.394 3.062 3.864 1.00 88.50 713 ARG A N 1
ATOM 5716 C CA . ARG A 1 713 ? -27.562 1.862 3.032 1.00 88.50 713 ARG A CA 1
ATOM 5717 C C . ARG A 1 713 ? -26.249 1.552 2.327 1.00 88.50 713 ARG A C 1
ATOM 5719 O O . ARG A 1 713 ? -25.648 2.449 1.738 1.00 88.50 713 ARG A O 1
ATOM 5726 N N . LEU A 1 714 ? -25.810 0.299 2.425 1.00 84.50 714 LEU A N 1
ATOM 5727 C CA . LEU A 1 714 ? -24.574 -0.182 1.796 1.00 84.50 714 LEU A CA 1
ATOM 5728 C C . LEU A 1 714 ? -24.838 -0.878 0.456 1.00 84.50 714 LEU A C 1
ATOM 5730 O O . LEU A 1 714 ? -24.017 -0.797 -0.448 1.00 84.50 714 LEU A O 1
ATOM 5734 N N . SER A 1 715 ? -25.995 -1.521 0.322 1.00 78.69 715 SER A N 1
ATOM 5735 C CA . SER A 1 715 ? -26.505 -2.088 -0.924 1.00 78.69 715 SER A CA 1
ATOM 5736 C C . SER A 1 715 ? -28.027 -1.942 -0.949 1.00 78.69 715 SER A C 1
ATOM 5738 O O . SER A 1 715 ? -28.656 -1.783 0.105 1.00 78.69 715 SER A O 1
ATOM 5740 N N . ASP A 1 716 ? -28.634 -2.022 -2.132 1.00 71.81 716 ASP A N 1
ATOM 5741 C CA . ASP A 1 716 ? -30.092 -1.907 -2.275 1.00 71.81 716 ASP A CA 1
ATOM 5742 C C . ASP A 1 716 ? -30.854 -3.016 -1.528 1.00 71.81 716 ASP A C 1
ATOM 5744 O O . ASP A 1 716 ? -32.001 -2.819 -1.123 1.00 71.81 716 ASP A O 1
ATOM 5748 N N . ASN A 1 717 ? -30.199 -4.156 -1.279 1.00 70.12 717 ASN A N 1
ATOM 5749 C CA . ASN A 1 717 ? -30.815 -5.359 -0.719 1.00 70.12 717 ASN A CA 1
ATOM 5750 C C . ASN A 1 717 ? -30.517 -5.589 0.773 1.00 70.12 717 ASN A C 1
ATOM 5752 O O . ASN A 1 717 ? -31.136 -6.462 1.382 1.00 70.12 717 ASN A O 1
ATOM 5756 N N . ASP A 1 718 ? -29.591 -4.847 1.391 1.00 69.88 718 ASP A N 1
ATOM 5757 C CA . ASP A 1 718 ? -29.140 -5.165 2.755 1.00 69.88 718 ASP A CA 1
ATOM 5758 C C . ASP A 1 718 ? -29.888 -4.449 3.892 1.00 69.88 718 ASP A C 1
ATOM 5760 O O . ASP A 1 718 ? -29.657 -4.767 5.062 1.00 69.88 718 ASP A O 1
ATOM 5764 N N . GLY A 1 719 ? -30.810 -3.536 3.581 1.00 79.81 719 GLY A N 1
ATOM 5765 C CA . GLY A 1 719 ? -31.464 -2.694 4.586 1.00 79.81 719 GLY A CA 1
ATOM 5766 C C . GLY A 1 719 ? -30.540 -1.588 5.114 1.00 79.81 719 GLY A C 1
ATOM 5767 O O . GLY A 1 719 ? -29.575 -1.202 4.455 1.00 79.81 719 GLY A O 1
ATOM 5768 N N . HIS A 1 720 ? -30.861 -1.031 6.286 1.00 87.38 720 HIS A N 1
ATOM 5769 C CA . HIS A 1 720 ? -30.047 0.024 6.903 1.00 87.38 720 HIS A CA 1
ATOM 5770 C C . HIS A 1 720 ? -28.957 -0.585 7.789 1.00 87.38 720 HIS A C 1
ATOM 5772 O O . HIS A 1 720 ? -29.195 -1.562 8.500 1.00 87.38 720 HIS A O 1
ATOM 5778 N N . PHE A 1 721 ? -27.784 0.037 7.764 1.00 92.06 721 PHE A N 1
ATOM 5779 C CA . PHE A 1 721 ? -26.687 -0.190 8.690 1.00 92.06 721 PHE A CA 1
ATOM 5780 C C . PHE A 1 721 ? -26.502 1.030 9.584 1.00 92.06 721 PHE A C 1
ATOM 5782 O O . PHE A 1 721 ? -26.579 2.165 9.117 1.00 92.06 721 PHE A O 1
ATOM 5789 N N . TYR A 1 722 ? -26.197 0.784 10.851 1.00 92.25 722 TYR A N 1
ATOM 5790 C CA . TYR A 1 722 ? -25.682 1.776 11.774 1.00 92.25 722 TYR A CA 1
ATOM 5791 C C . TYR A 1 722 ? -24.159 1.878 11.642 1.00 92.25 722 TYR A C 1
ATOM 5793 O O . TYR A 1 722 ? -23.438 0.888 11.784 1.00 92.25 722 TYR A O 1
ATOM 5801 N N . ARG A 1 723 ? -23.686 3.090 11.369 1.00 92.94 723 ARG A N 1
ATOM 5802 C CA . ARG A 1 723 ? -22.280 3.480 11.323 1.00 92.94 723 ARG A CA 1
ATOM 5803 C C . ARG A 1 723 ? -21.802 3.810 12.740 1.00 92.94 723 ARG A C 1
ATOM 5805 O O . ARG A 1 723 ? -22.220 4.822 13.295 1.00 92.94 723 ARG A O 1
ATOM 5812 N N . THR A 1 724 ? -20.940 2.975 13.325 1.00 88.38 724 THR A N 1
ATOM 5813 C CA . THR A 1 724 ? -20.609 3.075 14.761 1.00 88.38 724 THR A CA 1
ATOM 5814 C C . THR A 1 724 ? -19.582 4.161 15.091 1.00 88.38 724 THR A C 1
ATOM 5816 O O . THR A 1 724 ? -19.520 4.619 16.231 1.00 88.38 724 THR A O 1
ATOM 5819 N N . GLY A 1 725 ? -18.754 4.574 14.123 1.00 84.50 725 GLY A N 1
ATOM 5820 C CA . GLY A 1 725 ? -17.582 5.416 14.383 1.00 84.50 725 GLY A CA 1
ATOM 5821 C C . GLY A 1 725 ? -16.443 4.689 15.114 1.00 84.50 725 GLY A C 1
ATOM 5822 O O . GLY A 1 725 ? -15.481 5.332 15.546 1.00 84.50 725 GLY A O 1
ATOM 5823 N N . ASP A 1 726 ? -16.547 3.368 15.257 1.00 84.38 726 ASP A N 1
ATOM 5824 C CA . ASP A 1 726 ? -15.541 2.516 15.879 1.00 84.38 726 ASP A CA 1
ATOM 5825 C C . ASP A 1 726 ? -14.715 1.803 14.811 1.00 84.38 726 ASP A C 1
ATOM 5827 O O . ASP A 1 726 ? -15.232 1.403 13.767 1.00 84.38 726 ASP A O 1
ATOM 5831 N N . LEU A 1 727 ? -13.427 1.627 15.088 1.00 83.19 727 LEU A N 1
ATOM 5832 C CA . LEU A 1 727 ? -12.500 0.913 14.229 1.00 83.19 727 LEU A CA 1
ATOM 5833 C C . LEU A 1 727 ? -12.325 -0.524 14.702 1.00 83.19 727 LEU A C 1
ATOM 5835 O O . LEU A 1 727 ? -12.249 -0.806 15.900 1.00 83.19 727 LEU A O 1
ATOM 5839 N N . GLY A 1 728 ? -12.202 -1.431 13.743 1.00 82.00 728 GLY A N 1
ATOM 5840 C CA . GLY A 1 728 ? -11.845 -2.820 13.978 1.00 82.00 728 GLY A CA 1
ATOM 5841 C C . GLY A 1 728 ? -10.856 -3.337 12.942 1.00 82.00 728 GLY A C 1
ATOM 5842 O O . GLY A 1 728 ? -10.602 -2.687 11.927 1.00 82.00 728 GLY A O 1
ATOM 5843 N N . ARG A 1 729 ? -10.306 -4.518 13.210 1.00 85.06 729 ARG A N 1
ATOM 5844 C CA . ARG A 1 729 ? -9.446 -5.281 12.295 1.00 85.06 729 ARG A CA 1
ATOM 5845 C C . ARG A 1 729 ? -9.789 -6.763 12.390 1.00 85.06 729 ARG A C 1
ATOM 5847 O O . ARG A 1 729 ? -10.108 -7.242 13.480 1.00 85.06 729 ARG A O 1
ATOM 5854 N N . ILE A 1 730 ? -9.759 -7.469 11.265 1.00 86.31 730 ILE A N 1
ATOM 5855 C CA . ILE A 1 730 ? -10.079 -8.901 11.197 1.00 86.31 730 ILE A CA 1
ATOM 5856 C C . ILE A 1 730 ? -8.767 -9.672 11.130 1.00 86.31 730 ILE A C 1
ATOM 5858 O O . ILE A 1 730 ? -7.948 -9.367 10.272 1.00 86.31 730 ILE A O 1
ATOM 5862 N N . THR A 1 731 ? -8.554 -10.631 12.030 1.00 82.06 731 THR A N 1
ATOM 5863 C CA . THR A 1 731 ? -7.370 -11.505 12.004 1.00 82.06 731 THR A CA 1
ATOM 5864 C C . THR A 1 731 ? -7.437 -12.508 10.855 1.00 82.06 731 THR A C 1
ATOM 5866 O O . THR A 1 731 ? -8.505 -12.749 10.291 1.00 82.06 731 THR A O 1
ATOM 5869 N N . THR A 1 732 ? -6.312 -13.151 10.557 1.00 80.94 732 THR A N 1
ATOM 5870 C CA . THR A 1 732 ? -6.209 -14.249 9.584 1.00 80.94 732 THR A CA 1
ATOM 5871 C C . THR A 1 732 ? -7.147 -15.422 9.892 1.00 80.94 732 THR A C 1
ATOM 5873 O O . THR A 1 732 ? -7.585 -16.128 8.989 1.00 80.94 732 THR A O 1
ATOM 5876 N N . GLU A 1 733 ? -7.537 -15.600 11.157 1.00 78.75 733 GLU A N 1
ATOM 5877 C CA . GLU A 1 733 ? -8.495 -16.614 11.624 1.00 78.75 733 GLU A CA 1
ATOM 5878 C C . GLU A 1 733 ? -9.959 -16.130 11.575 1.00 78.75 733 GLU A C 1
ATOM 5880 O O . GLU A 1 733 ? -10.870 -16.829 12.030 1.00 78.75 733 GLU A O 1
ATOM 5885 N N . GLY A 1 734 ? -10.208 -14.916 11.074 1.00 77.69 734 GLY A N 1
ATOM 5886 C CA . GLY A 1 734 ? -11.542 -14.324 10.982 1.00 77.69 734 GLY A CA 1
ATOM 5887 C C . GLY A 1 734 ? -12.092 -13.800 12.313 1.00 77.69 734 GLY A C 1
ATOM 5888 O O . GLY A 1 734 ? -13.312 -13.719 12.486 1.00 77.69 734 GLY A O 1
ATOM 5889 N N . GLN A 1 735 ? -11.230 -13.472 13.284 1.00 81.44 735 GLN A N 1
ATOM 5890 C CA . GLN A 1 735 ? -11.654 -12.854 14.544 1.00 81.44 735 GLN A CA 1
ATOM 5891 C C . GLN A 1 735 ? -11.642 -11.329 14.437 1.00 81.44 735 GLN A C 1
ATOM 5893 O O . GLN A 1 735 ? -10.685 -10.744 13.940 1.00 81.44 735 GLN A O 1
ATOM 5898 N N . LEU A 1 736 ? -12.686 -10.665 14.941 1.00 81.69 736 LEU A N 1
ATOM 5899 C CA . LEU A 1 736 ? -12.742 -9.205 14.977 1.00 81.69 736 LEU A CA 1
ATOM 5900 C C . LEU A 1 736 ? -12.128 -8.668 16.272 1.00 81.69 736 LEU A C 1
ATOM 5902 O O . LEU A 1 736 ? -12.595 -8.976 17.374 1.00 81.69 736 LEU A O 1
ATOM 5906 N N . LEU A 1 737 ? -11.117 -7.820 16.118 1.00 79.25 737 LEU A N 1
ATOM 5907 C CA . LEU A 1 737 ? -10.479 -7.072 17.195 1.00 79.25 737 LEU A CA 1
ATOM 5908 C C . LEU A 1 737 ? -10.954 -5.617 17.161 1.00 79.25 737 LEU A C 1
ATOM 5910 O O . LEU A 1 737 ? -11.055 -5.018 16.090 1.00 79.25 737 LEU A O 1
ATOM 5914 N N . PHE A 1 738 ? -11.213 -5.042 18.334 1.00 78.44 738 PHE A N 1
ATOM 5915 C CA . PHE A 1 738 ? -11.501 -3.616 18.472 1.00 78.44 738 PHE A CA 1
ATOM 5916 C C . PHE A 1 738 ? -10.198 -2.814 18.369 1.00 78.44 738 PHE A C 1
ATOM 5918 O O . PHE A 1 738 ? -9.243 -3.105 19.085 1.00 78.44 738 PHE A O 1
ATOM 5925 N N . ALA A 1 739 ? -10.160 -1.823 17.480 1.00 71.25 739 ALA A N 1
ATOM 5926 C CA . ALA A 1 739 ? -8.973 -1.016 17.198 1.00 71.25 739 ALA A CA 1
ATOM 5927 C C . ALA A 1 739 ? -9.069 0.424 17.734 1.00 71.25 739 ALA A C 1
ATOM 5929 O O . ALA A 1 739 ? -8.090 1.152 17.663 1.00 71.25 739 ALA A O 1
ATOM 5930 N N . GLY A 1 740 ? -10.214 0.840 18.290 1.00 68.38 740 GLY A N 1
ATOM 5931 C CA . GLY A 1 740 ? -10.399 2.181 18.857 1.00 68.38 740 GLY A CA 1
ATOM 5932 C C . GLY A 1 740 ? -11.599 2.916 18.265 1.00 68.38 740 GLY A C 1
ATOM 5933 O O . GLY A 1 740 ? -12.446 2.314 17.611 1.00 68.38 740 GLY A O 1
ATOM 5934 N N . ARG A 1 741 ? -11.692 4.232 18.495 1.00 69.62 741 ARG A N 1
ATOM 5935 C CA . ARG A 1 741 ? -12.699 5.095 17.849 1.00 69.62 741 ARG A CA 1
ATOM 5936 C C . ARG A 1 741 ? -12.031 6.044 16.872 1.00 69.62 741 ARG A C 1
ATOM 5938 O O . ARG A 1 741 ? -10.972 6.590 17.174 1.00 69.62 741 ARG A O 1
ATOM 5945 N N . ILE A 1 742 ? -12.706 6.320 15.759 1.00 72.31 742 ILE A N 1
ATOM 5946 C CA . ILE A 1 742 ? -12.224 7.253 14.730 1.00 72.31 742 ILE A CA 1
ATOM 5947 C C . ILE A 1 742 ? -11.942 8.637 15.332 1.00 72.31 742 ILE A C 1
ATOM 5949 O O . ILE A 1 742 ? -10.936 9.258 15.001 1.00 72.31 742 ILE A O 1
ATOM 5953 N N . ASP A 1 743 ? -12.791 9.085 16.261 1.00 65.19 743 ASP A N 1
ATOM 5954 C CA . ASP A 1 743 ? -12.703 10.407 16.895 1.00 65.19 743 ASP A CA 1
ATOM 5955 C C . ASP A 1 743 ? -11.507 10.561 17.860 1.00 65.19 743 ASP A C 1
ATOM 5957 O O . ASP A 1 743 ? -11.222 11.671 18.309 1.00 65.19 743 ASP A O 1
ATOM 5961 N N . PHE A 1 744 ? -10.833 9.463 18.229 1.00 60.00 744 PHE A N 1
ATOM 5962 C CA . PHE A 1 744 ? -9.745 9.460 19.219 1.00 60.00 744 PHE A CA 1
ATOM 5963 C C . PHE A 1 744 ? -8.355 9.224 18.625 1.00 60.00 744 PHE A C 1
ATOM 5965 O O . PHE A 1 744 ? -7.359 9.402 19.327 1.00 60.00 744 PHE A O 1
ATOM 5972 N N . GLN A 1 745 ? -8.272 8.891 17.338 1.00 60.00 745 GLN A N 1
ATOM 5973 C CA . GLN A 1 745 ? -7.011 8.912 16.612 1.00 60.00 745 GLN A CA 1
ATOM 5974 C C . GLN A 1 745 ? -6.586 10.352 16.372 1.00 60.00 745 GLN A C 1
ATOM 5976 O O . GLN A 1 745 ? -7.330 11.160 15.810 1.00 60.00 745 GLN A O 1
ATOM 5981 N N . VAL A 1 746 ? -5.353 10.669 16.745 1.00 64.88 746 VAL A N 1
ATOM 5982 C CA . VAL A 1 746 ? -4.792 11.991 16.488 1.00 64.88 746 VAL A CA 1
ATOM 5983 C C . VAL A 1 746 ? -3.772 11.906 15.370 1.00 64.88 746 VAL A C 1
ATOM 5985 O O . VAL A 1 746 ? -2.930 11.010 15.333 1.00 64.88 746 VAL A O 1
ATOM 5988 N N . LYS A 1 747 ? -3.844 12.860 14.440 1.00 57.81 747 LYS A N 1
ATOM 5989 C CA . LYS A 1 747 ? -2.719 13.136 13.552 1.00 57.81 747 LYS A CA 1
ATOM 5990 C C . LYS A 1 747 ? -1.716 13.977 14.331 1.00 57.81 747 LYS A C 1
ATOM 5992 O O . LYS A 1 747 ? -2.070 15.074 14.768 1.00 57.81 747 LYS A O 1
ATOM 5997 N N . LEU A 1 748 ? -0.513 13.449 14.520 1.00 58.66 748 LEU A N 1
ATOM 5998 C CA . LEU A 1 748 ? 0.624 14.168 15.078 1.00 58.66 748 LEU A CA 1
ATOM 5999 C C . LEU A 1 748 ? 1.733 14.195 14.026 1.00 58.66 748 LEU A C 1
ATOM 6001 O O . LEU A 1 748 ? 2.228 13.145 13.622 1.00 58.66 748 LEU A O 1
ATOM 6005 N N . ARG A 1 749 ? 2.108 15.384 13.547 1.00 56.03 749 ARG A N 1
ATOM 6006 C CA . ARG A 1 749 ? 3.154 15.582 12.525 1.00 56.03 749 ARG A CA 1
ATOM 6007 C C . ARG A 1 749 ? 2.940 14.710 11.279 1.00 56.03 749 ARG A C 1
ATOM 6009 O O . ARG A 1 749 ? 3.879 14.146 10.726 1.00 56.03 749 ARG A O 1
ATOM 6016 N N . GLY A 1 750 ? 1.680 14.575 10.862 1.00 51.06 750 GLY A N 1
ATOM 6017 C CA . GLY A 1 750 ? 1.271 13.767 9.707 1.00 51.06 750 GLY A CA 1
ATOM 6018 C C . GLY A 1 750 ? 1.100 12.267 9.981 1.00 51.06 750 GLY A C 1
ATOM 6019 O O . GLY A 1 750 ? 0.586 11.567 9.114 1.00 51.06 750 GLY A O 1
ATOM 6020 N N . GLN A 1 751 ? 1.450 11.777 11.172 1.00 45.81 751 GLN A N 1
ATOM 6021 C CA . GLN A 1 751 ? 1.324 10.369 11.551 1.00 45.81 751 GLN A CA 1
ATOM 6022 C C . GLN A 1 751 ? 0.037 10.119 12.332 1.00 45.81 751 GLN A C 1
ATOM 6024 O O . GLN A 1 751 ? -0.342 10.925 13.181 1.00 45.81 751 GLN A O 1
ATOM 6029 N N . ARG A 1 752 ? -0.650 9.011 12.047 1.00 60.75 752 ARG A N 1
ATOM 6030 C CA . ARG A 1 752 ? -1.880 8.625 12.748 1.00 60.75 752 ARG A CA 1
ATOM 6031 C C . ARG A 1 752 ? -1.499 7.796 13.972 1.00 60.75 752 ARG A C 1
ATOM 6033 O O . ARG A 1 752 ? -0.955 6.711 13.814 1.00 60.75 752 ARG A O 1
ATOM 6040 N N . ILE A 1 753 ? -1.745 8.331 15.164 1.00 65.06 753 ILE A N 1
ATOM 6041 C CA . ILE A 1 753 ? -1.351 7.709 16.433 1.00 65.06 753 ILE A CA 1
ATOM 6042 C C . ILE A 1 753 ? -2.599 7.264 17.192 1.00 65.06 753 ILE A C 1
ATOM 6044 O O . ILE A 1 753 ? -3.531 8.055 17.383 1.00 65.06 753 ILE A O 1
ATOM 6048 N N . GLU A 1 754 ? -2.577 6.018 17.664 1.00 69.06 754 GLU A N 1
ATOM 6049 C CA . GLU A 1 754 ? -3.528 5.505 18.644 1.00 69.06 754 GLU A CA 1
ATOM 6050 C C . GLU A 1 754 ? -3.069 5.884 20.046 1.00 69.06 754 GLU A C 1
ATOM 6052 O O . GLU A 1 754 ? -2.120 5.325 20.592 1.00 69.06 754 GLU A O 1
ATOM 6057 N N . LEU A 1 755 ? -3.762 6.836 20.668 1.00 75.69 755 LEU A N 1
ATOM 6058 C CA . LEU A 1 755 ? -3.410 7.275 22.020 1.00 75.69 755 LEU A CA 1
ATOM 6059 C C . LEU A 1 755 ? -3.495 6.124 23.036 1.00 75.69 755 LEU A C 1
ATOM 6061 O O . LEU A 1 755 ? -2.702 6.080 23.973 1.00 75.69 755 LEU A O 1
ATOM 6065 N N . GLY A 1 756 ? -4.397 5.165 22.805 1.00 64.62 756 GLY A N 1
ATOM 6066 C CA . GLY A 1 756 ? -4.552 3.971 23.636 1.00 64.62 756 GLY A CA 1
ATOM 6067 C C . GLY A 1 756 ? -3.328 3.049 23.650 1.00 64.62 756 GLY A C 1
ATOM 6068 O O . GLY A 1 756 ? -3.069 2.411 24.663 1.00 64.62 756 GLY A O 1
ATOM 6069 N N . GLU A 1 757 ? -2.536 3.004 22.575 1.00 67.25 757 GLU A N 1
ATOM 6070 C CA . GLU A 1 757 ? -1.300 2.208 22.533 1.00 67.25 757 GLU A CA 1
ATOM 6071 C C . GLU A 1 757 ? -0.271 2.751 23.531 1.00 67.25 757 GLU A C 1
ATOM 6073 O O . GLU A 1 757 ? 0.286 2.010 24.341 1.00 67.25 757 GLU A O 1
ATOM 6078 N N . ILE A 1 758 ? -0.106 4.075 23.543 1.00 74.44 758 ILE A N 1
ATOM 6079 C CA . ILE A 1 758 ? 0.771 4.778 24.484 1.00 74.44 758 ILE A CA 1
ATOM 6080 C C . ILE A 1 758 ? 0.263 4.585 25.921 1.00 74.44 758 ILE A C 1
ATOM 6082 O O . ILE A 1 758 ? 1.058 4.320 26.824 1.00 74.44 758 ILE A O 1
ATOM 6086 N N . GLU A 1 759 ? -1.057 4.674 26.135 1.00 78.25 759 GLU A N 1
ATOM 6087 C CA . GLU A 1 759 ? -1.692 4.425 27.437 1.00 78.25 759 GLU A CA 1
ATOM 6088 C C . GLU A 1 759 ? -1.351 3.014 27.953 1.00 78.25 759 GLU A C 1
ATOM 6090 O O . GLU A 1 759 ? -0.912 2.867 29.094 1.00 78.25 759 GLU A O 1
ATOM 6095 N N . VAL A 1 760 ? -1.478 1.982 27.111 1.00 69.00 760 VAL A N 1
ATOM 6096 C CA . VAL A 1 760 ? -1.169 0.586 27.469 1.00 69.00 760 VAL A CA 1
ATOM 6097 C C . VAL A 1 760 ? 0.315 0.389 27.773 1.00 69.00 760 VAL A C 1
ATOM 6099 O O . VAL A 1 760 ? 0.645 -0.270 28.760 1.00 69.00 760 VAL A O 1
ATOM 6102 N N . VAL A 1 761 ? 1.214 0.963 26.970 1.00 72.94 761 VAL A N 1
ATOM 6103 C CA . VAL A 1 761 ? 2.662 0.853 27.201 1.00 72.94 761 VAL A CA 1
ATOM 6104 C C . VAL A 1 761 ? 3.053 1.493 28.533 1.00 72.94 761 VAL A C 1
ATOM 6106 O O . VAL A 1 761 ? 3.726 0.852 29.340 1.00 72.94 761 VAL A O 1
ATOM 6109 N N . ILE A 1 762 ? 2.549 2.696 28.831 1.00 78.75 762 ILE A N 1
ATOM 6110 C CA . ILE A 1 762 ? 2.812 3.365 30.114 1.00 78.75 762 ILE A CA 1
ATOM 6111 C C . ILE A 1 762 ? 2.293 2.527 31.288 1.00 78.75 762 ILE A C 1
ATOM 6113 O O . ILE A 1 762 ? 2.993 2.362 32.287 1.00 78.75 762 ILE A O 1
ATOM 6117 N N . MET A 1 763 ? 1.096 1.951 31.161 1.00 74.81 763 MET A N 1
ATOM 6118 C CA . MET A 1 763 ? 0.499 1.089 32.187 1.00 74.81 763 MET A CA 1
ATOM 6119 C C . MET A 1 763 ? 1.317 -0.185 32.466 1.00 74.81 763 MET A C 1
ATOM 6121 O O . MET A 1 763 ? 1.254 -0.715 33.573 1.00 74.81 763 MET A O 1
ATOM 6125 N N . ARG A 1 764 ? 2.106 -0.679 31.500 1.00 75.56 764 ARG A N 1
ATOM 6126 C CA . ARG A 1 764 ? 2.946 -1.883 31.656 1.00 75.56 764 ARG A CA 1
ATOM 6127 C C . ARG A 1 764 ? 4.244 -1.633 32.427 1.00 75.56 764 ARG A C 1
ATOM 6129 O O . ARG A 1 764 ? 4.833 -2.590 32.925 1.00 75.56 764 ARG A O 1
ATOM 6136 N N . PHE A 1 765 ? 4.696 -0.384 32.563 1.00 77.75 765 PHE A N 1
ATOM 6137 C CA . PHE A 1 765 ? 5.976 -0.082 33.218 1.00 77.75 765 PHE A CA 1
ATOM 6138 C C . PHE A 1 765 ? 5.989 -0.382 34.715 1.00 77.75 765 PHE A C 1
ATOM 6140 O O . PHE A 1 765 ? 7.043 -0.681 35.279 1.00 77.75 765 PHE A O 1
ATOM 6147 N N . SER A 1 766 ? 4.837 -0.292 35.380 1.00 76.19 766 SER A N 1
ATOM 6148 C CA . SER A 1 766 ? 4.731 -0.589 36.803 1.00 76.19 766 SER A CA 1
ATOM 6149 C C . SER A 1 766 ? 3.304 -0.937 37.196 1.00 76.19 766 SER A C 1
ATOM 6151 O O . SER A 1 766 ? 2.366 -0.223 36.858 1.00 76.19 766 SER A O 1
ATOM 6153 N N . SER A 1 767 ? 3.159 -1.968 38.031 1.00 74.06 767 SER A N 1
ATOM 6154 C CA . SER A 1 767 ? 1.890 -2.335 38.673 1.00 74.06 767 SER A CA 1
ATOM 6155 C C . SER A 1 767 ? 1.328 -1.254 39.609 1.00 74.06 767 SER A C 1
ATOM 6157 O O . SER A 1 767 ? 0.198 -1.376 40.086 1.00 74.06 767 SER A O 1
ATOM 6159 N N . GLU A 1 768 ? 2.113 -0.217 39.913 1.00 80.69 768 GLU A N 1
ATOM 6160 C CA . GLU A 1 768 ? 1.694 0.916 40.741 1.00 80.69 768 GLU A CA 1
ATOM 6161 C C . GLU A 1 768 ? 0.952 2.005 39.956 1.00 80.69 768 GLU A C 1
ATOM 6163 O O . GLU A 1 768 ? 0.331 2.881 40.566 1.00 80.69 768 GLU A O 1
ATOM 6168 N N . ILE A 1 769 ? 0.990 1.957 38.621 1.00 81.12 769 ILE A N 1
ATOM 6169 C CA . ILE A 1 769 ? 0.210 2.835 37.749 1.00 81.12 769 ILE A CA 1
ATOM 6170 C C . ILE A 1 769 ? -1.186 2.222 37.606 1.00 81.12 769 ILE A C 1
ATOM 6172 O O . ILE A 1 769 ? -1.336 1.090 37.155 1.00 81.12 769 ILE A O 1
ATOM 6176 N N . THR A 1 770 ? -2.220 2.949 38.028 1.00 77.38 770 THR A N 1
ATOM 6177 C CA . THR A 1 770 ? -3.597 2.431 38.050 1.00 77.38 770 THR A CA 1
ATOM 6178 C C . THR A 1 770 ? -4.415 2.841 36.842 1.00 77.38 770 THR A C 1
ATOM 6180 O O . THR A 1 770 ? -5.312 2.099 36.468 1.00 77.38 770 THR A O 1
ATOM 6183 N N . ASN A 1 771 ? -4.130 4.003 36.251 1.00 79.25 771 ASN A N 1
ATOM 6184 C CA . ASN A 1 771 ? -4.768 4.484 35.028 1.00 79.25 771 ASN A CA 1
ATOM 6185 C C . ASN A 1 771 ? -3.815 5.420 34.272 1.00 79.25 771 ASN A C 1
ATOM 6187 O O . ASN A 1 771 ? -3.070 6.185 34.890 1.00 79.25 771 ASN A O 1
ATOM 6191 N N . CYS A 1 772 ? -3.901 5.421 32.943 1.00 83.69 772 CYS A N 1
ATOM 6192 C CA . CYS A 1 772 ? -3.206 6.368 32.080 1.00 83.69 772 CYS A CA 1
ATOM 6193 C C . CYS A 1 772 ? -4.148 6.850 30.973 1.00 83.69 772 CYS A C 1
ATOM 6195 O O . CYS A 1 772 ? -4.915 6.061 30.427 1.00 83.69 772 CYS A O 1
ATOM 6197 N N . VAL A 1 773 ? -4.098 8.146 30.661 1.00 85.38 773 VAL A N 1
ATOM 6198 C CA . VAL A 1 773 ? -4.814 8.746 29.530 1.00 85.38 773 VAL A CA 1
ATOM 6199 C C . VAL A 1 773 ? -3.876 9.684 28.794 1.00 85.38 773 VAL A C 1
ATOM 6201 O O . VAL A 1 773 ? -3.282 10.567 29.410 1.00 85.38 773 VAL A O 1
ATOM 6204 N N . VAL A 1 774 ? -3.779 9.537 27.477 1.00 85.69 774 VAL A N 1
ATOM 6205 C CA . VAL A 1 774 ? -2.963 10.413 26.632 1.00 85.69 774 VAL A CA 1
ATOM 6206 C C . VAL A 1 774 ? -3.881 11.315 25.816 1.00 85.69 774 VAL A C 1
ATOM 6208 O O . VAL A 1 774 ? -4.917 10.884 25.305 1.00 85.69 774 VAL A O 1
ATOM 6211 N N . VAL A 1 775 ? -3.522 12.596 25.726 1.00 84.88 775 VAL A N 1
ATOM 6212 C CA . VAL A 1 775 ? -4.264 13.625 24.987 1.00 84.88 775 VAL A CA 1
ATOM 6213 C C . VAL A 1 775 ? -3.300 14.448 24.132 1.00 84.88 775 VAL A C 1
ATOM 6215 O O . VAL A 1 775 ? -2.197 14.780 24.569 1.00 84.88 775 VAL A O 1
ATOM 6218 N N . LYS A 1 776 ? -3.721 14.796 22.911 1.00 85.31 776 LYS A N 1
ATOM 6219 C CA . LYS A 1 776 ? -3.025 15.770 22.060 1.00 85.31 776 LYS A CA 1
ATOM 6220 C C . LYS A 1 776 ? -3.477 17.188 22.402 1.00 85.31 776 LYS A C 1
ATOM 6222 O O . LYS A 1 776 ? -4.674 17.455 22.478 1.00 85.31 776 LYS A O 1
ATOM 6227 N N . TYR A 1 777 ? -2.517 18.095 22.501 1.00 80.94 777 TYR A N 1
ATOM 6228 C CA . TYR A 1 777 ? -2.732 19.530 22.609 1.00 80.94 777 TYR A CA 1
ATOM 6229 C C . TYR A 1 777 ? -1.952 20.279 21.530 1.00 80.94 777 TYR A C 1
ATOM 6231 O O . TYR A 1 777 ? -0.846 19.875 21.174 1.00 80.94 777 TYR A O 1
ATOM 6239 N N . ASP A 1 778 ? -2.496 21.409 21.083 1.00 76.44 778 ASP A N 1
ATOM 6240 C CA . ASP A 1 778 ? -1.813 22.328 20.174 1.00 76.44 778 ASP A CA 1
ATOM 6241 C C . ASP A 1 778 ? -1.359 23.570 20.956 1.00 76.44 778 ASP A C 1
ATOM 6243 O O . ASP A 1 778 ? -2.170 24.265 21.574 1.00 76.44 778 ASP A O 1
ATOM 6247 N N . HIS A 1 779 ? -0.054 23.852 20.949 1.00 71.56 779 HIS A N 1
ATOM 6248 C CA . HIS A 1 779 ? 0.541 25.012 21.617 1.00 71.56 779 HIS A CA 1
ATOM 6249 C C . HIS A 1 779 ? 1.636 25.626 20.734 1.00 71.56 779 HIS A C 1
ATOM 6251 O O . HIS A 1 779 ? 2.511 24.920 20.249 1.00 71.56 779 HIS A O 1
ATOM 6257 N N . ASN A 1 780 ? 1.601 26.945 20.500 1.00 65.06 780 ASN A N 1
ATOM 6258 C CA . ASN A 1 780 ? 2.553 27.664 19.632 1.00 65.06 780 ASN A CA 1
ATOM 6259 C C . ASN A 1 780 ? 2.733 27.051 18.223 1.00 65.06 780 ASN A C 1
ATOM 6261 O O . ASN A 1 780 ? 3.850 26.976 17.718 1.00 65.06 780 ASN A O 1
ATOM 6265 N N . ASN A 1 781 ? 1.640 26.613 17.584 1.00 58.19 781 ASN A N 1
ATOM 6266 C CA . ASN A 1 781 ? 1.643 25.901 16.292 1.00 58.19 781 ASN A CA 1
ATOM 6267 C C . ASN A 1 781 ? 2.441 24.581 16.284 1.00 58.19 781 ASN A C 1
ATOM 6269 O O . ASN A 1 781 ? 2.757 24.057 15.216 1.00 58.19 781 ASN A O 1
ATOM 6273 N N . LEU A 1 782 ? 2.750 24.032 17.459 1.00 57.12 782 LEU A N 1
ATOM 6274 C CA . LEU A 1 782 ? 3.337 22.713 17.627 1.00 57.12 782 LEU A CA 1
ATOM 6275 C C . LEU A 1 782 ? 2.335 21.791 18.318 1.00 57.12 782 LEU A C 1
ATOM 6277 O O . LEU A 1 782 ? 1.637 22.166 19.260 1.00 57.12 782 LEU A O 1
ATOM 6281 N N . GLU A 1 783 ? 2.281 20.565 17.823 1.00 73.31 783 GLU A N 1
ATOM 6282 C CA . GLU A 1 783 ? 1.424 19.519 18.360 1.00 73.31 783 GLU A CA 1
ATOM 6283 C C . GLU A 1 783 ? 2.194 18.746 19.443 1.00 73.31 783 GLU A C 1
ATOM 6285 O O . GLU A 1 783 ? 3.318 18.285 19.209 1.00 73.31 783 GLU A O 1
ATOM 6290 N N . HIS A 1 784 ? 1.591 18.594 20.622 1.00 79.81 784 HIS A N 1
ATOM 6291 C CA . HIS A 1 784 ? 2.186 17.962 21.798 1.00 79.81 784 HIS A CA 1
ATOM 6292 C C . HIS A 1 784 ? 1.303 16.834 22.331 1.00 79.81 784 HIS A C 1
ATOM 6294 O O . HIS A 1 784 ? 0.101 17.008 22.525 1.00 79.81 784 HIS A O 1
ATOM 6300 N N . LEU A 1 785 ? 1.914 15.689 22.636 1.00 86.56 785 LEU A N 1
ATOM 6301 C CA . LEU A 1 785 ? 1.268 14.616 23.392 1.00 86.56 785 LEU A CA 1
ATOM 6302 C C . LEU A 1 785 ? 1.493 14.829 24.891 1.00 86.56 785 LEU A C 1
ATOM 6304 O O . LEU A 1 785 ? 2.619 15.080 25.324 1.00 86.56 785 LEU A O 1
ATOM 6308 N N . VAL A 1 786 ? 0.433 14.715 25.686 1.00 90.50 786 VAL A N 1
ATOM 6309 C CA . VAL A 1 786 ? 0.465 14.850 27.147 1.00 90.50 786 VAL A CA 1
ATOM 6310 C C . VAL A 1 786 ? -0.140 13.598 27.770 1.00 90.50 786 VAL A C 1
ATOM 6312 O O . VAL A 1 786 ? -1.286 13.257 27.481 1.00 90.50 786 VAL A O 1
ATOM 6315 N N . ALA A 1 787 ? 0.627 12.918 28.621 1.00 90.94 787 ALA A N 1
ATOM 6316 C CA . ALA A 1 787 ? 0.183 11.736 29.353 1.00 90.94 787 ALA A CA 1
ATOM 6317 C C . ALA A 1 787 ? -0.226 12.102 30.783 1.00 90.94 787 ALA A C 1
ATOM 6319 O O . ALA A 1 787 ? 0.586 12.580 31.572 1.00 90.94 787 ALA A O 1
ATOM 6320 N N . TYR A 1 788 ? -1.479 11.836 31.132 1.00 91.12 788 TYR A N 1
ATOM 6321 C CA . TYR A 1 788 ? -1.988 11.910 32.496 1.00 91.12 788 TYR A CA 1
ATOM 6322 C C . TYR A 1 788 ? -1.861 10.532 33.128 1.00 91.12 788 TYR A C 1
ATOM 6324 O O . TYR A 1 788 ? -2.360 9.549 32.577 1.00 91.12 788 TYR A O 1
ATOM 6332 N N . VAL A 1 789 ? -1.182 10.445 34.266 1.00 89.50 789 VAL A N 1
ATOM 6333 C CA . VAL A 1 789 ? -0.841 9.170 34.901 1.00 89.50 789 VAL A CA 1
ATOM 6334 C C . VAL A 1 789 ? -1.323 9.191 36.346 1.00 89.50 789 VAL A C 1
ATOM 6336 O O . VAL A 1 789 ? -0.960 10.078 37.116 1.00 89.50 789 VAL A O 1
ATOM 6339 N N . GLN A 1 790 ? -2.144 8.210 36.714 1.00 87.94 790 GLN A N 1
ATOM 6340 C CA . GLN A 1 790 ? -2.573 7.990 38.091 1.00 87.94 790 GLN A CA 1
ATOM 6341 C C . GLN A 1 790 ? -1.747 6.860 38.697 1.00 87.94 790 GLN A C 1
ATOM 6343 O O . GLN A 1 790 ? -1.690 5.757 38.150 1.00 87.94 790 GLN A O 1
ATOM 6348 N N . THR A 1 791 ? -1.115 7.129 39.835 1.00 82.88 791 THR A N 1
ATOM 6349 C CA . THR A 1 791 ? -0.154 6.218 40.464 1.00 82.88 791 THR A CA 1
ATOM 6350 C C . THR A 1 791 ? -0.409 6.112 41.960 1.00 82.88 791 THR A C 1
ATOM 6352 O O . THR A 1 791 ? -0.728 7.107 42.604 1.00 82.88 791 THR A O 1
ATOM 6355 N N . LYS A 1 792 ? -0.204 4.930 42.548 1.00 78.00 792 LYS A N 1
ATOM 6356 C CA . LYS A 1 792 ? -0.297 4.738 44.010 1.00 78.00 792 LYS A CA 1
ATOM 6357 C C . LYS A 1 792 ? 0.889 5.324 44.782 1.00 78.00 792 LYS A C 1
ATOM 6359 O O . LYS A 1 792 ? 0.774 5.571 45.980 1.00 78.00 792 LYS A O 1
ATOM 6364 N N . ILE A 1 793 ? 2.020 5.533 44.108 1.00 75.31 793 ILE A N 1
ATOM 6365 C CA . ILE A 1 793 ? 3.262 6.072 44.677 1.00 75.31 793 ILE A CA 1
ATOM 6366 C C . ILE A 1 793 ? 3.766 7.251 43.850 1.00 75.31 793 ILE A C 1
ATOM 6368 O O . ILE A 1 793 ? 3.474 7.335 42.662 1.00 75.31 793 ILE A O 1
ATOM 6372 N N . HIS A 1 794 ? 4.570 8.135 44.443 1.00 69.12 794 HIS A N 1
ATOM 6373 C CA . HIS A 1 794 ? 5.250 9.175 43.671 1.00 69.12 794 HIS A CA 1
ATOM 6374 C C . HIS A 1 794 ? 6.201 8.547 42.643 1.00 69.12 794 HIS A C 1
ATOM 6376 O O . HIS A 1 794 ? 7.153 7.858 43.009 1.00 69.12 794 HIS A O 1
ATOM 6382 N N . PHE A 1 795 ? 5.944 8.814 41.362 1.00 69.75 795 PHE A N 1
ATOM 6383 C CA . PHE A 1 795 ? 6.737 8.316 40.242 1.00 69.75 795 PHE A CA 1
ATOM 6384 C C . PHE A 1 795 ? 7.667 9.406 39.700 1.00 69.75 795 PHE A C 1
ATOM 6386 O O . PHE A 1 795 ? 7.270 10.564 39.565 1.00 69.75 795 PHE A O 1
ATOM 6393 N N . ASN A 1 796 ? 8.907 9.047 39.363 1.00 75.50 796 ASN A N 1
ATOM 6394 C CA . ASN A 1 796 ? 9.807 9.973 38.681 1.00 75.50 796 ASN A CA 1
ATOM 6395 C C . ASN A 1 796 ? 9.445 10.034 37.189 1.00 75.50 796 ASN A C 1
ATOM 6397 O O . ASN A 1 796 ? 9.581 9.047 36.467 1.00 75.50 796 ASN A O 1
ATOM 6401 N N . VAL A 1 797 ? 9.012 11.209 36.733 1.00 76.31 797 VAL A N 1
ATOM 6402 C CA . VAL A 1 797 ? 8.597 11.465 35.345 1.00 76.31 797 VAL A CA 1
ATOM 6403 C C . VAL A 1 797 ? 9.718 11.206 34.331 1.00 76.31 797 VAL A C 1
ATOM 6405 O O . VAL A 1 797 ? 9.436 10.756 33.223 1.00 76.31 797 VAL A O 1
ATOM 6408 N N . ASN A 1 798 ? 10.984 11.434 34.693 1.00 71.75 798 ASN A N 1
ATOM 6409 C CA . ASN A 1 798 ? 12.099 11.205 33.770 1.00 71.75 798 ASN A CA 1
ATOM 6410 C C . ASN A 1 798 ? 12.279 9.716 33.463 1.00 71.75 798 ASN A C 1
ATOM 6412 O O . ASN A 1 798 ? 12.491 9.363 32.311 1.00 71.75 798 ASN A O 1
ATOM 6416 N N . ILE A 1 799 ? 12.056 8.841 34.449 1.00 74.31 799 ILE A N 1
ATOM 6417 C CA . ILE A 1 799 ? 12.109 7.387 34.244 1.00 74.31 799 ILE A CA 1
ATOM 6418 C C . ILE A 1 799 ? 11.002 6.942 33.281 1.00 74.31 799 ILE A C 1
ATOM 6420 O O . ILE A 1 799 ? 11.264 6.154 32.378 1.00 74.31 799 ILE A O 1
ATOM 6424 N N . LEU A 1 800 ? 9.784 7.484 33.424 1.00 77.00 800 LEU A N 1
ATOM 6425 C CA . LEU A 1 800 ? 8.683 7.195 32.495 1.00 77.00 800 LEU A CA 1
ATOM 6426 C C . LEU A 1 800 ? 9.022 7.637 31.069 1.00 77.00 800 LEU A C 1
ATOM 6428 O O . LEU A 1 800 ? 8.724 6.914 30.122 1.00 77.00 800 LEU A O 1
ATOM 6432 N N . ARG A 1 801 ? 9.668 8.797 30.909 1.00 77.25 801 ARG A N 1
ATOM 6433 C CA . ARG A 1 801 ? 10.093 9.300 29.598 1.00 77.25 801 ARG A CA 1
ATOM 6434 C C . ARG A 1 801 ? 11.190 8.437 28.978 1.00 77.25 801 ARG A C 1
ATOM 6436 O O . ARG A 1 801 ? 11.079 8.103 27.801 1.00 77.25 801 ARG A O 1
ATOM 6443 N N . ASP A 1 802 ? 12.205 8.056 29.744 1.00 70.50 802 ASP A N 1
ATOM 6444 C CA . ASP A 1 802 ? 13.304 7.216 29.255 1.00 70.50 802 ASP A CA 1
ATOM 6445 C C . ASP A 1 802 ? 12.783 5.832 28.845 1.00 70.50 802 ASP A C 1
ATOM 6447 O O . ASP A 1 802 ? 13.099 5.327 27.770 1.00 70.50 802 ASP A O 1
ATOM 6451 N N . GLN A 1 803 ? 11.893 5.247 29.651 1.00 73.25 803 GLN A N 1
ATOM 6452 C CA . GLN A 1 803 ? 11.241 3.976 29.331 1.00 73.25 803 GLN A CA 1
ATOM 6453 C C . GLN A 1 803 ? 10.320 4.081 28.111 1.00 73.25 803 GLN A C 1
ATOM 6455 O O . GLN A 1 803 ? 10.360 3.198 27.256 1.00 73.25 803 GLN A O 1
ATOM 6460 N N . CYS A 1 804 ? 9.557 5.173 27.978 1.00 73.25 804 CYS A N 1
ATOM 6461 C CA . CYS A 1 804 ? 8.804 5.453 26.754 1.00 73.25 804 CYS A CA 1
ATOM 6462 C C . CYS A 1 804 ? 9.737 5.557 25.550 1.00 73.25 804 CYS A C 1
ATOM 6464 O O . CYS A 1 804 ? 9.442 4.978 24.522 1.00 73.25 804 CYS A O 1
ATOM 6466 N N . THR A 1 805 ? 10.873 6.243 25.664 1.00 70.81 805 THR A N 1
ATOM 6467 C CA . THR A 1 805 ? 11.818 6.422 24.546 1.00 70.81 805 THR A CA 1
ATOM 6468 C C . THR A 1 805 ? 12.446 5.097 24.104 1.00 70.81 805 THR A C 1
ATOM 6470 O O . THR A 1 805 ? 12.785 4.939 22.936 1.00 70.81 805 THR A O 1
ATOM 6473 N N . ASN A 1 806 ? 12.552 4.128 25.016 1.00 66.00 806 ASN A N 1
ATOM 6474 C CA . ASN A 1 806 ? 13.060 2.789 24.721 1.00 66.00 806 ASN A CA 1
ATOM 6475 C C . ASN A 1 806 ? 12.011 1.831 24.125 1.00 66.00 806 ASN A C 1
ATOM 6477 O O . ASN A 1 806 ? 12.406 0.828 23.540 1.00 66.00 806 ASN A O 1
ATOM 6481 N N . GLN A 1 807 ? 10.707 2.083 24.306 1.00 63.53 807 GLN A N 1
ATOM 6482 C CA . GLN A 1 807 ? 9.626 1.179 23.861 1.00 63.53 807 GLN A CA 1
ATOM 6483 C C . GLN A 1 807 ? 8.664 1.791 22.837 1.00 63.53 807 GLN A C 1
ATOM 6485 O O . GLN A 1 807 ? 7.923 1.062 22.185 1.00 63.53 807 GLN A O 1
ATOM 6490 N N . LEU A 1 808 ? 8.645 3.114 22.707 1.00 64.38 808 LEU A N 1
ATOM 6491 C CA . LEU A 1 808 ? 7.780 3.855 21.803 1.00 64.38 808 LEU A CA 1
ATOM 6492 C C . LEU A 1 808 ? 8.622 4.655 20.805 1.00 64.38 808 LEU A C 1
ATOM 6494 O O . LEU A 1 808 ? 9.678 5.186 21.161 1.00 64.38 808 LEU A O 1
ATOM 6498 N N . PRO A 1 809 ? 8.121 4.846 19.575 1.00 56.44 809 PRO A N 1
ATOM 6499 C CA . PRO A 1 809 ? 8.706 5.790 18.639 1.00 56.44 809 PRO A CA 1
ATOM 6500 C C . PRO A 1 809 ? 8.830 7.194 19.244 1.00 56.44 809 PRO A C 1
ATOM 6502 O O . PRO A 1 809 ? 7.923 7.666 19.929 1.00 56.44 809 PRO A O 1
ATOM 6505 N N . LEU A 1 810 ? 9.896 7.926 18.902 1.00 63.50 810 LEU A N 1
ATOM 6506 C CA . LEU A 1 810 ? 10.174 9.284 19.409 1.00 63.50 810 LEU A CA 1
ATOM 6507 C C . LEU A 1 810 ? 9.008 10.277 19.235 1.00 63.50 810 LEU A C 1
ATOM 6509 O O . LEU A 1 810 ? 8.872 11.212 20.018 1.00 63.50 810 LEU A O 1
ATOM 6513 N N . TYR A 1 811 ? 8.168 10.091 18.214 1.00 62.31 811 TYR A N 1
ATOM 6514 C CA . TYR A 1 811 ? 6.977 10.912 17.975 1.00 62.31 811 TYR A CA 1
ATOM 6515 C C . TYR A 1 811 ? 5.753 10.492 18.812 1.00 62.31 811 TYR A C 1
ATOM 6517 O O . TYR A 1 811 ? 4.837 11.294 18.966 1.00 62.31 811 TYR A O 1
ATOM 6525 N N . MET A 1 812 ? 5.720 9.264 19.342 1.00 72.31 812 MET A N 1
ATOM 6526 C CA . MET A 1 812 ? 4.687 8.770 20.263 1.00 72.31 812 MET A CA 1
ATOM 6527 C C . MET A 1 812 ? 5.026 9.056 21.729 1.00 72.31 812 MET A C 1
ATOM 6529 O O . MET A 1 812 ? 4.134 9.028 22.574 1.00 72.31 812 MET A O 1
ATOM 6533 N N . VAL A 1 813 ? 6.292 9.349 22.048 1.00 81.31 813 VAL A N 1
ATOM 6534 C CA . VAL A 1 813 ? 6.703 9.705 23.412 1.00 81.31 813 VAL A CA 1
ATOM 6535 C C . VAL A 1 813 ? 5.998 11.001 23.845 1.00 81.31 813 VAL A C 1
ATOM 6537 O O . VAL A 1 813 ? 6.174 12.044 23.201 1.00 81.31 813 VAL A O 1
ATOM 6540 N N . PRO A 1 814 ? 5.223 10.986 24.948 1.00 86.38 814 PRO A N 1
ATOM 6541 C CA . PRO A 1 814 ? 4.594 12.190 25.473 1.00 86.38 814 PRO A CA 1
ATOM 6542 C C . PRO A 1 814 ? 5.616 13.287 25.783 1.00 86.38 814 PRO A C 1
ATOM 6544 O O . PRO A 1 814 ? 6.635 13.066 26.440 1.00 86.38 814 PRO A O 1
ATOM 6547 N N . SER A 1 815 ? 5.317 14.510 25.344 1.00 81.44 815 SER A N 1
ATOM 6548 C CA . SER A 1 815 ? 6.127 15.694 25.643 1.00 81.44 815 SER A CA 1
ATOM 6549 C C . SER A 1 815 ? 6.065 16.054 27.134 1.00 81.44 815 SER A C 1
ATOM 6551 O O . SER A 1 815 ? 7.048 16.523 27.712 1.00 81.44 815 SER A O 1
ATOM 6553 N N . LEU A 1 816 ? 4.918 15.803 27.773 1.00 85.31 816 LEU A N 1
ATOM 6554 C CA . LEU A 1 816 ? 4.669 16.063 29.191 1.00 85.31 816 LEU A CA 1
ATOM 6555 C C . LEU A 1 816 ? 3.995 14.857 29.849 1.00 85.31 816 LEU A C 1
ATOM 6557 O O . LEU A 1 816 ? 3.128 14.223 29.248 1.00 85.31 816 LEU A O 1
ATOM 6561 N N . PHE A 1 817 ? 4.353 14.605 31.107 1.00 87.56 817 PHE A N 1
ATOM 6562 C CA . PHE A 1 817 ? 3.656 13.664 31.980 1.00 87.56 817 PHE A CA 1
ATOM 6563 C C . PHE A 1 817 ? 3.115 14.429 33.185 1.00 87.56 817 PHE A C 1
ATOM 6565 O O . PHE A 1 817 ? 3.858 15.161 33.841 1.00 87.56 817 PHE A O 1
ATOM 6572 N N . ILE A 1 818 ? 1.828 14.261 33.470 1.00 88.50 818 ILE A N 1
ATOM 6573 C CA . ILE A 1 818 ? 1.128 14.918 34.571 1.00 88.50 818 ILE A CA 1
ATOM 6574 C C . ILE A 1 818 ? 0.626 13.833 35.512 1.00 88.50 818 ILE A C 1
ATOM 6576 O O . ILE A 1 818 ? -0.203 13.006 35.133 1.00 88.50 818 ILE A O 1
ATOM 6580 N N . LEU A 1 819 ? 1.130 13.840 36.744 1.00 88.31 819 LEU A N 1
ATOM 6581 C CA . LEU A 1 819 ? 0.624 12.963 37.793 1.00 88.31 819 LEU A CA 1
ATOM 6582 C C . LEU A 1 819 ? -0.701 13.525 38.312 1.00 88.31 819 LEU A C 1
ATOM 6584 O O . LEU A 1 819 ? -0.773 14.703 38.666 1.00 88.31 819 LEU A O 1
ATOM 6588 N N . ILE A 1 820 ? -1.742 12.695 38.334 1.00 88.25 820 ILE A N 1
ATOM 6589 C CA . ILE A 1 820 ? -3.070 13.067 38.828 1.00 88.25 820 ILE A CA 1
ATOM 6590 C C . ILE A 1 820 ? -3.537 12.076 39.892 1.00 88.25 820 ILE A C 1
ATOM 6592 O O . ILE A 1 820 ? -3.427 10.865 39.714 1.00 88.25 820 ILE A O 1
ATOM 6596 N N . ASP A 1 821 ? -4.099 12.590 40.984 1.00 83.50 821 ASP A N 1
ATOM 6597 C CA . ASP A 1 821 ? -4.582 11.749 42.084 1.00 83.50 821 ASP A CA 1
ATOM 6598 C C . ASP A 1 821 ? -5.855 10.980 41.701 1.00 83.50 821 ASP A C 1
ATOM 6600 O O . ASP A 1 821 ? -6.033 9.822 42.083 1.00 83.50 821 ASP A O 1
ATOM 6604 N N . GLN A 1 822 ? -6.747 11.607 40.924 1.00 83.19 822 GLN A N 1
ATOM 6605 C CA . GLN A 1 822 ? -8.011 11.018 40.485 1.00 83.19 822 GLN A CA 1
ATOM 6606 C C . GLN A 1 822 ? -8.462 11.574 39.129 1.00 83.19 822 GLN A C 1
ATOM 6608 O O . GLN A 1 822 ? -8.482 12.785 38.918 1.00 83.19 822 GLN A O 1
ATOM 6613 N N . PHE A 1 823 ? -8.879 10.686 38.223 1.00 85.38 823 PHE A N 1
ATOM 6614 C CA . PHE A 1 823 ? -9.450 11.087 36.939 1.00 85.38 823 PHE A CA 1
ATOM 6615 C C . PHE A 1 823 ? -10.863 11.675 37.097 1.00 85.38 823 PHE A C 1
ATOM 6617 O O . PHE A 1 823 ? -11.682 11.092 37.816 1.00 85.38 823 PHE A O 1
ATOM 6624 N N . PRO A 1 824 ? -11.190 12.781 36.402 1.00 84.38 824 PRO A N 1
ATOM 6625 C CA . PRO A 1 824 ? -12.561 13.265 36.321 1.00 84.38 824 PRO A CA 1
ATOM 6626 C C . PRO A 1 824 ? -13.422 12.233 35.585 1.00 84.38 824 PRO A C 1
ATOM 6628 O O . PRO A 1 824 ? -13.010 11.689 34.559 1.00 84.38 824 PRO A O 1
ATOM 6631 N N . LEU A 1 825 ? -14.612 11.950 36.112 1.00 77.12 825 LEU A N 1
ATOM 6632 C CA . LEU A 1 825 ? -15.559 11.003 35.525 1.00 77.12 825 LEU A CA 1
ATOM 6633 C C . LEU A 1 825 ? -16.801 11.740 35.020 1.00 77.12 825 LEU A C 1
ATOM 6635 O O . LEU A 1 825 ? -17.276 12.683 35.651 1.00 77.12 825 LEU A O 1
ATOM 6639 N N . ASN A 1 826 ? -17.354 11.278 33.903 1.00 65.06 826 ASN A N 1
ATOM 6640 C CA . ASN A 1 826 ? -18.644 11.726 33.396 1.00 65.06 826 ASN A CA 1
ATOM 6641 C C . ASN A 1 826 ? -19.806 11.082 34.194 1.00 65.06 826 ASN A C 1
ATOM 6643 O O . ASN A 1 826 ? -19.576 10.160 34.983 1.00 65.06 826 ASN A O 1
ATOM 6647 N N . PRO A 1 827 ? -21.071 11.499 33.981 1.00 52.44 827 PRO A N 1
ATOM 6648 C CA . PRO A 1 827 ? -22.230 10.930 34.684 1.00 52.44 827 PRO A CA 1
ATOM 6649 C C . PRO A 1 827 ? -22.411 9.408 34.528 1.00 52.44 827 PRO A C 1
ATOM 6651 O O . PRO A 1 827 ? -23.068 8.790 35.359 1.00 52.44 827 PRO A O 1
ATOM 6654 N N . ASN A 1 828 ? -21.801 8.799 33.503 1.00 47.47 828 ASN A N 1
ATOM 6655 C CA . ASN A 1 828 ? -21.817 7.354 33.249 1.00 47.47 828 ASN A CA 1
ATOM 6656 C C . ASN A 1 828 ? -20.628 6.613 33.895 1.00 47.47 828 ASN A C 1
ATOM 6658 O O . ASN A 1 828 ? -20.412 5.438 33.604 1.00 47.47 828 ASN A O 1
ATOM 6662 N N . GLY A 1 829 ? -19.817 7.286 34.718 1.00 48.69 829 GLY A N 1
ATOM 6663 C CA . GLY A 1 829 ? -18.662 6.690 35.392 1.00 48.69 829 GLY A CA 1
ATOM 6664 C C . GLY A 1 829 ? -17.454 6.412 34.488 1.00 48.69 829 GLY A C 1
ATOM 6665 O O . GLY A 1 829 ? -16.541 5.708 34.910 1.00 48.69 829 GLY A O 1
ATOM 6666 N N . LYS A 1 830 ? -17.418 6.948 33.258 1.00 60.75 830 LYS A N 1
ATOM 6667 C CA . LYS A 1 830 ? -16.252 6.865 32.353 1.00 60.75 830 LYS A CA 1
ATOM 6668 C C . LYS A 1 830 ? -15.370 8.106 32.497 1.00 60.75 830 LYS A C 1
ATOM 6670 O O . LYS A 1 830 ? -15.882 9.168 32.832 1.00 60.75 830 LYS A O 1
ATOM 6675 N N . ILE A 1 831 ? -14.073 7.999 32.195 1.00 74.00 831 ILE A N 1
ATOM 6676 C CA . ILE A 1 831 ? -13.140 9.137 32.263 1.00 74.00 831 ILE A CA 1
ATOM 6677 C C . ILE A 1 831 ? -13.581 10.259 31.312 1.00 74.00 831 ILE A C 1
ATOM 6679 O O . ILE A 1 831 ? -13.759 10.040 30.112 1.00 74.00 831 ILE A O 1
ATOM 6683 N N . ASP A 1 832 ? -13.729 11.468 31.850 1.00 78.69 832 ASP A N 1
ATOM 6684 C CA . ASP A 1 832 ? -14.039 12.675 31.094 1.00 78.69 832 ASP A CA 1
ATOM 6685 C C . ASP A 1 832 ? -12.749 13.379 30.651 1.00 78.69 832 ASP A C 1
ATOM 6687 O O . ASP A 1 832 ? -12.177 14.207 31.361 1.00 78.69 832 ASP A O 1
ATOM 6691 N N . ARG A 1 833 ? -12.297 13.058 29.433 1.00 80.06 833 ARG A N 1
ATOM 6692 C CA . ARG A 1 833 ? -11.078 13.637 28.843 1.00 80.06 833 ARG A CA 1
ATOM 6693 C C . ARG A 1 833 ? -11.155 15.163 28.677 1.00 80.06 833 ARG A C 1
ATOM 6695 O O . ARG A 1 833 ? -10.115 15.812 28.663 1.00 80.06 833 ARG A O 1
ATOM 6702 N N . LYS A 1 834 ? -12.355 15.749 28.560 1.00 78.06 834 LYS A N 1
ATOM 6703 C CA . LYS A 1 834 ? -12.527 17.207 28.397 1.00 78.06 834 LYS A CA 1
ATOM 6704 C C . LYS A 1 834 ? -12.380 17.960 29.716 1.00 78.06 834 LYS A C 1
ATOM 6706 O O . LYS A 1 834 ? -12.058 19.143 29.702 1.00 78.06 834 LYS A O 1
ATOM 6711 N N . ALA A 1 835 ? -12.610 17.276 30.833 1.00 83.94 835 ALA A N 1
ATOM 6712 C CA . ALA A 1 835 ? -12.474 17.823 32.176 1.00 83.94 835 ALA A CA 1
ATOM 6713 C C . ALA A 1 835 ? -11.059 17.649 32.762 1.00 83.94 835 ALA A C 1
ATOM 6715 O O . ALA A 1 835 ? -10.840 17.975 33.930 1.00 83.94 835 ALA A O 1
ATOM 6716 N N . LEU A 1 836 ? -10.101 17.124 31.986 1.00 88.25 836 LEU A N 1
ATOM 6717 C CA . LEU A 1 836 ? -8.712 16.982 32.425 1.00 88.25 836 LEU A CA 1
ATOM 6718 C C . LEU A 1 836 ? -8.059 18.353 32.670 1.00 88.25 836 LEU A C 1
ATOM 6720 O O . LEU A 1 836 ? -8.320 19.302 31.925 1.00 88.25 836 LEU A O 1
ATOM 6724 N N . PRO A 1 837 ? -7.193 18.473 33.695 1.00 88.38 837 PRO A N 1
ATOM 6725 C CA . PRO A 1 837 ? -6.516 19.727 33.990 1.00 88.38 837 PRO A CA 1
ATOM 6726 C C . PRO A 1 837 ? -5.617 20.143 32.822 1.00 88.38 837 PRO A C 1
ATOM 6728 O O . PRO A 1 837 ? -4.886 19.321 32.265 1.00 88.38 837 PRO A O 1
ATOM 6731 N N . LEU A 1 838 ? -5.668 21.426 32.453 1.00 85.56 838 LEU A N 1
ATOM 6732 C CA . LEU A 1 838 ? -4.862 21.956 31.356 1.00 85.56 838 LEU A CA 1
ATOM 6733 C C . LEU A 1 838 ? -3.359 21.841 31.682 1.00 85.56 838 LEU A C 1
ATOM 6735 O O . LEU A 1 838 ? -2.953 22.200 32.789 1.00 85.56 838 LEU A O 1
ATOM 6739 N N . PRO A 1 839 ? -2.535 21.357 30.738 1.00 84.69 839 PRO A N 1
ATOM 6740 C CA . PRO A 1 839 ? -1.100 21.208 30.938 1.00 84.69 839 PRO A CA 1
ATOM 6741 C C . PRO A 1 839 ? -0.393 22.568 30.984 1.00 84.69 839 PRO A C 1
ATOM 6743 O O . PRO A 1 839 ? -0.673 23.461 30.183 1.00 84.69 839 PRO A O 1
ATOM 6746 N N . ASP A 1 840 ? 0.569 22.710 31.896 1.00 82.12 840 ASP A N 1
ATOM 6747 C CA . ASP A 1 840 ? 1.455 23.873 31.933 1.00 82.12 840 ASP A CA 1
ATOM 6748 C C . ASP A 1 840 ? 2.615 23.686 30.942 1.00 82.12 840 ASP A C 1
ATOM 6750 O O . ASP A 1 840 ? 3.624 23.041 31.236 1.00 82.12 840 ASP A O 1
ATOM 6754 N N . PHE A 1 841 ? 2.473 24.255 29.743 1.00 73.75 841 PHE A N 1
ATOM 6755 C CA . PHE A 1 841 ? 3.502 24.193 28.703 1.00 73.75 841 PHE A CA 1
ATOM 6756 C C . PHE A 1 841 ? 4.760 25.012 29.019 1.00 73.75 841 PHE A C 1
ATOM 6758 O O . PHE A 1 841 ? 5.774 24.808 28.354 1.00 73.75 841 PHE A O 1
ATOM 6765 N N . SER A 1 842 ? 4.771 25.866 30.053 1.00 65.81 842 SER A N 1
ATOM 6766 C CA . SER A 1 842 ? 6.015 26.509 30.514 1.00 65.81 842 SER A CA 1
ATOM 6767 C C . SER A 1 842 ? 7.018 25.489 31.076 1.00 65.81 842 SER A C 1
ATOM 6769 O O . SER A 1 842 ? 8.232 25.713 31.065 1.00 65.81 842 SER A O 1
ATOM 6771 N N . LEU A 1 843 ? 6.529 24.306 31.461 1.00 61.44 843 LEU A N 1
ATOM 6772 C CA . LEU A 1 843 ? 7.359 23.167 31.826 1.00 61.44 843 LEU A CA 1
ATOM 6773 C C . LEU A 1 843 ? 8.103 22.573 30.623 1.00 61.44 843 LEU A C 1
ATOM 6775 O O . LEU A 1 843 ? 9.113 21.916 30.834 1.00 61.44 843 LEU A O 1
ATOM 6779 N N . LEU A 1 844 ? 7.681 22.808 29.371 1.00 58.25 844 LEU A N 1
ATOM 6780 C CA . LEU A 1 844 ? 8.461 22.393 28.194 1.00 58.25 844 LEU A CA 1
ATOM 6781 C C . LEU A 1 844 ? 9.780 23.166 28.109 1.00 58.25 844 LEU A C 1
ATOM 6783 O O . LEU A 1 844 ? 10.812 22.557 27.863 1.00 58.25 844 LEU A O 1
ATOM 6787 N N . SER A 1 845 ? 9.770 24.471 28.402 1.00 44.34 845 SER A N 1
ATOM 6788 C CA . SER A 1 845 ? 10.985 25.299 28.504 1.00 44.34 845 SER A CA 1
ATOM 6789 C C . SER A 1 845 ? 11.878 24.941 29.697 1.00 44.34 845 SER A C 1
ATOM 6791 O O . SER A 1 845 ? 13.060 25.264 29.684 1.00 44.34 845 SER A O 1
ATOM 6793 N N . LEU A 1 846 ? 11.333 24.261 30.710 1.00 43.09 846 LEU A N 1
ATOM 6794 C CA . LEU A 1 846 ? 12.085 23.727 31.854 1.00 43.09 846 LEU A CA 1
ATOM 6795 C C . LEU A 1 846 ? 12.537 22.267 31.639 1.00 43.09 846 LEU A C 1
ATOM 6797 O O . LEU A 1 846 ? 13.427 21.801 32.344 1.00 43.09 846 LEU A O 1
ATOM 6801 N N . ASN A 1 847 ? 11.941 21.563 30.668 1.00 39.97 847 ASN A N 1
ATOM 6802 C CA . ASN A 1 847 ? 12.207 20.161 30.323 1.00 39.97 847 ASN A CA 1
ATOM 6803 C C . ASN A 1 847 ? 13.047 19.988 29.048 1.00 39.97 847 ASN A C 1
ATOM 6805 O O . ASN A 1 847 ? 13.352 18.853 28.680 1.00 39.97 847 ASN A O 1
ATOM 6809 N N . VAL A 1 848 ? 13.456 21.074 28.384 1.00 39.00 848 VAL A N 1
ATOM 6810 C CA . VAL A 1 848 ? 14.656 21.026 27.547 1.00 39.00 848 VAL A CA 1
ATOM 6811 C C . VAL A 1 848 ? 15.827 21.122 28.511 1.00 39.00 848 VAL A C 1
ATOM 6813 O O . VAL A 1 848 ? 16.124 22.185 29.052 1.00 39.00 848 VAL A O 1
ATOM 6816 N N . THR A 1 849 ? 16.516 20.011 28.731 1.00 38.78 849 THR A N 1
ATOM 6817 C CA . THR A 1 849 ? 17.930 20.050 29.092 1.00 38.78 849 THR A CA 1
ATOM 6818 C C . THR A 1 849 ? 18.711 20.668 27.925 1.00 38.78 849 THR A C 1
ATOM 6820 O O . THR A 1 849 ? 19.458 19.987 27.237 1.00 38.78 849 THR A O 1
ATOM 6823 N N . ASP A 1 850 ? 18.544 21.976 27.731 1.00 40.56 850 ASP A N 1
ATOM 6824 C CA . ASP A 1 850 ? 19.599 22.898 27.321 1.00 40.56 850 ASP A CA 1
ATOM 6825 C C . ASP A 1 850 ? 20.258 23.392 28.618 1.00 40.56 850 ASP A C 1
ATOM 6827 O O . ASP A 1 850 ? 20.556 24.571 28.814 1.00 40.56 850 ASP A O 1
ATOM 6831 N N . ILE A 1 851 ? 20.523 22.460 29.542 1.00 47.59 851 ILE A N 1
ATOM 6832 C CA . ILE A 1 851 ? 21.768 22.584 30.278 1.00 47.59 851 ILE A CA 1
ATOM 6833 C C . ILE A 1 851 ? 22.801 22.491 29.161 1.00 47.59 851 ILE A C 1
ATOM 6835 O O . ILE A 1 851 ? 22.954 21.443 28.533 1.00 47.59 851 ILE A O 1
ATOM 6839 N N . VAL A 1 852 ? 23.387 23.634 28.815 1.00 50.31 852 VAL A N 1
ATOM 6840 C CA . VAL A 1 852 ? 24.510 23.711 27.889 1.00 50.31 852 VAL A CA 1
ATOM 6841 C C . VAL A 1 852 ? 25.635 22.913 28.540 1.00 50.31 852 VAL A C 1
ATOM 6843 O O . VAL A 1 852 ? 26.409 23.426 29.346 1.00 50.31 852 VAL A O 1
ATOM 6846 N N . GLU A 1 853 ? 25.651 21.613 28.273 1.00 56.28 853 GLU A N 1
ATOM 6847 C CA . GLU A 1 853 ? 26.687 20.715 28.739 1.00 56.28 853 GLU A CA 1
ATOM 6848 C C . GLU A 1 853 ? 27.827 20.802 27.739 1.00 56.28 853 GLU A C 1
ATOM 6850 O O . GLU A 1 853 ? 27.716 20.456 26.557 1.00 56.28 853 GLU A O 1
ATOM 6855 N N . HIS A 1 854 ? 28.925 21.366 28.223 1.00 69.75 854 HIS A N 1
ATOM 6856 C CA . HIS A 1 854 ? 30.151 21.485 27.464 1.00 69.75 854 HIS A CA 1
ATOM 6857 C C . HIS A 1 854 ? 30.974 20.200 27.609 1.00 69.75 854 HIS A C 1
ATOM 6859 O O . HIS A 1 854 ? 30.901 19.542 28.642 1.00 69.75 854 HIS A O 1
ATOM 6865 N N . PRO A 1 855 ? 31.811 19.853 26.621 1.00 71.75 855 PRO A N 1
ATOM 6866 C CA . PRO A 1 855 ? 32.691 18.693 26.712 1.00 71.75 855 PRO A CA 1
ATOM 6867 C C . PRO A 1 855 ? 33.563 18.719 27.982 1.00 71.75 855 PRO A C 1
ATOM 6869 O O . PRO A 1 855 ? 34.448 19.571 28.127 1.00 71.75 855 PRO A O 1
ATOM 6872 N N . HIS A 1 856 ? 33.334 17.774 28.894 1.00 77.38 856 HIS A N 1
ATOM 6873 C CA . HIS A 1 856 ? 34.021 17.693 30.185 1.00 77.38 856 HIS A CA 1
ATOM 6874 C C . HIS A 1 856 ? 35.235 16.759 30.137 1.00 77.38 856 HIS A C 1
ATOM 6876 O O . HIS A 1 856 ? 36.243 17.029 30.794 1.00 77.38 856 HIS A O 1
ATOM 6882 N N . THR A 1 857 ? 35.173 15.682 29.344 1.00 81.69 857 THR A N 1
ATOM 6883 C CA . THR A 1 857 ? 36.296 14.747 29.171 1.00 81.69 857 THR A CA 1
ATOM 6884 C C . THR A 1 857 ? 37.158 15.113 27.963 1.00 81.69 857 THR A C 1
ATOM 6886 O O . THR A 1 857 ? 36.717 15.756 27.006 1.00 81.69 857 THR A O 1
ATOM 6889 N N . LYS A 1 858 ? 38.426 14.680 27.981 1.00 81.75 858 LYS A N 1
ATOM 6890 C CA . LYS A 1 858 ? 39.357 14.892 26.862 1.00 81.75 858 LYS A CA 1
ATOM 6891 C C . LYS A 1 858 ? 38.841 14.251 25.566 1.00 81.75 858 LYS A C 1
ATOM 6893 O O . LYS A 1 858 ? 39.022 14.827 24.497 1.00 81.75 858 LYS A O 1
ATOM 6898 N N . ILE A 1 859 ? 38.174 13.099 25.666 1.00 83.31 859 ILE A N 1
ATOM 6899 C CA . ILE A 1 859 ? 37.601 12.390 24.515 1.00 83.31 859 ILE A CA 1
ATOM 6900 C C . ILE A 1 859 ? 36.374 13.136 23.987 1.00 83.31 859 ILE A C 1
ATOM 6902 O O . ILE A 1 859 ? 36.300 13.364 22.783 1.00 83.31 859 ILE A O 1
ATOM 6906 N N . GLN A 1 860 ? 35.486 13.635 24.854 1.00 85.50 860 GLN A N 1
ATOM 6907 C CA . GLN A 1 860 ? 34.368 14.494 24.433 1.00 85.50 860 GLN A CA 1
ATOM 6908 C C . GLN A 1 860 ? 34.857 15.750 23.691 1.00 85.50 860 GLN A C 1
ATOM 6910 O O . GLN A 1 860 ? 34.286 16.126 22.669 1.00 85.50 860 GLN A O 1
ATOM 6915 N N . GLN A 1 861 ? 35.942 16.386 24.154 1.00 86.31 861 GLN A N 1
ATOM 6916 C CA . GLN A 1 861 ? 36.539 17.550 23.480 1.00 86.31 861 GLN A CA 1
ATOM 6917 C C . GLN A 1 861 ? 37.095 17.195 22.094 1.00 86.31 861 GLN A C 1
ATOM 6919 O O . GLN A 1 861 ? 36.904 17.942 21.134 1.00 86.31 861 GLN A O 1
ATOM 6924 N N . GLN A 1 862 ? 37.760 16.044 21.972 1.00 85.06 862 GLN A N 1
ATOM 6925 C CA . GLN A 1 862 ? 38.282 15.552 20.696 1.00 85.06 862 GLN A CA 1
ATOM 6926 C C . GLN A 1 862 ? 37.151 15.207 19.722 1.00 85.06 862 GLN A C 1
ATOM 6928 O O . GLN A 1 862 ? 37.175 15.657 18.579 1.00 85.06 862 GLN A O 1
ATOM 6933 N N . VAL A 1 863 ? 36.134 14.477 20.186 1.00 87.25 863 VAL A N 1
ATOM 6934 C CA . VAL A 1 863 ? 34.933 14.143 19.412 1.00 87.25 863 VAL A CA 1
ATOM 6935 C C . VAL A 1 863 ? 34.225 15.410 18.929 1.00 87.25 863 VAL A C 1
ATOM 6937 O O . VAL A 1 863 ? 33.934 15.524 17.738 1.00 87.25 863 VAL A O 1
ATOM 6940 N N . SER A 1 864 ? 34.016 16.386 19.818 1.00 88.69 864 SER A N 1
ATOM 6941 C CA . SER A 1 864 ? 33.379 17.662 19.482 1.00 88.69 864 SER A CA 1
ATOM 6942 C C . SER A 1 864 ? 34.171 18.452 18.439 1.00 88.69 864 SER A C 1
ATOM 6944 O O . SER A 1 864 ? 33.571 19.027 17.537 1.00 88.69 864 SER A O 1
ATOM 6946 N N . SER A 1 865 ? 35.505 18.473 18.531 1.00 86.38 865 SER A N 1
ATOM 6947 C CA . SER A 1 865 ? 36.367 19.150 17.552 1.00 86.38 865 SER A CA 1
ATOM 6948 C C . SER A 1 865 ? 36.243 18.526 16.158 1.00 86.38 865 SER A C 1
ATOM 6950 O O . SER A 1 865 ? 36.101 19.235 15.162 1.00 86.38 865 SER A O 1
ATOM 6952 N N . ILE A 1 866 ? 36.217 17.191 16.085 1.00 87.00 866 ILE A N 1
ATOM 6953 C CA . ILE A 1 866 ? 36.025 16.476 14.818 1.00 87.00 866 ILE A CA 1
ATOM 6954 C C . ILE A 1 866 ? 34.635 16.773 14.242 1.00 87.00 866 ILE A C 1
ATOM 6956 O O . ILE A 1 866 ? 34.509 17.011 13.042 1.00 87.00 866 ILE A O 1
ATOM 6960 N N . TRP A 1 867 ? 33.594 16.804 15.079 1.00 86.75 867 TRP A N 1
ATOM 6961 C CA . TRP A 1 867 ? 32.243 17.162 14.640 1.00 86.75 867 TRP A CA 1
ATOM 6962 C C . TRP A 1 867 ? 32.182 18.576 14.067 1.00 86.75 867 TRP A C 1
ATOM 6964 O O . TRP A 1 867 ? 31.623 18.747 12.988 1.00 86.75 867 TRP A O 1
ATOM 6974 N N . CYS A 1 868 ? 32.806 19.564 14.718 1.00 84.12 868 CYS A N 1
ATOM 6975 C CA . CYS A 1 868 ? 32.902 20.926 14.186 1.00 84.12 868 CYS A CA 1
ATOM 6976 C C . CYS A 1 868 ? 33.537 20.953 12.787 1.00 84.12 868 CYS A C 1
ATOM 6978 O O . CYS A 1 868 ? 33.025 21.614 11.886 1.00 84.12 868 CYS A O 1
ATOM 6980 N N . GLN A 1 869 ? 34.623 20.200 12.580 1.00 83.06 869 GLN A N 1
ATOM 6981 C CA . GLN A 1 869 ? 35.305 20.134 11.284 1.00 83.06 869 GLN A CA 1
ATOM 6982 C C . GLN A 1 869 ? 34.444 19.483 10.198 1.00 83.06 869 GLN A C 1
ATOM 6984 O O . GLN A 1 869 ? 34.407 19.972 9.071 1.00 83.06 869 GLN A O 1
ATOM 6989 N N . VAL A 1 870 ? 33.762 18.386 10.532 1.00 83.12 870 VAL A N 1
ATOM 6990 C CA . VAL A 1 870 ? 32.953 17.613 9.581 1.00 83.12 870 VAL A CA 1
ATOM 6991 C C . VAL A 1 870 ? 31.646 18.326 9.235 1.00 83.12 870 VAL A C 1
ATOM 6993 O O . VAL A 1 870 ? 31.259 18.342 8.071 1.00 83.12 870 VAL A O 1
ATOM 6996 N N . LEU A 1 871 ? 30.976 18.920 10.223 1.00 74.75 871 LEU A N 1
ATOM 6997 C CA . LEU A 1 871 ? 29.717 19.653 10.046 1.00 74.75 871 LEU A CA 1
ATOM 6998 C C . LEU A 1 871 ? 29.934 21.103 9.586 1.00 74.75 871 LEU A C 1
ATOM 7000 O O . LEU A 1 871 ? 28.965 21.799 9.302 1.00 74.75 871 LEU A O 1
ATOM 7004 N N . HIS A 1 872 ? 31.189 21.559 9.511 1.00 78.25 872 HIS A N 1
ATOM 7005 C CA . HIS A 1 872 ? 31.555 22.944 9.204 1.00 78.25 872 HIS A CA 1
ATOM 7006 C C . HIS A 1 872 ? 30.918 23.966 10.168 1.00 78.25 872 HIS A C 1
ATOM 7008 O O . HIS A 1 872 ? 30.472 25.036 9.757 1.00 78.25 872 HIS A O 1
ATOM 7014 N N . LEU A 1 873 ? 30.895 23.635 11.463 1.00 76.81 873 LEU A N 1
ATOM 7015 C CA . LEU A 1 873 ? 30.366 24.480 12.537 1.00 76.81 873 LEU A CA 1
ATOM 7016 C C . LEU A 1 873 ? 31.506 25.096 13.356 1.00 76.81 873 LEU A C 1
ATOM 7018 O O . LEU A 1 873 ? 32.505 24.436 13.634 1.00 76.81 873 LEU A O 1
ATOM 7022 N N . GLU A 1 874 ? 31.344 26.348 13.795 1.00 74.62 874 GLU A N 1
ATOM 7023 C CA . GLU A 1 874 ? 32.325 27.010 14.673 1.00 74.62 874 GLU A CA 1
ATOM 7024 C C . GLU A 1 874 ? 32.371 26.370 16.070 1.00 74.62 874 GLU A C 1
ATOM 7026 O O . GLU A 1 874 ? 33.439 26.223 16.663 1.00 74.62 874 GLU A O 1
ATOM 7031 N N . SER A 1 875 ? 31.215 25.955 16.595 1.00 77.12 875 SER A N 1
ATOM 7032 C CA . SER A 1 875 ? 31.099 25.219 17.856 1.00 77.12 875 SER A CA 1
ATOM 7033 C C . SER A 1 875 ? 29.832 24.363 17.877 1.00 77.12 875 SER A C 1
ATOM 7035 O O . SER A 1 875 ? 28.834 24.710 17.243 1.00 77.12 875 SER A O 1
ATOM 7037 N N . ILE A 1 876 ? 29.871 23.242 18.603 1.00 77.00 876 ILE A N 1
ATOM 7038 C CA . ILE A 1 876 ? 28.680 22.425 18.856 1.00 77.00 876 ILE A CA 1
ATOM 7039 C C . ILE A 1 876 ? 27.918 23.029 20.047 1.00 77.00 876 ILE A C 1
ATOM 7041 O O . ILE A 1 876 ? 28.534 23.212 21.100 1.00 77.00 876 ILE A O 1
ATOM 7045 N N . PRO A 1 877 ? 26.607 23.322 19.925 1.00 68.75 877 PRO A N 1
ATOM 7046 C CA . PRO A 1 877 ? 25.858 23.999 20.986 1.00 68.75 877 PRO A CA 1
ATOM 7047 C C . PRO A 1 877 ? 25.779 23.221 22.309 1.00 68.75 877 PRO A C 1
ATOM 7049 O O . PRO A 1 877 ? 25.797 23.833 23.371 1.00 68.75 877 PRO A O 1
ATOM 7052 N N . SER A 1 878 ? 25.699 21.886 22.265 1.00 76.25 878 SER A N 1
ATOM 7053 C CA . SER A 1 878 ? 25.689 21.008 23.447 1.00 76.25 878 SER A CA 1
ATOM 7054 C C . SER A 1 878 ? 26.131 19.591 23.071 1.00 76.25 878 SER A C 1
ATOM 7056 O O . SER A 1 878 ? 25.852 19.131 21.961 1.00 76.25 878 SER A O 1
ATOM 7058 N N . ILE A 1 879 ? 26.787 18.873 23.988 1.00 76.12 879 ILE A N 1
ATOM 7059 C CA . ILE A 1 879 ? 27.220 17.478 23.765 1.00 76.12 879 ILE A CA 1
ATOM 7060 C C . ILE A 1 879 ? 26.055 16.478 23.645 1.00 76.12 879 ILE A C 1
ATOM 7062 O O . ILE A 1 879 ? 26.233 15.398 23.082 1.00 76.12 879 ILE A O 1
ATOM 7066 N N . ASN A 1 880 ? 24.860 16.860 24.102 1.00 70.56 880 ASN A N 1
ATOM 7067 C CA . ASN A 1 880 ? 23.632 16.062 23.997 1.00 70.56 880 ASN A CA 1
ATOM 7068 C C . ASN A 1 880 ? 22.919 16.239 22.646 1.00 70.56 880 ASN A C 1
ATOM 7070 O O . ASN A 1 880 ? 21.896 15.602 22.386 1.00 70.56 880 ASN A O 1
ATOM 7074 N N . MET A 1 881 ? 23.424 17.120 21.772 1.00 63.91 881 MET A N 1
ATOM 7075 C CA . MET A 1 881 ? 22.827 17.321 20.457 1.00 63.91 881 MET A CA 1
ATOM 7076 C C . MET A 1 881 ? 23.100 16.146 19.523 1.00 63.91 881 MET A C 1
ATOM 7078 O O . MET A 1 881 ? 24.209 15.626 19.418 1.00 63.91 881 MET A O 1
ATOM 7082 N N . ASN A 1 882 ? 22.049 15.771 18.800 1.00 71.38 882 ASN A N 1
ATOM 7083 C CA . ASN A 1 882 ? 22.098 14.703 17.821 1.00 71.38 882 ASN A CA 1
ATOM 7084 C C . ASN A 1 882 ? 22.799 15.168 16.528 1.00 71.38 882 ASN A C 1
ATOM 7086 O O . ASN A 1 882 ? 22.464 16.230 15.997 1.00 71.38 882 ASN A O 1
ATOM 7090 N N . PHE A 1 883 ? 23.710 14.349 15.993 1.00 69.69 883 PHE A N 1
ATOM 7091 C CA . PHE A 1 883 ? 24.487 14.619 14.774 1.00 69.69 883 PHE A CA 1
ATOM 7092 C C . PHE A 1 883 ? 23.619 15.052 13.585 1.00 69.69 883 PHE A C 1
ATOM 7094 O O . PHE A 1 883 ? 23.926 16.025 12.897 1.00 69.69 883 PHE A O 1
ATOM 7101 N N . PHE A 1 884 ? 22.502 14.360 13.359 1.00 61.44 884 PHE A N 1
ATOM 7102 C CA . PHE A 1 884 ? 21.614 14.608 12.223 1.00 61.44 884 PHE A CA 1
ATOM 7103 C C . PHE A 1 884 ? 20.793 15.888 12.407 1.00 61.44 884 PHE A C 1
ATOM 7105 O O . PHE A 1 884 ? 20.526 16.597 11.440 1.00 61.44 884 PHE A O 1
ATOM 7112 N N . LYS A 1 885 ? 20.462 16.257 13.654 1.00 60.47 885 LYS A N 1
ATOM 7113 C CA . LYS A 1 885 ? 19.806 17.545 13.953 1.00 60.47 885 LYS A CA 1
ATOM 7114 C C . LYS A 1 885 ? 20.711 18.745 13.671 1.00 60.47 885 LYS A C 1
ATOM 7116 O O . LYS A 1 885 ? 20.207 19.828 13.400 1.00 60.47 885 LYS A O 1
ATOM 7121 N N . LEU A 1 886 ? 22.028 18.548 13.713 1.00 61.91 886 LEU A N 1
ATOM 7122 C CA . LEU A 1 886 ? 23.031 19.564 13.387 1.00 61.91 886 LEU A CA 1
ATOM 7123 C C . LEU A 1 886 ? 23.327 19.666 11.878 1.00 61.91 886 LEU A C 1
ATOM 7125 O O . LEU A 1 886 ? 24.265 20.357 11.490 1.00 61.91 886 LEU A O 1
ATOM 7129 N N . GLY A 1 887 ? 22.550 18.986 11.027 1.00 54.84 887 GLY A N 1
ATOM 7130 C CA . GLY A 1 887 ? 22.755 18.961 9.574 1.00 54.84 887 GLY A CA 1
ATOM 7131 C C . GLY A 1 887 ? 23.675 17.836 9.089 1.00 54.84 887 GLY A C 1
ATOM 7132 O O . GLY A 1 887 ? 24.076 17.827 7.927 1.00 54.84 887 GLY A O 1
ATOM 7133 N N . GLY A 1 888 ? 24.016 16.878 9.957 1.00 61.50 888 GLY A N 1
ATOM 7134 C CA . GLY A 1 888 ? 24.735 15.668 9.576 1.00 61.50 888 GLY A CA 1
ATOM 7135 C C . GLY A 1 888 ? 23.933 14.787 8.611 1.00 61.50 888 GLY A C 1
ATOM 7136 O O . GLY A 1 888 ? 22.720 14.651 8.738 1.00 61.50 888 GLY A O 1
ATOM 7137 N N . ASN A 1 889 ? 24.614 14.147 7.661 1.00 57.41 889 ASN A N 1
ATOM 7138 C CA . ASN A 1 889 ? 24.040 13.162 6.736 1.00 57.41 889 ASN A CA 1
ATOM 7139 C C . ASN A 1 889 ? 24.995 11.967 6.563 1.00 57.41 889 ASN A C 1
ATOM 7141 O O . ASN A 1 889 ? 26.102 11.983 7.101 1.00 57.41 889 ASN A O 1
ATOM 7145 N N . SER A 1 890 ? 24.602 10.934 5.812 1.00 57.03 890 SER A N 1
ATOM 7146 C CA . SER A 1 890 ? 25.406 9.711 5.644 1.00 57.03 890 SER A CA 1
ATOM 7147 C C . SER A 1 890 ? 26.797 9.963 5.047 1.00 57.03 890 SER A C 1
ATOM 7149 O O . SER A 1 890 ? 27.758 9.311 5.450 1.00 57.03 890 SER A O 1
ATOM 7151 N N . LEU A 1 891 ? 26.950 10.941 4.145 1.00 62.53 891 LEU A N 1
ATOM 7152 C CA . LEU A 1 891 ? 28.257 11.310 3.591 1.00 62.53 891 LEU A CA 1
ATOM 7153 C C . LEU A 1 891 ? 29.150 11.956 4.658 1.00 62.53 891 LEU A C 1
ATOM 7155 O O . LEU A 1 891 ? 30.327 11.613 4.784 1.00 62.53 891 LEU A O 1
ATOM 7159 N N . LEU A 1 892 ? 28.592 12.874 5.449 1.00 68.31 892 LEU A N 1
ATOM 7160 C CA . LEU A 1 892 ? 29.290 13.474 6.584 1.00 68.31 892 LEU A CA 1
ATOM 7161 C C . LEU A 1 892 ? 29.601 12.427 7.659 1.00 68.31 892 LEU A C 1
ATOM 7163 O O . LEU A 1 892 ? 30.668 12.487 8.256 1.00 68.31 892 LEU A O 1
ATOM 7167 N N . LEU A 1 893 ? 28.747 11.420 7.841 1.00 72.06 893 LEU A N 1
ATOM 7168 C CA . LEU A 1 893 ? 28.988 10.294 8.740 1.00 72.06 893 LEU A CA 1
ATOM 7169 C C . LEU A 1 893 ? 30.151 9.409 8.255 1.00 72.06 893 LEU A C 1
ATOM 7171 O O . LEU A 1 893 ? 30.964 8.973 9.064 1.00 72.06 893 LEU A O 1
ATOM 7175 N N . ILE A 1 894 ? 30.296 9.191 6.942 1.00 69.69 894 ILE A N 1
ATOM 7176 C CA . ILE A 1 894 ? 31.462 8.499 6.361 1.00 69.69 894 ILE A CA 1
ATOM 7177 C C . ILE A 1 894 ? 32.740 9.321 6.577 1.00 69.69 894 ILE A C 1
ATOM 7179 O O . ILE A 1 894 ? 33.772 8.770 6.971 1.00 69.69 894 ILE A O 1
ATOM 7183 N N . LYS A 1 895 ? 32.683 10.644 6.368 1.00 74.25 895 LYS A N 1
ATOM 7184 C CA . LYS A 1 895 ? 33.809 11.545 6.670 1.00 74.25 895 LYS A CA 1
ATOM 7185 C C . LYS A 1 895 ? 34.156 11.522 8.160 1.00 74.25 895 LYS A C 1
ATOM 7187 O O . LYS A 1 895 ? 35.335 11.472 8.501 1.00 74.25 895 LYS A O 1
ATOM 7192 N N . LEU A 1 896 ? 33.145 11.504 9.027 1.00 81.38 896 LEU A N 1
ATOM 7193 C CA . LEU A 1 896 ? 33.287 11.397 10.476 1.00 81.38 896 LEU A CA 1
ATOM 7194 C C . LEU A 1 896 ? 33.953 10.078 10.873 1.00 81.38 896 LEU A C 1
ATOM 7196 O O . LEU A 1 896 ? 34.926 10.089 11.619 1.00 81.38 896 LEU A O 1
ATOM 7200 N N . HIS A 1 897 ? 33.483 8.960 10.322 1.00 81.44 897 HIS A N 1
ATOM 7201 C CA . HIS A 1 897 ? 34.073 7.638 10.506 1.00 81.44 897 HIS A CA 1
ATOM 7202 C C . HIS A 1 897 ? 35.548 7.620 10.098 1.00 81.44 897 HIS A C 1
ATOM 7204 O O . HIS A 1 897 ? 36.398 7.182 10.870 1.00 81.44 897 HIS A O 1
ATOM 7210 N N . HIS A 1 898 ? 35.878 8.153 8.919 1.00 76.69 898 HIS A N 1
ATOM 7211 C CA . HIS A 1 898 ? 37.264 8.252 8.465 1.00 76.69 898 HIS A CA 1
ATOM 7212 C C . HIS A 1 898 ? 38.114 9.137 9.395 1.00 76.69 898 HIS A C 1
ATOM 7214 O O . HIS A 1 898 ? 39.235 8.771 9.748 1.00 76.69 898 HIS A O 1
ATOM 7220 N N . ALA A 1 899 ? 37.578 10.273 9.852 1.00 80.25 899 ALA A N 1
ATOM 7221 C CA . ALA A 1 899 ? 38.254 11.140 10.815 1.00 80.25 899 ALA A CA 1
ATOM 7222 C C . ALA A 1 899 ? 38.487 10.435 12.164 1.00 80.25 899 ALA A C 1
ATOM 7224 O O . ALA A 1 899 ? 39.571 10.550 12.736 1.00 80.25 899 ALA A O 1
ATOM 7225 N N . TYR A 1 900 ? 37.524 9.645 12.646 1.00 82.75 900 TYR A N 1
ATOM 7226 C CA . TYR A 1 900 ? 37.667 8.850 13.870 1.00 82.75 900 TYR A CA 1
ATOM 7227 C C . TYR A 1 900 ? 38.709 7.746 13.717 1.00 82.75 900 TYR A C 1
ATOM 7229 O O . TYR A 1 900 ? 39.541 7.572 14.606 1.00 82.75 900 TYR A O 1
ATOM 7237 N N . GLN A 1 901 ? 38.727 7.049 12.578 1.00 78.19 901 GLN A N 1
ATOM 7238 C CA . GLN A 1 901 ? 39.757 6.053 12.284 1.00 78.19 901 GLN A CA 1
ATOM 7239 C C . GLN A 1 901 ? 41.160 6.671 12.291 1.00 78.19 901 GLN A C 1
ATOM 7241 O O . GLN A 1 901 ? 42.087 6.077 12.841 1.00 78.19 901 GLN A O 1
ATOM 7246 N N . MET A 1 902 ? 41.311 7.877 11.737 1.00 77.00 902 MET A N 1
ATOM 7247 C CA . MET A 1 902 ? 42.585 8.600 11.712 1.00 77.00 902 MET A CA 1
ATOM 7248 C C . MET A 1 902 ? 43.003 9.144 13.087 1.00 77.00 902 MET A C 1
ATOM 7250 O O . MET A 1 902 ? 44.197 9.206 13.372 1.00 77.00 902 MET A O 1
ATOM 7254 N N . HIS A 1 903 ? 42.058 9.558 13.938 1.00 79.19 903 HIS A N 1
ATOM 7255 C CA . HIS A 1 903 ? 42.363 10.196 15.227 1.00 79.19 903 HIS A CA 1
ATOM 7256 C C . HIS A 1 903 ? 42.419 9.248 16.427 1.00 79.19 903 HIS A C 1
ATOM 7258 O O . HIS A 1 903 ? 43.238 9.471 17.318 1.00 79.19 903 HIS A O 1
ATOM 7264 N N . PHE A 1 904 ? 41.597 8.201 16.463 1.00 77.31 904 PHE A N 1
ATOM 7265 C CA . PHE A 1 904 ? 41.508 7.286 17.607 1.00 77.31 904 PHE A CA 1
ATOM 7266 C C . PHE A 1 904 ? 42.103 5.900 17.330 1.00 77.31 904 PHE A C 1
ATOM 7268 O O . PHE A 1 904 ? 42.319 5.139 18.267 1.00 77.31 904 PHE A O 1
ATOM 7275 N N . ASN A 1 905 ? 42.413 5.574 16.067 1.00 61.28 905 ASN A N 1
ATOM 7276 C CA . ASN A 1 905 ? 43.010 4.297 15.648 1.00 61.28 905 ASN A CA 1
ATOM 7277 C C . ASN A 1 905 ? 42.228 3.043 16.118 1.00 61.28 905 ASN A C 1
ATOM 7279 O O . ASN A 1 905 ? 42.804 1.967 16.274 1.00 61.28 905 ASN A O 1
ATOM 7283 N N . GLN A 1 906 ? 40.916 3.187 16.339 1.00 64.81 906 GLN A N 1
ATOM 7284 C CA . GLN A 1 906 ? 39.974 2.147 16.760 1.00 64.81 906 GLN A CA 1
ATOM 7285 C C . GLN A 1 906 ? 39.008 1.807 15.614 1.00 64.81 906 GLN A C 1
ATOM 7287 O O . GLN A 1 906 ? 38.741 2.630 14.734 1.00 64.81 906 GLN A O 1
ATOM 7292 N N . SER A 1 907 ? 38.466 0.587 15.630 1.00 58.88 907 SER A N 1
ATOM 7293 C CA . SER A 1 907 ? 37.464 0.108 14.671 1.00 58.88 907 SER A CA 1
ATOM 7294 C C . SER A 1 907 ? 36.048 0.464 15.130 1.00 58.88 907 SER A C 1
ATOM 7296 O O . SER A 1 907 ? 35.291 -0.415 15.532 1.00 58.88 907 SER A O 1
ATOM 7298 N N . ILE A 1 908 ? 35.688 1.745 15.094 1.00 72.31 908 ILE A N 1
ATOM 7299 C CA . ILE A 1 908 ? 34.276 2.130 15.178 1.00 72.31 908 ILE A CA 1
ATOM 7300 C C . ILE A 1 908 ? 33.621 1.868 13.823 1.00 72.31 908 ILE A C 1
ATOM 7302 O O . ILE A 1 908 ? 34.207 2.218 12.800 1.00 72.31 908 ILE A O 1
ATOM 7306 N N . THR A 1 909 ? 32.454 1.226 13.776 1.00 70.75 909 THR A N 1
ATOM 7307 C CA . THR A 1 909 ? 31.752 1.019 12.502 1.00 70.75 909 THR A CA 1
ATOM 7308 C C . THR A 1 909 ? 30.819 2.191 12.198 1.00 70.75 909 THR A C 1
ATOM 7310 O O . THR A 1 909 ? 30.398 2.925 13.091 1.00 70.75 909 THR A O 1
ATOM 7313 N N . ILE A 1 910 ? 30.440 2.362 10.928 1.00 68.88 910 ILE A N 1
ATOM 7314 C CA . ILE A 1 910 ? 29.422 3.355 10.536 1.00 68.88 910 ILE A CA 1
ATOM 7315 C C . ILE A 1 910 ? 28.083 3.072 11.240 1.00 68.88 910 ILE A C 1
ATOM 7317 O O . ILE A 1 910 ? 27.386 4.007 11.627 1.00 68.88 910 ILE A O 1
ATOM 7321 N N . SER A 1 911 ? 27.745 1.795 11.458 1.00 62.00 911 SER A N 1
ATOM 7322 C CA . SER A 1 911 ? 26.530 1.406 12.181 1.00 62.00 911 SER A CA 1
ATOM 7323 C C . SER A 1 911 ? 26.545 1.878 13.635 1.00 62.00 911 SER A C 1
ATOM 7325 O O . SER A 1 911 ? 25.493 2.249 14.150 1.00 62.00 911 SER A O 1
ATOM 7327 N N . ASP A 1 912 ? 27.705 1.869 14.293 1.00 71.56 912 ASP A N 1
ATOM 7328 C CA . ASP A 1 912 ? 27.825 2.323 15.681 1.00 71.56 912 ASP A CA 1
ATOM 7329 C C . ASP A 1 912 ? 27.682 3.843 15.765 1.00 71.56 912 ASP A C 1
ATOM 7331 O O . ASP A 1 912 ? 26.945 4.336 16.613 1.00 71.56 912 ASP A O 1
ATOM 7335 N N . LEU A 1 913 ? 28.277 4.580 14.818 1.00 75.56 913 LEU A N 1
ATOM 7336 C CA . LEU A 1 913 ? 28.116 6.037 14.719 1.00 75.56 913 LEU A CA 1
ATOM 7337 C C . LEU A 1 913 ? 26.665 6.460 14.461 1.00 75.56 913 LEU A C 1
ATOM 7339 O O . LEU A 1 913 ? 26.219 7.512 14.907 1.00 75.56 913 LEU A O 1
ATOM 7343 N N . PHE A 1 914 ? 25.923 5.648 13.709 1.00 66.56 914 PHE A N 1
ATOM 7344 C CA . PHE A 1 914 ? 24.511 5.904 13.449 1.00 66.56 914 PHE A CA 1
ATOM 7345 C C . PHE A 1 914 ? 23.648 5.620 14.687 1.00 66.56 914 PHE A C 1
ATOM 7347 O O . PHE A 1 914 ? 22.735 6.384 14.992 1.00 66.56 914 PHE A O 1
ATOM 7354 N N . ARG A 1 915 ? 23.947 4.534 15.419 1.00 65.38 915 ARG A N 1
ATOM 7355 C CA . ARG A 1 915 ? 23.224 4.131 16.637 1.00 65.38 915 ARG A CA 1
ATOM 7356 C C . ARG A 1 915 ? 23.431 5.119 17.786 1.00 65.38 915 ARG A C 1
ATOM 7358 O O . ARG A 1 915 ? 22.495 5.397 18.528 1.00 65.38 915 ARG A O 1
ATOM 7365 N N . HIS A 1 916 ? 24.644 5.638 17.920 1.00 75.19 916 HIS A N 1
ATOM 7366 C CA . HIS A 1 916 ? 25.093 6.471 19.032 1.00 75.19 916 HIS A CA 1
ATOM 7367 C C . HIS A 1 916 ? 25.174 7.944 18.628 1.00 75.19 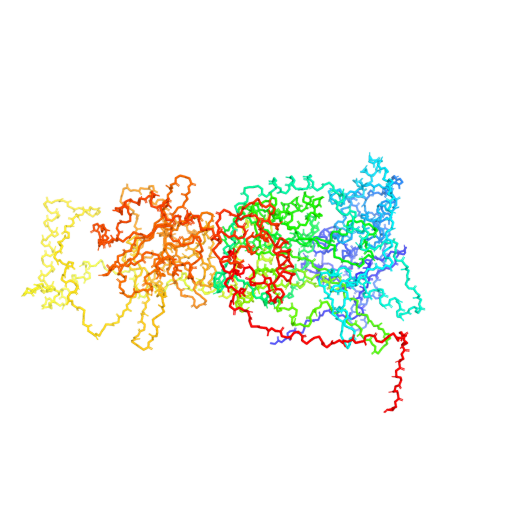916 HIS A C 1
ATOM 7369 O O . HIS A 1 916 ? 26.212 8.570 18.737 1.00 75.19 916 HIS A O 1
ATOM 7375 N N . ALA A 1 917 ? 24.084 8.525 18.136 1.00 74.25 917 ALA A N 1
ATOM 7376 C CA . ALA A 1 917 ? 24.123 9.794 17.409 1.00 74.25 917 ALA A CA 1
ATOM 7377 C C . ALA A 1 917 ? 24.404 11.071 18.245 1.00 74.25 917 ALA A C 1
ATOM 7379 O O . ALA A 1 917 ? 24.092 12.161 17.764 1.00 74.25 917 ALA A O 1
ATOM 7380 N N . THR A 1 918 ? 24.967 10.990 19.457 1.00 82.81 918 THR A N 1
ATOM 7381 C CA . THR A 1 918 ? 25.384 12.144 20.282 1.00 82.81 918 THR A CA 1
ATOM 7382 C C . THR A 1 918 ? 26.882 12.110 20.605 1.00 82.81 918 THR A C 1
ATOM 7384 O O . THR A 1 918 ? 27.546 11.078 20.497 1.00 82.81 918 THR A O 1
ATOM 7387 N N . ILE A 1 919 ? 27.439 13.252 21.025 1.00 83.31 919 ILE A N 1
ATOM 7388 C CA . ILE A 1 919 ? 28.855 13.337 21.419 1.00 83.31 919 ILE A CA 1
ATOM 7389 C C . ILE A 1 919 ? 29.125 12.503 22.673 1.00 83.31 919 ILE A C 1
ATOM 7391 O O . ILE A 1 919 ? 30.200 11.909 22.771 1.00 83.31 919 ILE A O 1
ATOM 7395 N N . ILE A 1 920 ? 28.172 12.443 23.610 1.00 80.75 920 ILE A N 1
ATOM 7396 C CA . ILE A 1 920 ? 28.296 11.607 24.810 1.00 80.75 920 ILE A CA 1
ATOM 7397 C C . ILE A 1 920 ? 28.377 10.138 24.417 1.00 80.75 920 ILE A C 1
ATOM 7399 O O . ILE A 1 920 ? 29.326 9.470 24.820 1.00 80.75 920 ILE A O 1
ATOM 7403 N N . ASP A 1 921 ? 27.448 9.663 23.589 1.00 80.31 921 ASP A N 1
ATOM 7404 C CA . ASP A 1 921 ? 27.395 8.250 23.219 1.00 80.31 921 ASP A CA 1
ATOM 7405 C C . ASP A 1 921 ? 28.655 7.826 22.448 1.00 80.31 921 ASP A C 1
ATOM 7407 O O . ASP A 1 921 ? 29.236 6.779 22.730 1.00 80.31 921 ASP A O 1
ATOM 7411 N N . HIS A 1 922 ? 29.137 8.660 21.516 1.00 85.12 922 HIS A N 1
ATOM 7412 C CA . HIS A 1 922 ? 30.399 8.408 20.815 1.00 85.12 922 HIS A CA 1
ATOM 7413 C C . HIS A 1 922 ? 31.603 8.409 21.757 1.00 85.12 922 HIS A C 1
ATOM 7415 O O . HIS A 1 922 ? 32.472 7.546 21.639 1.00 85.12 922 HIS A O 1
ATOM 7421 N N . ALA A 1 923 ? 31.688 9.380 22.671 1.00 83.81 923 ALA A N 1
ATOM 7422 C CA . ALA A 1 923 ? 32.794 9.454 23.617 1.00 83.81 923 ALA A CA 1
ATOM 7423 C C . ALA A 1 923 ? 32.807 8.239 24.549 1.00 83.81 923 ALA A C 1
ATOM 7425 O O . ALA A 1 923 ? 33.863 7.646 24.748 1.00 83.81 923 ALA A O 1
ATOM 7426 N N . GLN A 1 924 ? 31.638 7.831 25.042 1.00 82.25 924 GLN A N 1
ATOM 7427 C CA . GLN A 1 924 ? 31.483 6.661 25.894 1.00 82.25 924 GLN A CA 1
ATOM 7428 C C . GLN A 1 924 ? 31.820 5.368 25.145 1.00 82.25 924 GLN A C 1
ATOM 7430 O O . GLN A 1 924 ? 32.585 4.556 25.650 1.00 82.25 924 GLN A O 1
ATOM 7435 N N . PHE A 1 925 ? 31.363 5.211 23.898 1.00 81.00 925 PHE A N 1
ATOM 7436 C CA . PHE A 1 925 ? 31.726 4.060 23.069 1.00 81.00 925 PHE A CA 1
ATOM 7437 C C . PHE A 1 925 ? 33.248 3.950 22.874 1.00 81.00 925 PHE A C 1
ATOM 7439 O O . PHE A 1 925 ? 33.811 2.861 22.993 1.00 81.00 925 PHE A O 1
ATOM 7446 N N . LEU A 1 926 ? 33.923 5.074 22.606 1.00 78.94 926 LEU A N 1
ATOM 7447 C CA . LEU A 1 926 ? 35.382 5.129 22.448 1.00 78.94 926 LEU A CA 1
ATOM 7448 C C . LEU A 1 926 ? 36.133 4.873 23.767 1.00 78.94 926 LEU A C 1
ATOM 7450 O O . LEU A 1 926 ? 37.234 4.315 23.744 1.00 78.94 926 LEU A O 1
ATOM 7454 N N . GLU A 1 927 ? 35.560 5.282 24.903 1.00 78.19 927 GLU A N 1
ATOM 7455 C CA . GLU A 1 927 ? 36.083 5.025 26.252 1.00 78.19 927 GLU A CA 1
ATOM 7456 C C . GLU A 1 927 ? 35.953 3.539 26.632 1.00 78.19 927 GLU A C 1
ATOM 7458 O O . GLU A 1 927 ? 36.942 2.930 27.046 1.00 78.19 927 GLU A O 1
ATOM 7463 N N . ASP A 1 928 ? 34.789 2.929 26.398 1.00 71.56 928 ASP A N 1
ATOM 7464 C CA . ASP A 1 928 ? 34.492 1.528 26.728 1.00 71.56 928 ASP A CA 1
ATOM 7465 C C . ASP A 1 928 ? 35.308 0.530 25.883 1.00 71.56 928 ASP A C 1
ATOM 7467 O O . ASP A 1 928 ? 35.654 -0.559 26.346 1.00 71.56 928 ASP A O 1
ATOM 7471 N N . HIS A 1 929 ? 35.683 0.909 24.655 1.00 66.31 929 HIS A N 1
ATOM 7472 C CA . HIS A 1 929 ? 36.428 0.063 23.714 1.00 66.31 929 HIS A CA 1
ATOM 7473 C C . HIS A 1 929 ? 37.938 0.381 23.653 1.00 66.31 929 HIS A C 1
ATOM 7475 O O . HIS A 1 929 ? 38.614 0.028 22.686 1.00 66.31 929 HIS A O 1
ATOM 7481 N N . GLN A 1 930 ? 38.520 0.982 24.704 1.00 53.66 930 GLN A N 1
ATOM 7482 C CA . GLN A 1 930 ? 39.976 1.205 24.842 1.00 53.66 930 GLN A CA 1
ATOM 7483 C C . GLN A 1 930 ? 40.840 -0.071 24.980 1.00 53.66 930 GLN A C 1
ATOM 7485 O O . GLN A 1 930 ? 42.048 0.028 25.209 1.00 53.66 930 GLN A O 1
ATOM 7490 N N . ILE A 1 931 ? 40.279 -1.272 24.811 1.00 39.84 931 ILE A N 1
ATOM 7491 C CA . ILE A 1 931 ? 41.050 -2.519 24.815 1.00 39.84 931 ILE A CA 1
ATOM 7492 C C . ILE A 1 931 ? 41.582 -2.793 23.404 1.00 39.84 931 ILE A C 1
ATOM 7494 O O . ILE A 1 931 ? 40.847 -3.093 22.467 1.00 39.84 931 ILE A O 1
ATOM 7498 N N . THR A 1 932 ? 42.901 -2.667 23.289 1.00 32.16 932 THR A N 1
ATOM 7499 C CA . THR A 1 932 ? 43.764 -2.903 22.131 1.00 32.16 932 THR A CA 1
ATOM 7500 C C . THR A 1 932 ? 43.333 -4.097 21.271 1.00 32.16 932 THR A C 1
ATOM 7502 O O . THR A 1 932 ? 43.443 -5.244 21.699 1.00 32.16 932 THR A O 1
ATOM 7505 N N . ILE A 1 933 ? 42.952 -3.846 20.015 1.00 33.09 933 ILE A N 1
ATOM 7506 C CA . ILE A 1 933 ? 43.044 -4.861 18.960 1.00 33.09 933 ILE A CA 1
ATOM 7507 C C . ILE A 1 933 ? 44.437 -4.720 18.340 1.00 33.09 933 ILE A C 1
ATOM 7509 O O . ILE A 1 933 ? 44.709 -3.774 17.597 1.00 33.09 933 ILE A O 1
ATOM 7513 N N . GLU A 1 934 ? 45.337 -5.654 18.658 1.00 28.02 934 GLU A N 1
ATOM 7514 C CA . GLU A 1 934 ? 46.543 -5.873 17.859 1.00 28.02 934 GLU A CA 1
ATOM 7515 C C . GLU A 1 934 ? 46.106 -6.226 16.433 1.00 28.02 934 GLU A C 1
ATOM 7517 O O . GLU A 1 934 ? 45.565 -7.299 16.166 1.00 28.02 934 GLU A O 1
ATOM 7522 N N . ARG A 1 935 ? 46.317 -5.298 15.495 1.00 31.33 935 ARG A N 1
ATOM 7523 C CA . ARG A 1 935 ? 46.168 -5.572 14.066 1.00 31.33 935 ARG A CA 1
ATOM 7524 C C . ARG A 1 935 ? 47.235 -6.585 13.648 1.00 31.33 935 ARG A C 1
ATOM 7526 O O . ARG A 1 935 ? 48.359 -6.195 13.336 1.00 31.33 935 ARG A O 1
ATOM 7533 N N . GLN A 1 936 ? 46.878 -7.864 13.572 1.00 22.33 936 GLN A N 1
ATOM 7534 C CA . GLN A 1 936 ? 47.593 -8.804 12.713 1.00 22.33 936 GLN A CA 1
ATOM 7535 C C . GLN A 1 936 ? 47.274 -8.453 11.258 1.00 22.33 936 GLN A C 1
ATOM 7537 O O . GLN A 1 936 ? 46.269 -8.876 10.694 1.00 22.33 936 GLN A O 1
ATOM 7542 N N . TRP A 1 937 ? 48.132 -7.639 10.649 1.00 25.84 937 TRP A N 1
ATOM 7543 C CA . TRP A 1 937 ? 48.278 -7.666 9.202 1.00 25.84 937 TRP A CA 1
ATOM 7544 C C . TRP A 1 937 ? 49.056 -8.937 8.870 1.00 25.84 937 TRP A C 1
ATOM 7546 O O . TRP A 1 937 ? 50.273 -8.972 9.043 1.00 25.84 937 TRP A O 1
ATOM 7556 N N . GLU A 1 938 ? 48.384 -9.975 8.376 1.00 23.84 938 GLU A N 1
ATOM 7557 C CA . GLU A 1 938 ? 49.075 -10.902 7.485 1.00 23.84 938 GLU A CA 1
ATOM 7558 C C . GLU A 1 938 ? 49.380 -10.121 6.207 1.00 23.84 938 GLU A C 1
ATOM 7560 O O . GLU A 1 938 ? 48.536 -9.899 5.340 1.00 23.84 938 GLU A O 1
ATOM 7565 N N . SER A 1 939 ? 50.601 -9.601 6.143 1.00 21.67 939 SER A N 1
ATOM 7566 C CA . SER A 1 939 ? 51.177 -9.029 4.940 1.00 21.67 939 SER A CA 1
ATOM 7567 C C . SER A 1 939 ? 51.185 -10.098 3.849 1.00 21.67 939 SER A C 1
ATOM 7569 O O . SER A 1 939 ? 52.082 -10.940 3.802 1.00 21.67 939 SER A O 1
ATOM 7571 N N . PHE A 1 940 ? 50.206 -10.056 2.946 1.00 23.59 940 PHE A N 1
ATOM 7572 C CA . PHE A 1 940 ? 50.336 -10.707 1.651 1.00 23.59 940 PHE A CA 1
ATOM 7573 C C . PHE A 1 940 ? 51.406 -9.952 0.864 1.00 23.59 940 PHE A C 1
ATOM 7575 O O . PHE A 1 940 ? 51.175 -8.882 0.302 1.00 23.59 940 PHE A O 1
ATOM 7582 N N . HIS A 1 941 ? 52.614 -10.508 0.853 1.00 22.16 941 HIS A N 1
ATOM 7583 C CA . HIS A 1 941 ? 53.637 -10.109 -0.095 1.00 22.16 941 HIS A CA 1
ATOM 7584 C C . HIS A 1 941 ? 53.178 -10.519 -1.495 1.00 22.16 941 HIS A C 1
ATOM 7586 O O . HIS A 1 941 ? 53.311 -11.679 -1.886 1.00 22.16 941 HIS A O 1
ATOM 7592 N N . ILE A 1 942 ? 52.671 -9.557 -2.269 1.00 28.00 942 ILE A N 1
ATOM 7593 C CA . ILE A 1 942 ? 52.619 -9.687 -3.725 1.00 28.00 942 ILE A CA 1
ATOM 7594 C C . ILE A 1 942 ? 54.074 -9.693 -4.188 1.00 28.00 942 ILE A C 1
ATOM 7596 O O . ILE A 1 942 ? 54.735 -8.658 -4.285 1.00 28.00 942 ILE A O 1
ATOM 7600 N N . THR A 1 943 ? 54.605 -10.890 -4.403 1.00 24.92 943 THR A N 1
ATOM 7601 C CA . THR A 1 943 ? 55.850 -11.061 -5.138 1.00 24.92 943 THR A CA 1
ATOM 7602 C C . THR A 1 943 ? 55.571 -10.651 -6.577 1.00 24.92 943 THR A C 1
ATOM 7604 O O . THR A 1 943 ? 54.619 -11.124 -7.192 1.00 24.92 943 THR A O 1
ATOM 7607 N N . GLN A 1 944 ? 56.380 -9.728 -7.103 1.00 37.69 944 GLN A N 1
ATOM 7608 C CA . GLN A 1 944 ? 56.418 -9.425 -8.530 1.00 37.69 944 GLN A CA 1
ATOM 7609 C C . GLN A 1 944 ? 56.558 -10.743 -9.301 1.00 37.69 944 GLN A C 1
ATOM 7611 O O . GLN A 1 944 ? 57.597 -11.397 -9.229 1.00 37.69 944 GLN A O 1
ATOM 7616 N N . GLY A 1 945 ? 55.509 -11.150 -10.007 1.00 25.97 945 GLY A N 1
ATOM 7617 C CA . GLY A 1 945 ? 55.479 -12.419 -10.715 1.00 25.97 945 GLY A CA 1
ATOM 7618 C C . GLY A 1 945 ? 54.463 -12.355 -11.836 1.00 25.97 945 GLY A C 1
ATOM 7619 O O . GLY A 1 945 ? 53.272 -12.227 -11.590 1.00 25.97 945 GLY A O 1
ATOM 7620 N N . GLN A 1 946 ? 54.982 -12.383 -13.059 1.00 25.91 946 GLN A N 1
ATOM 7621 C CA . GLN A 1 946 ? 54.286 -12.455 -14.340 1.00 25.91 946 GLN A CA 1
ATOM 7622 C C . GLN A 1 946 ? 52.917 -13.152 -14.278 1.00 25.91 946 GLN A C 1
ATOM 7624 O O . GLN A 1 946 ? 52.819 -14.310 -13.873 1.00 25.91 946 GLN A O 1
ATOM 7629 N N . PHE A 1 947 ? 51.886 -12.477 -14.793 1.00 23.08 947 PHE A N 1
ATOM 7630 C CA . PHE A 1 947 ? 50.662 -13.131 -15.245 1.00 23.08 947 PHE A CA 1
ATOM 7631 C C . PHE A 1 947 ? 51.014 -14.076 -16.404 1.00 23.08 947 PHE A C 1
ATOM 7633 O O . PHE A 1 947 ? 51.096 -13.663 -17.557 1.00 23.08 947 PHE A O 1
ATOM 7640 N N . CYS A 1 948 ? 51.264 -15.345 -16.090 1.00 21.50 948 CYS A N 1
ATOM 7641 C CA . CYS A 1 948 ? 51.313 -16.431 -17.059 1.00 21.50 948 CYS A CA 1
ATOM 7642 C C . CYS A 1 948 ? 50.094 -17.320 -16.827 1.00 21.50 948 CYS A C 1
ATOM 7644 O O . CYS A 1 948 ? 50.020 -18.038 -15.829 1.00 21.50 948 CYS A O 1
ATOM 7646 N N . PHE A 1 949 ? 49.152 -17.291 -17.768 1.00 23.02 949 PHE A N 1
ATOM 7647 C CA . PHE A 1 949 ? 48.139 -18.331 -17.894 1.00 23.02 949 PHE A CA 1
ATOM 7648 C C . PHE A 1 949 ? 48.848 -19.673 -18.121 1.00 23.02 949 PHE A C 1
ATOM 7650 O O . PHE A 1 949 ? 49.573 -19.834 -19.102 1.00 23.02 949 PHE A O 1
ATOM 7657 N N . SER A 1 950 ? 48.633 -20.654 -17.243 1.00 20.47 950 SER A N 1
ATOM 7658 C CA . SER A 1 950 ? 48.909 -22.054 -17.571 1.00 20.47 950 SER A CA 1
ATOM 7659 C C . SER A 1 950 ? 47.641 -22.869 -17.351 1.00 20.47 950 SER A C 1
ATOM 7661 O O . SER A 1 950 ? 47.271 -23.155 -16.211 1.00 20.47 950 SER A O 1
ATOM 7663 N N . MET A 1 951 ? 46.980 -23.252 -18.445 1.00 24.53 951 MET A N 1
ATOM 7664 C CA . MET A 1 951 ? 46.004 -24.334 -18.418 1.00 24.53 951 MET A CA 1
ATOM 7665 C C . MET A 1 951 ? 46.737 -25.632 -18.080 1.00 24.53 951 MET A C 1
ATOM 7667 O O . MET A 1 951 ? 47.580 -26.094 -18.851 1.00 24.53 951 MET A O 1
ATOM 7671 N N . LYS A 1 952 ? 46.411 -26.243 -16.938 1.00 22.05 952 LYS A N 1
ATOM 7672 C CA . LYS A 1 952 ? 46.721 -27.656 -16.728 1.00 22.05 952 LYS A CA 1
ATOM 7673 C C . LYS A 1 952 ? 45.693 -28.477 -17.489 1.00 22.05 952 LYS A C 1
ATOM 7675 O O . LYS A 1 952 ? 44.580 -28.700 -17.029 1.00 22.05 952 LYS A O 1
ATOM 7680 N N . SER A 1 953 ? 46.111 -28.931 -18.662 1.00 29.86 953 SER A N 1
ATOM 7681 C CA . SER A 1 953 ? 45.552 -30.106 -19.301 1.00 29.86 953 SER A CA 1
ATOM 7682 C C . SER A 1 953 ? 45.729 -31.313 -18.377 1.00 29.86 953 SER A C 1
ATOM 7684 O O . SER A 1 953 ? 46.842 -31.708 -18.031 1.00 29.86 953 SER A O 1
ATOM 7686 N N . SER A 1 954 ? 44.623 -31.936 -17.998 1.00 22.98 954 SER A N 1
ATOM 7687 C CA . SER A 1 954 ? 44.624 -33.336 -17.578 1.00 22.98 954 SER A CA 1
ATOM 7688 C C . SER A 1 954 ? 43.383 -34.017 -18.131 1.00 22.98 954 SER A C 1
ATOM 7690 O O . SER A 1 954 ? 42.423 -34.302 -17.428 1.00 22.98 954 SER A O 1
ATOM 7692 N N . LEU A 1 955 ? 43.453 -34.253 -19.439 1.00 24.39 955 LEU A N 1
ATOM 7693 C CA . LEU A 1 955 ? 42.825 -35.379 -20.111 1.00 24.39 955 LEU A CA 1
ATOM 7694 C C . LEU A 1 955 ? 43.630 -36.626 -19.722 1.00 24.39 955 LEU A C 1
ATOM 7696 O O . LEU A 1 955 ? 44.763 -36.774 -20.177 1.00 24.39 955 LEU A O 1
ATOM 7700 N N . VAL A 1 956 ? 43.065 -37.507 -18.896 1.00 24.53 956 VAL A N 1
ATOM 7701 C CA . VAL A 1 956 ? 43.398 -38.940 -18.897 1.00 24.53 956 VAL A CA 1
ATOM 7702 C C . VAL A 1 956 ? 42.113 -39.723 -18.606 1.00 24.53 956 VAL A C 1
ATOM 7704 O O . VAL A 1 956 ? 41.718 -39.814 -17.452 1.00 24.53 956 VAL A O 1
ATOM 7707 N N . ILE A 1 957 ? 41.536 -40.241 -19.702 1.00 31.19 957 ILE A N 1
ATOM 7708 C CA . ILE A 1 957 ? 40.571 -41.352 -19.887 1.00 31.19 957 ILE A CA 1
ATOM 7709 C C . ILE A 1 957 ? 39.337 -41.386 -18.982 1.00 31.19 957 ILE A C 1
ATOM 7711 O O . ILE A 1 957 ? 39.467 -41.752 -17.795 1.00 31.19 957 ILE A O 1
#

Foldseek 3Di:
DPPDDCPDDPVQFDQALNATDRQVVLFVQLCPPDPQWDGKGWDWDADPNHIFIEIETEGPDDDDVVVSQVSCVLQDQPSSRGLYYHYDNDADADPVRHGDPVPDDDDDCVCSVPPDPPPAADQDDPLLVLLQVLLCVLLSHPGDRHQADFSVSSVDALVSLLSSLQSCCVPLQFDDFSLQCLVQRGSVSVSVVSVVGPDHDDDDQDADDDPDDPQDPQNVPQDDDVDGDHDLQFFDPLLLVLVVVQVLCCLVPVDDDDDQPHAVVSVVVVLVVPPCVVLLVVLQVQCPPVLLFDQPAQWPADPPVDLDFPQWKAKDKDWADPSLLSLVSSVCSVLVHHPQLLQVLLVLLLSCQRRVAQWDKAKEKDQQPSYPSCSNYRGNRIAIDIQIGGHDQQDFSSVSSVVSVVSCSVCVVSRSDHVQSSVLSYVHDDDAEYEYEAEDAPDQSDSDPPDTDDSCPADPPGSRTGHPHQKYKYWYAYPRVRMIMIMIMHRVNTHDNVVSVLSVVLSSQSSSCCSVVRPRGGSNQGDSDDPVQVVLQVVQQAAAAPPDDPPDDPPLVVLVVVCVVFVQCWDDDDPPDTHGSVRVNVVVVVVVCCCCPVVVDDPPDDDDDDDDPVVVVVVVPDDDDDDWDKQFDADVQQPGGFAIDTDDPPPDDQDPFHFNHGGHHQKGKAFAAPSRDGFGQAQRTKGWIKIFGPRGHPDDPPCVPVCPVQWDDSDPPGHTIGGDQWMWHHHPVRTITTDGGVVQFDQASNYTDRQVVLFVQLCVPDPQWDGKGWDWDADPNHIFIEIETEGPDDDDVVVSQVSCVSVDPPRSRGLYYHYDNDFDADPVRHGDPVPDDDDDCVVSVVPPPPPQADQPDPLLVVLQVLLCVLLVHPGDRHQADFSVVSVDDLVSLVVSQVVCCVPLVDPDDSVQCSVQRGSVSVSVVSVVPPPDDPDPDPPPPPDPDDPDDDDDDDDDD

Secondary structure (DSSP, 8-state):
---------GGGEEEETTEEEEHHHHHHHHHHS-TTEEEEEEEEEEETTEEEEEEEEEESS---HHHHHHHHHHHS-TTTS-SEEEE-SS--B-TTSSB-GGGSPPP-GGGGGT---S--PPP-SHHHHHHHHHHHHHTT-SS-S-TTS-TTTTT--HHHHHHHHHHHHHHH-B---HHHHHHT-SHHHHHHHHHH---BPP--------SS-PPPTTGGG--BSSSB---TTT--HHHHHHHHHHHHHHHHH-SPPPPPS--HHHHHHHHTTS-HHHHHHHHHHHTTT----------SS-TTS-SS---BEEEEEEEPPHHHHHHHHHHHHHTT--HHHHHHHHHHHHHHHHH--SEEEEEEEE----SGGGTT--S---EEEEEEEE--TTSBHHHHHHHHHHHHHHHGGGTTS-HHHHHHHSS-----EEEEEEEE----EEETTTEEE----S-SS-TTSB-SSSEEEEEEEETTT--EEEEEEEETTT--HHHHHHHHHHHHHHHHHHHHSTTTSBGGG-----HHHHHHHHHHTBPPP-SS-S-PPPHHHHHHHHHHHSTTSEEEEETTEEEEHHHHHHHHHHHHHHHHHHH---TT--------THHHHHGGG---S----EEEE--GGG-S-SEEEEPP-TTSPPPSS----EEPTTEEEEEE-TTSPBPPSSSS--EEEEEEETT--S--TT-HHHHHHHEEESSTTS-EEEEEEEEEEE-TTSPEEEEEEGGGEEEETTEEEEHHHHHHHHHHS-TTEEEEEEEEEEETTEEEEEEEEEESSPPPHHHHHHHHHHHS-TTTS-SEEEE-SS--B-TTSSB-GGGSPPP-THHHHHHS--------SHHHHHHHHHHHHHHT-S--S-TTSBTTTTT--HHHHHHHHHHHHHHH-S---HHHHHHS-BHHHHHHHHHHT-S--------------------------

pLDDT: mean 71.51, std 17.28, range [20.47, 97.25]

Radius of gyration: 37.07 Å; chains: 1; bounding box: 113×69×107 Å